Protein AF-0000000074541801 (afdb_homodimer)

Structure (mmCIF, N/CA/C/O backbone):
data_AF-0000000074541801-model_v1
#
loop_
_entity.id
_entity.type
_entity.pdbx_description
1 polymer 'ApeA N-terminal domain-containing protein'
#
loop_
_atom_site.group_PDB
_atom_site.id
_atom_site.type_symbol
_atom_site.label_atom_id
_atom_site.label_alt_id
_atom_site.label_comp_id
_atom_site.label_asym_id
_atom_site.label_entity_id
_atom_site.label_seq_id
_atom_site.pdbx_PDB_ins_code
_atom_site.Cartn_x
_atom_site.Cartn_y
_atom_site.Cartn_z
_atom_site.occupancy
_atom_site.B_iso_or_equiv
_atom_site.auth_seq_id
_atom_site.auth_comp_id
_atom_site.auth_asym_id
_atom_site.auth_atom_id
_atom_site.pdbx_PDB_model_num
ATOM 1 N N . MET A 1 1 ? 6.035 -36.344 -31.547 1 40.97 1 MET A N 1
ATOM 2 C CA . MET A 1 1 ? 5.605 -35.656 -30.328 1 40.97 1 MET A CA 1
ATOM 3 C C . MET A 1 1 ? 4.285 -34.938 -30.547 1 40.97 1 MET A C 1
ATOM 5 O O . MET A 1 1 ? 4.109 -34.25 -31.547 1 40.97 1 MET A O 1
ATOM 9 N N . SER A 1 2 ? 3.258 -35.469 -29.984 1 53.5 2 SER A N 1
ATOM 10 C CA . SER A 1 2 ? 1.912 -35.031 -30.344 1 53.5 2 SER A CA 1
ATOM 11 C C . SER A 1 2 ? 1.792 -33.5 -30.297 1 53.5 2 SER A C 1
ATOM 13 O O . SER A 1 2 ? 2.162 -32.875 -29.297 1 53.5 2 SER A O 1
ATOM 15 N N . LYS A 1 3 ? 1.628 -32.875 -31.391 1 69.62 3 LYS A N 1
ATOM 16 C CA . LYS A 1 3 ? 1.54 -31.438 -31.641 1 69.62 3 LYS A CA 1
ATOM 17 C C . LYS A 1 3 ? 0.315 -30.828 -30.969 1 69.62 3 LYS A C 1
ATOM 19 O O . LYS A 1 3 ? -0.794 -31.344 -31.094 1 69.62 3 LYS A O 1
ATOM 24 N N . THR A 1 4 ? 0.497 -30.031 -29.891 1 90 4 THR A N 1
ATOM 25 C CA . THR A 1 4 ? -0.621 -29.344 -29.266 1 90 4 THR A CA 1
ATOM 26 C C . THR A 1 4 ? -1.099 -28.172 -30.125 1 90 4 THR A C 1
ATOM 28 O O . THR A 1 4 ? -0.318 -27.281 -30.469 1 90 4 THR A O 1
ATOM 31 N N . ASP A 1 5 ? -2.334 -28.281 -30.578 1 93.31 5 ASP A N 1
ATOM 32 C CA . ASP A 1 5 ? -2.932 -27.25 -31.422 1 93.31 5 ASP A CA 1
ATOM 33 C C . ASP A 1 5 ? -3.867 -26.359 -30.609 1 93.31 5 ASP A C 1
ATOM 35 O O . ASP A 1 5 ? -4.699 -26.844 -29.844 1 93.31 5 ASP A O 1
ATOM 39 N N . LYS A 1 6 ? -3.639 -25.109 -30.797 1 95.94 6 LYS A N 1
ATOM 40 C CA . LYS A 1 6 ? -4.52 -24.125 -30.188 1 95.94 6 LYS A CA 1
ATOM 41 C C . LYS A 1 6 ? -5.328 -23.375 -31.234 1 95.94 6 LYS A C 1
ATOM 43 O O . LYS A 1 6 ? -4.836 -23.109 -32.344 1 95.94 6 LYS A O 1
ATOM 48 N N . TYR A 1 7 ? -6.543 -23.125 -30.922 1 96.69 7 TYR A N 1
ATOM 49 C CA . TYR A 1 7 ? -7.441 -22.375 -31.812 1 96.69 7 TYR A CA 1
ATOM 50 C C . TYR A 1 7 ? -7.906 -21.094 -31.156 1 96.69 7 TYR A C 1
ATOM 52 O O . TYR A 1 7 ? -8.555 -21.109 -30.109 1 96.69 7 TYR A O 1
ATOM 60 N N . LEU A 1 8 ? -7.645 -19.875 -31.812 1 96.75 8 LEU A N 1
ATOM 61 C CA . LEU A 1 8 ? -7.934 -18.594 -31.172 1 96.75 8 LEU A CA 1
ATOM 62 C C . LEU A 1 8 ? -8.828 -17.719 -32.062 1 96.75 8 LEU A C 1
ATOM 64 O O . LEU A 1 8 ? -9.406 -16.75 -31.578 1 96.75 8 LEU A O 1
ATOM 68 N N . SER A 1 9 ? -8.977 -18.016 -33.281 1 95.12 9 SER A N 1
ATOM 69 C CA . SER A 1 9 ? -9.672 -17.156 -34.25 1 95.12 9 SER A CA 1
ATOM 70 C C . SER A 1 9 ? -11.109 -16.891 -33.812 1 95.12 9 SER A C 1
ATOM 72 O O . SER A 1 9 ? -11.531 -15.734 -33.719 1 95.12 9 SER A O 1
ATOM 74 N N . ASP A 1 10 ? -11.883 -17.984 -33.562 1 95.94 10 ASP A N 1
ATOM 75 C CA . ASP A 1 10 ? -13.281 -17.844 -33.156 1 95.94 10 ASP A CA 1
ATOM 76 C C . ASP A 1 10 ? -13.391 -17.125 -31.828 1 95.94 10 ASP A C 1
ATOM 78 O O . ASP A 1 10 ? -14.336 -16.375 -31.594 1 95.94 10 ASP A O 1
ATOM 82 N N . THR A 1 11 ? -12.453 -17.438 -30.984 1 96.31 11 THR A N 1
ATOM 83 C CA . THR A 1 11 ? -12.414 -16.812 -29.672 1 96.31 11 THR A CA 1
ATOM 84 C C . THR A 1 11 ? -12.258 -15.297 -29.812 1 96.31 11 THR A C 1
ATOM 86 O O . THR A 1 11 ? -13.008 -14.531 -29.203 1 96.31 11 THR A O 1
ATOM 89 N N . LEU A 1 12 ? -11.289 -14.828 -30.562 1 96.06 12 LEU A N 1
ATOM 90 C CA . LEU A 1 12 ? -11 -13.406 -30.734 1 96.06 12 LEU A CA 1
ATOM 91 C C . LEU A 1 12 ? -12.141 -12.703 -31.453 1 96.06 12 LEU A C 1
ATOM 93 O O . LEU A 1 12 ? -12.453 -11.547 -31.156 1 96.06 12 LEU A O 1
ATOM 97 N N . LYS A 1 13 ? -12.734 -13.391 -32.312 1 95.38 13 LYS A N 1
ATOM 98 C CA . LYS A 1 13 ? -13.898 -12.836 -33 1 95.38 13 LYS A CA 1
ATOM 99 C C . LYS A 1 13 ? -15.047 -12.586 -32.031 1 95.38 13 LYS A C 1
ATOM 101 O O . LYS A 1 13 ? -15.719 -11.555 -32.125 1 95.38 13 LYS A O 1
ATOM 106 N N . LEU A 1 14 ? -15.281 -13.531 -31.234 1 95.44 14 LEU A N 1
ATOM 107 C CA . LEU A 1 14 ? -16.344 -13.383 -30.25 1 95.44 14 LEU A CA 1
ATOM 108 C C . LEU A 1 14 ? -16.078 -12.203 -29.328 1 95.44 14 LEU A C 1
ATOM 110 O O . LEU A 1 14 ? -16.984 -11.461 -28.969 1 95.44 14 LEU A O 1
ATOM 114 N N . ILE A 1 15 ? -14.859 -12.039 -28.906 1 94.06 15 ILE A N 1
ATOM 115 C CA . ILE A 1 15 ? -14.469 -10.938 -28.031 1 94.06 15 ILE A CA 1
ATOM 116 C C . ILE A 1 15 ? -14.711 -9.609 -28.75 1 94.06 15 ILE A C 1
ATOM 118 O O . ILE A 1 15 ? -15.242 -8.664 -28.156 1 94.06 15 ILE A O 1
ATOM 122 N N . GLU A 1 16 ? -14.375 -9.523 -29.969 1 91.75 16 GLU A N 1
ATOM 123 C CA . GLU A 1 16 ? -14.594 -8.312 -30.75 1 91.75 16 GLU A CA 1
ATOM 124 C C . GLU A 1 16 ? -16.078 -8.031 -30.922 1 91.75 16 GLU A C 1
ATOM 126 O O . GLU A 1 16 ? -16.516 -6.875 -30.859 1 91.75 16 GLU A O 1
ATOM 131 N N . ASP A 1 17 ? -16.797 -9.023 -31.125 1 92.12 17 ASP A N 1
ATOM 132 C CA . ASP A 1 17 ? -18.234 -8.898 -31.375 1 92.12 17 ASP A CA 1
ATOM 133 C C . ASP A 1 17 ? -18.953 -8.32 -30.156 1 92.12 17 ASP A C 1
ATOM 135 O O . ASP A 1 17 ? -19.875 -7.523 -30.312 1 92.12 17 ASP A O 1
ATOM 139 N N . ILE A 1 18 ? -18.594 -8.719 -29.031 1 90.75 18 ILE A N 1
ATOM 140 C CA . ILE A 1 18 ? -19.266 -8.281 -27.828 1 90.75 18 ILE A CA 1
ATOM 141 C C . ILE A 1 18 ? -18.953 -6.812 -27.562 1 90.75 18 ILE A C 1
ATOM 143 O O . ILE A 1 18 ? -19.719 -6.113 -26.906 1 90.75 18 ILE A O 1
ATOM 147 N N . GLY A 1 19 ? -17.844 -6.336 -28.047 1 88.19 19 GLY A N 1
ATOM 148 C CA . GLY A 1 19 ? -17.422 -4.965 -27.797 1 88.19 19 GLY A CA 1
ATOM 149 C C . GLY A 1 19 ? -17.984 -3.979 -28.797 1 88.19 19 GLY A C 1
ATOM 150 O O . GLY A 1 19 ? -17.828 -2.766 -28.656 1 88.19 19 GLY A O 1
ATOM 151 N N . LYS A 1 20 ? -18.656 -4.438 -29.719 1 90.12 20 LYS A N 1
ATOM 152 C CA . LYS A 1 20 ? -19.219 -3.566 -30.75 1 90.12 20 LYS A CA 1
ATOM 153 C C . LYS A 1 20 ? -20.359 -2.723 -30.203 1 90.12 20 LYS A C 1
ATOM 155 O O . LYS A 1 20 ? -21.016 -3.115 -29.234 1 90.12 20 LYS A O 1
ATOM 160 N N . GLU A 1 21 ? -20.5 -1.628 -30.875 1 93 21 GLU A N 1
ATOM 161 C CA . GLU A 1 21 ? -21.609 -0.762 -30.516 1 93 21 GLU A CA 1
ATOM 162 C C . GLU A 1 21 ? -22.953 -1.411 -30.844 1 93 21 GLU A C 1
ATOM 164 O O . GLU A 1 21 ? -23.156 -1.897 -31.969 1 93 21 GLU A O 1
ATOM 169 N N . GLN A 1 22 ? -23.766 -1.482 -29.891 1 93.94 22 GLN A N 1
ATOM 170 C CA . GLN A 1 22 ? -25.078 -2.117 -30.062 1 93.94 22 GLN A CA 1
ATOM 171 C C . GLN A 1 22 ? -26.109 -1.491 -29.125 1 93.94 22 GLN A C 1
ATOM 173 O O . GLN A 1 22 ? -25.75 -0.834 -28.141 1 93.94 22 GLN A O 1
ATOM 178 N N . LYS A 1 23 ? -27.328 -1.722 -29.562 1 95.56 23 LYS A N 1
ATOM 179 C CA . LYS A 1 23 ? -28.453 -1.268 -28.734 1 95.56 23 LYS A CA 1
ATOM 180 C C . LYS A 1 23 ? -29.188 -2.449 -28.109 1 95.56 23 LYS A C 1
ATOM 182 O O . LYS A 1 23 ? -29.484 -3.432 -28.797 1 95.56 23 LYS A O 1
ATOM 187 N N . PHE A 1 24 ? -29.422 -2.332 -26.859 1 96.06 24 PHE A N 1
ATOM 188 C CA . PHE A 1 24 ? -30.109 -3.41 -26.156 1 96.06 24 PHE A CA 1
ATOM 189 C C . PHE A 1 24 ? -31.328 -2.881 -25.406 1 96.06 24 PHE A C 1
ATOM 191 O O . PHE A 1 24 ? -31.312 -1.769 -24.875 1 96.06 24 PHE A O 1
ATOM 198 N N . LYS A 1 25 ? -32.344 -3.688 -25.359 1 96.06 25 LYS A N 1
ATOM 199 C CA . LYS A 1 25 ? -33.406 -3.469 -24.406 1 96.06 25 LYS A CA 1
ATOM 200 C C . LYS A 1 25 ? -33.125 -4.129 -23.078 1 96.06 25 LYS A C 1
ATOM 202 O O . LYS A 1 25 ? -32.625 -5.25 -23.031 1 96.06 25 LYS A O 1
ATOM 207 N N . VAL A 1 26 ? -33.5 -3.418 -22 1 95.81 26 VAL A N 1
ATOM 208 C CA . VAL A 1 26 ? -33.062 -3.861 -20.688 1 95.81 26 VAL A CA 1
ATOM 209 C C . VAL A 1 26 ? -34.25 -4.469 -19.922 1 95.81 26 VAL A C 1
ATOM 211 O O . VAL A 1 26 ? -35.375 -3.982 -20.031 1 95.81 26 VAL A O 1
ATOM 214 N N . LYS A 1 27 ? -34 -5.551 -19.188 1 94.94 27 LYS A N 1
ATOM 215 C CA . LYS A 1 27 ? -34.906 -6.164 -18.219 1 94.94 27 LYS A CA 1
ATOM 216 C C . LYS A 1 27 ? -34.219 -6.375 -16.875 1 94.94 27 LYS A C 1
ATOM 218 O O . LYS A 1 27 ? -33.219 -7.109 -16.781 1 94.94 27 LYS A O 1
ATOM 223 N N . VAL A 1 28 ? -34.781 -5.785 -15.852 1 93.94 28 VAL A N 1
ATOM 224 C CA . VAL A 1 28 ? -34.156 -5.836 -14.539 1 93.94 28 VAL A CA 1
ATOM 225 C C . VAL A 1 28 ? -34.844 -6.906 -13.68 1 93.94 28 VAL A C 1
ATOM 227 O O . VAL A 1 28 ? -35.875 -6.645 -13.055 1 93.94 28 VAL A O 1
ATOM 230 N N . GLY A 1 29 ? -34.156 -8.062 -13.641 1 90.31 29 GLY A N 1
ATOM 231 C CA . GLY A 1 29 ? -34.625 -9.133 -12.789 1 90.31 29 GLY A CA 1
ATOM 232 C C . GLY A 1 29 ? -36.125 -9.367 -12.914 1 90.31 29 GLY A C 1
ATOM 233 O O . GLY A 1 29 ? -36.656 -9.5 -14.023 1 90.31 29 GLY A O 1
ATOM 234 N N . LYS A 1 30 ? -36.688 -9.406 -11.656 1 84.62 30 LYS A N 1
ATOM 235 C CA . LYS A 1 30 ? -38.125 -9.664 -11.602 1 84.62 30 LYS A CA 1
ATOM 236 C C . LYS A 1 30 ? -38.906 -8.398 -11.273 1 84.62 30 LYS A C 1
ATOM 238 O O . LYS A 1 30 ? -40.156 -8.422 -11.164 1 84.62 30 LYS A O 1
ATOM 243 N N . THR A 1 31 ? -38.156 -7.34 -11.156 1 81.94 31 THR A N 1
ATOM 244 C CA . THR A 1 31 ? -38.812 -6.082 -10.805 1 81.94 31 THR A CA 1
ATOM 245 C C . THR A 1 31 ? -39.562 -5.508 -12.008 1 81.94 31 THR A C 1
ATOM 247 O O . THR A 1 31 ? -38.938 -5.031 -12.961 1 81.94 31 THR A O 1
ATOM 250 N N . LYS A 1 32 ? -40.844 -5.445 -12.008 1 80.88 32 LYS A N 1
ATOM 251 C CA . LYS A 1 32 ? -41.656 -5.055 -13.164 1 80.88 32 LYS A CA 1
ATOM 252 C C . LYS A 1 32 ? -41.594 -3.545 -13.391 1 80.88 32 LYS A C 1
ATOM 254 O O . LYS A 1 32 ? -41.594 -3.088 -14.539 1 80.88 32 LYS A O 1
ATOM 259 N N . ASN A 1 33 ? -41.406 -2.758 -12.281 1 81.56 33 ASN A N 1
ATOM 260 C CA . ASN A 1 33 ? -41.531 -1.313 -12.438 1 81.56 33 ASN A CA 1
ATOM 261 C C . ASN A 1 33 ? -40.188 -0.613 -12.289 1 81.56 33 ASN A C 1
ATOM 263 O O . ASN A 1 33 ? -40.125 0.578 -11.977 1 81.56 33 ASN A O 1
ATOM 267 N N . HIS A 1 34 ? -39.188 -1.34 -12.664 1 88.62 34 HIS A N 1
ATOM 268 C CA . HIS A 1 34 ? -37.906 -0.666 -12.562 1 88.62 34 HIS A CA 1
ATOM 269 C C . HIS A 1 34 ? -37.719 0.345 -13.688 1 88.62 34 HIS A C 1
ATOM 271 O O . HIS A 1 34 ? -38.125 0.101 -14.82 1 88.62 34 HIS A O 1
ATOM 277 N N . ALA A 1 35 ? -37.031 1.404 -13.461 1 86.62 35 ALA A N 1
ATOM 278 C CA . ALA A 1 35 ? -36.875 2.525 -14.391 1 86.62 35 ALA A CA 1
ATOM 279 C C . ALA A 1 35 ? -36.156 2.1 -15.664 1 86.62 35 ALA A C 1
ATOM 281 O O . ALA A 1 35 ? -36.375 2.678 -16.734 1 86.62 35 ALA A O 1
ATOM 282 N N . PHE A 1 36 ? -35.375 1.077 -15.602 1 91.19 36 PHE A N 1
ATOM 283 C CA . PHE A 1 36 ? -34.562 0.661 -16.75 1 91.19 36 PHE A CA 1
ATOM 284 C C . PHE A 1 36 ? -35.344 -0.314 -17.625 1 91.19 36 PHE A C 1
ATOM 286 O O . PHE A 1 36 ? -34.938 -0.591 -18.75 1 91.19 36 PHE A O 1
ATOM 293 N N . ASN A 1 37 ? -36.406 -0.823 -17.109 1 92.12 37 ASN A N 1
ATOM 294 C CA . ASN A 1 37 ? -37.125 -1.853 -17.859 1 92.12 37 ASN A CA 1
ATOM 295 C C . ASN A 1 37 ? -37.625 -1.326 -19.203 1 92.12 37 ASN A C 1
ATOM 297 O O . ASN A 1 37 ? -38.25 -0.278 -19.266 1 92.12 37 ASN A O 1
ATOM 301 N N . ASN A 1 38 ? -37.25 -2.037 -20.234 1 90.69 38 ASN A N 1
ATOM 302 C CA . ASN A 1 38 ? -37.688 -1.801 -21.625 1 90.69 38 ASN A CA 1
ATOM 303 C C . ASN A 1 38 ? -37.031 -0.546 -22.203 1 90.69 38 ASN A C 1
ATOM 305 O O . ASN A 1 38 ? -37.438 -0.05 -23.25 1 90.69 38 ASN A O 1
ATOM 309 N N . ARG A 1 39 ? -36.062 -0.083 -21.469 1 92.75 39 ARG A N 1
ATOM 310 C CA . ARG A 1 39 ? -35.312 1.039 -22.016 1 92.75 39 ARG A CA 1
ATOM 311 C C . ARG A 1 39 ? -34.156 0.55 -22.906 1 92.75 39 ARG A C 1
ATOM 313 O O . ARG A 1 39 ? -33.688 -0.581 -22.75 1 92.75 39 ARG A O 1
ATOM 320 N N . GLU A 1 40 ? -33.812 1.451 -23.75 1 94.12 40 GLU A N 1
ATOM 321 C CA . GLU A 1 40 ? -32.75 1.113 -24.672 1 94.12 40 GLU A CA 1
ATOM 322 C C . GLU A 1 40 ? -31.391 1.578 -24.125 1 94.12 40 GLU A C 1
ATOM 324 O O . GLU A 1 40 ? -31.219 2.754 -23.781 1 94.12 40 GLU A O 1
ATOM 329 N N . PHE A 1 41 ? -30.469 0.692 -23.953 1 94.69 41 PHE A N 1
ATOM 330 C CA . PHE A 1 41 ? -29.078 0.984 -23.625 1 94.69 41 PHE A CA 1
ATOM 331 C C . PHE A 1 41 ? -28.234 1.039 -24.891 1 94.69 41 PHE A C 1
ATOM 333 O O . PHE A 1 41 ? -28.125 0.05 -25.625 1 94.69 41 PHE A O 1
ATOM 340 N N . ASN A 1 42 ? -27.734 2.139 -25.188 1 94.75 42 ASN A N 1
ATOM 341 C CA . ASN A 1 42 ? -26.656 2.201 -26.172 1 94.75 42 ASN A CA 1
ATOM 342 C C . ASN A 1 42 ? -25.328 1.731 -25.578 1 94.75 42 ASN A C 1
ATOM 344 O O . ASN A 1 42 ? -24.766 2.385 -24.688 1 94.75 42 ASN A O 1
ATOM 348 N N . PHE A 1 43 ? -24.953 0.635 -26.141 1 92.5 43 PHE A N 1
ATOM 349 C CA . PHE A 1 43 ? -23.828 -0.094 -25.547 1 92.5 43 PHE A CA 1
ATOM 350 C C . PHE A 1 43 ? -22.594 -0.021 -26.438 1 92.5 43 PHE A C 1
ATOM 352 O O . PHE A 1 43 ? -22.703 -0.146 -27.656 1 92.5 43 PHE A O 1
ATOM 359 N N . SER A 1 44 ? -21.484 0.358 -25.797 1 90.38 44 SER A N 1
ATOM 360 C CA . SER A 1 44 ? -20.234 0.352 -26.531 1 90.38 44 SER A CA 1
ATOM 361 C C . SER A 1 44 ? -19.062 0.026 -25.609 1 90.38 44 SER A C 1
ATOM 363 O O . SER A 1 44 ? -19.172 0.105 -24.391 1 90.38 44 SER A O 1
ATOM 365 N N . LYS A 1 45 ? -17.969 -0.406 -26.234 1 89.56 45 LYS A N 1
ATOM 366 C CA . LYS A 1 45 ? -16.734 -0.646 -25.484 1 89.56 45 LYS A CA 1
ATOM 367 C C . LYS A 1 45 ? -15.656 0.361 -25.859 1 89.56 45 LYS A C 1
ATOM 369 O O . LYS A 1 45 ? -15.453 0.641 -27.047 1 89.56 45 LYS A O 1
ATOM 374 N N . ALA A 1 46 ? -15.211 1.077 -24.828 1 75.88 46 ALA A N 1
ATOM 375 C CA . ALA A 1 46 ? -14.047 1.939 -25.031 1 75.88 46 ALA A CA 1
ATOM 376 C C . ALA A 1 46 ? -12.914 1.546 -24.094 1 75.88 46 ALA A C 1
ATOM 378 O O . ALA A 1 46 ? -13.094 1.482 -22.875 1 75.88 46 ALA A O 1
ATOM 379 N N . LYS A 1 47 ? -11.68 1.362 -24.578 1 69.25 47 LYS A N 1
ATOM 380 C CA . LYS A 1 47 ? -10.406 1.056 -23.938 1 69.25 47 LYS A CA 1
ATOM 381 C C . LYS A 1 47 ? -10.594 0.095 -22.766 1 69.25 47 LYS A C 1
ATOM 383 O O . LYS A 1 47 ? -10.445 -1.119 -22.922 1 69.25 47 LYS A O 1
ATOM 388 N N . ASP A 1 48 ? -11.07 0.664 -21.578 1 70.12 48 ASP A N 1
ATOM 389 C CA . ASP A 1 48 ? -10.961 -0.192 -20.391 1 70.12 48 ASP A CA 1
ATOM 390 C C . ASP A 1 48 ? -12.328 -0.412 -19.75 1 70.12 48 ASP A C 1
ATOM 392 O O . ASP A 1 48 ? -12.414 -0.818 -18.594 1 70.12 48 ASP A O 1
ATOM 396 N N . SER A 1 49 ? -13.453 -0.16 -20.531 1 80.44 49 SER A N 1
ATOM 397 C CA . SER A 1 49 ? -14.758 -0.338 -19.891 1 80.44 49 SER A CA 1
ATOM 398 C C . SER A 1 49 ? -15.875 -0.446 -20.922 1 80.44 49 SER A C 1
ATOM 400 O O . SER A 1 49 ? -15.711 -0.01 -22.062 1 80.44 49 SER A O 1
ATOM 402 N N . TYR A 1 50 ? -16.922 -1.104 -20.484 1 90.19 50 TYR A N 1
ATOM 403 C CA . TYR A 1 50 ? -18.172 -1.049 -21.25 1 90.19 50 TYR A CA 1
ATOM 404 C C . TYR A 1 50 ? -19 0.159 -20.828 1 90.19 50 TYR A C 1
ATOM 406 O O . TYR A 1 50 ? -19.172 0.419 -19.641 1 90.19 50 TYR A O 1
ATOM 414 N N . PHE A 1 51 ? -19.422 0.845 -21.844 1 92.12 51 PHE A N 1
ATOM 415 C CA . PHE A 1 51 ? -20.188 2.055 -21.578 1 92.12 51 PHE A CA 1
ATOM 416 C C . PHE A 1 51 ? -21.641 1.889 -22.031 1 92.12 51 PHE A C 1
ATOM 418 O O . PHE A 1 51 ? -21.906 1.183 -23.016 1 92.12 51 PHE A O 1
ATOM 425 N N . PHE A 1 52 ? -22.469 2.518 -21.281 1 92.25 52 PHE A N 1
ATOM 426 C CA . PHE A 1 52 ? -23.875 2.566 -21.719 1 92.25 52 PHE A CA 1
ATOM 427 C C . PHE A 1 52 ? -24.422 3.977 -21.578 1 92.25 52 PHE A C 1
ATOM 429 O O . PHE A 1 52 ? -23.922 4.777 -20.797 1 92.25 52 PHE A O 1
ATOM 436 N N . ASN A 1 53 ? -25.266 4.277 -22.375 1 93.5 53 ASN A N 1
ATOM 437 C CA . ASN A 1 53 ? -26.094 5.484 -22.312 1 93.5 53 ASN A CA 1
ATOM 438 C C . ASN A 1 53 ? -27.562 5.16 -22.484 1 93.5 53 ASN A C 1
ATOM 440 O O . ASN A 1 53 ? -27.938 4.305 -23.297 1 93.5 53 ASN A O 1
ATOM 444 N N . THR A 1 54 ? -28.344 5.773 -21.641 1 92.56 54 THR A N 1
ATOM 445 C CA . THR A 1 54 ? -29.781 5.52 -21.719 1 92.56 54 THR A CA 1
ATOM 446 C C . THR A 1 54 ? -30.578 6.73 -21.219 1 92.56 54 THR A C 1
ATOM 448 O O . THR A 1 54 ? -29.984 7.719 -20.766 1 92.56 54 THR A O 1
ATOM 451 N N . THR A 1 55 ? -31.812 6.676 -21.5 1 87.88 55 THR A N 1
ATOM 452 C CA . THR A 1 55 ? -32.75 7.688 -21 1 87.88 55 THR A CA 1
ATOM 453 C C . THR A 1 55 ? -33.875 7.039 -20.203 1 87.88 55 THR A C 1
ATOM 455 O O . THR A 1 55 ? -34.312 5.93 -20.531 1 87.88 55 THR A O 1
ATOM 458 N N . THR A 1 56 ? -34.188 7.66 -19.125 1 83.94 56 THR A N 1
ATOM 459 C CA . THR A 1 56 ? -35.344 7.199 -18.344 1 83.94 56 THR A CA 1
ATOM 460 C C . THR A 1 56 ? -36.312 8.352 -18.062 1 83.94 56 THR A C 1
ATOM 462 O O . THR A 1 56 ? -35.938 9.523 -18.25 1 83.94 56 THR A O 1
ATOM 465 N N . LEU A 1 57 ? -37.562 7.969 -17.656 1 74.56 57 LEU A N 1
ATOM 466 C CA . LEU A 1 57 ? -38.594 8.953 -17.297 1 74.56 57 LEU A CA 1
ATOM 467 C C . LEU A 1 57 ? -38.656 9.156 -15.797 1 74.56 57 LEU A C 1
ATOM 469 O O . LEU A 1 57 ? -38.5 8.203 -15.031 1 74.56 57 LEU A O 1
ATOM 473 N N . ILE A 1 58 ? -38.531 10.398 -15.375 1 64.38 58 ILE A N 1
ATOM 474 C CA . ILE A 1 58 ? -38.688 10.711 -13.961 1 64.38 58 ILE A CA 1
ATOM 475 C C . ILE A 1 58 ? -40.156 10.742 -13.586 1 64.38 58 ILE A C 1
ATOM 477 O O . ILE A 1 58 ? -40.938 11.555 -14.125 1 64.38 58 ILE A O 1
ATOM 481 N N . ARG A 1 59 ? -40.531 9.68 -12.797 1 60.69 59 ARG A N 1
ATOM 482 C CA . ARG A 1 59 ? -41.938 9.703 -12.352 1 60.69 59 ARG A CA 1
ATOM 483 C C . ARG A 1 59 ? -42.156 10.766 -11.281 1 60.69 59 ARG A C 1
ATOM 485 O O . ARG A 1 59 ? -41.25 11.039 -10.484 1 60.69 59 ARG A O 1
ATOM 492 N N . LYS A 1 60 ? -43.281 11.359 -11.297 1 55.88 60 LYS A N 1
ATOM 493 C CA . LYS A 1 60 ? -43.656 12.352 -10.297 1 55.88 60 LYS A CA 1
ATOM 494 C C . LYS A 1 60 ? -43.594 11.766 -8.891 1 55.88 60 LYS A C 1
ATOM 496 O O . LYS A 1 60 ? -44.062 10.648 -8.648 1 55.88 60 LYS A O 1
ATOM 501 N N . GLY A 1 61 ? -42.875 12.336 -7.855 1 53.84 61 GLY A N 1
ATOM 502 C CA . GLY A 1 61 ? -42.812 11.961 -6.449 1 53.84 61 GLY A CA 1
ATOM 503 C C . GLY A 1 61 ? -41.656 11.062 -6.113 1 53.84 61 GLY A C 1
ATOM 504 O O . GLY A 1 61 ? -41.438 10.703 -4.949 1 53.84 61 GLY A O 1
ATOM 505 N N . VAL A 1 62 ? -41.25 10.289 -7.059 1 53.56 62 VAL A N 1
ATOM 506 C CA . VAL A 1 62 ? -40.188 9.344 -6.734 1 53.56 62 VAL A CA 1
ATOM 507 C C . VAL A 1 62 ? -38.844 10.086 -6.633 1 53.56 62 VAL A C 1
ATOM 509 O O . VAL A 1 62 ? -38.594 11.016 -7.398 1 53.56 62 VAL A O 1
ATOM 512 N N . GLN A 1 63 ? -38.312 10.164 -5.41 1 52.66 63 GLN A N 1
ATOM 513 C CA . GLN A 1 63 ? -37.031 10.75 -5.086 1 52.66 63 GLN A CA 1
ATOM 514 C C . GLN A 1 63 ? -36 10.43 -6.164 1 52.66 63 GLN A C 1
ATOM 516 O O . GLN A 1 63 ? -36.062 9.375 -6.801 1 52.66 63 GLN A O 1
ATOM 521 N N . THR A 1 64 ? -35.062 11.336 -6.457 1 55.88 64 THR A N 1
ATOM 522 C CA . THR A 1 64 ? -34.094 11.57 -7.535 1 55.88 64 THR A CA 1
ATOM 523 C C . THR A 1 64 ? -32.938 10.578 -7.457 1 55.88 64 THR A C 1
ATOM 525 O O . THR A 1 64 ? -32.312 10.438 -6.41 1 55.88 64 THR A O 1
ATOM 528 N N . ASP A 1 65 ? -32.812 9.492 -8.188 1 63.41 65 ASP A N 1
ATOM 529 C CA . ASP A 1 65 ? -31.781 8.57 -8.641 1 63.41 65 ASP A CA 1
ATOM 530 C C . ASP A 1 65 ? -31.953 7.191 -8.008 1 63.41 65 ASP A C 1
ATOM 532 O O . ASP A 1 65 ? -31.297 6.23 -8.398 1 63.41 65 ASP A O 1
ATOM 536 N N . LYS A 1 66 ? -32.906 7.02 -7.023 1 68.19 66 LYS A N 1
ATOM 537 C CA . LYS A 1 66 ? -33.125 5.699 -6.434 1 68.19 66 LYS A CA 1
ATOM 538 C C . LYS A 1 66 ? -33.812 4.766 -7.414 1 68.19 66 LYS A C 1
ATOM 540 O O . LYS A 1 66 ? -33.688 3.543 -7.328 1 68.19 66 LYS A O 1
ATOM 545 N N . GLU A 1 67 ? -34.594 5.348 -8.211 1 76.06 67 GLU A N 1
ATOM 546 C CA . GLU A 1 67 ? -35.375 4.547 -9.172 1 76.06 67 GLU A CA 1
ATOM 547 C C . GLU A 1 67 ? -34.438 3.83 -10.148 1 76.06 67 GLU A C 1
ATOM 549 O O . GLU A 1 67 ? -34.844 2.871 -10.805 1 76.06 67 GLU A O 1
ATOM 554 N N . ILE A 1 68 ? -33.281 4.324 -10.242 1 80.31 68 ILE A N 1
ATOM 555 C CA . ILE A 1 68 ? -32.344 3.717 -11.211 1 80.31 68 ILE A CA 1
ATOM 556 C C . ILE A 1 68 ? -31.422 2.746 -10.492 1 80.31 68 ILE A C 1
ATOM 558 O O . ILE A 1 68 ? -30.594 2.088 -11.125 1 80.31 68 ILE A O 1
ATOM 562 N N . GLU A 1 69 ? -31.578 2.654 -9.273 1 79.75 69 GLU A N 1
ATOM 563 C CA . GLU A 1 69 ? -30.719 1.751 -8.508 1 79.75 69 GLU A CA 1
ATOM 564 C C . GLU A 1 69 ? -31.141 0.297 -8.703 1 79.75 69 GLU A C 1
ATOM 566 O O . GLU A 1 69 ? -32.312 -0.035 -8.586 1 79.75 69 GLU A O 1
ATOM 571 N N . VAL A 1 70 ? -30.25 -0.472 -9.133 1 84.25 70 VAL A N 1
ATOM 572 C CA . VAL A 1 70 ? -30.484 -1.906 -9.266 1 84.25 70 VAL A CA 1
ATOM 573 C C . VAL A 1 70 ? -29.859 -2.646 -8.094 1 84.25 70 VAL A C 1
ATOM 575 O O . VAL A 1 70 ? -28.688 -2.406 -7.754 1 84.25 70 VAL A O 1
ATOM 578 N N . LYS A 1 71 ? -30.656 -3.559 -7.551 1 81.56 71 LYS A N 1
ATOM 579 C CA . LYS A 1 71 ? -30.078 -4.363 -6.48 1 81.56 71 LYS A CA 1
ATOM 580 C C . LYS A 1 71 ? -28.859 -5.133 -6.969 1 81.56 71 LYS A C 1
ATOM 582 O O . LYS A 1 71 ? -28.844 -5.648 -8.086 1 81.56 71 LYS A O 1
ATOM 587 N N . ARG A 1 72 ? -27.969 -5.312 -6.273 1 79.75 72 ARG A N 1
ATOM 588 C CA . ARG A 1 72 ? -26.641 -5.789 -6.617 1 79.75 72 ARG A CA 1
ATOM 589 C C . ARG A 1 72 ? -26.703 -7.176 -7.25 1 79.75 72 ARG A C 1
ATOM 591 O O . ARG A 1 72 ? -26.078 -7.418 -8.289 1 79.75 72 ARG A O 1
ATOM 598 N N . GLU A 1 73 ? -27.422 -8.078 -6.617 1 82.88 73 GLU A N 1
ATOM 599 C CA . GLU A 1 73 ? -27.406 -9.469 -7.062 1 82.88 73 GLU A CA 1
ATOM 600 C C . GLU A 1 73 ? -28.484 -9.734 -8.102 1 82.88 73 GLU A C 1
ATOM 602 O O . GLU A 1 73 ? -28.594 -10.844 -8.625 1 82.88 73 GLU A O 1
ATOM 607 N N . THR A 1 74 ? -29.141 -8.633 -8.422 1 88.88 74 THR A N 1
ATOM 608 C CA . THR A 1 74 ? -30.188 -8.789 -9.422 1 88.88 74 THR A CA 1
ATOM 609 C C . THR A 1 74 ? -29.594 -8.984 -10.812 1 88.88 74 THR A C 1
ATOM 611 O O . THR A 1 74 ? -28.719 -8.219 -11.227 1 88.88 74 THR A O 1
ATOM 614 N N . GLU A 1 75 ? -30.031 -10 -11.438 1 93.75 75 GLU A N 1
ATOM 615 C CA . GLU A 1 75 ? -29.609 -10.227 -12.812 1 93.75 75 GLU A CA 1
ATOM 616 C C . GLU A 1 75 ? -30.312 -9.281 -13.773 1 93.75 75 GLU A C 1
ATOM 618 O O . GLU A 1 75 ? -31.516 -9.078 -13.68 1 93.75 75 GLU A O 1
ATOM 623 N N . VAL A 1 76 ? -29.562 -8.68 -14.539 1 95.06 76 VAL A N 1
ATOM 624 C CA . VAL A 1 76 ? -30.078 -7.773 -15.562 1 95.06 76 VAL A CA 1
ATOM 625 C C . VAL A 1 76 ? -29.844 -8.375 -16.953 1 95.06 76 VAL A C 1
ATOM 627 O O . VAL A 1 76 ? -28.719 -8.781 -17.266 1 95.06 76 VAL A O 1
ATOM 630 N N . LYS A 1 77 ? -30.922 -8.359 -17.703 1 96 77 LYS A N 1
ATOM 631 C CA . LYS A 1 77 ? -30.844 -8.914 -19.047 1 96 77 LYS A CA 1
ATOM 632 C C . LYS A 1 77 ? -30.875 -7.805 -20.094 1 96 77 LYS A C 1
ATOM 634 O O . LYS A 1 77 ? -31.672 -6.875 -20 1 96 77 LYS A O 1
ATOM 639 N N . LEU A 1 78 ? -29.922 -7.879 -20.984 1 95.62 78 LEU A N 1
ATOM 640 C CA . LEU A 1 78 ? -29.875 -7.008 -22.156 1 95.62 78 LEU A CA 1
ATOM 641 C C . LEU A 1 78 ? -30.172 -7.793 -23.438 1 95.62 78 LEU A C 1
ATOM 643 O O . LEU A 1 78 ? -29.422 -8.703 -23.797 1 95.62 78 LEU A O 1
ATOM 647 N N . VAL A 1 79 ? -31.219 -7.34 -24.094 1 95.44 79 VAL A N 1
ATOM 648 C CA . VAL A 1 79 ? -31.688 -8.18 -25.203 1 95.44 79 VAL A CA 1
ATOM 649 C C . VAL A 1 79 ? -31.797 -7.348 -26.469 1 95.44 79 VAL A C 1
ATOM 651 O O . VAL A 1 79 ? -32.281 -6.215 -26.453 1 95.44 79 VAL A O 1
ATOM 654 N N . ASN A 1 80 ? -31.266 -7.883 -27.5 1 94 80 ASN A N 1
ATOM 655 C CA . ASN A 1 80 ? -31.562 -7.383 -28.828 1 94 80 ASN A CA 1
ATOM 656 C C . ASN A 1 80 ? -31.844 -8.523 -29.812 1 94 80 ASN A C 1
ATOM 658 O O . ASN A 1 80 ? -32 -9.672 -29.406 1 94 80 ASN A O 1
ATOM 662 N N . ASP A 1 81 ? -32 -8.211 -31.109 1 91.31 81 ASP A N 1
ATOM 663 C CA . ASP A 1 81 ? -32.406 -9.195 -32.094 1 91.31 81 ASP A CA 1
ATOM 664 C C . ASP A 1 81 ? -31.312 -10.227 -32.344 1 91.31 81 ASP A C 1
ATOM 666 O O . ASP A 1 81 ? -31.578 -11.367 -32.719 1 91.31 81 ASP A O 1
ATOM 670 N N . GLU A 1 82 ? -30.125 -9.891 -31.984 1 89.56 82 GLU A N 1
ATOM 671 C CA . GLU A 1 82 ? -28.969 -10.727 -32.312 1 89.56 82 GLU A CA 1
ATOM 672 C C . GLU A 1 82 ? -28.547 -11.578 -31.125 1 89.56 82 GLU A C 1
ATOM 674 O O . GLU A 1 82 ? -28.078 -12.703 -31.297 1 89.56 82 GLU A O 1
ATOM 679 N N . ARG A 1 83 ? -28.672 -10.977 -29.984 1 91.81 83 ARG A N 1
ATOM 680 C CA . ARG A 1 83 ? -28.156 -11.734 -28.859 1 91.81 83 ARG A CA 1
ATOM 681 C C . ARG A 1 83 ? -28.75 -11.234 -27.547 1 91.81 83 ARG A C 1
ATOM 683 O O . ARG A 1 83 ? -29.469 -10.234 -27.531 1 91.81 83 ARG A O 1
ATOM 690 N N . GLN A 1 84 ? -28.422 -12.047 -26.562 1 94.88 84 GLN A N 1
ATOM 691 C CA . GLN A 1 84 ? -28.766 -11.727 -25.188 1 94.88 84 GLN A CA 1
ATOM 692 C C . GLN A 1 84 ? -27.516 -11.648 -24.312 1 94.88 84 GLN A C 1
ATOM 694 O O . GLN A 1 84 ? -26.609 -12.469 -24.453 1 94.88 84 GLN A O 1
ATOM 699 N N . LEU A 1 85 ? -27.469 -10.57 -23.562 1 96 85 LEU A N 1
ATOM 700 C CA . LEU A 1 85 ? -26.391 -10.43 -22.578 1 96 85 LEU A CA 1
ATOM 701 C C . LEU A 1 85 ? -26.953 -10.391 -21.156 1 96 85 LEU A C 1
ATOM 703 O O . LEU A 1 85 ? -28.109 -10.047 -20.953 1 96 85 LEU A O 1
ATOM 707 N N . PHE A 1 86 ? -26.125 -10.773 -20.297 1 96.5 86 PHE A N 1
ATOM 708 C CA . PHE A 1 86 ? -26.484 -10.789 -18.891 1 96.5 86 PHE A CA 1
ATOM 709 C C . PHE A 1 86 ? -25.453 -10.031 -18.047 1 96.5 86 PHE A C 1
ATOM 711 O O . PHE A 1 86 ? -24.266 -10.047 -18.359 1 96.5 86 PHE A O 1
ATOM 718 N N . THR A 1 87 ? -25.875 -9.367 -17.016 1 94.12 87 THR A N 1
ATOM 719 C CA . THR A 1 87 ? -25.031 -8.719 -16.016 1 94.12 87 THR A CA 1
ATOM 720 C C . THR A 1 87 ? -25.734 -8.68 -14.664 1 94.12 87 THR A C 1
ATOM 722 O O . THR A 1 87 ? -26.812 -9.258 -14.5 1 94.12 87 THR A O 1
ATOM 725 N N . LYS A 1 88 ? -25.094 -8.18 -13.719 1 90.62 88 LYS A N 1
ATOM 726 C CA . LYS A 1 88 ? -25.672 -7.984 -12.398 1 90.62 88 LYS A CA 1
ATOM 727 C C . LYS A 1 88 ? -25.75 -6.504 -12.031 1 90.62 88 LYS A C 1
ATOM 729 O O . LYS A 1 88 ? -24.984 -5.695 -12.562 1 90.62 88 LYS A O 1
ATOM 734 N N . GLY A 1 89 ? -26.641 -6.238 -11.141 1 87 89 GLY A N 1
ATOM 735 C CA . GLY A 1 89 ? -26.828 -4.863 -10.711 1 87 89 GLY A CA 1
ATOM 736 C C . GLY A 1 89 ? -25.562 -4.211 -10.203 1 87 89 GLY A C 1
ATOM 737 O O . GLY A 1 89 ? -25.312 -3.033 -10.469 1 87 89 GLY A O 1
ATOM 738 N N . LYS A 1 90 ? -24.703 -4.996 -9.633 1 79.56 90 LYS A N 1
ATOM 739 C CA . LYS A 1 90 ? -23.484 -4.438 -9.031 1 79.56 90 LYS A CA 1
ATOM 740 C C . LYS A 1 90 ? -22.516 -3.953 -10.102 1 79.56 90 LYS A C 1
ATOM 742 O O . LYS A 1 90 ? -21.641 -3.143 -9.82 1 79.56 90 LYS A O 1
ATOM 747 N N . TYR A 1 91 ? -22.672 -4.406 -11.25 1 87.06 91 TYR A N 1
ATOM 748 C CA . TYR A 1 91 ? -21.703 -4.078 -12.289 1 87.06 91 TYR A CA 1
ATOM 749 C C . TYR A 1 91 ? -22.172 -2.879 -13.109 1 87.06 91 TYR A C 1
ATOM 751 O O . TYR A 1 91 ? -21.438 -2.361 -13.945 1 87.06 91 TYR A O 1
ATOM 759 N N . ILE A 1 92 ? -23.359 -2.443 -12.805 1 88.31 92 ILE A N 1
ATOM 760 C CA . ILE A 1 92 ? -23.891 -1.268 -13.492 1 88.31 92 ILE A CA 1
ATOM 761 C C . ILE A 1 92 ? -23.594 -0.015 -12.672 1 88.31 92 ILE A C 1
ATOM 763 O O . ILE A 1 92 ? -24.172 0.191 -11.602 1 88.31 92 ILE A O 1
ATOM 767 N N . ILE A 1 93 ? -22.797 0.854 -13.258 1 83.12 93 ILE A N 1
ATOM 768 C CA . ILE A 1 93 ? -22.344 2.021 -12.508 1 83.12 93 ILE A CA 1
ATOM 769 C C . ILE A 1 93 ? -22.703 3.295 -13.266 1 83.12 93 ILE A C 1
ATOM 771 O O . ILE A 1 93 ? -21.969 3.725 -14.156 1 83.12 93 ILE A O 1
ATOM 775 N N . PRO A 1 94 ? -23.719 3.973 -12.852 1 82.69 94 PRO A N 1
ATOM 776 C CA . PRO A 1 94 ? -24 5.277 -13.461 1 82.69 94 PRO A CA 1
ATOM 777 C C . PRO A 1 94 ? -22.953 6.336 -13.086 1 82.69 94 PRO A C 1
ATOM 779 O O . PRO A 1 94 ? -22.578 6.449 -11.914 1 82.69 94 PRO A O 1
ATOM 782 N N . SER A 1 95 ? -22.453 7.039 -14.031 1 76.12 95 SER A N 1
ATOM 783 C CA . SER A 1 95 ? -21.406 8.039 -13.773 1 76.12 95 SER A CA 1
ATOM 784 C C . SER A 1 95 ? -21.938 9.453 -14.016 1 76.12 95 SER A C 1
ATOM 786 O O . SER A 1 95 ? -21.469 10.406 -13.398 1 76.12 95 SER A O 1
ATOM 788 N N . LYS A 1 96 ? -22.797 9.656 -14.961 1 76.88 96 LYS A N 1
ATOM 789 C CA . LYS A 1 96 ? -23.359 10.961 -15.297 1 76.88 96 LYS A CA 1
ATOM 790 C C . LYS A 1 96 ? -24.875 10.875 -15.438 1 76.88 96 LYS A C 1
ATOM 792 O O . LYS A 1 96 ? -25.391 9.992 -16.125 1 76.88 96 LYS A O 1
ATOM 797 N N . ILE A 1 97 ? -25.5 11.695 -14.68 1 78.94 97 ILE A N 1
ATOM 798 C CA . ILE A 1 97 ? -26.953 11.836 -14.773 1 78.94 97 ILE A CA 1
ATOM 799 C C . ILE A 1 97 ? -27.312 13.273 -15.117 1 78.94 97 ILE A C 1
ATOM 801 O O . ILE A 1 97 ? -26.875 14.211 -14.438 1 78.94 97 ILE A O 1
ATOM 805 N N . SER A 1 98 ? -27.766 13.438 -16.25 1 76.94 98 SER A N 1
ATOM 806 C CA . SER A 1 98 ? -28.188 14.766 -16.672 1 76.94 98 SER A CA 1
ATOM 807 C C . SER A 1 98 ? -29.688 14.812 -16.938 1 76.94 98 SER A C 1
ATOM 809 O O . SER A 1 98 ? -30.297 13.789 -17.234 1 76.94 98 SER A O 1
ATOM 811 N N . TYR A 1 99 ? -30.266 15.953 -16.641 1 73.38 99 TYR A N 1
ATOM 812 C CA . TYR A 1 99 ? -31.703 16.141 -16.828 1 73.38 99 TYR A CA 1
ATOM 813 C C . TYR A 1 99 ? -31.984 17.031 -18.031 1 73.38 99 TYR A C 1
ATOM 815 O O . TYR A 1 99 ? -31.297 18.047 -18.234 1 73.38 99 TYR A O 1
ATOM 823 N N . LEU A 1 100 ? -32.625 16.297 -19 1 59.22 100 LEU A N 1
ATOM 824 C CA . LEU A 1 100 ? -33.031 17.047 -20.188 1 59.22 100 LEU A CA 1
ATOM 825 C C . LEU A 1 100 ? -34.5 17.516 -20.047 1 59.22 100 LEU A C 1
ATOM 827 O O . LEU A 1 100 ? -35.344 16.797 -19.5 1 59.22 100 LEU A O 1
ATOM 831 N N . ASP A 1 101 ? -34.812 18.938 -20.453 1 58.5 101 ASP A N 1
ATOM 832 C CA . ASP A 1 101 ? -36.094 19.594 -20.734 1 58.5 101 ASP A CA 1
ATOM 833 C C . ASP A 1 101 ? -36.812 19.969 -19.438 1 58.5 101 ASP A C 1
ATOM 835 O O . ASP A 1 101 ? -37.812 19.359 -19.078 1 58.5 101 ASP A O 1
ATOM 839 N N . PHE A 1 102 ? -36.125 20.672 -18.656 1 54.38 102 PHE A N 1
ATOM 840 C CA . PHE A 1 102 ? -36.844 21.203 -17.484 1 54.38 102 PHE A CA 1
ATOM 841 C C . PHE A 1 102 ? -38.031 22.016 -17.906 1 54.38 102 PHE A C 1
ATOM 843 O O . PHE A 1 102 ? -38.906 22.312 -17.094 1 54.38 102 PHE A O 1
ATOM 850 N N . ASP A 1 103 ? -37.969 22.438 -19.125 1 49.78 103 ASP A N 1
ATOM 851 C CA . ASP A 1 103 ? -38.938 23.453 -19.516 1 49.78 103 ASP A CA 1
ATOM 852 C C . ASP A 1 103 ? -40.281 22.828 -19.891 1 49.78 103 ASP A C 1
ATOM 854 O O . ASP A 1 103 ? -41.219 23.547 -20.219 1 49.78 103 ASP A O 1
ATOM 858 N N . ASP A 1 104 ? -40.312 21.5 -20.125 1 50.25 104 ASP A N 1
ATOM 859 C CA . ASP A 1 104 ? -41.688 21.078 -20.469 1 50.25 104 ASP A CA 1
ATOM 860 C C . ASP A 1 104 ? -42.531 20.969 -19.219 1 50.25 104 ASP A C 1
ATOM 862 O O . ASP A 1 104 ? -42.281 20.141 -18.359 1 50.25 104 ASP A O 1
ATOM 866 N N . PRO A 1 105 ? -43.344 22.016 -18.844 1 52.31 105 PRO A N 1
ATOM 867 C CA . PRO A 1 105 ? -44.25 22.078 -17.688 1 52.31 105 PRO A CA 1
ATOM 868 C C . PRO A 1 105 ? -45 20.781 -17.438 1 52.31 105 PRO A C 1
ATOM 870 O O . PRO A 1 105 ? -45.281 20.422 -16.281 1 52.31 105 PRO A O 1
ATOM 873 N N . ASP A 1 106 ? -45.531 20.141 -18.422 1 52.91 106 ASP A N 1
ATOM 874 C CA . ASP A 1 106 ? -46.438 19 -18.344 1 52.91 106 ASP A CA 1
ATOM 875 C C . ASP A 1 106 ? -45.719 17.672 -18.516 1 52.91 106 ASP A C 1
ATOM 877 O O . ASP A 1 106 ? -46.312 16.609 -18.344 1 52.91 106 ASP A O 1
ATOM 881 N N . GLY A 1 107 ? -44.406 17.672 -18.906 1 55.56 107 GLY A N 1
ATOM 882 C CA . GLY A 1 107 ? -43.75 16.422 -19.25 1 55.56 107 GLY A CA 1
ATOM 883 C C . GLY A 1 107 ? -42.812 15.93 -18.188 1 55.56 107 GLY A C 1
ATOM 884 O O . GLY A 1 107 ? -42.375 16.688 -17.312 1 55.56 107 GLY A O 1
ATOM 885 N N . LEU A 1 108 ? -42.75 14.664 -17.875 1 60.88 108 LEU A N 1
ATOM 886 C CA . LEU A 1 108 ? -41.812 14.07 -16.938 1 60.88 108 LEU A CA 1
ATOM 887 C C . LEU A 1 108 ? -40.344 14.305 -17.375 1 60.88 108 LEU A C 1
ATOM 889 O O . LEU A 1 108 ? -40.031 14.062 -18.547 1 60.88 108 LEU A O 1
ATOM 893 N N . PRO A 1 109 ? -39.594 15.055 -16.656 1 68.75 109 PRO A N 1
ATOM 894 C CA . PRO A 1 109 ? -38.188 15.258 -17.047 1 68.75 109 PRO A CA 1
ATOM 895 C C . PRO A 1 109 ? -37.5 13.953 -17.406 1 68.75 109 PRO A C 1
ATOM 897 O O . PRO A 1 109 ? -37.75 12.906 -16.797 1 68.75 109 PRO A O 1
ATOM 900 N N . ILE A 1 110 ? -36.969 14.016 -18.672 1 77.19 110 ILE A N 1
ATOM 901 C CA . ILE A 1 110 ? -36.188 12.891 -19.156 1 77.19 110 ILE A CA 1
ATOM 902 C C . ILE A 1 110 ? -34.781 12.93 -18.5 1 77.19 110 ILE A C 1
ATOM 904 O O . ILE A 1 110 ? -34.156 13.977 -18.484 1 77.19 110 ILE A O 1
ATOM 908 N N . LYS A 1 111 ? -34.469 11.797 -17.906 1 83.25 111 LYS A N 1
ATOM 909 C CA . LYS A 1 111 ? -33.156 11.625 -17.328 1 83.25 111 LYS A CA 1
ATOM 910 C C . LYS A 1 111 ? -32.219 10.922 -18.312 1 83.25 111 LYS A C 1
ATOM 912 O O . LYS A 1 111 ? -32.562 9.883 -18.875 1 83.25 111 LYS A O 1
ATOM 917 N N . HIS A 1 112 ? -31.219 11.594 -18.656 1 87.44 112 HIS A N 1
ATOM 918 C CA . HIS A 1 112 ? -30.141 10.969 -19.422 1 87.44 112 HIS A CA 1
ATOM 919 C C . HIS A 1 112 ? -29.078 10.383 -18.5 1 87.44 112 HIS A C 1
ATOM 921 O O . HIS A 1 112 ? -28.547 11.086 -17.641 1 87.44 112 HIS A O 1
ATOM 927 N N . ILE A 1 113 ? -28.859 9.07 -18.656 1 88.12 113 ILE A N 1
ATOM 928 C CA . ILE A 1 113 ? -27.906 8.375 -17.781 1 88.12 113 ILE A CA 1
ATOM 929 C C . ILE A 1 113 ? -26.781 7.785 -18.625 1 88.12 113 ILE A C 1
ATOM 931 O O . ILE A 1 113 ? -27.016 7.105 -19.625 1 88.12 113 ILE A O 1
ATOM 935 N N . GLU A 1 114 ? -25.609 8.133 -18.234 1 90.25 114 GLU A N 1
ATOM 936 C CA . GLU A 1 114 ? -24.406 7.508 -18.766 1 90.25 114 GLU A CA 1
ATOM 937 C C . GLU A 1 114 ? -23.656 6.75 -17.672 1 90.25 114 GLU A C 1
ATOM 939 O O . GLU A 1 114 ? -23.641 7.172 -16.516 1 90.25 114 GLU A O 1
ATOM 944 N N . GLY A 1 115 ? -23.156 5.57 -18.094 1 89.88 115 GLY A N 1
ATOM 945 C CA . GLY A 1 115 ? -22.406 4.801 -17.109 1 89.88 115 GLY A CA 1
ATOM 946 C C . GLY A 1 115 ? -21.578 3.695 -17.734 1 89.88 115 GLY A C 1
ATOM 947 O O . GLY A 1 115 ? -21.375 3.676 -18.953 1 89.88 115 GLY A O 1
ATOM 948 N N . SER A 1 116 ? -21.031 2.914 -16.828 1 89.75 116 SER A N 1
ATOM 949 C CA . SER A 1 116 ? -20.219 1.789 -17.25 1 89.75 116 SER A CA 1
ATOM 950 C C . SER A 1 116 ? -20.75 0.47 -16.719 1 89.75 116 SER A C 1
ATOM 952 O O . SER A 1 116 ? -21.5 0.455 -15.727 1 89.75 116 SER A O 1
ATOM 954 N N . ILE A 1 117 ? -20.516 -0.572 -17.422 1 90.44 117 ILE A N 1
ATOM 955 C CA . ILE A 1 117 ? -20.781 -1.938 -16.984 1 90.44 117 ILE A CA 1
ATOM 956 C C . ILE A 1 117 ? -19.484 -2.729 -16.906 1 90.44 117 ILE A C 1
ATOM 958 O O . ILE A 1 117 ? -18.781 -2.879 -17.906 1 90.44 117 ILE A O 1
ATOM 962 N N . ASN A 1 118 ? -19.219 -3.334 -15.812 1 88.75 118 ASN A N 1
ATOM 963 C CA . ASN A 1 118 ? -17.906 -3.9 -15.578 1 88.75 118 ASN A CA 1
ATOM 964 C C . ASN A 1 118 ? -17.875 -5.402 -15.852 1 88.75 118 ASN A C 1
ATOM 966 O O . ASN A 1 118 ? -16.812 -6.023 -15.828 1 88.75 118 ASN A O 1
ATOM 970 N N . SER A 1 119 ? -19 -5.973 -16.047 1 92.25 119 SER A N 1
ATOM 971 C CA . SER A 1 119 ? -19.031 -7.395 -16.359 1 92.25 119 SER A CA 1
ATOM 972 C C . SER A 1 119 ? -20.25 -7.738 -17.219 1 92.25 119 SER A C 1
ATOM 974 O O . SER A 1 119 ? -21.375 -7.301 -16.922 1 92.25 119 SER A O 1
ATOM 976 N N . ILE A 1 120 ? -20.047 -8.508 -18.25 1 93.88 120 ILE A N 1
ATOM 977 C CA . ILE A 1 120 ? -21.125 -8.953 -19.125 1 93.88 120 ILE A CA 1
ATOM 978 C C . ILE A 1 120 ? -20.906 -10.406 -19.516 1 93.88 120 ILE A C 1
ATOM 980 O O . ILE A 1 120 ? -19.766 -10.867 -19.609 1 93.88 120 ILE A O 1
ATOM 984 N N . SER A 1 121 ? -22.016 -11.086 -19.703 1 96.25 121 SER A N 1
ATOM 985 C CA . SER A 1 121 ? -21.953 -12.492 -20.094 1 96.25 121 SER A CA 1
ATOM 986 C C . SER A 1 121 ? -23.016 -12.82 -21.141 1 96.25 121 SER A C 1
ATOM 988 O O . SER A 1 121 ? -24.078 -12.211 -21.156 1 96.25 121 SER A O 1
ATOM 990 N N . THR A 1 122 ? -22.719 -13.766 -21.938 1 96.62 122 THR A N 1
ATOM 991 C CA . THR A 1 122 ? -23.703 -14.227 -22.922 1 96.62 122 THR A CA 1
ATOM 992 C C . THR A 1 122 ? -24.609 -15.297 -22.328 1 96.62 122 THR A C 1
ATOM 994 O O . THR A 1 122 ? -25.594 -15.695 -22.953 1 96.62 122 THR A O 1
ATOM 997 N N . LYS A 1 123 ? -24.266 -15.773 -21.203 1 96.44 123 LYS A N 1
ATOM 998 C CA . LYS A 1 123 ? -25.078 -16.766 -20.516 1 96.44 123 LYS A CA 1
ATOM 999 C C . LYS A 1 123 ? -25.422 -16.297 -19.094 1 96.44 123 LYS A C 1
ATOM 1001 O O . LYS A 1 123 ? -24.766 -15.406 -18.562 1 96.44 123 LYS A O 1
ATOM 1006 N N . ASN A 1 124 ? -26.453 -16.891 -18.578 1 93.62 124 ASN A N 1
ATOM 1007 C CA . ASN A 1 124 ? -26.859 -16.531 -17.234 1 93.62 124 ASN A CA 1
ATOM 1008 C C . ASN A 1 124 ? -26 -17.203 -16.172 1 93.62 124 ASN A C 1
ATOM 1010 O O . ASN A 1 124 ? -25.156 -18.047 -16.516 1 93.62 124 ASN A O 1
ATOM 1014 N N . LYS A 1 125 ? -26.281 -16.953 -14.961 1 88.31 125 LYS A N 1
ATOM 1015 C CA . LYS A 1 125 ? -25.453 -17.406 -13.852 1 88.31 125 LYS A CA 1
ATOM 1016 C C . LYS A 1 125 ? -25.5 -18.922 -13.695 1 88.31 125 LYS A C 1
ATOM 1018 O O . LYS A 1 125 ? -24.516 -19.547 -13.32 1 88.31 125 LYS A O 1
ATOM 1023 N N . SER A 1 126 ? -26.594 -19.516 -13.898 1 91.31 126 SER A N 1
ATOM 1024 C CA . SER A 1 126 ? -26.781 -20.938 -13.703 1 91.31 126 SER A CA 1
ATOM 1025 C C . SER A 1 126 ? -25.938 -21.75 -14.68 1 91.31 126 SER A C 1
ATOM 1027 O O . SER A 1 126 ? -25.531 -22.875 -14.383 1 91.31 126 SER A O 1
ATOM 1029 N N . TYR A 1 127 ? -25.672 -21.172 -15.773 1 93.88 127 TYR A N 1
ATOM 1030 C CA . TYR A 1 127 ? -24.859 -21.812 -16.812 1 93.88 127 TYR A CA 1
ATOM 1031 C C . TYR A 1 127 ? -23.469 -22.141 -16.281 1 93.88 127 TYR A C 1
ATOM 1033 O O . TYR A 1 127 ? -22.922 -23.188 -16.609 1 93.88 127 TYR A O 1
ATOM 1041 N N . TYR A 1 128 ? -22.969 -21.406 -15.453 1 91.94 128 TYR A N 1
ATOM 1042 C CA . TYR A 1 128 ? -21.578 -21.484 -15.016 1 91.94 128 TYR A CA 1
ATOM 1043 C C . TYR A 1 128 ? -21.438 -22.391 -13.797 1 91.94 128 TYR A C 1
ATOM 1045 O O . TYR A 1 128 ? -20.328 -22.578 -13.281 1 91.94 128 TYR A O 1
ATOM 1053 N N . LYS A 1 129 ? -22.469 -22.969 -13.336 1 91.44 129 LYS A N 1
ATOM 1054 C CA . LYS A 1 129 ? -22.453 -23.906 -12.211 1 91.44 129 LYS A CA 1
ATOM 1055 C C . LYS A 1 129 ? -22.125 -25.328 -12.672 1 91.44 129 LYS A C 1
ATOM 1057 O O . LYS A 1 129 ? -21.844 -26.188 -11.852 1 91.44 129 LYS A O 1
ATOM 1062 N N . LYS A 1 130 ? -22.078 -25.516 -13.922 1 93.31 130 LYS A N 1
ATOM 1063 C CA . LYS A 1 130 ? -21.734 -26.812 -14.484 1 93.31 130 LYS A CA 1
ATOM 1064 C C . LYS A 1 130 ? -20.266 -26.859 -14.883 1 93.31 130 LYS A C 1
ATOM 1066 O O . LYS A 1 130 ? -19.656 -25.828 -15.195 1 93.31 130 LYS A O 1
ATOM 1071 N N . GLN A 1 131 ? -19.781 -28.078 -14.898 1 95.31 131 GLN A N 1
ATOM 1072 C CA . GLN A 1 131 ? -18.375 -28.266 -15.281 1 95.31 131 GLN A CA 1
ATOM 1073 C C . GLN A 1 131 ? -18.188 -28.094 -16.781 1 95.31 131 GLN A C 1
ATOM 1075 O O . GLN A 1 131 ? -18.953 -28.625 -17.578 1 95.31 131 GLN A O 1
ATOM 1080 N N . ARG A 1 132 ? -17.219 -27.312 -17.109 1 95.81 132 ARG A N 1
ATOM 1081 C CA . ARG A 1 132 ? -16.875 -27.031 -18.5 1 95.81 132 ARG A CA 1
ATOM 1082 C C . ARG A 1 132 ? -15.383 -26.781 -18.656 1 95.81 132 ARG A C 1
ATOM 1084 O O . ARG A 1 132 ? -14.648 -26.703 -17.656 1 95.81 132 ARG A O 1
ATOM 1091 N N . CYS A 1 133 ? -14.977 -26.797 -19.938 1 97.38 133 CYS A N 1
ATOM 1092 C CA . CYS A 1 133 ? -13.641 -26.297 -20.219 1 97.38 133 CYS A CA 1
ATOM 1093 C C . CYS A 1 133 ? -13.633 -24.781 -20.359 1 97.38 133 CYS A C 1
ATOM 1095 O O . CYS A 1 133 ? -14.547 -24.203 -20.938 1 97.38 133 CYS A O 1
ATOM 1097 N N . TYR A 1 134 ? -12.688 -24.203 -19.75 1 98.12 134 TYR A N 1
ATOM 1098 C CA . TYR A 1 134 ? -12.641 -22.75 -19.734 1 98.12 134 TYR A CA 1
ATOM 1099 C C . TYR A 1 134 ? -11.344 -22.234 -20.344 1 98.12 134 TYR A C 1
ATOM 1101 O O . TYR A 1 134 ? -10.297 -22.875 -20.234 1 98.12 134 TYR A O 1
ATOM 1109 N N . ARG A 1 135 ? -11.406 -21.094 -21 1 98.19 135 ARG A N 1
ATOM 1110 C CA . ARG A 1 135 ? -10.281 -20.281 -21.453 1 98.19 135 ARG A CA 1
ATOM 1111 C C . ARG A 1 135 ? -10.391 -18.859 -20.922 1 98.19 135 ARG A C 1
ATOM 1113 O O . ARG A 1 135 ? -11.445 -18.219 -21.016 1 98.19 135 ARG A O 1
ATOM 1120 N N . ILE A 1 136 ? -9.336 -18.391 -20.297 1 98.06 136 ILE A N 1
ATOM 1121 C CA . ILE A 1 136 ? -9.281 -16.969 -19.953 1 98.06 136 ILE A CA 1
ATOM 1122 C C . ILE A 1 136 ? -8.258 -16.266 -20.859 1 98.06 136 ILE A C 1
ATOM 1124 O O . ILE A 1 136 ? -7.188 -16.812 -21.141 1 98.06 136 ILE A O 1
ATOM 1128 N N . ILE A 1 137 ? -8.648 -15.172 -21.422 1 97.31 137 ILE A N 1
ATOM 1129 C CA . ILE A 1 137 ? -7.789 -14.375 -22.281 1 97.31 137 ILE A CA 1
ATOM 1130 C C . ILE A 1 137 ? -7.695 -12.945 -21.75 1 97.31 137 ILE A C 1
ATOM 1132 O O . ILE A 1 137 ? -8.719 -12.297 -21.516 1 97.31 137 ILE A O 1
ATOM 1136 N N . LEU A 1 138 ? -6.496 -12.492 -21.531 1 95.62 138 LEU A N 1
ATOM 1137 C CA . LEU A 1 138 ? -6.238 -11.141 -21.031 1 95.62 138 LEU A CA 1
ATOM 1138 C C . LEU A 1 138 ? -5.457 -10.328 -22.062 1 95.62 138 LEU A C 1
ATOM 1140 O O . LEU A 1 138 ? -4.359 -10.727 -22.469 1 95.62 138 LEU A O 1
ATOM 1144 N N . PRO A 1 139 ? -5.996 -9.242 -22.484 1 93.19 139 PRO A N 1
ATOM 1145 C CA . PRO A 1 139 ? -5.176 -8.344 -23.297 1 93.19 139 PRO A CA 1
ATOM 1146 C C . PRO A 1 139 ? -4.043 -7.695 -22.516 1 93.19 139 PRO A C 1
ATOM 1148 O O . PRO A 1 139 ? -4.23 -7.316 -21.359 1 93.19 139 PRO A O 1
ATOM 1151 N N . VAL A 1 140 ? -2.891 -7.641 -23.109 1 92.44 140 VAL A N 1
ATOM 1152 C CA . VAL A 1 140 ? -1.741 -7.008 -22.484 1 92.44 140 VAL A CA 1
ATOM 1153 C C . VAL A 1 140 ? -1.16 -5.941 -23.406 1 92.44 140 VAL A C 1
ATOM 1155 O O . VAL A 1 140 ? -1.48 -5.902 -24.594 1 92.44 140 VAL A O 1
ATOM 1158 N N . ASN A 1 141 ? -0.312 -5.094 -22.922 1 87.69 141 ASN A N 1
ATOM 1159 C CA . ASN A 1 141 ? 0.103 -3.904 -23.656 1 87.69 141 ASN A CA 1
ATOM 1160 C C . ASN A 1 141 ? 1.421 -4.133 -24.391 1 87.69 141 ASN A C 1
ATOM 1162 O O . ASN A 1 141 ? 1.862 -3.275 -25.156 1 87.69 141 ASN A O 1
ATOM 1166 N N . HIS A 1 142 ? 2.025 -5.215 -24.156 1 88.81 142 HIS A N 1
ATOM 1167 C CA . HIS A 1 142 ? 3.271 -5.52 -24.844 1 88.81 142 HIS A CA 1
ATOM 1168 C C . HIS A 1 142 ? 3.439 -7.023 -25.047 1 88.81 142 HIS A C 1
ATOM 1170 O O . HIS A 1 142 ? 2.662 -7.816 -24.5 1 88.81 142 HIS A O 1
ATOM 1176 N N . GLU A 1 143 ? 4.383 -7.273 -25.797 1 90.62 143 GLU A N 1
ATOM 1177 C CA . GLU A 1 143 ? 4.641 -8.68 -26.094 1 90.62 143 GLU A CA 1
ATOM 1178 C C . GLU A 1 143 ? 5.211 -9.406 -24.875 1 90.62 143 GLU A C 1
ATOM 1180 O O . GLU A 1 143 ? 6.129 -8.906 -24.219 1 90.62 143 GLU A O 1
ATOM 1185 N N . ILE A 1 144 ? 4.605 -10.5 -24.594 1 90.31 144 ILE A N 1
ATOM 1186 C CA . ILE A 1 144 ? 5.074 -11.359 -23.516 1 90.31 144 ILE A CA 1
ATOM 1187 C C . ILE A 1 144 ? 5.793 -12.57 -24.094 1 90.31 144 ILE A C 1
ATOM 1189 O O . ILE A 1 144 ? 5.223 -13.312 -24.906 1 90.31 144 ILE A O 1
ATOM 1193 N N . ASN A 1 145 ? 7 -12.664 -23.75 1 86.44 145 ASN A N 1
ATOM 1194 C CA . ASN A 1 145 ? 7.777 -13.812 -24.203 1 86.44 145 ASN A CA 1
ATOM 1195 C C . ASN A 1 145 ? 8.047 -14.797 -23.078 1 86.44 145 ASN A C 1
ATOM 1197 O O . ASN A 1 145 ? 8.844 -14.516 -22.188 1 86.44 145 ASN A O 1
ATOM 1201 N N . LEU A 1 146 ? 7.461 -15.984 -23.234 1 93.62 146 LEU A N 1
ATOM 1202 C CA . LEU A 1 146 ? 7.641 -17.031 -22.234 1 93.62 146 LEU A CA 1
ATOM 1203 C C . LEU A 1 146 ? 8.812 -17.938 -22.594 1 93.62 146 LEU A C 1
ATOM 1205 O O . LEU A 1 146 ? 9.344 -18.641 -21.734 1 93.62 146 LEU A O 1
ATOM 1209 N N . ARG A 1 147 ? 9.125 -17.828 -23.875 1 90.62 147 ARG A N 1
ATOM 1210 C CA . ARG A 1 147 ? 10.211 -18.672 -24.359 1 90.62 147 ARG A CA 1
ATOM 1211 C C . ARG A 1 147 ? 11.547 -18.266 -23.75 1 90.62 147 ARG A C 1
ATOM 1213 O O . ARG A 1 147 ? 11.867 -17.078 -23.688 1 90.62 147 ARG A O 1
ATOM 1220 N N . GLY A 1 148 ? 12.188 -19.266 -23.312 1 89.69 148 GLY A N 1
ATOM 1221 C CA . GLY A 1 148 ? 13.477 -18.984 -22.703 1 89.69 148 GLY A CA 1
ATOM 1222 C C . GLY A 1 148 ? 13.391 -18.688 -21.219 1 89.69 148 GLY A C 1
ATOM 1223 O O . GLY A 1 148 ? 14.383 -18.797 -20.5 1 89.69 148 GLY A O 1
ATOM 1224 N N . ASP A 1 149 ? 12.266 -18.328 -20.781 1 93 149 ASP A N 1
ATOM 1225 C CA . ASP A 1 149 ? 12.078 -18.031 -19.359 1 93 149 ASP A CA 1
ATOM 1226 C C . ASP A 1 149 ? 11.555 -19.234 -18.594 1 93 149 ASP A C 1
ATOM 1228 O O . ASP A 1 149 ? 11.875 -19.422 -17.422 1 93 149 ASP A O 1
ATOM 1232 N N . PHE A 1 150 ? 10.75 -20 -19.328 1 96.06 150 PHE A N 1
ATOM 1233 C CA . PHE A 1 150 ? 10.117 -21.172 -18.734 1 96.06 150 PHE A CA 1
ATOM 1234 C C . PHE A 1 150 ? 10.328 -22.406 -19.594 1 96.06 150 PHE A C 1
ATOM 1236 O O . PHE A 1 150 ? 10.398 -22.312 -20.828 1 96.06 150 PHE A O 1
ATOM 1243 N N . THR A 1 151 ? 10.336 -23.578 -18.906 1 94.44 151 THR A N 1
ATOM 1244 C CA . THR A 1 151 ? 10.297 -24.812 -19.656 1 94.44 151 THR A CA 1
ATOM 1245 C C . THR A 1 151 ? 8.914 -25.031 -20.266 1 94.44 151 THR A C 1
ATOM 1247 O O . THR A 1 151 ? 7.895 -24.875 -19.594 1 94.44 151 THR A O 1
ATOM 1250 N N . GLY A 1 152 ? 8.984 -25.266 -21.594 1 93.69 152 GLY A N 1
ATOM 1251 C CA . GLY A 1 152 ? 7.691 -25.438 -22.234 1 93.69 152 GLY A CA 1
ATOM 1252 C C . GLY A 1 152 ? 7.77 -26.25 -23.516 1 93.69 152 GLY A C 1
ATOM 1253 O O . GLY A 1 152 ? 8.758 -26.938 -23.766 1 93.69 152 GLY A O 1
ATOM 1254 N N . TRP A 1 153 ? 6.664 -26.234 -24.281 1 94.75 153 TRP A N 1
ATOM 1255 C CA . TRP A 1 153 ? 6.496 -27.078 -25.469 1 94.75 153 TRP A CA 1
ATOM 1256 C C . TRP A 1 153 ? 6.105 -26.234 -26.688 1 94.75 153 TRP A C 1
ATOM 1258 O O . TRP A 1 153 ? 5.527 -25.156 -26.531 1 94.75 153 TRP A O 1
ATOM 1268 N N . HIS A 1 154 ? 6.383 -26.828 -27.781 1 94.06 154 HIS A N 1
ATOM 1269 C CA . HIS A 1 154 ? 5.941 -26.203 -29.031 1 94.06 154 HIS A CA 1
ATOM 1270 C C . HIS A 1 154 ? 4.449 -26.422 -29.25 1 94.06 154 HIS A C 1
ATOM 1272 O O . HIS A 1 154 ? 3.898 -27.453 -28.844 1 94.06 154 HIS A O 1
ATOM 1278 N N . TYR A 1 155 ? 3.883 -25.469 -29.906 1 94.31 155 TYR A N 1
ATOM 1279 C CA . TYR A 1 155 ? 2.465 -25.562 -30.219 1 94.31 155 TYR A CA 1
ATOM 1280 C C . TYR A 1 155 ? 2.127 -24.75 -31.453 1 94.31 155 TYR A C 1
ATOM 1282 O O . TYR A 1 155 ? 2.965 -23.984 -31.953 1 94.31 155 TYR A O 1
ATOM 1290 N N . THR A 1 156 ? 0.999 -25 -32 1 94.94 156 THR A N 1
ATOM 1291 C CA . THR A 1 156 ? 0.513 -24.234 -33.156 1 94.94 156 THR A CA 1
ATOM 1292 C C . THR A 1 156 ? -0.75 -23.469 -32.812 1 94.94 156 THR A C 1
ATOM 1294 O O . THR A 1 156 ? -1.459 -23.812 -31.859 1 94.94 156 THR A O 1
ATOM 1297 N N . VAL A 1 157 ? -0.934 -22.391 -33.5 1 95.25 157 VAL A N 1
ATOM 1298 C CA . VAL A 1 157 ? -2.154 -21.609 -33.375 1 95.25 157 VAL A CA 1
ATOM 1299 C C . VAL A 1 157 ? -2.861 -21.516 -34.719 1 95.25 157 VAL A C 1
ATOM 1301 O O . VAL A 1 157 ? -2.303 -20.984 -35.688 1 95.25 157 VAL A O 1
ATOM 1304 N N . ASP A 1 158 ? -4.027 -22.062 -34.75 1 94.38 158 ASP A N 1
ATOM 1305 C CA . ASP A 1 158 ? -4.84 -22.047 -35.938 1 94.38 158 ASP A CA 1
ATOM 1306 C C . ASP A 1 158 ? -4.062 -22.609 -37.125 1 94.38 158 ASP A C 1
ATOM 1308 O O . ASP A 1 158 ? -4.027 -22 -38.219 1 94.38 158 ASP A O 1
ATOM 1312 N N . GLY A 1 159 ? -3.328 -23.594 -36.844 1 89.94 159 GLY A N 1
ATOM 1313 C CA . GLY A 1 159 ? -2.635 -24.344 -37.875 1 89.94 159 GLY A CA 1
ATOM 1314 C C . GLY A 1 159 ? -1.264 -23.781 -38.219 1 89.94 159 GLY A C 1
ATOM 1315 O O . GLY A 1 159 ? -0.542 -24.344 -39.031 1 89.94 159 GLY A O 1
ATOM 1316 N N . LYS A 1 160 ? -0.927 -22.781 -37.594 1 91.19 160 LYS A N 1
ATOM 1317 C CA . LYS A 1 160 ? 0.361 -22.156 -37.906 1 91.19 160 LYS A CA 1
ATOM 1318 C C . LYS A 1 160 ? 1.332 -22.297 -36.75 1 91.19 160 LYS A C 1
ATOM 1320 O O . LYS A 1 160 ? 0.94 -22.156 -35.594 1 91.19 160 LYS A O 1
ATOM 1325 N N . GLY A 1 161 ? 2.492 -22.484 -37.094 1 88 161 GLY A N 1
ATOM 1326 C CA . GLY A 1 161 ? 3.521 -22.594 -36.062 1 88 161 GLY A CA 1
ATOM 1327 C C . GLY A 1 161 ? 3.824 -21.281 -35.375 1 88 161 GLY A C 1
ATOM 1328 O O . GLY A 1 161 ? 3.75 -20.219 -36 1 88 161 GLY A O 1
ATOM 1329 N N . THR A 1 162 ? 4.055 -21.406 -34.062 1 86.81 162 THR A N 1
ATOM 1330 C CA . THR A 1 162 ? 4.398 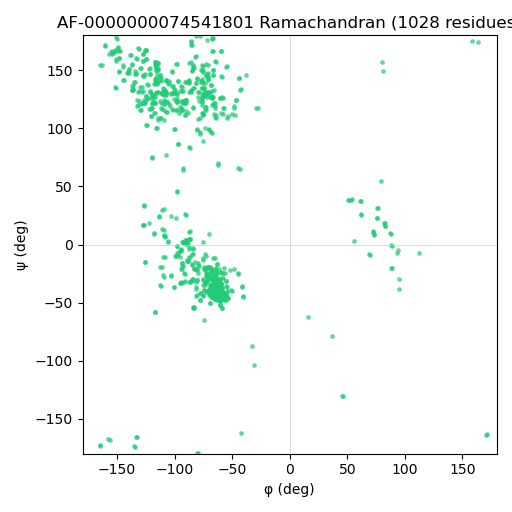-20.203 -33.312 1 86.81 162 THR A CA 1
ATOM 1331 C C . THR A 1 162 ? 5.82 -20.297 -32.75 1 86.81 162 THR A C 1
ATOM 1333 O O . THR A 1 162 ? 6.363 -21.406 -32.625 1 86.81 162 THR A O 1
ATOM 1336 N N . PHE A 1 163 ? 6.41 -19.141 -32.531 1 84.75 163 PHE A N 1
ATOM 1337 C CA . PHE A 1 163 ? 7.723 -19.094 -31.891 1 84.75 163 PHE A CA 1
ATOM 1338 C C . PHE A 1 163 ? 7.594 -19.047 -30.375 1 84.75 163 PHE A C 1
ATOM 1340 O O . PHE A 1 163 ? 8.594 -19.156 -29.656 1 84.75 163 PHE A O 1
ATOM 1347 N N . GLY A 1 164 ? 6.449 -19.078 -29.938 1 90.19 164 GLY A N 1
ATOM 1348 C CA . GLY A 1 164 ? 6.238 -19.016 -28.5 1 90.19 164 GLY A CA 1
ATOM 1349 C C . GLY A 1 164 ? 6.309 -20.375 -27.828 1 90.19 164 GLY A C 1
ATOM 1350 O O . GLY A 1 164 ? 6.605 -21.391 -28.484 1 90.19 164 GLY A O 1
ATOM 1351 N N . THR A 1 165 ? 6.227 -20.359 -26.469 1 94 165 THR A N 1
ATOM 1352 C CA . THR A 1 165 ? 6.273 -21.594 -25.688 1 94 165 THR A CA 1
ATOM 1353 C C . THR A 1 165 ? 4.961 -21.797 -24.922 1 94 165 THR A C 1
ATOM 1355 O O . THR A 1 165 ? 4.367 -20.844 -24.422 1 94 165 THR A O 1
ATOM 1358 N N . LEU A 1 166 ? 4.559 -23.078 -24.953 1 96.81 166 LEU A N 1
ATOM 1359 C CA . LEU A 1 166 ? 3.377 -23.5 -24.203 1 96.81 166 LEU A CA 1
ATOM 1360 C C . LEU A 1 166 ? 3.77 -24.109 -22.875 1 96.81 166 LEU A C 1
ATOM 1362 O O . LEU A 1 166 ? 4.566 -25.062 -22.828 1 96.81 166 LEU A O 1
ATOM 1366 N N . LEU A 1 167 ? 3.236 -23.547 -21.812 1 97.69 167 LEU A N 1
ATOM 1367 C CA . LEU A 1 167 ? 3.461 -24.125 -20.5 1 97.69 167 LEU A CA 1
ATOM 1368 C C . LEU A 1 167 ? 2.336 -25.094 -20.125 1 97.69 167 LEU A C 1
ATOM 1370 O O . LEU A 1 167 ? 1.159 -24.734 -20.188 1 97.69 167 LEU A O 1
ATOM 1374 N N . LYS A 1 168 ? 2.689 -26.328 -19.828 1 97.62 168 LYS A N 1
ATOM 1375 C CA . LYS A 1 168 ? 1.75 -27.312 -19.312 1 97.62 168 LYS A CA 1
ATOM 1376 C C . LYS A 1 168 ? 1.858 -27.422 -17.797 1 97.62 168 LYS A C 1
ATOM 1378 O O . LYS A 1 168 ? 2.885 -27.859 -17.266 1 97.62 168 LYS A O 1
ATOM 1383 N N . LEU A 1 169 ? 0.798 -27.062 -17.156 1 98.25 169 LEU A N 1
ATOM 1384 C CA . LEU A 1 169 ? 0.793 -27.016 -15.695 1 98.25 169 LEU A CA 1
ATOM 1385 C C . LEU A 1 169 ? -0.202 -28.016 -15.117 1 98.25 169 LEU A C 1
ATOM 1387 O O . LEU A 1 169 ? -1.241 -28.281 -15.727 1 98.25 169 LEU A O 1
ATOM 1391 N N . THR A 1 170 ? 0.172 -28.594 -14.047 1 98.19 170 THR A N 1
ATOM 1392 C CA . THR A 1 170 ? -0.724 -29.453 -13.273 1 98.19 170 THR A CA 1
ATOM 1393 C C . THR A 1 170 ? -0.96 -28.859 -11.883 1 98.19 170 THR A C 1
ATOM 1395 O O . THR A 1 170 ? -0.034 -28.781 -11.078 1 98.19 170 THR A O 1
ATOM 1398 N N . ILE A 1 171 ? -2.176 -28.453 -11.641 1 97.88 171 ILE A N 1
ATOM 1399 C CA . ILE A 1 171 ? -2.564 -27.812 -10.383 1 97.88 171 ILE A CA 1
ATOM 1400 C C . ILE A 1 171 ? -3.77 -28.547 -9.789 1 97.88 171 ILE A C 1
ATOM 1402 O O . ILE A 1 171 ? -4.828 -28.625 -10.414 1 97.88 171 ILE A O 1
ATOM 1406 N N . ASN A 1 172 ? -3.646 -29.062 -8.578 1 96.25 172 ASN A N 1
ATOM 1407 C CA . ASN A 1 172 ? -4.691 -29.844 -7.926 1 96.25 172 ASN A CA 1
ATOM 1408 C C . ASN A 1 172 ? -5.184 -30.969 -8.82 1 96.25 172 ASN A C 1
ATOM 1410 O O . ASN A 1 172 ? -6.387 -31.156 -9.008 1 96.25 172 ASN A O 1
ATOM 1414 N N . ASN A 1 173 ? -4.324 -31.562 -9.523 1 95.5 173 ASN A N 1
ATOM 1415 C CA . ASN A 1 173 ? -4.551 -32.719 -10.383 1 95.5 173 ASN A CA 1
ATOM 1416 C C . ASN A 1 173 ? -5.309 -32.344 -11.648 1 95.5 173 ASN A C 1
ATOM 1418 O O . ASN A 1 173 ? -5.816 -33.219 -12.359 1 95.5 173 ASN A O 1
ATOM 1422 N N . ASN A 1 174 ? -5.492 -31.094 -11.867 1 97.56 174 ASN A N 1
ATOM 1423 C CA . ASN A 1 174 ? -6.07 -30.625 -13.117 1 97.56 174 ASN A CA 1
ATOM 1424 C C . ASN A 1 174 ? -5.004 -30.062 -14.055 1 97.56 174 ASN A C 1
ATOM 1426 O O . ASN A 1 174 ? -4.008 -29.5 -13.602 1 97.56 174 ASN A O 1
ATOM 1430 N N . LYS A 1 175 ? -5.246 -30.188 -15.297 1 97.81 175 LYS A N 1
ATOM 1431 C CA . LYS A 1 175 ? -4.258 -29.781 -16.297 1 97.81 175 LYS A CA 1
ATOM 1432 C C . LYS A 1 175 ? -4.621 -28.438 -16.906 1 97.81 175 LYS A C 1
ATOM 1434 O O . LYS A 1 175 ? -5.785 -28.203 -17.234 1 97.81 175 LYS A O 1
ATOM 1439 N N . PHE A 1 176 ? -3.598 -27.594 -17.047 1 98.25 176 PHE A N 1
ATOM 1440 C CA . PHE A 1 176 ? -3.771 -26.266 -17.609 1 98.25 176 PHE A CA 1
ATOM 1441 C C . PHE A 1 176 ? -2.682 -25.969 -18.625 1 98.25 176 PHE A C 1
ATOM 1443 O O . PHE A 1 176 ? -1.562 -26.469 -18.516 1 98.25 176 PHE A O 1
ATOM 1450 N N . HIS A 1 177 ? -3.047 -25.203 -19.641 1 98.25 177 HIS A N 1
ATOM 1451 C CA . HIS A 1 177 ? -2.084 -24.625 -20.562 1 98.25 177 HIS A CA 1
ATOM 1452 C C . HIS A 1 177 ? -1.978 -23.109 -20.375 1 98.25 177 HIS A C 1
ATOM 1454 O O . HIS A 1 177 ? -2.992 -22.422 -20.219 1 98.25 177 HIS A O 1
ATOM 1460 N N . PHE A 1 178 ? -0.803 -22.609 -20.234 1 98.25 178 PHE A N 1
ATOM 1461 C CA . PHE A 1 178 ? -0.517 -21.188 -20.125 1 98.25 178 PHE A CA 1
ATOM 1462 C C . PHE A 1 178 ? 0.402 -20.734 -21.25 1 98.25 178 PHE A C 1
ATOM 1464 O O . PHE A 1 178 ? 1.499 -21.266 -21.422 1 98.25 178 PHE A O 1
ATOM 1471 N N . PHE A 1 179 ? -0.081 -19.734 -22.094 1 97.38 179 PHE A N 1
ATOM 1472 C CA . PHE A 1 179 ? 0.713 -19.281 -23.219 1 97.38 179 PHE A CA 1
ATOM 1473 C C . PHE A 1 179 ? 0.345 -17.844 -23.609 1 97.38 179 PHE A C 1
ATOM 1475 O O . PHE A 1 179 ? -0.586 -17.266 -23.047 1 97.38 179 PHE A O 1
ATOM 1482 N N . ALA A 1 180 ? 1.192 -17.266 -24.422 1 96.38 180 ALA A N 1
ATOM 1483 C CA . ALA A 1 180 ? 0.981 -15.906 -24.922 1 96.38 180 ALA A CA 1
ATOM 1484 C C . ALA A 1 180 ? 0.762 -15.906 -26.422 1 96.38 180 ALA A C 1
ATOM 1486 O O . ALA A 1 180 ? 1.11 -16.875 -27.109 1 96.38 180 ALA A O 1
ATOM 1487 N N . HIS A 1 181 ? 0.102 -14.867 -26.859 1 95.75 181 HIS A N 1
ATOM 1488 C CA . HIS A 1 181 ? -0.191 -14.789 -28.281 1 95.75 181 HIS A CA 1
ATOM 1489 C C . HIS A 1 181 ? -0.132 -13.344 -28.781 1 95.75 181 HIS A C 1
ATOM 1491 O O . HIS A 1 181 ? -0.558 -12.43 -28.078 1 95.75 181 HIS A O 1
ATOM 1497 N N . LYS A 1 182 ? 0.396 -13.211 -29.969 1 94.25 182 LYS A N 1
ATOM 1498 C CA . LYS A 1 182 ? 0.442 -11.938 -30.688 1 94.25 182 LYS A CA 1
ATOM 1499 C C . LYS A 1 182 ? -0.309 -12.031 -32 1 94.25 182 LYS A C 1
ATOM 1501 O O . LYS A 1 182 ? -0.038 -12.914 -32.812 1 94.25 182 LYS A O 1
ATOM 1506 N N . THR A 1 183 ? -1.181 -11.086 -32.156 1 93.12 183 THR A N 1
ATOM 1507 C CA . THR A 1 183 ? -1.92 -11.07 -33.406 1 93.12 183 THR A CA 1
ATOM 1508 C C . THR A 1 183 ? -1.134 -10.336 -34.5 1 93.12 183 THR A C 1
ATOM 1510 O O . THR A 1 183 ? -0.117 -9.703 -34.219 1 93.12 183 THR A O 1
ATOM 1513 N N . LYS A 1 184 ? -1.623 -10.414 -35.688 1 87.44 184 LYS A N 1
ATOM 1514 C CA . LYS A 1 184 ? -1.006 -9.727 -36.812 1 87.44 184 LYS A CA 1
ATOM 1515 C C . LYS A 1 184 ? -1.065 -8.211 -36.625 1 87.44 184 LYS A C 1
ATOM 1517 O O . LYS A 1 184 ? -0.163 -7.492 -37.062 1 87.44 184 LYS A O 1
ATOM 1522 N N . ASP A 1 185 ? -2.07 -7.777 -35.969 1 89.44 185 ASP A N 1
ATOM 1523 C CA . ASP A 1 185 ? -2.273 -6.348 -35.75 1 89.44 185 ASP A CA 1
ATOM 1524 C C . ASP A 1 185 ? -1.52 -5.867 -34.5 1 89.44 185 ASP A C 1
ATOM 1526 O O . ASP A 1 185 ? -1.783 -4.777 -34 1 89.44 185 ASP A O 1
ATOM 1530 N N . LYS A 1 186 ? -0.756 -6.719 -33.875 1 90.38 186 LYS A N 1
ATOM 1531 C CA . LYS A 1 186 ? 0.123 -6.402 -32.781 1 90.38 186 LYS A CA 1
ATOM 1532 C C . LYS A 1 186 ? -0.674 -6.223 -31.484 1 90.38 186 LYS A C 1
ATOM 1534 O O . LYS A 1 186 ? -0.4 -5.312 -30.688 1 90.38 186 LYS A O 1
ATOM 1539 N N . GLU A 1 187 ? -1.7 -6.949 -31.469 1 93.06 187 GLU A N 1
ATOM 1540 C CA . GLU A 1 187 ? -2.359 -7.113 -30.172 1 93.06 187 GLU A CA 1
ATOM 1541 C C . GLU A 1 187 ? -1.771 -8.289 -29.406 1 93.06 187 GLU A C 1
ATOM 1543 O O . GLU A 1 187 ? -1.435 -9.32 -29.984 1 93.06 187 GLU A O 1
ATOM 1548 N N . TYR A 1 188 ? -1.636 -8.055 -28.125 1 94.94 188 TYR A N 1
ATOM 1549 C CA . TYR A 1 188 ? -0.969 -9.055 -27.297 1 94.94 188 TYR A CA 1
ATOM 1550 C C . TYR A 1 188 ? -1.917 -9.617 -26.25 1 94.94 188 TYR A C 1
ATOM 1552 O O . TYR A 1 188 ? -2.725 -8.875 -25.672 1 94.94 188 TYR A O 1
ATOM 1560 N N . TYR A 1 189 ? -1.771 -10.977 -26.031 1 96.31 189 TYR A N 1
ATOM 1561 C CA . TYR A 1 189 ? -2.652 -11.633 -25.078 1 96.31 189 TYR A CA 1
ATOM 1562 C C . TYR A 1 189 ? -1.885 -12.648 -24.234 1 96.31 189 TYR A C 1
ATOM 1564 O O . TYR A 1 189 ? -0.909 -13.242 -24.703 1 96.31 189 TYR A O 1
ATOM 1572 N N . ILE A 1 190 ? -2.322 -12.805 -23 1 96.69 190 ILE A N 1
ATOM 1573 C CA . ILE A 1 190 ? -1.992 -13.992 -22.219 1 96.69 190 ILE A CA 1
ATOM 1574 C C . ILE A 1 190 ? -3.223 -14.883 -22.094 1 96.69 190 ILE A C 1
ATOM 1576 O O . ILE A 1 190 ? -4.344 -14.391 -21.938 1 96.69 190 ILE A O 1
ATOM 1580 N N . ILE A 1 191 ? -2.934 -16.172 -22.172 1 98.12 191 ILE A N 1
ATOM 1581 C CA . ILE A 1 191 ? -4.059 -17.094 -22.266 1 98.12 191 ILE A CA 1
ATOM 1582 C C . ILE A 1 191 ? -3.822 -18.281 -21.344 1 98.12 191 ILE A C 1
ATOM 1584 O O . ILE A 1 191 ? -2.709 -18.812 -21.266 1 98.12 191 ILE A O 1
ATOM 1588 N N . ILE A 1 192 ? -4.863 -18.703 -20.625 1 98.44 192 ILE A N 1
ATOM 1589 C CA . ILE A 1 192 ? -4.855 -19.906 -19.797 1 98.44 192 ILE A CA 1
ATOM 1590 C C . ILE A 1 192 ? -6.027 -20.797 -20.188 1 98.44 192 ILE A C 1
ATOM 1592 O O . ILE A 1 192 ? -7.18 -20.359 -20.188 1 98.44 192 ILE A O 1
ATOM 1596 N N . ASP A 1 193 ? -5.73 -22.047 -20.547 1 98.31 193 ASP A N 1
ATOM 1597 C CA . ASP A 1 193 ? -6.734 -23.062 -20.859 1 98.31 193 ASP A CA 1
ATOM 1598 C C . ASP A 1 193 ? -6.824 -24.109 -19.75 1 98.31 193 ASP A C 1
ATOM 1600 O O . ASP A 1 193 ? -5.801 -24.609 -19.297 1 98.31 193 ASP A O 1
ATOM 1604 N N . SER A 1 194 ? -8.031 -24.344 -19.359 1 98.06 194 SER A N 1
ATOM 1605 C CA . SER A 1 194 ? -8.234 -25.516 -18.516 1 98.06 194 SER A CA 1
ATOM 1606 C C . SER A 1 194 ? -8.555 -26.75 -19.359 1 98.06 194 SER A C 1
ATOM 1608 O O . SER A 1 194 ? -9.656 -26.859 -19.906 1 98.06 194 SER A O 1
ATOM 1610 N N . ILE A 1 195 ? -7.652 -27.625 -19.359 1 96.94 195 ILE A N 1
ATOM 1611 C CA . ILE A 1 195 ? -7.852 -28.844 -20.141 1 96.94 195 ILE A CA 1
ATOM 1612 C C . ILE A 1 195 ? -8.875 -29.734 -19.453 1 96.94 195 ILE A C 1
ATOM 1614 O O . ILE A 1 195 ? -9.656 -30.422 -20.109 1 96.94 195 ILE A O 1
ATOM 1618 N N . SER A 1 196 ? -8.875 -29.672 -18.188 1 95.5 196 SER A N 1
ATOM 1619 C CA . SER A 1 196 ? -9.867 -30.375 -17.375 1 95.5 196 SER A CA 1
ATOM 1620 C C . SER A 1 196 ? -11.156 -29.562 -17.25 1 95.5 196 SER A C 1
ATOM 1622 O O . SER A 1 196 ? -11.141 -28.344 -17.328 1 95.5 196 SER A O 1
ATOM 1624 N N . LYS A 1 197 ? -12.242 -30.312 -17.078 1 96.5 197 LYS A N 1
ATOM 1625 C CA . LYS A 1 197 ? -13.523 -29.641 -16.812 1 96.5 197 LYS A CA 1
ATOM 1626 C C . LYS A 1 197 ? -13.633 -29.203 -15.359 1 96.5 197 LYS A C 1
ATOM 1628 O O . LYS A 1 197 ? -13.32 -29.984 -14.453 1 96.5 197 LYS A O 1
ATOM 1633 N N . LEU A 1 198 ? -14.023 -27.922 -15.258 1 95.94 198 LEU A N 1
ATOM 1634 C CA . LEU A 1 198 ? -14.156 -27.312 -13.938 1 95.94 198 LEU A CA 1
ATOM 1635 C C . LEU A 1 198 ? -15.414 -26.453 -13.867 1 95.94 198 LEU A C 1
ATOM 1637 O O . LEU A 1 198 ? -16.031 -26.156 -14.891 1 95.94 198 LEU A O 1
ATOM 1641 N N . ILE A 1 199 ? -15.789 -26.156 -12.672 1 94.06 199 ILE A N 1
ATOM 1642 C CA . ILE A 1 199 ? -16.781 -25.094 -12.508 1 94.06 199 ILE A CA 1
ATOM 1643 C C . ILE A 1 199 ? -16.078 -23.734 -12.562 1 94.06 199 ILE A C 1
ATOM 1645 O O . ILE A 1 199 ? -14.883 -23.625 -12.312 1 94.06 199 ILE A O 1
ATOM 1649 N N . LEU A 1 200 ? -16.781 -22.734 -12.797 1 93.81 200 LEU A N 1
ATOM 1650 C CA . LEU A 1 200 ? -16.219 -21.406 -13.062 1 93.81 200 LEU A CA 1
ATOM 1651 C C . LEU A 1 200 ? -15.406 -20.906 -11.875 1 93.81 200 LEU A C 1
ATOM 1653 O O . LEU A 1 200 ? -14.289 -20.422 -12.047 1 93.81 200 LEU A O 1
ATOM 1657 N N . ASP A 1 201 ? -15.914 -21.031 -10.703 1 89.62 201 ASP A N 1
ATOM 1658 C CA . ASP A 1 201 ? -15.25 -20.516 -9.508 1 89.62 201 ASP A CA 1
ATOM 1659 C C . ASP A 1 201 ? -13.875 -21.172 -9.32 1 89.62 201 ASP A C 1
ATOM 1661 O O . ASP A 1 201 ? -12.906 -20.484 -8.984 1 89.62 201 ASP A O 1
ATOM 1665 N N . GLU A 1 202 ? -13.836 -22.375 -9.555 1 92.31 202 GLU A N 1
ATOM 1666 C CA . GLU A 1 202 ? -12.578 -23.109 -9.43 1 92.31 202 GLU A CA 1
ATOM 1667 C C . GLU A 1 202 ? -11.586 -22.688 -10.508 1 92.31 202 GLU A C 1
ATOM 1669 O O . GLU A 1 202 ? -10.391 -22.531 -10.234 1 92.31 202 GLU A O 1
ATOM 1674 N N . PHE A 1 203 ? -12.125 -22.562 -11.688 1 95.56 203 PHE A N 1
ATOM 1675 C CA . PHE A 1 203 ? -11.266 -22.125 -12.781 1 95.56 203 PHE A CA 1
ATOM 1676 C C . PHE A 1 203 ? -10.688 -20.75 -12.516 1 95.56 203 PHE A C 1
ATOM 1678 O O . PHE A 1 203 ? -9.492 -20.516 -12.695 1 95.56 203 PHE A O 1
ATOM 1685 N N . GLN A 1 204 ? -11.5 -19.828 -12.117 1 93.06 204 GLN A N 1
ATOM 1686 C CA . GLN A 1 204 ? -11.07 -18.453 -11.859 1 93.06 204 GLN A CA 1
ATOM 1687 C C . GLN A 1 204 ? -10.008 -18.422 -10.758 1 93.06 204 GLN A C 1
ATOM 1689 O O . GLN A 1 204 ? -9.016 -17.688 -10.875 1 93.06 204 GLN A O 1
ATOM 1694 N N . LYS A 1 205 ? -10.211 -19.188 -9.758 1 91.62 205 LYS A N 1
ATOM 1695 C CA . LYS A 1 205 ? -9.25 -19.266 -8.664 1 91.62 205 LYS A CA 1
ATOM 1696 C C . LYS A 1 205 ? -7.895 -19.766 -9.156 1 91.62 205 LYS A C 1
ATOM 1698 O O . LYS A 1 205 ? -6.855 -19.188 -8.82 1 91.62 205 LYS A O 1
ATOM 1703 N N . THR A 1 206 ? -7.941 -20.766 -9.906 1 95.94 206 THR A N 1
ATOM 1704 C CA . THR A 1 206 ? -6.707 -21.375 -10.398 1 95.94 206 THR A CA 1
ATOM 1705 C C . THR A 1 206 ? -6.02 -20.453 -11.406 1 95.94 206 THR A C 1
ATOM 1707 O O . THR A 1 206 ? -4.801 -20.281 -11.367 1 95.94 206 THR A O 1
ATOM 1710 N N . ALA A 1 207 ? -6.805 -19.906 -12.266 1 96.38 207 ALA A N 1
ATOM 1711 C CA . ALA A 1 207 ? -6.25 -18.984 -13.25 1 96.38 207 ALA A CA 1
ATOM 1712 C C . ALA A 1 207 ? -5.586 -17.797 -12.562 1 96.38 207 ALA A C 1
ATOM 1714 O O . ALA A 1 207 ? -4.516 -17.344 -12.977 1 96.38 207 ALA A O 1
ATOM 1715 N N . ASN A 1 208 ? -6.191 -17.328 -11.578 1 93.25 208 ASN A N 1
ATOM 1716 C CA . ASN A 1 208 ? -5.613 -16.234 -10.812 1 93.25 208 ASN A CA 1
ATOM 1717 C C . ASN A 1 208 ? -4.285 -16.625 -10.172 1 93.25 208 ASN A C 1
ATOM 1719 O O . ASN A 1 208 ? -3.352 -15.828 -10.117 1 93.25 208 ASN A O 1
ATOM 1723 N N . SER A 1 209 ? -4.25 -17.812 -9.648 1 96.12 209 SER A N 1
ATOM 1724 C CA . SER A 1 209 ? -3.01 -18.297 -9.055 1 96.12 209 SER A CA 1
ATOM 1725 C C . SER A 1 209 ? -1.886 -18.344 -10.086 1 96.12 209 SER A C 1
ATOM 1727 O O . SER A 1 209 ? -0.733 -18.047 -9.773 1 96.12 209 SER A O 1
ATOM 1729 N N . ILE A 1 210 ? -2.229 -18.719 -11.289 1 97.88 210 ILE A N 1
ATOM 1730 C CA . ILE A 1 210 ? -1.242 -18.766 -12.359 1 97.88 210 ILE A CA 1
ATOM 1731 C C . ILE A 1 210 ? -0.757 -17.359 -12.688 1 97.88 210 ILE A C 1
ATOM 1733 O O . ILE A 1 210 ? 0.448 -17.125 -12.805 1 97.88 210 ILE A O 1
ATOM 1737 N N . LEU A 1 211 ? -1.665 -16.5 -12.781 1 96.25 211 LEU A N 1
ATOM 1738 C CA . LEU A 1 211 ? -1.325 -15.109 -13.094 1 96.25 211 LEU A CA 1
ATOM 1739 C C . LEU A 1 211 ? -0.491 -14.484 -11.984 1 96.25 211 LEU A C 1
ATOM 1741 O O . LEU A 1 211 ? 0.458 -13.75 -12.25 1 96.25 211 LEU A O 1
ATOM 1745 N N . LEU A 1 212 ? -0.829 -14.766 -10.805 1 95.69 212 LEU A N 1
ATOM 1746 C CA . LEU A 1 212 ? -0.086 -14.25 -9.656 1 95.69 212 LEU A CA 1
ATOM 1747 C C . LEU A 1 212 ? 1.319 -14.844 -9.609 1 95.69 212 LEU A C 1
ATOM 1749 O O . LEU A 1 212 ? 2.283 -14.141 -9.305 1 95.69 212 LEU A O 1
ATOM 1753 N N . ALA A 1 213 ? 1.392 -16.109 -9.859 1 98 213 ALA A N 1
ATOM 1754 C CA . ALA A 1 213 ? 2.705 -16.75 -9.898 1 98 213 ALA A CA 1
ATOM 1755 C C . ALA A 1 213 ? 3.588 -16.109 -10.969 1 98 213 ALA A C 1
ATOM 1757 O O . ALA A 1 213 ? 4.766 -15.828 -10.727 1 98 213 ALA A O 1
ATOM 1758 N N . TYR A 1 214 ? 2.988 -15.891 -12.078 1 96.88 214 TYR A N 1
ATOM 1759 C CA . TYR A 1 214 ? 3.715 -15.234 -13.156 1 96.88 214 TYR A CA 1
ATOM 1760 C C . TYR A 1 214 ? 4.16 -13.836 -12.734 1 96.88 214 TYR A C 1
ATOM 1762 O O . TYR A 1 214 ? 5.312 -13.453 -12.945 1 96.88 214 TYR A O 1
ATOM 1770 N N . ALA A 1 215 ? 3.268 -13.102 -12.188 1 95.75 215 ALA A N 1
ATOM 1771 C CA . ALA A 1 215 ? 3.572 -11.742 -11.734 1 95.75 215 ALA A CA 1
ATOM 1772 C C . ALA A 1 215 ? 4.672 -11.758 -10.68 1 95.75 215 ALA A C 1
ATOM 1774 O O . ALA A 1 215 ? 5.547 -10.891 -10.672 1 95.75 215 ALA A O 1
ATOM 1775 N N . PHE A 1 216 ? 4.594 -12.688 -9.797 1 96.56 216 PHE A N 1
ATOM 1776 C CA . PHE A 1 216 ? 5.59 -12.867 -8.742 1 96.56 216 PHE A CA 1
ATOM 1777 C C . PHE A 1 216 ? 6.969 -13.109 -9.344 1 96.56 216 PHE A C 1
ATOM 1779 O O . PHE A 1 216 ? 7.949 -12.484 -8.93 1 96.56 216 PHE A O 1
ATOM 1786 N N . LEU A 1 217 ? 7.027 -13.898 -10.336 1 97.12 217 LEU A N 1
ATOM 1787 C CA . LEU A 1 217 ? 8.305 -14.312 -10.906 1 97.12 217 LEU A CA 1
ATOM 1788 C C . LEU A 1 217 ? 8.844 -13.25 -11.852 1 97.12 217 LEU A C 1
ATOM 1790 O O . LEU A 1 217 ? 10.055 -12.992 -11.883 1 97.12 217 LEU A O 1
ATOM 1794 N N . LYS A 1 218 ? 7.91 -12.602 -12.578 1 94.38 218 LYS A N 1
ATOM 1795 C CA . LYS A 1 218 ? 8.375 -11.773 -13.688 1 94.38 218 LYS A CA 1
ATOM 1796 C C . LYS A 1 218 ? 8.164 -10.289 -13.383 1 94.38 218 LYS A C 1
ATOM 1798 O O . LYS A 1 218 ? 8.672 -9.43 -14.102 1 94.38 218 LYS A O 1
ATOM 1803 N N . GLY A 1 219 ? 7.43 -10.031 -12.336 1 92 219 GLY A N 1
ATOM 1804 C CA . GLY A 1 219 ? 7.293 -8.648 -11.891 1 92 219 GLY A CA 1
ATOM 1805 C C . GLY A 1 219 ? 6.238 -7.879 -12.656 1 92 219 GLY A C 1
ATOM 1806 O O . GLY A 1 219 ? 6.227 -6.645 -12.633 1 92 219 GLY A O 1
ATOM 1807 N N . GLU A 1 220 ? 5.383 -8.602 -13.367 1 89.62 220 GLU A N 1
ATOM 1808 C CA . GLU A 1 220 ? 4.355 -7.922 -14.156 1 89.62 220 GLU A CA 1
ATOM 1809 C C . GLU A 1 220 ? 2.982 -8.547 -13.93 1 89.62 220 GLU A C 1
ATOM 1811 O O . GLU A 1 220 ? 2.773 -9.727 -14.234 1 89.62 220 GLU A O 1
ATOM 1816 N N . TYR A 1 221 ? 2.139 -7.688 -13.43 1 89.94 221 TYR A N 1
ATOM 1817 C CA . TYR A 1 221 ? 0.766 -8.141 -13.234 1 89.94 221 TYR A CA 1
ATOM 1818 C C . TYR A 1 221 ? -0.176 -7.465 -14.227 1 89.94 221 TYR A C 1
ATOM 1820 O O . TYR A 1 221 ? -0.104 -6.254 -14.438 1 89.94 221 TYR A O 1
ATOM 1828 N N . HIS A 1 222 ? -1 -8.242 -14.82 1 88.56 222 HIS A N 1
ATOM 1829 C CA . HIS A 1 222 ? -1.968 -7.746 -15.789 1 88.56 222 HIS A CA 1
ATOM 1830 C C . HIS A 1 222 ? -3.396 -7.934 -15.289 1 88.56 222 HIS A C 1
ATOM 1832 O O . HIS A 1 222 ? -3.979 -9.008 -15.453 1 88.56 222 HIS A O 1
ATOM 1838 N N . GLY A 1 223 ? -3.961 -6.883 -14.781 1 83.69 223 GLY A N 1
ATOM 1839 C CA . GLY A 1 223 ? -5.266 -7.012 -14.148 1 83.69 223 GLY A CA 1
ATOM 1840 C C . GLY A 1 223 ? -6.293 -6.043 -14.703 1 83.69 223 GLY A C 1
ATOM 1841 O O . GLY A 1 223 ? -7.207 -5.625 -13.992 1 83.69 223 GLY A O 1
ATOM 1842 N N . LYS A 1 224 ? -6.223 -5.73 -15.969 1 84.75 224 LYS A N 1
ATOM 1843 C CA . LYS A 1 224 ? -7.145 -4.734 -16.516 1 84.75 224 LYS A CA 1
ATOM 1844 C C . LYS A 1 224 ? -8.484 -5.367 -16.875 1 84.75 224 LYS A C 1
ATOM 1846 O O . LYS A 1 224 ? -9.539 -4.871 -16.484 1 84.75 224 LYS A O 1
ATOM 1851 N N . GLU A 1 225 ? -8.383 -6.398 -17.688 1 90.56 225 GLU A N 1
ATOM 1852 C CA . GLU A 1 225 ? -9.586 -7.051 -18.188 1 90.56 225 GLU A CA 1
ATOM 1853 C C . GLU A 1 225 ? -9.359 -8.547 -18.406 1 90.56 225 GLU A C 1
ATOM 1855 O O . GLU A 1 225 ? -8.234 -8.977 -18.656 1 90.56 225 GLU A O 1
ATOM 1860 N N . ALA A 1 226 ? -10.414 -9.242 -18.219 1 93.5 226 ALA A N 1
ATOM 1861 C CA . ALA A 1 226 ? -10.375 -10.688 -18.469 1 93.5 226 ALA A CA 1
ATOM 1862 C C . ALA A 1 226 ? -11.609 -11.148 -19.234 1 93.5 226 ALA A C 1
ATOM 1864 O O . ALA A 1 226 ? -12.727 -10.711 -18.953 1 93.5 226 ALA A O 1
ATOM 1865 N N . ASN A 1 227 ? -11.383 -11.938 -20.234 1 96.06 227 ASN A N 1
ATOM 1866 C CA . ASN A 1 227 ? -12.438 -12.617 -20.969 1 96.06 227 ASN A CA 1
ATOM 1867 C C . ASN A 1 227 ? -12.406 -14.125 -20.734 1 96.06 227 ASN A C 1
ATOM 1869 O O . ASN A 1 227 ? -11.43 -14.789 -21.094 1 96.06 227 ASN A O 1
ATOM 1873 N N . ILE A 1 228 ? -13.438 -14.57 -20.172 1 97.62 228 ILE A N 1
ATOM 1874 C CA . ILE A 1 228 ? -13.531 -15.992 -19.859 1 97.62 228 ILE A CA 1
ATOM 1875 C C . ILE A 1 228 ? -14.508 -16.672 -20.812 1 97.62 228 ILE A C 1
ATOM 1877 O O . ILE A 1 228 ? -15.688 -16.297 -20.875 1 97.62 228 ILE A O 1
ATOM 1881 N N . LEU A 1 229 ? -14.062 -17.656 -21.5 1 98.12 229 LEU A N 1
ATOM 1882 C CA . LEU A 1 229 ? -14.875 -18.375 -22.469 1 98.12 229 LEU A CA 1
ATOM 1883 C C . LEU A 1 229 ? -15.094 -19.828 -22.031 1 98.12 229 LEU A C 1
ATOM 1885 O O . LEU A 1 229 ? -14.266 -20.391 -21.312 1 98.12 229 LEU A O 1
ATOM 1889 N N . THR A 1 230 ? -16.203 -20.359 -22.469 1 97.62 230 THR A N 1
ATOM 1890 C CA . THR A 1 230 ? -16.5 -21.75 -22.141 1 97.62 230 THR A CA 1
ATOM 1891 C C . THR A 1 230 ? -16.516 -22.594 -23.406 1 97.62 230 THR A C 1
ATOM 1893 O O . THR A 1 230 ? -16.859 -22.109 -24.484 1 97.62 230 THR A O 1
ATOM 1896 N N . TYR A 1 231 ? -16.141 -23.859 -23.172 1 96.69 231 TYR A N 1
ATOM 1897 C CA . TYR A 1 231 ? -16.125 -24.844 -24.266 1 96.69 231 TYR A CA 1
ATOM 1898 C C . TYR A 1 231 ? -16.703 -26.172 -23.797 1 96.69 231 TYR A C 1
ATOM 1900 O O . TYR A 1 231 ? -16.594 -26.531 -22.625 1 96.69 231 TYR A O 1
ATOM 1908 N N . THR A 1 232 ? -17.188 -26.891 -24.766 1 91 232 THR A N 1
ATOM 1909 C CA . THR A 1 232 ? -17.75 -28.203 -24.469 1 91 232 THR A CA 1
ATOM 1910 C C . THR A 1 232 ? -16.656 -29.266 -24.438 1 91 232 THR A C 1
ATOM 1912 O O . THR A 1 232 ? -16.797 -30.297 -23.781 1 91 232 THR A O 1
ATOM 1915 N N . SER A 1 233 ? -15.648 -29 -25.219 1 91.19 233 SER A N 1
ATOM 1916 C CA . SER A 1 233 ? -14.547 -29.953 -25.281 1 91.19 233 SER A CA 1
ATOM 1917 C C . SER A 1 233 ? -13.203 -29.266 -25.109 1 91.19 233 SER A C 1
ATOM 1919 O O . SER A 1 233 ? -13.102 -28.047 -25.25 1 91.19 233 SER A O 1
ATOM 1921 N N . ASN A 1 234 ? -12.188 -30.062 -24.906 1 92.19 234 ASN A N 1
ATOM 1922 C CA . ASN A 1 234 ? -10.867 -29.516 -24.609 1 92.19 234 ASN A CA 1
ATOM 1923 C C . ASN A 1 234 ? -10.094 -29.203 -25.891 1 92.19 234 ASN A C 1
ATOM 1925 O O . ASN A 1 234 ? -8.906 -28.875 -25.828 1 92.19 234 ASN A O 1
ATOM 1929 N N . ASN A 1 235 ? -10.781 -29.234 -27 1 91.44 235 ASN A N 1
ATOM 1930 C CA . ASN A 1 235 ? -10.125 -28.812 -28.234 1 91.44 235 ASN A CA 1
ATOM 1931 C C . ASN A 1 235 ? -10.156 -27.297 -28.406 1 91.44 235 ASN A C 1
ATOM 1933 O O . ASN A 1 235 ? -9.406 -26.75 -29.219 1 91.44 235 ASN A O 1
ATOM 1937 N N . PHE A 1 236 ? -11.031 -26.578 -27.766 1 96 236 PHE A N 1
ATOM 1938 C CA . PHE A 1 236 ? -11.117 -25.125 -27.656 1 96 236 PHE A CA 1
ATOM 1939 C C . PHE A 1 236 ? -11.305 -24.5 -29.031 1 96 236 PHE A C 1
ATOM 1941 O O . PHE A 1 236 ? -10.766 -23.422 -29.312 1 96 236 PHE A O 1
ATOM 1948 N N . LYS A 1 237 ? -12.023 -25.078 -29.859 1 93.62 237 LYS A N 1
ATOM 1949 C CA . LYS A 1 237 ? -12.203 -24.578 -31.219 1 93.62 237 LYS A CA 1
ATOM 1950 C C . LYS A 1 237 ? -13.289 -23.516 -31.281 1 93.62 237 LYS A C 1
ATOM 1952 O O . LYS A 1 237 ? -13.047 -22.391 -31.734 1 93.62 237 LYS A O 1
ATOM 1957 N N . THR A 1 238 ? -14.484 -23.875 -30.781 1 94.75 238 THR A N 1
ATOM 1958 C CA . THR A 1 238 ? -15.602 -22.938 -30.844 1 94.75 238 THR A CA 1
ATOM 1959 C C . THR A 1 238 ? -16.125 -22.625 -29.453 1 94.75 238 THR A C 1
ATOM 1961 O O . THR A 1 238 ? -16.656 -23.5 -28.766 1 94.75 238 THR A O 1
ATOM 1964 N N . PRO A 1 239 ? -16.016 -21.359 -29.109 1 97.25 239 PRO A N 1
ATOM 1965 C CA . PRO A 1 239 ? -16.5 -21 -27.781 1 97.25 239 PRO A CA 1
ATOM 1966 C C . PRO A 1 239 ? -18.031 -21.016 -27.703 1 97.25 239 PRO A C 1
ATOM 1968 O O . PRO A 1 239 ? -18.703 -20.641 -28.656 1 97.25 239 PRO A O 1
ATOM 1971 N N . GLU A 1 240 ? -18.562 -21.391 -26.547 1 95.88 240 GLU A N 1
ATOM 1972 C CA . GLU A 1 240 ? -20 -21.438 -26.297 1 95.88 240 GLU A CA 1
ATOM 1973 C C . GLU A 1 240 ? -20.5 -20.141 -25.641 1 95.88 240 GLU A C 1
ATOM 1975 O O . GLU A 1 240 ? -21.656 -19.766 -25.797 1 95.88 240 GLU A O 1
ATOM 1980 N N . SER A 1 241 ? -19.672 -19.625 -24.906 1 96.5 241 SER A N 1
ATOM 1981 C CA . SER A 1 241 ? -20.078 -18.422 -24.172 1 96.5 241 SER A CA 1
ATOM 1982 C C . SER A 1 241 ? -18.859 -17.547 -23.844 1 96.5 241 SER A C 1
ATOM 1984 O O . SER A 1 241 ? -17.719 -18 -23.969 1 96.5 241 SER A O 1
ATOM 1986 N N . ILE A 1 242 ? -19.156 -16.312 -23.469 1 97 242 ILE A N 1
ATOM 1987 C CA . ILE A 1 242 ? -18.125 -15.391 -23.016 1 97 242 ILE A CA 1
ATOM 1988 C C . ILE A 1 242 ? -18.609 -14.633 -21.781 1 97 242 ILE A C 1
ATOM 1990 O O . ILE A 1 242 ? -19.766 -14.25 -21.703 1 97 242 ILE A O 1
ATOM 1994 N N . LEU A 1 243 ? -17.797 -14.57 -20.812 1 96.5 243 LEU A N 1
ATOM 1995 C CA . LEU A 1 243 ? -17.906 -13.703 -19.656 1 96.5 243 LEU A CA 1
ATOM 1996 C C . LEU A 1 243 ? -16.781 -12.68 -19.625 1 96.5 243 LEU A C 1
ATOM 1998 O O . LEU A 1 243 ? -15.617 -13.031 -19.406 1 96.5 243 LEU A O 1
ATOM 2002 N N . SER A 1 244 ? -17.109 -11.461 -19.875 1 93.81 244 SER A N 1
ATOM 2003 C CA . SER A 1 244 ? -16.125 -10.383 -19.859 1 93.81 244 SER A CA 1
ATOM 2004 C C . SER A 1 244 ? -16.172 -9.602 -18.547 1 93.81 244 SER A C 1
ATOM 2006 O O . SER A 1 244 ? -17.25 -9.18 -18.109 1 93.81 244 SER A O 1
ATOM 2008 N N . VAL A 1 245 ? -15.016 -9.438 -18 1 91.06 245 VAL A N 1
ATOM 2009 C CA . VAL A 1 245 ? -14.945 -8.758 -16.719 1 91.06 245 VAL A CA 1
ATOM 2010 C C . VAL A 1 245 ? -13.867 -7.672 -16.766 1 91.06 245 VAL A C 1
ATOM 2012 O O . VAL A 1 245 ? -12.742 -7.926 -17.188 1 91.06 245 VAL A O 1
ATOM 2015 N N . ILE A 1 246 ? -14.25 -6.543 -16.328 1 86.19 246 ILE A N 1
ATOM 2016 C CA . ILE A 1 246 ? -13.281 -5.477 -16.094 1 86.19 246 ILE A CA 1
ATOM 2017 C C . ILE A 1 246 ? -12.727 -5.566 -14.68 1 86.19 246 ILE A C 1
ATOM 2019 O O . ILE A 1 246 ? -13.469 -5.391 -13.711 1 86.19 246 ILE A O 1
ATOM 2023 N N . LEU A 1 247 ? -11.508 -5.859 -14.57 1 77 247 LEU A N 1
ATOM 2024 C CA . LEU A 1 247 ? -10.898 -6.148 -13.273 1 77 247 LEU A CA 1
ATOM 2025 C C . LEU A 1 247 ? -10.469 -4.863 -12.578 1 77 247 LEU A C 1
ATOM 2027 O O . LEU A 1 247 ? -10.352 -4.832 -11.352 1 77 247 LEU A O 1
ATOM 2031 N N . GLY A 1 248 ? -10.367 -3.768 -13.305 1 66.75 248 GLY A N 1
ATOM 2032 C CA . GLY A 1 248 ? -10.039 -2.475 -12.727 1 66.75 248 GLY A CA 1
ATOM 2033 C C . GLY A 1 248 ? -8.609 -2.393 -12.219 1 66.75 248 GLY A C 1
ATOM 2034 O O . GLY A 1 248 ? -8.188 -1.35 -11.711 1 66.75 248 GLY A O 1
ATOM 2035 N N . GLY A 1 249 ? -8.047 -3.615 -12.281 1 65 249 GLY A N 1
ATOM 2036 C CA . GLY A 1 249 ? -6.641 -3.551 -11.906 1 65 249 GLY A CA 1
ATOM 2037 C C . GLY A 1 249 ? -5.758 -2.971 -12.992 1 65 249 GLY A C 1
ATOM 2038 O O . GLY A 1 249 ? -6.199 -2.799 -14.133 1 65 249 GLY A O 1
ATOM 2039 N N . GLY A 1 250 ? -4.816 -2.248 -12.734 1 67.12 250 GLY A N 1
ATOM 2040 C CA . GLY A 1 250 ? -3.795 -1.727 -13.625 1 67.12 250 GLY A CA 1
ATOM 2041 C C . GLY A 1 250 ? -2.684 -2.721 -13.906 1 67.12 250 GLY A C 1
ATOM 2042 O O . GLY A 1 250 ? -2.893 -3.934 -13.82 1 67.12 250 GLY A O 1
ATOM 2043 N N . ILE A 1 251 ? -1.871 -2.25 -14.648 1 70.38 251 ILE A N 1
ATOM 2044 C CA . ILE A 1 251 ? -0.615 -2.969 -14.828 1 70.38 251 ILE A CA 1
ATOM 2045 C C . ILE A 1 251 ? 0.352 -2.607 -13.703 1 70.38 251 ILE A C 1
ATOM 2047 O O . ILE A 1 251 ? 0.574 -1.428 -13.422 1 70.38 251 ILE A O 1
ATOM 2051 N N . LEU A 1 252 ? 0.685 -3.627 -12.945 1 73.75 252 LEU A N 1
ATOM 2052 C CA . LEU A 1 252 ? 1.679 -3.414 -11.898 1 73.75 252 LEU A CA 1
ATOM 2053 C C . LEU A 1 252 ? 3.055 -3.889 -12.352 1 73.75 252 LEU A C 1
ATOM 2055 O O . LEU A 1 252 ? 3.203 -5.02 -12.828 1 73.75 252 LEU A O 1
ATOM 2059 N N . ASP A 1 253 ? 3.951 -2.98 -12.289 1 75.88 253 ASP A N 1
ATOM 2060 C CA . ASP A 1 253 ? 5.332 -3.314 -12.633 1 75.88 253 ASP A CA 1
ATOM 2061 C C . ASP A 1 253 ? 6.215 -3.355 -11.391 1 75.88 253 ASP A C 1
ATOM 2063 O O . ASP A 1 253 ? 6.188 -2.434 -10.57 1 75.88 253 ASP A O 1
ATOM 2067 N N . GLY A 1 254 ? 6.832 -4.477 -11.211 1 85.12 254 GLY A N 1
ATOM 2068 C CA . GLY A 1 254 ? 7.73 -4.648 -10.078 1 85.12 254 GLY A CA 1
ATOM 2069 C C . GLY A 1 254 ? 9.062 -5.273 -10.461 1 85.12 254 GLY A C 1
ATOM 2070 O O . GLY A 1 254 ? 9.453 -5.234 -11.633 1 85.12 254 GLY A O 1
ATOM 2071 N N . PHE A 1 255 ? 9.758 -5.703 -9.477 1 88.38 255 PHE A N 1
ATOM 2072 C CA . PHE A 1 255 ? 11.07 -6.301 -9.672 1 88.38 255 PHE A CA 1
ATOM 2073 C C . PHE A 1 255 ? 10.961 -7.805 -9.875 1 88.38 255 PHE A C 1
ATOM 2075 O O . PHE A 1 255 ? 10.383 -8.508 -9.039 1 88.38 255 PHE A O 1
ATOM 2082 N N . PRO A 1 256 ? 11.492 -8.281 -10.945 1 92.69 256 PRO A N 1
ATOM 2083 C CA . PRO A 1 256 ? 11.422 -9.727 -11.164 1 92.69 256 PRO A CA 1
ATOM 2084 C C . PRO A 1 256 ? 12.234 -10.516 -10.141 1 92.69 256 PRO A C 1
ATOM 2086 O O . PRO A 1 256 ? 13.266 -10.031 -9.664 1 92.69 256 PRO A O 1
ATOM 2089 N N . VAL A 1 257 ? 11.797 -11.688 -9.867 1 95.94 257 VAL A N 1
ATOM 2090 C CA . VAL A 1 257 ? 12.492 -12.602 -8.961 1 95.94 257 VAL A CA 1
ATOM 2091 C C . VAL A 1 257 ? 13.445 -13.492 -9.758 1 95.94 257 VAL A C 1
ATOM 2093 O O . VAL A 1 257 ? 14.492 -13.906 -9.25 1 95.94 257 VAL A O 1
ATOM 2096 N N . HIS A 1 258 ? 13.07 -13.797 -10.992 1 95.38 258 HIS A N 1
ATOM 2097 C CA . HIS A 1 258 ? 13.812 -14.727 -11.836 1 95.38 258 HIS A CA 1
ATOM 2098 C C . HIS A 1 258 ? 13.977 -14.18 -13.25 1 95.38 258 HIS A C 1
ATOM 2100 O O . HIS A 1 258 ? 13.07 -13.531 -13.781 1 95.38 258 HIS A O 1
ATOM 2106 N N . THR A 1 259 ? 15.172 -14.406 -13.781 1 91.38 259 THR A N 1
ATOM 2107 C CA . THR A 1 259 ? 15.43 -14.062 -15.18 1 91.38 259 THR A CA 1
ATOM 2108 C C . THR A 1 259 ? 16.375 -15.078 -15.812 1 91.38 259 THR A C 1
ATOM 2110 O O . THR A 1 259 ? 17.062 -15.82 -15.117 1 91.38 259 THR A O 1
ATOM 2113 N N . THR A 1 260 ? 16.281 -15.195 -17.062 1 90.44 260 THR A N 1
ATOM 2114 C CA . THR A 1 260 ? 17.219 -16.016 -17.812 1 90.44 260 THR A CA 1
ATOM 2115 C C . THR A 1 260 ? 18.125 -15.148 -18.688 1 90.44 260 THR A C 1
ATOM 2117 O O . THR A 1 260 ? 18.828 -15.656 -19.562 1 90.44 260 THR A O 1
ATOM 2120 N N . LYS A 1 261 ? 18.109 -13.852 -18.438 1 85.38 261 LYS A N 1
ATOM 2121 C CA . LYS A 1 261 ? 18.875 -12.898 -19.25 1 85.38 261 LYS A CA 1
ATOM 2122 C C . LYS A 1 261 ? 19.891 -12.156 -18.391 1 85.38 261 LYS A C 1
ATOM 2124 O O . LYS A 1 261 ? 19.781 -10.938 -18.203 1 85.38 261 LYS A O 1
ATOM 2129 N N . PRO A 1 262 ? 20.906 -12.805 -18.062 1 83.38 262 PRO A N 1
ATOM 2130 C CA . PRO A 1 262 ? 21.906 -12.188 -17.188 1 83.38 262 PRO A CA 1
ATOM 2131 C C . PRO A 1 262 ? 22.656 -11.047 -17.859 1 83.38 262 PRO A C 1
ATOM 2133 O O . PRO A 1 262 ? 23.172 -10.156 -17.188 1 83.38 262 PRO A O 1
ATOM 2136 N N . HIS A 1 263 ? 22.656 -11.031 -19.172 1 74.94 263 HIS A N 1
ATOM 2137 C CA . HIS A 1 263 ? 23.469 -10.062 -19.891 1 74.94 263 HIS A CA 1
ATOM 2138 C C . HIS A 1 263 ? 22.953 -8.641 -19.672 1 74.94 263 HIS A C 1
ATOM 2140 O O . HIS A 1 263 ? 23.719 -7.684 -19.734 1 74.94 263 HIS A O 1
ATOM 2146 N N . SER A 1 264 ? 21.734 -8.586 -19.453 1 68.38 264 SER A N 1
ATOM 2147 C CA . SER A 1 264 ? 21.156 -7.262 -19.25 1 68.38 264 SER A CA 1
ATOM 2148 C C . SER A 1 264 ? 21.484 -6.711 -17.875 1 68.38 264 SER A C 1
ATOM 2150 O O . SER A 1 264 ? 21.359 -5.508 -17.625 1 68.38 264 SER A O 1
ATOM 2152 N N . LEU A 1 265 ? 22 -7.535 -17 1 73.06 265 LEU A N 1
ATOM 2153 C CA . LEU A 1 265 ? 22.172 -7.148 -15.602 1 73.06 265 LEU A CA 1
ATOM 2154 C C . LEU A 1 265 ? 23.641 -6.984 -15.258 1 73.06 265 LEU A C 1
ATOM 2156 O O . LEU A 1 265 ? 23.984 -6.375 -14.242 1 73.06 265 LEU A O 1
ATOM 2160 N N . VAL A 1 266 ? 24.453 -7.68 -15.977 1 59.62 266 VAL A N 1
ATOM 2161 C CA . VAL A 1 266 ? 25.875 -7.68 -15.648 1 59.62 266 VAL A CA 1
ATOM 2162 C C . VAL A 1 266 ? 26.594 -6.574 -16.422 1 59.62 266 VAL A C 1
ATOM 2164 O O . VAL A 1 266 ? 26.141 -6.18 -17.5 1 59.62 266 VAL A O 1
ATOM 2167 N N . SER A 1 267 ? 27.453 -6.039 -15.609 1 53.19 267 SER A N 1
ATOM 2168 C CA . SER A 1 267 ? 28.281 -5.012 -16.234 1 53.19 267 SER A CA 1
ATOM 2169 C C . SER A 1 267 ? 29 -5.547 -17.469 1 53.19 267 SER A C 1
ATOM 2171 O O . SER A 1 267 ? 29.141 -6.762 -17.641 1 53.19 267 SER A O 1
ATOM 2173 N N . ILE A 1 268 ? 29.25 -4.648 -18.312 1 44.31 268 ILE A N 1
ATOM 2174 C CA . ILE A 1 268 ? 29.969 -4.984 -19.531 1 44.31 268 ILE A CA 1
ATOM 2175 C C . ILE A 1 268 ? 31.234 -5.781 -19.188 1 44.31 268 ILE A C 1
ATOM 2177 O O . ILE A 1 268 ? 31.578 -6.73 -19.891 1 44.31 268 ILE A O 1
ATOM 2181 N N . LYS A 1 269 ? 31.906 -5.426 -18.172 1 42.53 269 LYS A N 1
ATOM 2182 C CA . LYS A 1 269 ? 33.125 -6.109 -17.766 1 42.53 269 LYS A CA 1
ATOM 2183 C C . LYS A 1 269 ? 32.875 -7.574 -17.438 1 42.53 269 LYS A C 1
ATOM 2185 O O . LYS A 1 269 ? 33.656 -8.453 -17.781 1 42.53 269 LYS A O 1
ATOM 2190 N N . GLN A 1 270 ? 31.75 -7.723 -16.734 1 49.81 270 GLN A N 1
ATOM 2191 C CA . GLN A 1 270 ? 31.422 -9.094 -16.375 1 49.81 270 GLN A CA 1
ATOM 2192 C C . GLN A 1 270 ? 30.938 -9.883 -17.578 1 49.81 270 GLN A C 1
ATOM 2194 O O . GLN A 1 270 ? 31.094 -11.109 -17.641 1 49.81 270 GLN A O 1
ATOM 2199 N N . LYS A 1 271 ? 30.375 -9.102 -18.516 1 50.38 271 LYS A N 1
ATOM 2200 C CA . LYS A 1 271 ? 29.938 -9.727 -19.766 1 50.38 271 LYS A CA 1
ATOM 2201 C C . LYS A 1 271 ? 31.125 -10.297 -20.531 1 50.38 271 LYS A C 1
ATOM 2203 O O . LYS A 1 271 ? 30.984 -11.297 -21.25 1 50.38 271 LYS A O 1
ATOM 2208 N N . THR A 1 272 ? 32.219 -9.547 -20.359 1 48.41 272 THR A 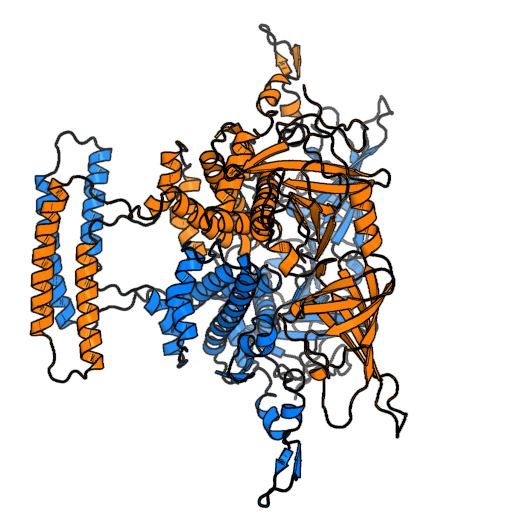N 1
ATOM 2209 C CA . THR A 1 272 ? 33.375 -9.875 -21.172 1 48.41 272 THR A CA 1
ATOM 2210 C C . THR A 1 272 ? 34.406 -10.625 -20.344 1 48.41 272 THR A C 1
ATOM 2212 O O . THR A 1 272 ? 35.625 -10.453 -20.547 1 48.41 272 THR A O 1
ATOM 2215 N N . LYS A 1 273 ? 34 -11.234 -19.359 1 51.09 273 LYS A N 1
ATOM 2216 C CA . LYS A 1 273 ? 35.062 -12 -18.75 1 51.09 273 LYS A CA 1
ATOM 2217 C C . LYS A 1 273 ? 35.719 -12.93 -19.75 1 51.09 273 LYS A C 1
ATOM 2219 O O . LYS A 1 273 ? 35.031 -13.672 -20.469 1 51.09 273 LYS A O 1
ATOM 2224 N N . TYR A 1 274 ? 36.875 -12.508 -20.016 1 50.62 274 TYR A N 1
ATOM 2225 C CA . TYR A 1 274 ? 37.719 -13.211 -20.984 1 50.62 274 TYR A CA 1
ATOM 2226 C C . TYR A 1 274 ? 38.312 -14.477 -20.375 1 50.62 274 TYR A C 1
ATOM 2228 O O . TYR A 1 274 ? 38.656 -14.492 -19.188 1 50.62 274 TYR A O 1
ATOM 2236 N N . LYS A 1 275 ? 38 -15.539 -20.953 1 52.62 275 LYS A N 1
ATOM 2237 C CA . LYS A 1 275 ? 38.719 -16.781 -20.625 1 52.62 275 LYS A CA 1
ATOM 2238 C C . LYS A 1 275 ? 40.188 -16.688 -21.031 1 52.62 275 LYS A C 1
ATOM 2240 O O . LYS A 1 275 ? 40.5 -16.156 -22.078 1 52.62 275 LYS A O 1
ATOM 2245 N N . LYS A 1 276 ? 41.062 -16.875 -20 1 54.62 276 LYS A N 1
ATOM 2246 C CA . LYS A 1 276 ? 42.5 -16.984 -20.312 1 54.62 276 LYS A CA 1
ATOM 2247 C C . LYS A 1 276 ? 42.906 -18.438 -20.438 1 54.62 276 LYS A C 1
ATOM 2249 O O . LYS A 1 276 ? 42.344 -19.312 -19.766 1 54.62 276 LYS A O 1
ATOM 2254 N N . ASP A 1 277 ? 43.562 -18.781 -21.375 1 54.12 277 ASP A N 1
ATOM 2255 C CA . ASP A 1 277 ? 44.125 -20.109 -21.5 1 54.12 277 ASP A CA 1
ATOM 2256 C C . ASP A 1 277 ? 45.219 -20.359 -20.438 1 54.12 277 ASP A C 1
ATOM 2258 O O . ASP A 1 277 ? 45.5 -19.484 -19.625 1 54.12 277 ASP A O 1
ATOM 2262 N N . LYS A 1 278 ? 45.844 -21.609 -20.359 1 60.25 278 LYS A N 1
ATOM 2263 C CA . LYS A 1 278 ? 46.844 -22.078 -19.406 1 60.25 278 LYS A CA 1
ATOM 2264 C C . LYS A 1 278 ? 48 -21.109 -19.328 1 60.25 278 LYS A C 1
ATOM 2266 O O . LYS A 1 278 ? 48.688 -21.016 -18.297 1 60.25 278 LYS A O 1
ATOM 2271 N N . ASN A 1 279 ? 48.156 -20.344 -20.328 1 67 279 ASN A N 1
ATOM 2272 C CA . ASN A 1 279 ? 49.344 -19.484 -20.406 1 67 279 ASN A CA 1
ATOM 2273 C C . ASN A 1 279 ? 48.969 -18.031 -20.172 1 67 279 ASN A C 1
ATOM 2275 O O . ASN A 1 279 ? 49.812 -17.141 -20.359 1 67 279 ASN A O 1
ATOM 2279 N N . GLY A 1 280 ? 47.719 -17.703 -19.797 1 59.12 280 GLY A N 1
ATOM 2280 C CA . GLY A 1 280 ? 47.281 -16.391 -19.391 1 59.12 280 GLY A CA 1
ATOM 2281 C C . GLY A 1 280 ? 46.688 -15.578 -20.531 1 59.12 280 GLY A C 1
ATOM 2282 O O . GLY A 1 280 ? 46.406 -14.391 -20.391 1 59.12 280 GLY A O 1
ATOM 2283 N N . LYS A 1 281 ? 46.781 -16.188 -21.672 1 55.22 281 LYS A N 1
ATOM 2284 C CA . LYS A 1 281 ? 46.312 -15.445 -22.844 1 55.22 281 LYS A CA 1
ATOM 2285 C C . LYS A 1 281 ? 44.781 -15.422 -22.906 1 55.22 281 LYS A C 1
ATOM 2287 O O . LYS A 1 281 ? 44.125 -16.422 -22.641 1 55.22 281 LYS A O 1
ATOM 2292 N N . LEU A 1 282 ? 44.281 -14.328 -23.281 1 53.12 282 LEU A N 1
ATOM 2293 C CA . LEU A 1 282 ? 42.844 -14.078 -23.344 1 53.12 282 LEU A CA 1
ATOM 2294 C C . LEU A 1 282 ? 42.188 -14.906 -24.438 1 53.12 282 LEU A C 1
ATOM 2296 O O . LEU A 1 282 ? 42.562 -14.828 -25.594 1 53.12 282 LEU A O 1
ATOM 2300 N N . ILE A 1 283 ? 41.562 -16.094 -24.281 1 53.09 283 ILE A N 1
ATOM 2301 C CA . ILE A 1 283 ? 41.062 -16.969 -25.312 1 53.09 283 ILE A CA 1
ATOM 2302 C C . ILE A 1 283 ? 39.688 -16.484 -25.766 1 53.09 283 ILE A C 1
ATOM 2304 O O . ILE A 1 283 ? 39.188 -16.859 -26.844 1 53.09 283 ILE A O 1
ATOM 2308 N N . GLY A 1 284 ? 38.906 -15.656 -24.969 1 52.56 284 GLY A N 1
ATOM 2309 C CA . GLY A 1 284 ? 37.594 -15.133 -25.375 1 52.56 284 GLY A CA 1
ATOM 2310 C C . GLY A 1 284 ? 36.75 -14.727 -24.188 1 52.56 284 GLY A C 1
ATOM 2311 O O . GLY A 1 284 ? 37.219 -14.711 -23.047 1 52.56 284 GLY A O 1
ATOM 2312 N N . VAL A 1 285 ? 35.594 -14.148 -24.531 1 52.31 285 VAL A N 1
ATOM 2313 C CA . VAL A 1 285 ? 34.656 -13.766 -23.5 1 52.31 285 VAL A CA 1
ATOM 2314 C C . VAL A 1 285 ? 34.125 -15.016 -22.797 1 52.31 285 VAL A C 1
ATOM 2316 O O . VAL A 1 285 ? 33.781 -16.016 -23.453 1 52.31 285 VAL A O 1
ATOM 2319 N N . ASP A 1 286 ? 34.406 -15.281 -21.578 1 55.38 286 ASP A N 1
ATOM 2320 C CA . ASP A 1 286 ? 33.906 -16.438 -20.844 1 55.38 286 ASP A CA 1
ATOM 2321 C C . ASP A 1 286 ? 32.375 -16.391 -20.719 1 55.38 286 ASP A C 1
ATOM 2323 O O . ASP A 1 286 ? 31.844 -15.914 -19.719 1 55.38 286 ASP A O 1
ATOM 2327 N N . GLU A 1 287 ? 31.781 -16.562 -21.844 1 56.34 287 GLU A N 1
ATOM 2328 C CA . GLU A 1 287 ? 30.328 -16.656 -21.922 1 56.34 287 GLU A CA 1
ATOM 2329 C C . GLU A 1 287 ? 29.797 -17.766 -21.031 1 56.34 287 GLU A C 1
ATOM 2331 O O . GLU A 1 287 ? 28.641 -17.734 -20.594 1 56.34 287 GLU A O 1
ATOM 2336 N N . ALA A 1 288 ? 30.688 -18.719 -20.781 1 62.62 288 ALA A N 1
ATOM 2337 C CA . ALA A 1 288 ? 30.266 -19.906 -20.047 1 62.62 288 ALA A CA 1
ATOM 2338 C C . ALA A 1 288 ? 29.844 -19.547 -18.625 1 62.62 288 ALA A C 1
ATOM 2340 O O . ALA A 1 288 ? 28.984 -20.203 -18.031 1 62.62 288 ALA A O 1
ATOM 2341 N N . HIS A 1 289 ? 30.422 -18.422 -18.25 1 72.62 289 HIS A N 1
ATOM 2342 C CA . HIS A 1 289 ? 30.156 -18.094 -16.859 1 72.62 289 HIS A CA 1
ATOM 2343 C C . HIS A 1 289 ? 28.719 -17.594 -16.672 1 72.62 289 HIS A C 1
ATOM 2345 O O . HIS A 1 289 ? 28.109 -17.812 -15.625 1 72.62 289 HIS A O 1
ATOM 2351 N N . LEU A 1 290 ? 28.109 -17.125 -17.719 1 79.94 290 LEU A N 1
ATOM 2352 C CA . LEU A 1 290 ? 26.766 -16.609 -17.625 1 79.94 290 LEU A CA 1
ATOM 2353 C C . LEU A 1 290 ? 25.734 -17.688 -17.953 1 79.94 290 LEU A C 1
ATOM 2355 O O . LEU A 1 290 ? 24.562 -17.562 -17.578 1 79.94 290 LEU A O 1
ATOM 2359 N N . LYS A 1 291 ? 26.172 -18.781 -18.578 1 81.75 291 LYS A N 1
ATOM 2360 C CA . LYS A 1 291 ? 25.25 -19.828 -19.016 1 81.75 291 LYS A CA 1
ATOM 2361 C C . LYS A 1 291 ? 24.562 -20.5 -17.828 1 81.75 291 LYS A C 1
ATOM 2363 O O . LYS A 1 291 ? 23.422 -20.938 -17.938 1 81.75 291 LYS A O 1
ATOM 2368 N N . LYS A 1 292 ? 25.219 -20.562 -16.75 1 84.69 292 LYS A N 1
ATOM 2369 C CA . LYS A 1 292 ? 24.656 -21.219 -15.562 1 84.69 292 LYS A CA 1
ATOM 2370 C C . LYS A 1 292 ? 23.422 -20.469 -15.055 1 84.69 292 LYS A C 1
ATOM 2372 O O . LYS A 1 292 ? 22.578 -21.031 -14.359 1 84.69 292 LYS A O 1
ATOM 2377 N N . TYR A 1 293 ? 23.359 -19.203 -15.453 1 86.88 293 TYR A N 1
ATOM 2378 C CA . TYR A 1 293 ? 22.234 -18.391 -15.008 1 86.88 293 TYR A CA 1
ATOM 2379 C C . TYR A 1 293 ? 21.109 -18.391 -16.031 1 86.88 293 TYR A C 1
ATOM 2381 O O . TYR A 1 293 ? 20.031 -17.875 -15.781 1 86.88 293 TYR A O 1
ATOM 2389 N N . MET A 1 294 ? 21.328 -19.016 -17.141 1 88.62 294 MET A N 1
ATOM 2390 C CA . MET A 1 294 ? 20.359 -19.016 -18.234 1 88.62 294 MET A CA 1
ATOM 2391 C C . MET A 1 294 ? 19.516 -20.281 -18.234 1 88.62 294 MET A C 1
ATOM 2393 O O . MET A 1 294 ? 19.359 -20.938 -19.266 1 88.62 294 MET A O 1
ATOM 2397 N N . VAL A 1 295 ? 19.078 -20.609 -17.078 1 91.88 295 VAL A N 1
ATOM 2398 C CA . VAL A 1 295 ? 18.266 -21.812 -16.938 1 91.88 295 VAL A CA 1
ATOM 2399 C C . VAL A 1 295 ? 16.797 -21.438 -16.797 1 91.88 295 VAL A C 1
ATOM 2401 O O . VAL A 1 295 ? 16.438 -20.609 -15.961 1 91.88 295 VAL A O 1
ATOM 2404 N N . GLU A 1 296 ? 16.016 -22.094 -17.594 1 95.44 296 GLU A N 1
ATOM 2405 C CA . GLU A 1 296 ? 14.586 -21.844 -17.609 1 95.44 296 GLU A CA 1
ATOM 2406 C C . GLU A 1 296 ? 13.938 -22.281 -16.297 1 95.44 296 GLU A C 1
ATOM 2408 O O . GLU A 1 296 ? 14.391 -23.234 -15.664 1 95.44 296 GLU A O 1
ATOM 2413 N N . PHE A 1 297 ? 12.898 -21.547 -15.859 1 97.12 297 PHE A N 1
ATOM 2414 C CA . PHE A 1 297 ? 12.133 -21.938 -14.68 1 97.12 297 PHE A CA 1
ATOM 2415 C C . PHE A 1 297 ? 11.336 -23.203 -14.93 1 97.12 297 PHE A C 1
ATOM 2417 O O . PHE A 1 297 ? 10.562 -23.281 -15.891 1 97.12 297 PHE A O 1
ATOM 2424 N N . PRO A 1 298 ? 11.445 -24.188 -14.125 1 97 298 PRO A N 1
ATOM 2425 C CA . PRO A 1 298 ? 10.828 -25.484 -14.406 1 97 298 PRO A CA 1
ATOM 2426 C C . PRO A 1 298 ? 9.305 -25.453 -14.281 1 97 298 PRO A C 1
ATOM 2428 O O . PRO A 1 298 ? 8.766 -24.844 -13.352 1 97 298 PRO A O 1
ATOM 2431 N N . HIS A 1 299 ? 8.641 -26.234 -15.164 1 96.12 299 HIS A N 1
ATOM 2432 C CA . HIS A 1 299 ? 7.18 -26.281 -15.148 1 96.12 299 HIS A CA 1
ATOM 2433 C C . HIS A 1 299 ? 6.664 -26.953 -13.891 1 96.12 299 HIS A C 1
ATOM 2435 O O . HIS A 1 299 ? 5.602 -26.609 -13.375 1 96.12 299 HIS A O 1
ATOM 2441 N N . GLU A 1 300 ? 7.434 -27.859 -13.336 1 96.94 300 GLU A N 1
ATOM 2442 C CA . GLU A 1 300 ? 7.027 -28.562 -12.117 1 96.94 300 GLU A CA 1
ATOM 2443 C C . GLU A 1 300 ? 6.984 -27.609 -10.93 1 96.94 300 GLU A C 1
ATOM 2445 O O . GLU A 1 300 ? 6.023 -27.609 -10.156 1 96.94 300 GLU A O 1
ATOM 2450 N N . SER A 1 301 ? 8.023 -26.812 -10.828 1 97.75 301 SER A N 1
ATOM 2451 C CA . SER A 1 301 ? 8.086 -25.844 -9.742 1 97.75 301 SER A CA 1
ATOM 2452 C C . SER A 1 301 ? 7 -24.781 -9.883 1 97.75 301 SER A C 1
ATOM 2454 O O . SER A 1 301 ? 6.43 -24.328 -8.883 1 97.75 301 SER A O 1
ATOM 2456 N N . LEU A 1 302 ? 6.754 -24.391 -11.133 1 98.38 302 LEU A N 1
ATOM 2457 C CA . LEU A 1 302 ? 5.691 -23.422 -11.367 1 98.38 302 LEU A CA 1
ATOM 2458 C C . LEU A 1 302 ? 4.332 -24 -10.977 1 98.38 302 LEU A C 1
ATOM 2460 O O . LEU A 1 302 ? 3.516 -23.312 -10.359 1 98.38 302 LEU A O 1
ATOM 2464 N N . SER A 1 303 ? 4.117 -25.266 -11.32 1 98.44 303 SER A N 1
ATOM 2465 C CA . SER A 1 303 ? 2.875 -25.938 -10.961 1 98.44 303 SER A CA 1
ATOM 2466 C C . SER A 1 303 ? 2.691 -25.984 -9.445 1 98.44 303 SER A C 1
ATOM 2468 O O . SER A 1 303 ? 1.612 -25.672 -8.938 1 98.44 303 SER A O 1
ATOM 2470 N N . LYS A 1 304 ? 3.734 -26.266 -8.789 1 98.25 304 LYS A N 1
ATOM 2471 C CA . LYS A 1 304 ? 3.676 -26.359 -7.332 1 98.25 304 LYS A CA 1
ATOM 2472 C C . LYS A 1 304 ? 3.461 -25 -6.691 1 98.25 304 LYS A C 1
ATOM 2474 O O . LYS A 1 304 ? 2.744 -24.875 -5.699 1 98.25 304 LYS A O 1
ATOM 2479 N N . LEU A 1 305 ? 4.145 -24.016 -7.207 1 98.44 305 LEU A N 1
ATOM 2480 C CA . LEU A 1 305 ? 3.947 -22.656 -6.719 1 98.44 305 LEU A CA 1
ATOM 2481 C C . LEU A 1 305 ? 2.488 -22.234 -6.867 1 98.44 305 LEU A C 1
ATOM 2483 O O . LEU A 1 305 ? 1.903 -21.672 -5.941 1 98.44 305 LEU A O 1
ATOM 2487 N N . CYS A 1 306 ? 1.922 -22.516 -8.023 1 98.38 306 CYS A N 1
ATOM 2488 C CA . CYS A 1 306 ? 0.519 -22.188 -8.266 1 98.38 306 CYS A CA 1
ATOM 2489 C C . CYS A 1 306 ? -0.384 -22.938 -7.285 1 98.38 306 CYS A C 1
ATOM 2491 O O . CYS A 1 306 ? -1.369 -22.375 -6.797 1 98.38 306 CYS A O 1
ATOM 2493 N N . GLU A 1 307 ? -0.037 -24.141 -7.023 1 97.62 307 GLU A N 1
ATOM 2494 C CA . GLU A 1 307 ? -0.813 -24.953 -6.078 1 97.62 307 GLU A CA 1
ATOM 2495 C C . GLU A 1 307 ? -0.77 -24.344 -4.676 1 97.62 307 GLU A C 1
ATOM 2497 O O . GLU A 1 307 ? -1.787 -24.312 -3.982 1 97.62 307 GLU A O 1
ATOM 2502 N N . LEU A 1 308 ? 0.384 -23.938 -4.266 1 96.19 308 LEU A N 1
ATOM 2503 C CA . LEU A 1 308 ? 0.53 -23.281 -2.965 1 96.19 308 LEU A CA 1
ATOM 2504 C C . LEU A 1 308 ? -0.321 -22.031 -2.885 1 96.19 308 LEU A C 1
ATOM 2506 O O . LEU A 1 308 ? -1.027 -21.812 -1.898 1 96.19 308 LEU A O 1
ATOM 2510 N N . ILE A 1 309 ? -0.297 -21.234 -3.914 1 95.69 309 ILE A N 1
ATOM 2511 C CA . ILE A 1 309 ? -1.052 -19.984 -3.959 1 95.69 309 ILE A CA 1
ATOM 2512 C C . ILE A 1 309 ? -2.549 -20.281 -3.943 1 95.69 309 ILE A C 1
ATOM 2514 O O . ILE A 1 309 ? -3.318 -19.609 -3.26 1 95.69 309 ILE A O 1
ATOM 2518 N N . CYS A 1 310 ? -2.893 -21.312 -4.605 1 93.69 310 CYS A N 1
ATOM 2519 C CA . CYS A 1 310 ? -4.297 -21.672 -4.777 1 93.69 310 CYS A CA 1
ATOM 2520 C C . CYS A 1 310 ? -4.875 -22.234 -3.484 1 93.69 310 CYS A C 1
ATOM 2522 O O . CYS A 1 310 ? -6.051 -22.016 -3.178 1 93.69 310 CYS A O 1
ATOM 2524 N N . ASN A 1 311 ? -4.09 -22.922 -2.703 1 92.12 311 ASN A N 1
ATOM 2525 C CA . ASN A 1 311 ? -4.645 -23.75 -1.646 1 92.12 311 ASN A CA 1
ATOM 2526 C C . ASN A 1 311 ? -4.328 -23.203 -0.261 1 92.12 311 ASN A C 1
ATOM 2528 O O . ASN A 1 311 ? -4.973 -23.562 0.724 1 92.12 311 ASN A O 1
ATOM 2532 N N . LYS A 1 312 ? -3.355 -22.391 -0.182 1 90.88 312 LYS A N 1
ATOM 2533 C CA . LYS A 1 312 ? -2.959 -21.844 1.115 1 90.88 312 LYS A CA 1
ATOM 2534 C C . LYS A 1 312 ? -3.26 -20.359 1.203 1 90.88 312 LYS A C 1
ATOM 2536 O O . LYS A 1 312 ? -2.525 -19.531 0.649 1 90.88 312 LYS A O 1
ATOM 2541 N N . GLY A 1 313 ? -4.219 -20.062 1.979 1 86.69 313 GLY A N 1
ATOM 2542 C CA . GLY A 1 313 ? -4.672 -18.688 2.098 1 86.69 313 GLY A CA 1
ATOM 2543 C C . GLY A 1 313 ? -3.566 -17.734 2.48 1 86.69 313 GLY A C 1
ATOM 2544 O O . GLY A 1 313 ? -3.461 -16.641 1.917 1 86.69 313 GLY A O 1
ATO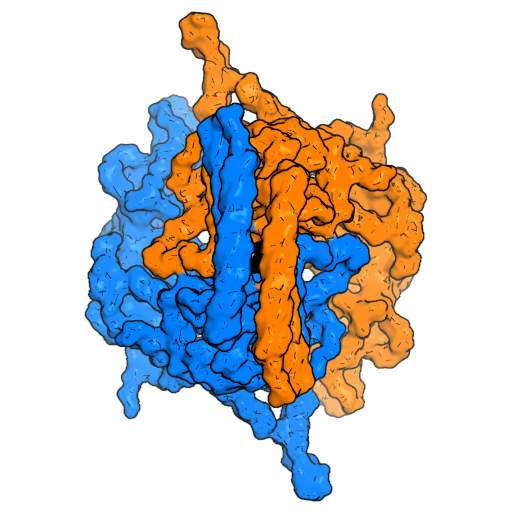M 2545 N N . GLY A 1 314 ? -2.74 -18.141 3.436 1 88 314 GLY A N 1
ATOM 2546 C CA . GLY A 1 314 ? -1.632 -17.297 3.859 1 88 314 GLY A CA 1
ATOM 2547 C C . GLY A 1 314 ? -0.632 -17.016 2.752 1 88 314 GLY A C 1
ATOM 2548 O O . GLY A 1 314 ? -0.087 -15.914 2.658 1 88 314 GLY A O 1
ATOM 2549 N N . ILE A 1 315 ? -0.435 -17.969 1.903 1 93.38 315 ILE A N 1
ATOM 2550 C CA . ILE A 1 315 ? 0.484 -17.797 0.783 1 93.38 315 ILE A CA 1
ATOM 2551 C C . ILE A 1 315 ? -0.159 -16.922 -0.285 1 93.38 315 ILE A C 1
ATOM 2553 O O . ILE A 1 315 ? 0.49 -16.031 -0.835 1 93.38 315 ILE A O 1
ATOM 2557 N N . LEU A 1 316 ? -1.424 -17.203 -0.55 1 92.44 316 LEU A N 1
ATOM 2558 C CA . LEU A 1 316 ? -2.145 -16.344 -1.488 1 92.44 316 LEU A CA 1
ATOM 2559 C C . LEU A 1 316 ? -2.055 -14.883 -1.071 1 92.44 316 LEU A C 1
ATOM 2561 O O . LEU A 1 316 ? -1.709 -14.023 -1.884 1 92.44 316 LEU A O 1
ATOM 2565 N N . ARG A 1 317 ? -2.26 -14.625 0.096 1 89.06 317 ARG A N 1
ATOM 2566 C CA . ARG A 1 317 ? -2.211 -13.266 0.616 1 89.06 317 ARG A CA 1
ATOM 2567 C C . ARG A 1 317 ? -0.811 -12.672 0.484 1 89.06 317 ARG A C 1
ATOM 2569 O O . ARG A 1 317 ? -0.651 -11.516 0.097 1 89.06 317 ARG A O 1
ATOM 2576 N N . ALA A 1 318 ? 0.103 -13.438 0.877 1 93.06 318 ALA A N 1
ATOM 2577 C CA . ALA A 1 318 ? 1.486 -12.969 0.804 1 93.06 318 ALA A CA 1
ATOM 2578 C C . ALA A 1 318 ? 1.862 -12.586 -0.625 1 93.06 318 ALA A C 1
ATOM 2580 O O . ALA A 1 318 ? 2.492 -11.555 -0.851 1 93.06 318 ALA A O 1
ATOM 2581 N N . VAL A 1 319 ? 1.436 -13.406 -1.554 1 94.81 319 VAL A N 1
ATOM 2582 C CA . VAL A 1 319 ? 1.778 -13.148 -2.949 1 94.81 319 VAL A CA 1
ATOM 2583 C C . VAL A 1 319 ? 1.03 -11.914 -3.447 1 94.81 319 VAL A C 1
ATOM 2585 O O . VAL A 1 319 ? 1.585 -11.102 -4.191 1 94.81 319 VAL A O 1
ATOM 2588 N N . ILE A 1 320 ? -0.157 -11.766 -3.041 1 91 320 ILE A N 1
ATOM 2589 C CA . ILE A 1 320 ? -0.925 -10.586 -3.408 1 91 320 ILE A CA 1
ATOM 2590 C C . ILE A 1 320 ? -0.236 -9.336 -2.863 1 91 320 ILE A C 1
ATOM 2592 O O . ILE A 1 320 ? -0.066 -8.344 -3.586 1 91 320 ILE A O 1
ATOM 2596 N N . LEU A 1 321 ? 0.135 -9.391 -1.637 1 91.75 321 LEU A N 1
ATOM 2597 C CA . LEU A 1 321 ? 0.839 -8.266 -1.037 1 91.75 321 LEU A CA 1
ATOM 2598 C C . LEU A 1 321 ? 2.154 -7.996 -1.762 1 91.75 321 LEU A C 1
ATOM 2600 O O . LEU A 1 321 ? 2.512 -6.844 -2.004 1 91.75 321 LEU A O 1
ATOM 2604 N N . PHE A 1 322 ? 2.797 -9.039 -2.08 1 94.44 322 PHE A N 1
ATOM 2605 C CA . PHE A 1 322 ? 4.07 -8.945 -2.789 1 94.44 322 PHE A CA 1
ATOM 2606 C C . PHE A 1 322 ? 3.885 -8.273 -4.145 1 94.44 322 PHE A C 1
ATOM 2608 O O . PHE A 1 322 ? 4.602 -7.328 -4.477 1 94.44 322 PHE A O 1
ATOM 2615 N N . VAL A 1 323 ? 2.928 -8.688 -4.879 1 92.19 323 VAL A N 1
ATOM 2616 C CA . VAL A 1 323 ? 2.689 -8.219 -6.242 1 92.19 323 VAL A CA 1
ATOM 2617 C C . VAL A 1 323 ? 2.088 -6.816 -6.215 1 92.19 323 VAL A C 1
ATOM 2619 O O . VAL A 1 323 ? 2.459 -5.961 -7.016 1 92.19 323 VAL A O 1
ATOM 2622 N N . SER A 1 324 ? 1.222 -6.566 -5.305 1 86.12 324 SER A N 1
ATOM 2623 C CA . SER A 1 324 ? 0.566 -5.266 -5.203 1 86.12 324 SER A CA 1
ATOM 2624 C C . SER A 1 324 ? 1.549 -4.184 -4.773 1 86.12 324 SER A C 1
ATOM 2626 O O . SER A 1 324 ? 1.301 -2.994 -4.984 1 86.12 324 SER A O 1
ATOM 2628 N N . ASN A 1 325 ? 2.564 -4.574 -4.191 1 85.88 325 ASN A N 1
ATOM 2629 C CA . ASN A 1 325 ? 3.574 -3.65 -3.686 1 85.88 325 ASN A CA 1
ATOM 2630 C C . ASN A 1 325 ? 4.41 -3.059 -4.816 1 85.88 325 ASN A C 1
ATOM 2632 O O . ASN A 1 325 ? 5.172 -2.113 -4.605 1 85.88 325 ASN A O 1
ATOM 2636 N N . HIS A 1 326 ? 4.254 -3.531 -5.977 1 78.12 326 HIS A N 1
ATOM 2637 C CA . HIS A 1 326 ? 5.047 -3.072 -7.113 1 78.12 326 HIS A CA 1
ATOM 2638 C C . HIS A 1 326 ? 4.879 -1.573 -7.336 1 78.12 326 HIS A C 1
ATOM 2640 O O . HIS A 1 326 ? 5.824 -0.888 -7.723 1 78.12 326 HIS A O 1
ATOM 2646 N N . SER A 1 327 ? 3.77 -1.042 -6.977 1 73.44 327 SER A N 1
ATOM 2647 C CA . SER A 1 327 ? 3.496 0.369 -7.23 1 73.44 327 SER A CA 1
ATOM 2648 C C . SER A 1 327 ? 3.291 1.136 -5.93 1 73.44 327 SER A C 1
ATOM 2650 O O . SER A 1 327 ? 2.928 2.314 -5.949 1 73.44 327 SER A O 1
ATOM 2652 N N . ALA A 1 328 ? 3.578 0.489 -4.891 1 78.44 328 ALA A N 1
ATOM 2653 C CA . ALA A 1 328 ? 3.326 1.13 -3.604 1 78.44 328 ALA A CA 1
ATOM 2654 C C . ALA A 1 328 ? 4.496 2.021 -3.195 1 78.44 328 ALA A C 1
ATOM 2656 O O . ALA A 1 328 ? 5.637 1.787 -3.605 1 78.44 328 ALA A O 1
ATOM 2657 N N . THR A 1 329 ? 4.164 3.055 -2.467 1 78.44 329 THR A N 1
ATOM 2658 C CA . THR A 1 329 ? 5.223 3.854 -1.861 1 78.44 329 THR A CA 1
ATOM 2659 C C . THR A 1 329 ? 6.004 3.031 -0.839 1 78.44 329 THR A C 1
ATOM 2661 O O . THR A 1 329 ? 5.48 2.059 -0.289 1 78.44 329 THR A O 1
ATOM 2664 N N . LEU A 1 330 ? 7.223 3.445 -0.573 1 80.94 330 LEU A N 1
ATOM 2665 C CA . LEU A 1 330 ? 8.094 2.674 0.308 1 80.94 330 LEU A CA 1
ATOM 2666 C C . LEU A 1 330 ? 7.516 2.607 1.719 1 80.94 330 LEU A C 1
ATOM 2668 O O . LEU A 1 330 ? 7.684 1.604 2.416 1 80.94 330 LEU A O 1
ATOM 2672 N N . GLU A 1 331 ? 6.828 3.602 2.082 1 78.62 331 GLU A N 1
ATOM 2673 C CA . GLU A 1 331 ? 6.215 3.658 3.406 1 78.62 331 GLU A CA 1
ATOM 2674 C C . GLU A 1 331 ? 5.164 2.562 3.574 1 78.62 331 GLU A C 1
ATOM 2676 O O . GLU A 1 331 ? 5 2.014 4.664 1 78.62 331 GLU A O 1
ATOM 2681 N N . LEU A 1 332 ? 4.523 2.293 2.49 1 85.38 332 LEU A N 1
ATOM 2682 C CA . LEU A 1 332 ? 3.52 1.234 2.498 1 85.38 332 LEU A CA 1
ATOM 2683 C C . LEU A 1 332 ? 4.16 -0.122 2.223 1 85.38 332 LEU A C 1
ATOM 2685 O O . LEU A 1 332 ? 3.715 -1.143 2.756 1 85.38 332 LEU A O 1
ATOM 2689 N N . LYS A 1 333 ? 5.137 -0.115 1.468 1 90.06 333 LYS A N 1
ATOM 2690 C CA . LYS A 1 333 ? 5.746 -1.334 0.946 1 90.06 333 LYS A CA 1
ATOM 2691 C C . LYS A 1 333 ? 6.367 -2.162 2.068 1 90.06 333 LYS A C 1
ATOM 2693 O O . LYS A 1 333 ? 6.137 -3.369 2.156 1 90.06 333 LYS A O 1
ATOM 2698 N N . VAL A 1 334 ? 7.102 -1.523 2.936 1 91.19 334 VAL A N 1
ATOM 2699 C CA . VAL A 1 334 ? 7.926 -2.242 3.9 1 91.19 334 VAL A CA 1
ATOM 2700 C C . VAL A 1 334 ? 7.035 -2.936 4.926 1 91.19 334 VAL A C 1
ATOM 2702 O O . VAL A 1 334 ? 7.145 -4.145 5.137 1 91.19 334 VAL A O 1
ATOM 2705 N N . PRO A 1 335 ? 6.105 -2.215 5.52 1 89.75 335 PRO A N 1
ATOM 2706 C CA . PRO A 1 335 ? 5.242 -2.936 6.461 1 89.75 335 PRO A CA 1
ATOM 2707 C C . PRO A 1 335 ? 4.457 -4.066 5.793 1 89.75 335 PRO A C 1
ATOM 2709 O O . PRO A 1 335 ? 4.277 -5.133 6.387 1 89.75 335 PRO A O 1
ATOM 2712 N N . THR A 1 336 ? 4.043 -3.883 4.633 1 92.06 336 THR A N 1
ATOM 2713 C CA . THR A 1 336 ? 3.252 -4.895 3.939 1 92.06 336 THR A CA 1
ATOM 2714 C C . THR A 1 336 ? 4.109 -6.109 3.602 1 92.06 336 THR A C 1
ATOM 2716 O O . THR A 1 336 ? 3.621 -7.242 3.619 1 92.06 336 THR A O 1
ATOM 2719 N N . LEU A 1 337 ? 5.309 -5.875 3.285 1 94.88 337 LEU A N 1
ATOM 2720 C CA . LEU A 1 337 ? 6.203 -6.992 3.002 1 94.88 337 LEU A CA 1
ATOM 2721 C C . LEU A 1 337 ? 6.5 -7.785 4.27 1 94.88 337 LEU A C 1
ATOM 2723 O O . LEU A 1 337 ? 6.66 -9.008 4.223 1 94.88 337 LEU A O 1
ATOM 2727 N N . PHE A 1 338 ? 6.586 -7.098 5.391 1 93.44 338 PHE A N 1
ATOM 2728 C CA . PHE A 1 338 ? 6.746 -7.812 6.652 1 93.44 338 PHE A CA 1
ATOM 2729 C C . PHE A 1 338 ? 5.531 -8.688 6.938 1 93.44 338 PHE A C 1
ATOM 2731 O O . PHE A 1 338 ? 5.672 -9.812 7.418 1 93.44 338 PHE A O 1
ATOM 2738 N N . VAL A 1 339 ? 4.395 -8.148 6.66 1 91.56 339 VAL A N 1
ATOM 2739 C CA . VAL A 1 339 ? 3.172 -8.93 6.82 1 91.56 339 VAL A CA 1
ATOM 2740 C C . VAL A 1 339 ? 3.199 -10.133 5.891 1 91.56 339 VAL A C 1
ATOM 2742 O O . VAL A 1 339 ? 2.84 -11.242 6.289 1 91.56 339 VAL A O 1
ATOM 2745 N N . ALA A 1 340 ? 3.564 -9.938 4.66 1 93.94 340 ALA A N 1
ATOM 2746 C CA . ALA A 1 340 ? 3.676 -11.031 3.699 1 93.94 340 ALA A CA 1
ATOM 2747 C C . ALA A 1 340 ? 4.633 -12.109 4.203 1 93.94 340 ALA A C 1
ATOM 2749 O O . ALA A 1 340 ? 4.34 -13.297 4.117 1 93.94 340 ALA A O 1
ATOM 2750 N N . LEU A 1 341 ? 5.773 -11.641 4.734 1 94.94 341 LEU A N 1
ATOM 2751 C CA . LEU A 1 341 ? 6.762 -12.57 5.266 1 94.94 341 LEU A CA 1
ATOM 2752 C C . LEU A 1 341 ? 6.176 -13.391 6.41 1 94.94 341 LEU A C 1
ATOM 2754 O O . LEU A 1 341 ? 6.375 -14.609 6.473 1 94.94 341 LEU A O 1
ATOM 2758 N N . GLU A 1 342 ? 5.473 -12.766 7.258 1 90.94 342 GLU A N 1
ATOM 2759 C CA . GLU A 1 342 ? 4.852 -13.461 8.383 1 90.94 342 GLU A CA 1
ATOM 2760 C C . GLU A 1 342 ? 3.828 -14.484 7.906 1 90.94 342 GLU A C 1
ATOM 2762 O O . GLU A 1 342 ? 3.746 -15.586 8.453 1 90.94 342 GLU A O 1
ATOM 2767 N N . ASN A 1 343 ? 3.074 -14.117 6.898 1 89.94 343 ASN A N 1
ATOM 2768 C CA . ASN A 1 343 ? 2.08 -15.031 6.348 1 89.94 343 ASN A CA 1
ATOM 2769 C C . ASN A 1 343 ? 2.73 -16.281 5.754 1 89.94 343 ASN A C 1
ATOM 2771 O O . ASN A 1 343 ? 2.273 -17.391 5.992 1 89.94 343 ASN A O 1
ATOM 2775 N N . VAL A 1 344 ? 3.754 -16.078 5.02 1 94 344 VAL A N 1
ATOM 2776 C CA . VAL A 1 344 ? 4.434 -17.203 4.371 1 94 344 VAL A CA 1
ATOM 2777 C C . VAL A 1 344 ? 5.043 -18.109 5.43 1 94 344 VAL A C 1
ATOM 2779 O O . VAL A 1 344 ? 4.898 -19.344 5.359 1 94 344 VAL A O 1
ATOM 2782 N N . THR A 1 345 ? 5.723 -17.531 6.398 1 92.31 345 THR A N 1
ATOM 2783 C CA . THR A 1 345 ? 6.398 -18.312 7.418 1 92.31 345 THR A CA 1
ATOM 2784 C C . THR A 1 345 ? 5.387 -19.109 8.25 1 92.31 345 THR A C 1
ATOM 2786 O O . THR A 1 345 ? 5.621 -20.266 8.586 1 92.31 345 THR A O 1
ATOM 2789 N N . LYS A 1 346 ? 4.332 -18.5 8.531 1 87.81 346 LYS A N 1
ATOM 2790 C CA . LYS A 1 346 ? 3.295 -19.172 9.32 1 87.81 346 LYS A CA 1
ATOM 2791 C C . LYS A 1 346 ? 2.76 -20.391 8.586 1 87.81 346 LYS A C 1
ATOM 2793 O O . LYS A 1 346 ? 2.57 -21.453 9.195 1 87.81 346 LYS A O 1
ATOM 2798 N N . VAL A 1 347 ? 2.465 -20.266 7.328 1 88.69 347 VAL A N 1
ATOM 2799 C CA . VAL A 1 347 ? 1.913 -21.344 6.531 1 88.69 347 VAL A CA 1
ATOM 2800 C C . VAL A 1 347 ? 2.938 -22.484 6.418 1 88.69 347 VAL A C 1
ATOM 2802 O O . VAL A 1 347 ? 2.584 -23.656 6.492 1 88.69 347 VAL A O 1
ATOM 2805 N N . LEU A 1 348 ? 4.141 -22.141 6.188 1 91.44 348 LEU A N 1
ATOM 2806 C CA . LEU A 1 348 ? 5.176 -23.125 5.914 1 91.44 348 LEU A CA 1
ATOM 2807 C C . LEU A 1 348 ? 5.574 -23.859 7.191 1 91.44 348 LEU A C 1
ATOM 2809 O O . LEU A 1 348 ? 6.105 -24.969 7.133 1 91.44 348 LEU A O 1
ATOM 2813 N N . ILE A 1 349 ? 5.574 -23.219 8.266 1 81.62 349 ILE A N 1
ATOM 2814 C CA . ILE A 1 349 ? 5.836 -23.891 9.531 1 81.62 349 ILE A CA 1
ATOM 2815 C C . ILE A 1 349 ? 4.711 -24.891 9.828 1 81.62 349 ILE A C 1
ATOM 2817 O O . ILE A 1 349 ? 4.938 -25.922 10.461 1 81.62 349 ILE A O 1
ATOM 2821 N N . GLY A 1 350 ? 3.611 -24.781 9.039 1 66.94 350 GLY A N 1
ATOM 2822 C CA . GLY A 1 350 ? 2.482 -25.672 9.258 1 66.94 350 GLY A CA 1
ATOM 2823 C C . GLY A 1 350 ? 1.591 -25.234 10.406 1 66.94 350 GLY A C 1
ATOM 2824 O O . GLY A 1 350 ? 1.904 -24.281 11.109 1 66.94 350 GLY A O 1
ATOM 2825 N N . GLY A 1 351 ? 0.315 -25.656 10.414 1 53.22 351 GLY A N 1
ATOM 2826 C CA . GLY A 1 351 ? -0.751 -25.359 11.352 1 53.22 351 GLY A CA 1
ATOM 2827 C C . GLY A 1 351 ? -0.254 -25.125 12.766 1 53.22 351 GLY A C 1
ATOM 2828 O O . GLY A 1 351 ? 0.481 -24.172 13.023 1 53.22 351 GLY A O 1
ATOM 2829 N N . ASP A 1 352 ? -0.474 -26.156 13.578 1 45.84 352 ASP A N 1
ATOM 2830 C CA . ASP A 1 352 ? -0.403 -26.125 15.039 1 45.84 352 ASP A CA 1
ATOM 2831 C C . ASP A 1 352 ? 1.039 -25.969 15.516 1 45.84 352 ASP A C 1
ATOM 2833 O O . ASP A 1 352 ? 1.404 -26.469 16.578 1 45.84 352 ASP A O 1
ATOM 2837 N N . VAL A 1 353 ? 1.863 -25.719 14.625 1 48.12 353 VAL A N 1
ATOM 2838 C CA . VAL A 1 353 ? 3.188 -25.859 15.227 1 48.12 353 VAL A CA 1
ATOM 2839 C C . VAL A 1 353 ? 3.428 -24.719 16.203 1 48.12 353 VAL A C 1
ATOM 2841 O O . VAL A 1 353 ? 3.289 -23.547 15.852 1 48.12 353 VAL A O 1
ATOM 2844 N N . SER A 1 354 ? 3.244 -24.969 17.391 1 53.28 354 SER A N 1
ATOM 2845 C CA . SER A 1 354 ? 3.459 -24.203 18.609 1 53.28 354 SER A CA 1
ATOM 2846 C C . SER A 1 354 ? 4.797 -23.469 18.578 1 53.28 354 SER A C 1
ATOM 2848 O O . SER A 1 354 ? 5.703 -23.859 17.844 1 53.28 354 SER A O 1
ATOM 2850 N N . VAL A 1 355 ? 4.809 -22.344 18.891 1 60.38 355 VAL A N 1
ATOM 2851 C CA . VAL A 1 355 ? 6.027 -21.625 19.234 1 60.38 355 VAL A CA 1
ATOM 2852 C C . VAL A 1 355 ? 7.07 -22.594 19.781 1 60.38 355 VAL A C 1
ATOM 2854 O O . VAL A 1 355 ? 6.754 -23.453 20.609 1 60.38 355 VAL A O 1
ATOM 2857 N N . PRO A 1 356 ? 8.203 -22.656 18.984 1 66.88 356 PRO A N 1
ATOM 2858 C CA . PRO A 1 356 ? 9.211 -23.578 19.531 1 66.88 356 PRO A CA 1
ATOM 2859 C C . PRO A 1 356 ? 9.406 -23.422 21.031 1 66.88 356 PRO A C 1
ATOM 2861 O O . PRO A 1 356 ? 9.297 -22.312 21.562 1 66.88 356 PRO A O 1
ATOM 2864 N N . ARG A 1 357 ? 9.625 -24.562 21.594 1 78.88 357 ARG A N 1
ATOM 2865 C CA . ARG A 1 357 ? 9.812 -24.562 23.047 1 78.88 357 ARG A CA 1
ATOM 2866 C C . ARG A 1 357 ? 11.203 -24.078 23.406 1 78.88 357 ARG A C 1
ATOM 2868 O O . ARG A 1 357 ? 12.156 -24.25 22.656 1 78.88 357 ARG A O 1
ATOM 2875 N N . LEU A 1 358 ? 11.266 -23.328 24.438 1 86.81 358 LEU A N 1
ATOM 2876 C CA . LEU A 1 358 ? 12.555 -22.906 24.969 1 86.81 358 LEU A CA 1
ATOM 2877 C C . LEU A 1 358 ? 13.398 -24.109 25.391 1 86.81 358 LEU A C 1
ATOM 2879 O O . LEU A 1 358 ? 14.594 -24.156 25.125 1 86.81 358 LEU A O 1
ATOM 2883 N N . ILE A 1 359 ? 12.719 -25 26.094 1 89.56 359 ILE A N 1
ATOM 2884 C CA . ILE A 1 359 ? 13.328 -26.25 26.547 1 89.56 359 ILE A 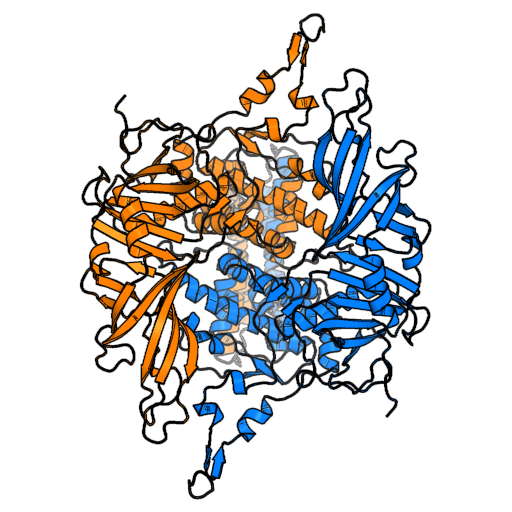CA 1
ATOM 2885 C C . ILE A 1 359 ? 12.656 -27.438 25.875 1 89.56 359 ILE A C 1
ATOM 2887 O O . ILE A 1 359 ? 11.422 -27.516 25.812 1 89.56 359 ILE A O 1
ATOM 2891 N N . GLU A 1 360 ? 13.469 -28.359 25.312 1 87.56 360 GLU A N 1
ATOM 2892 C CA . GLU A 1 360 ? 12.922 -29.5 24.594 1 87.56 360 GLU A CA 1
ATOM 2893 C C . GLU A 1 360 ? 12.992 -30.766 25.438 1 87.56 360 GLU A C 1
ATOM 2895 O O . GLU A 1 360 ? 12.219 -31.719 25.219 1 87.56 360 GLU A O 1
ATOM 2900 N N . ASP A 1 361 ? 13.938 -30.844 26.359 1 90.31 361 ASP A N 1
ATOM 2901 C CA . ASP A 1 361 ? 14.133 -32.031 27.203 1 90.31 361 ASP A CA 1
ATOM 2902 C C . ASP A 1 361 ? 12.922 -32.25 28.109 1 90.31 361 ASP A C 1
ATOM 2904 O O . ASP A 1 361 ? 12.656 -31.469 29.016 1 90.31 361 ASP A O 1
ATOM 2908 N N . ASP A 1 362 ? 12.273 -33.344 27.984 1 92.25 362 ASP A N 1
ATOM 2909 C CA . ASP A 1 362 ? 11.008 -33.656 28.656 1 92.25 362 ASP A CA 1
ATOM 2910 C C . ASP A 1 362 ? 11.211 -33.75 30.172 1 92.25 362 ASP A C 1
ATOM 2912 O O . ASP A 1 362 ? 10.312 -33.375 30.938 1 92.25 362 ASP A O 1
ATOM 2916 N N . LYS A 1 363 ? 12.289 -34.344 30.531 1 93.38 363 LYS A N 1
ATOM 2917 C CA . LYS A 1 363 ? 12.562 -34.438 31.969 1 93.38 363 LYS A CA 1
ATOM 2918 C C . LYS A 1 363 ? 12.648 -33.062 32.625 1 93.38 363 LYS A C 1
ATOM 2920 O O . LYS A 1 363 ? 12.055 -32.812 33.656 1 93.38 363 LYS A O 1
ATOM 2925 N N . ILE A 1 364 ? 13.359 -32.188 32 1 95.56 364 ILE A N 1
ATOM 2926 C CA . ILE A 1 364 ? 13.516 -30.828 32.5 1 95.56 364 ILE A CA 1
ATOM 2927 C C . ILE A 1 364 ? 12.164 -30.125 32.531 1 95.56 364 ILE A C 1
ATOM 2929 O O . ILE A 1 364 ? 11.82 -29.422 33.469 1 95.56 364 ILE A O 1
ATOM 2933 N N . ILE A 1 365 ? 11.398 -30.328 31.484 1 95.56 365 ILE A N 1
ATOM 2934 C CA . ILE A 1 365 ? 10.086 -29.703 31.359 1 95.56 365 ILE A CA 1
ATOM 2935 C C . ILE A 1 365 ? 9.195 -30.141 32.531 1 95.56 365 ILE A C 1
ATOM 2937 O O . ILE A 1 365 ? 8.492 -29.328 33.125 1 95.56 365 ILE A O 1
ATOM 2941 N N . LYS A 1 366 ? 9.234 -31.391 32.812 1 95.75 366 LYS A N 1
ATOM 2942 C CA . LYS A 1 366 ? 8.422 -31.922 33.906 1 95.75 366 LYS A CA 1
ATOM 2943 C C . LYS A 1 366 ? 8.812 -31.297 35.25 1 95.75 366 LYS A C 1
ATOM 2945 O O . LYS A 1 366 ? 7.949 -31 36.062 1 95.75 366 LYS A O 1
ATOM 2950 N N . GLU A 1 367 ? 10.055 -31.188 35.438 1 96.69 367 GLU A N 1
ATOM 2951 C CA . GLU A 1 367 ? 10.539 -30.578 36.656 1 96.69 367 GLU A CA 1
ATOM 2952 C C . GLU A 1 367 ? 10.094 -29.125 36.781 1 96.69 367 GLU A C 1
ATOM 2954 O O . GLU A 1 367 ? 9.664 -28.688 37.875 1 96.69 367 GLU A O 1
ATOM 2959 N N . ILE A 1 368 ? 10.195 -28.438 35.719 1 97.06 368 ILE A N 1
ATOM 2960 C CA . ILE A 1 368 ? 9.781 -27.047 35.75 1 97.06 368 ILE A CA 1
ATOM 2961 C C . ILE A 1 368 ? 8.273 -26.953 35.938 1 97.06 368 ILE A C 1
ATOM 2963 O O . ILE A 1 368 ? 7.785 -26.078 36.656 1 97.06 368 ILE A O 1
ATOM 2967 N N . LYS A 1 369 ? 7.562 -27.812 35.25 1 96.62 369 LYS A N 1
ATOM 2968 C CA . LYS A 1 369 ? 6.109 -27.844 35.406 1 96.62 369 LYS A CA 1
ATOM 2969 C C . LYS A 1 369 ? 5.691 -28.016 36.844 1 96.62 369 LYS A C 1
ATOM 2971 O O . LYS A 1 369 ? 4.703 -27.438 37.312 1 96.62 369 LYS A O 1
ATOM 2976 N N . ALA A 1 370 ? 6.41 -28.844 37.531 1 96.81 370 ALA A N 1
ATOM 2977 C CA . ALA A 1 370 ? 6.117 -29.047 38.938 1 96.81 370 ALA A CA 1
ATOM 2978 C C . ALA A 1 370 ? 6.289 -27.75 39.719 1 96.81 370 ALA A C 1
ATOM 2980 O O . ALA A 1 370 ? 5.48 -27.438 40.594 1 96.81 370 ALA A O 1
ATOM 2981 N N . VAL A 1 371 ? 7.363 -27.062 39.438 1 97.38 371 VAL A N 1
ATOM 2982 C CA . VAL A 1 371 ? 7.613 -25.781 40.094 1 97.38 371 VAL A CA 1
ATOM 2983 C C . VAL A 1 371 ? 6.48 -24.812 39.75 1 97.38 371 VAL A C 1
ATOM 2985 O O . VAL A 1 371 ? 5.977 -24.109 40.625 1 97.38 371 VAL A O 1
ATOM 2988 N N . ILE A 1 372 ? 6.043 -24.781 38.5 1 97.75 372 ILE A N 1
ATOM 2989 C CA . ILE A 1 372 ? 5.004 -23.875 38 1 97.75 372 ILE A CA 1
ATOM 2990 C C . ILE A 1 372 ? 3.672 -24.219 38.656 1 97.75 372 ILE A C 1
ATOM 2992 O O . ILE A 1 372 ? 2.932 -23.328 39.062 1 97.75 372 ILE A O 1
ATOM 2996 N N . ASN A 1 373 ? 3.432 -25.484 38.75 1 97.06 373 ASN A N 1
ATOM 2997 C CA . ASN A 1 373 ? 2.188 -25.906 39.375 1 97.06 373 ASN A CA 1
ATOM 2998 C C . ASN A 1 373 ? 2.115 -25.453 40.844 1 97.06 373 ASN A C 1
ATOM 3000 O O . ASN A 1 373 ? 1.055 -25.047 41.312 1 97.06 373 ASN A O 1
ATOM 3004 N N . THR A 1 374 ? 3.178 -25.578 41.5 1 97.12 374 THR A N 1
ATOM 3005 C CA . THR A 1 374 ? 3.238 -25.109 42.875 1 97.12 374 THR A CA 1
ATOM 3006 C C . THR A 1 374 ? 3.01 -23.594 42.938 1 97.12 374 THR A C 1
ATOM 3008 O O . THR A 1 374 ? 2.309 -23.109 43.844 1 97.12 374 THR A O 1
ATOM 3011 N N . ALA A 1 375 ? 3.639 -22.906 42.062 1 97.5 375 ALA A N 1
ATOM 3012 C CA . ALA A 1 375 ? 3.465 -21.453 42 1 97.5 375 ALA A CA 1
ATOM 3013 C C . ALA A 1 375 ? 2.012 -21.078 41.75 1 97.5 375 ALA A C 1
ATOM 3015 O O . ALA A 1 375 ? 1.473 -20.156 42.344 1 97.5 375 ALA A O 1
ATOM 3016 N N . VAL A 1 376 ? 1.371 -21.766 40.781 1 97.62 376 VAL A N 1
ATOM 3017 C CA . VAL A 1 376 ? -0.016 -21.5 40.438 1 97.62 376 VAL A CA 1
ATOM 3018 C C . VAL A 1 376 ? -0.922 -21.734 41.625 1 97.62 376 VAL A C 1
ATOM 3020 O O . VAL A 1 376 ? -1.863 -20.969 41.875 1 97.62 376 VAL A O 1
ATOM 3023 N N . LYS A 1 377 ? -0.637 -22.75 42.406 1 97.06 377 LYS A N 1
ATOM 3024 C CA . LYS A 1 377 ? -1.382 -22.984 43.656 1 97.06 377 LYS A CA 1
ATOM 3025 C C . LYS A 1 377 ? -1.211 -21.828 44.625 1 97.06 377 LYS A C 1
ATOM 3027 O O . LYS A 1 377 ? -2.162 -21.438 45.281 1 97.06 377 LYS A O 1
ATOM 3032 N N . GLY A 1 378 ? 0.02 -21.391 44.688 1 96.88 378 GLY A N 1
ATOM 3033 C CA . GLY A 1 378 ? 0.267 -20.203 45.531 1 96.88 378 GLY A CA 1
ATOM 3034 C C . GLY A 1 378 ? -0.515 -18.984 45.062 1 96.88 378 GLY A C 1
ATOM 3035 O O . GLY A 1 378 ? -1.019 -18.219 45.875 1 96.88 378 GLY A O 1
ATOM 3036 N N . ILE A 1 379 ? -0.605 -18.797 43.781 1 97.06 379 ILE A N 1
ATOM 3037 C CA . ILE A 1 379 ? -1.333 -17.672 43.219 1 97.06 379 ILE A CA 1
ATOM 3038 C C . ILE A 1 379 ? -2.826 -17.828 43.5 1 97.06 379 ILE A C 1
ATOM 3040 O O . ILE A 1 379 ? -3.514 -16.844 43.781 1 97.06 379 ILE A O 1
ATOM 3044 N N . ASP A 1 380 ? -3.297 -19.047 43.406 1 96 380 ASP A N 1
ATOM 3045 C CA . ASP A 1 380 ? -4.695 -19.328 43.719 1 96 380 ASP A CA 1
ATOM 3046 C C . ASP A 1 380 ? -5.023 -18.922 45.156 1 96 380 ASP A C 1
ATOM 3048 O O . ASP A 1 380 ? -6.109 -18.406 45.438 1 96 380 ASP A O 1
ATOM 3052 N N . ILE A 1 381 ? -4.156 -19.188 46.031 1 96.94 381 ILE A N 1
ATOM 3053 C CA . ILE A 1 381 ? -4.328 -18.828 47.438 1 96.94 381 ILE A CA 1
ATOM 3054 C C . ILE A 1 381 ? -4.398 -17.312 47.594 1 96.94 381 ILE A C 1
ATOM 3056 O O . ILE A 1 381 ? -5.254 -16.781 48.312 1 96.94 381 ILE A O 1
ATOM 3060 N N . VAL A 1 382 ? -3.494 -16.672 46.875 1 96.88 382 VAL A N 1
ATOM 3061 C CA . VAL A 1 382 ? -3.486 -15.211 46.906 1 96.88 382 VAL A CA 1
ATOM 3062 C C . VAL A 1 382 ? -4.82 -14.672 46.375 1 96.88 382 VAL A C 1
ATOM 3064 O O . VAL A 1 382 ? -5.363 -13.711 46.938 1 96.88 382 VAL A O 1
ATOM 3067 N N . GLU A 1 383 ? -5.293 -15.242 45.281 1 96.81 383 GLU A N 1
ATOM 3068 C CA . GLU A 1 383 ? -6.57 -14.852 44.688 1 96.81 383 GLU A CA 1
ATOM 3069 C C . GLU A 1 383 ? -7.703 -14.969 45.719 1 96.81 383 GLU A C 1
ATOM 3071 O O . GLU A 1 383 ? -8.516 -14.055 45.844 1 96.81 383 GLU A O 1
ATOM 3076 N N . LYS A 1 384 ? -7.785 -16.016 46.469 1 95.5 384 LYS A N 1
ATOM 3077 C CA . LYS A 1 384 ? -8.844 -16.297 47.438 1 95.5 384 LYS A CA 1
ATOM 3078 C C . LYS A 1 384 ? -8.75 -15.359 48.625 1 95.5 384 LYS A C 1
ATOM 3080 O O . LYS A 1 384 ? -9.766 -14.875 49.125 1 95.5 384 LYS A O 1
ATOM 3085 N N . ASP A 1 385 ? -7.57 -15.109 49.062 1 95.19 385 ASP A N 1
ATOM 3086 C CA . ASP A 1 385 ? -7.336 -14.336 50.281 1 95.19 385 ASP A CA 1
ATOM 3087 C C . ASP A 1 385 ? -7.668 -12.859 50.062 1 95.19 385 ASP A C 1
ATOM 3089 O O . ASP A 1 385 ? -8.016 -12.148 51 1 95.19 385 ASP A O 1
ATOM 3093 N N . ASN A 1 386 ? -7.57 -12.461 48.844 1 93.94 386 ASN A N 1
ATOM 3094 C CA . ASN A 1 386 ? -7.727 -11.031 48.594 1 93.94 386 ASN A CA 1
ATOM 3095 C C . ASN A 1 386 ? -9.047 -10.727 47.875 1 93.94 386 ASN A C 1
ATOM 3097 O O . ASN A 1 386 ? -9.273 -9.602 47.438 1 93.94 386 ASN A O 1
ATOM 3101 N N . LYS A 1 387 ? -9.828 -11.742 47.781 1 93.19 387 LYS A N 1
ATOM 3102 C CA . LYS A 1 387 ? -11.148 -11.539 47.188 1 93.19 387 LYS A CA 1
ATOM 3103 C C . LYS A 1 387 ? -12.023 -10.656 48.062 1 93.19 387 LYS A C 1
ATOM 3105 O O . LYS A 1 387 ? -12.234 -10.969 49.25 1 93.19 387 LYS A O 1
ATOM 3110 N N . LYS A 1 388 ? -12.461 -9.562 47.531 1 89.06 388 LYS A N 1
ATOM 3111 C CA . LYS A 1 388 ? -13.281 -8.641 48.312 1 89.06 388 LYS A CA 1
ATOM 3112 C C . LYS A 1 388 ? -14.758 -9.016 48.219 1 89.06 388 LYS A C 1
ATOM 3114 O O . LYS A 1 388 ? -15.258 -9.375 47.156 1 89.06 388 LYS A O 1
ATOM 3119 N N . SER A 1 389 ? -15.422 -8.922 49.312 1 86.81 389 SER A N 1
ATOM 3120 C CA . SER A 1 389 ? -16.844 -9.234 49.375 1 86.81 389 SER A CA 1
ATOM 3121 C C . SER A 1 389 ? -17.688 -8.148 48.719 1 86.81 389 SER A C 1
ATOM 3123 O O . SER A 1 389 ? -18.812 -8.391 48.281 1 86.81 389 SER A O 1
ATOM 3125 N N . THR A 1 390 ? -17.141 -6.949 48.562 1 91.81 390 THR A N 1
ATOM 3126 C CA . THR A 1 390 ? -17.859 -5.789 48.062 1 91.81 390 THR A CA 1
ATOM 3127 C C . THR A 1 390 ? -17.797 -5.73 46.531 1 91.81 390 THR A C 1
ATOM 3129 O O . THR A 1 390 ? -18.297 -4.785 45.906 1 91.81 390 THR A O 1
ATOM 3132 N N . PHE A 1 391 ? -17.203 -6.758 45.844 1 89.38 391 PHE A N 1
ATOM 3133 C CA . PHE A 1 391 ? -17.094 -6.746 44.375 1 89.38 391 PHE A CA 1
ATOM 3134 C C . PHE A 1 391 ? -18.453 -6.871 43.719 1 89.38 391 PHE A C 1
ATOM 3136 O O . PHE A 1 391 ? -19.281 -7.684 44.156 1 89.38 391 PHE A O 1
ATOM 3143 N N . SER A 1 392 ? -18.719 -5.961 42.844 1 90.31 392 SER A N 1
ATOM 3144 C CA . SER A 1 392 ? -19.859 -6.195 41.969 1 90.31 392 SER A CA 1
ATOM 3145 C C . SER A 1 392 ? -19.672 -7.457 41.156 1 90.31 392 SER A C 1
ATOM 3147 O O . SER A 1 392 ? -18.578 -8.031 41.125 1 90.31 392 SER A O 1
ATOM 3149 N N . ILE A 1 393 ? -20.719 -7.926 40.531 1 89.81 393 ILE A N 1
ATOM 3150 C CA . ILE A 1 393 ? -20.672 -9.141 39.719 1 89.81 393 ILE A CA 1
ATOM 3151 C C . ILE A 1 393 ? -19.609 -8.977 38.625 1 89.81 393 ILE A C 1
ATOM 3153 O O . ILE A 1 393 ? -18.812 -9.883 38.375 1 89.81 393 ILE A O 1
ATOM 3157 N N . GLN A 1 394 ? -19.578 -7.805 38 1 87.12 394 GLN A N 1
ATOM 3158 C CA . GLN A 1 394 ? -18.625 -7.555 36.906 1 87.12 394 GLN A CA 1
ATOM 3159 C C . GLN A 1 394 ? -17.203 -7.461 37.469 1 87.12 394 GLN A C 1
ATOM 3161 O O . GLN A 1 394 ? -16.266 -7.996 36.875 1 87.12 394 GLN A O 1
ATOM 3166 N N . GLU A 1 395 ? -17.047 -6.848 38.531 1 87.31 395 GLU A N 1
ATOM 3167 C CA . GLU A 1 395 ? -15.734 -6.703 39.156 1 87.31 395 GLU A CA 1
ATOM 3168 C C . GLU A 1 395 ? -15.156 -8.062 39.531 1 87.31 395 GLU A C 1
ATOM 3170 O O . GLU A 1 395 ? -13.953 -8.297 39.406 1 87.31 395 GLU A O 1
ATOM 3175 N N . LEU A 1 396 ? -16.016 -8.859 40.031 1 92 396 LEU A N 1
ATOM 3176 C CA . LEU A 1 396 ? -15.586 -10.195 40.438 1 92 396 LEU A CA 1
ATOM 3177 C C . LEU A 1 396 ? -15.133 -11 39.219 1 92 396 LEU A C 1
ATOM 3179 O O . LEU A 1 396 ? -14.148 -11.734 39.281 1 92 396 LEU A O 1
ATOM 3183 N N . LYS A 1 397 ? -15.922 -10.898 38.188 1 91.38 397 LYS A N 1
ATOM 3184 C CA . LYS A 1 397 ? -15.562 -11.594 36.969 1 91.38 397 LYS A CA 1
ATOM 3185 C C . LYS A 1 397 ? -14.203 -11.125 36.438 1 91.38 397 LYS A C 1
ATOM 3187 O O . LYS A 1 397 ? -13.375 -11.945 36.031 1 91.38 397 LYS A O 1
ATOM 3192 N N . ASP A 1 398 ? -13.922 -9.891 36.438 1 88.06 398 ASP A N 1
ATOM 3193 C CA . ASP A 1 398 ? -12.648 -9.328 36 1 88.06 398 ASP A CA 1
ATOM 3194 C C . ASP A 1 398 ? -11.5 -9.766 36.906 1 88.06 398 ASP A C 1
ATOM 3196 O O . ASP A 1 398 ? -10.406 -10.07 36.438 1 88.06 398 ASP A O 1
ATOM 3200 N N . TYR A 1 399 ? -11.82 -9.719 38.156 1 91.44 399 TYR A N 1
ATOM 3201 C CA . TYR A 1 399 ? -10.844 -10.156 39.125 1 91.44 399 TYR A CA 1
ATOM 3202 C C . TYR A 1 399 ? -10.406 -11.594 38.875 1 91.44 399 TYR A C 1
ATOM 3204 O O . TYR A 1 399 ? -9.211 -11.875 38.781 1 91.44 399 TYR A O 1
ATOM 3212 N N . LYS A 1 400 ? -11.273 -12.43 38.625 1 93.06 400 LYS A N 1
ATOM 3213 C CA . LYS A 1 400 ? -10.992 -13.836 38.375 1 93.06 400 LYS A CA 1
ATOM 3214 C C . LYS A 1 400 ? -10.273 -14.023 37.031 1 93.06 400 LYS A C 1
ATOM 3216 O O . LYS A 1 400 ? -9.375 -14.859 36.938 1 93.06 400 LYS A O 1
ATOM 3221 N N . ALA A 1 401 ? -10.68 -13.281 36.094 1 91.69 401 ALA A N 1
ATOM 3222 C CA . ALA A 1 401 ? -10.07 -13.359 34.781 1 91.69 401 ALA A CA 1
ATOM 3223 C C . ALA A 1 401 ? -8.594 -12.961 34.812 1 91.69 401 ALA A C 1
ATOM 3225 O O . ALA A 1 401 ? -7.766 -13.555 34.125 1 91.69 401 ALA A O 1
ATOM 3226 N N . ASN A 1 402 ? -8.32 -11.992 35.562 1 91.19 402 ASN A N 1
ATOM 3227 C CA . ASN A 1 402 ? -6.938 -11.523 35.656 1 91.19 402 ASN A CA 1
ATOM 3228 C C . ASN A 1 402 ? -6.039 -12.586 36.281 1 91.19 402 ASN A C 1
ATOM 3230 O O . ASN A 1 402 ? -4.93 -12.828 35.812 1 91.19 402 ASN A O 1
ATOM 3234 N N . PHE A 1 403 ? -6.512 -13.172 37.281 1 94.19 403 PHE A N 1
ATOM 3235 C CA . PHE A 1 403 ? -5.727 -14.219 37.938 1 94.19 403 PHE A CA 1
ATOM 3236 C C . PHE A 1 403 ? -5.562 -15.422 37.031 1 94.19 403 PHE A C 1
ATOM 3238 O O . PHE A 1 403 ? -4.504 -16.047 37 1 94.19 403 PHE A O 1
ATOM 3245 N N . SER A 1 404 ? -6.637 -15.711 36.344 1 93.88 404 SER A N 1
ATOM 3246 C CA . SER A 1 404 ? -6.551 -16.797 35.375 1 93.88 404 SER A CA 1
ATOM 3247 C C . SER A 1 404 ? -5.5 -16.5 34.312 1 93.88 404 SER A C 1
ATOM 3249 O O . SER A 1 404 ? -4.789 -17.406 33.875 1 93.88 404 SER A O 1
ATOM 3251 N N . ARG A 1 405 ? -5.445 -15.328 33.875 1 91.19 405 ARG A N 1
ATOM 3252 C CA . ARG A 1 405 ? -4.457 -14.922 32.906 1 91.19 405 ARG A CA 1
ATOM 3253 C C . ARG A 1 405 ? -3.039 -15.07 33.438 1 91.19 405 ARG A C 1
ATOM 3255 O O . ARG A 1 405 ? -2.125 -15.469 32.719 1 91.19 405 ARG A O 1
ATOM 3262 N N . ILE A 1 406 ? -2.85 -14.695 34.656 1 94 406 ILE A N 1
ATOM 3263 C CA . ILE A 1 406 ? -1.541 -14.828 35.281 1 94 406 ILE A CA 1
ATOM 3264 C C . ILE A 1 406 ? -1.127 -16.297 35.312 1 94 406 ILE A C 1
ATOM 3266 O O . ILE A 1 406 ? -0.004 -16.641 34.938 1 94 406 ILE A O 1
ATOM 3270 N N . SER A 1 407 ? -2.062 -17.141 35.75 1 94.69 407 SER A N 1
ATOM 3271 C CA . SER A 1 407 ? -1.786 -18.578 35.812 1 94.69 407 SER A CA 1
ATOM 3272 C C . SER A 1 407 ? -1.448 -19.125 34.438 1 94.69 407 SER A C 1
ATOM 3274 O O . SER A 1 407 ? -0.52 -19.922 34.281 1 94.69 407 SER A O 1
ATOM 3276 N N . SER A 1 408 ? -2.203 -18.672 33.5 1 91.81 408 SER A N 1
ATOM 3277 C CA . SER A 1 408 ? -1.97 -19.125 32.125 1 91.81 408 SER A CA 1
ATOM 3278 C C . SER A 1 408 ? -0.583 -18.719 31.641 1 91.81 408 SER A C 1
ATOM 3280 O O . SER A 1 408 ? 0.083 -19.484 30.953 1 91.81 408 SER A O 1
ATOM 3282 N N . LYS A 1 409 ? -0.201 -17.562 31.969 1 90.44 409 LYS A N 1
ATOM 3283 C CA . LYS A 1 409 ? 1.129 -17.094 31.594 1 90.44 409 LYS A CA 1
ATOM 3284 C C . LYS A 1 409 ? 2.217 -17.984 32.188 1 90.44 409 LYS A C 1
ATOM 3286 O O . LYS A 1 409 ? 3.227 -18.25 31.547 1 90.44 409 LYS A O 1
ATOM 3291 N N . LEU A 1 410 ? 2.012 -18.344 33.406 1 94.56 410 LEU A N 1
ATOM 3292 C CA . LEU A 1 410 ? 2.984 -19.203 34.062 1 94.56 410 LEU A CA 1
ATOM 3293 C C . LEU A 1 410 ? 3.055 -20.562 33.375 1 94.56 410 LEU A C 1
ATOM 3295 O O . LEU A 1 410 ? 4.141 -21.109 33.188 1 94.56 410 LEU A O 1
ATOM 3299 N N . HIS A 1 411 ? 1.918 -21.016 32.938 1 93.38 411 HIS A N 1
ATOM 3300 C CA . HIS A 1 411 ? 1.879 -22.312 32.25 1 93.38 411 HIS A CA 1
ATOM 3301 C C . HIS A 1 411 ? 2.529 -22.234 30.875 1 93.38 411 HIS A C 1
ATOM 3303 O O . HIS A 1 411 ? 2.949 -23.25 30.328 1 93.38 411 HIS A O 1
ATOM 3309 N N . ASP A 1 412 ? 2.619 -21.031 30.375 1 89.44 412 ASP A N 1
ATOM 3310 C CA . ASP A 1 412 ? 3.221 -20.812 29.062 1 89.44 412 ASP A CA 1
ATOM 3311 C C . ASP A 1 412 ? 4.723 -20.562 29.172 1 89.44 412 ASP A C 1
ATOM 3313 O O . ASP A 1 412 ? 5.328 -19.969 28.281 1 89.44 412 ASP A O 1
ATOM 3317 N N . PHE A 1 413 ? 5.336 -21.047 30.188 1 91.94 413 PHE A N 1
ATOM 3318 C CA . PHE A 1 413 ? 6.727 -20.75 30.516 1 91.94 413 PHE A CA 1
ATOM 3319 C C . PHE A 1 413 ? 7.648 -21.188 29.375 1 91.94 413 PHE A C 1
ATOM 3321 O O . PHE A 1 413 ? 8.703 -20.594 29.172 1 91.94 413 PHE A O 1
ATOM 3328 N N . ASN A 1 414 ? 7.234 -22.281 28.734 1 90 414 ASN A N 1
ATOM 3329 C CA . ASN A 1 414 ? 8.141 -22.922 27.781 1 90 414 ASN A CA 1
ATOM 3330 C C . ASN A 1 414 ? 7.906 -22.422 26.359 1 90 414 ASN A C 1
ATOM 3332 O O . ASN A 1 414 ? 8.531 -22.891 25.422 1 90 414 ASN A O 1
ATOM 3336 N N . LYS A 1 415 ? 7.027 -21.531 26.219 1 81.88 415 LYS A N 1
ATOM 3337 C CA . LYS A 1 415 ? 6.727 -20.984 24.906 1 81.88 415 LYS A CA 1
ATOM 3338 C C . LYS A 1 415 ? 7.844 -20.062 24.422 1 81.88 415 LYS A C 1
ATOM 3340 O O . LYS A 1 415 ? 8.25 -19.141 25.125 1 81.88 415 LYS A O 1
ATOM 3345 N N . GLY A 1 416 ? 8.422 -20.422 23.359 1 75.19 416 GLY A N 1
ATOM 3346 C CA . GLY A 1 416 ? 9.469 -19.609 22.75 1 75.19 416 GLY A CA 1
ATOM 3347 C C . GLY A 1 416 ? 8.953 -18.297 22.203 1 75.19 416 GLY A C 1
ATOM 3348 O O . GLY A 1 416 ? 7.816 -17.906 22.484 1 75.19 416 GLY A O 1
ATOM 3349 N N . THR A 1 417 ? 9.945 -17.5 21.672 1 71.31 417 THR A N 1
ATOM 3350 C CA . THR A 1 417 ? 9.586 -16.188 21.125 1 71.31 417 THR A CA 1
ATOM 3351 C C . THR A 1 417 ? 9.109 -16.328 19.672 1 71.31 417 THR A C 1
ATOM 3353 O O . THR A 1 417 ? 9.453 -17.281 18.984 1 71.31 417 THR A O 1
ATOM 3356 N N . ASN A 1 418 ? 8.32 -15.422 19.25 1 70.5 418 ASN A N 1
ATOM 3357 C CA . ASN A 1 418 ? 7.801 -15.359 17.875 1 70.5 418 ASN A CA 1
ATOM 3358 C C . ASN A 1 418 ? 8.93 -15.242 16.859 1 70.5 418 ASN A C 1
ATOM 3360 O O . ASN A 1 418 ? 8.789 -15.695 15.719 1 70.5 418 ASN A O 1
ATOM 3364 N N . ASN A 1 419 ? 9.992 -14.766 17.266 1 76.25 419 ASN A N 1
ATOM 3365 C CA . ASN A 1 419 ? 11.102 -14.578 16.344 1 76.25 419 ASN A CA 1
ATOM 3366 C C . ASN A 1 419 ? 11.641 -15.914 15.836 1 76.25 419 ASN A C 1
ATOM 3368 O O . ASN A 1 419 ? 11.984 -16.047 14.656 1 76.25 419 ASN A O 1
ATOM 3372 N N . LYS A 1 420 ? 11.688 -16.797 16.672 1 75.44 420 LYS A N 1
ATOM 3373 C CA . LYS A 1 420 ? 12.195 -18.109 16.266 1 75.44 420 LYS A CA 1
ATOM 3374 C C . LYS A 1 420 ? 11.258 -18.781 15.258 1 75.44 420 LYS A C 1
ATOM 3376 O O . LYS A 1 420 ? 11.719 -19.469 14.352 1 75.44 420 LYS A O 1
ATOM 3381 N N . LYS A 1 421 ? 10.062 -18.469 15.414 1 80.69 421 LYS A N 1
ATOM 3382 C CA . LYS A 1 421 ? 9.078 -19.031 14.492 1 80.69 421 LYS A CA 1
ATOM 3383 C C . LYS A 1 421 ? 9.273 -18.5 13.078 1 80.69 421 LYS A C 1
ATOM 3385 O O . LYS A 1 421 ? 9.102 -19.219 12.102 1 80.69 421 LYS A O 1
ATOM 3390 N N . LEU A 1 422 ? 9.75 -17.344 13 1 87.94 422 LEU A N 1
ATOM 3391 C CA . LEU A 1 422 ? 9.875 -16.672 11.711 1 87.94 422 LEU A CA 1
ATOM 3392 C C . LEU A 1 422 ? 11.125 -17.156 10.977 1 87.94 422 LEU A C 1
ATOM 3394 O O . LEU A 1 422 ? 11.195 -17.078 9.75 1 87.94 422 LEU A O 1
ATOM 3398 N N . ILE A 1 423 ? 12.062 -17.688 11.711 1 90.38 423 ILE A N 1
ATOM 3399 C CA . ILE A 1 423 ? 13.328 -18.109 11.109 1 90.38 423 ILE A CA 1
ATOM 3400 C C . ILE A 1 423 ? 13.242 -19.594 10.742 1 90.38 423 ILE A C 1
ATOM 3402 O O . ILE A 1 423 ? 13.992 -20.062 9.883 1 90.38 423 ILE A O 1
ATOM 3406 N N . GLU A 1 424 ? 12.414 -20.312 11.289 1 89.31 424 GLU A N 1
ATOM 3407 C CA . GLU A 1 424 ? 12.352 -21.766 11.211 1 89.31 424 GLU A CA 1
ATOM 3408 C C . GLU A 1 424 ? 12.195 -22.234 9.766 1 89.31 424 GLU A C 1
ATOM 3410 O O . GLU A 1 424 ? 12.875 -23.172 9.344 1 89.31 424 GLU A O 1
ATOM 3415 N N . PRO A 1 425 ? 11.312 -21.625 9.016 1 93.31 425 PRO A N 1
ATOM 3416 C CA . PRO A 1 425 ? 11.18 -22.109 7.637 1 93.31 425 PRO A CA 1
ATOM 3417 C C . PRO A 1 425 ? 12.477 -21.984 6.84 1 93.31 425 PRO A C 1
ATOM 3419 O O . PRO A 1 425 ? 12.773 -22.844 6 1 93.31 425 PRO A O 1
ATOM 3422 N N . PHE A 1 426 ? 13.234 -20.969 7.105 1 94.75 426 PHE A N 1
ATOM 3423 C CA . PHE A 1 426 ? 14.508 -20.828 6.414 1 94.75 426 PHE A CA 1
ATOM 3424 C C . PHE A 1 426 ? 15.453 -21.969 6.773 1 94.75 426 PHE A C 1
ATOM 3426 O O . PHE A 1 426 ? 16.094 -22.547 5.895 1 94.75 426 PHE A O 1
ATOM 3433 N N . VAL A 1 427 ? 15.477 -22.281 7.988 1 90.62 427 VAL A N 1
ATOM 3434 C CA . VAL A 1 427 ? 16.312 -23.375 8.469 1 90.62 427 VAL A CA 1
ATOM 3435 C C . VAL A 1 427 ? 15.859 -24.688 7.859 1 90.62 427 VAL A C 1
ATOM 3437 O O . VAL A 1 427 ? 16.672 -25.484 7.379 1 90.62 427 VAL A O 1
ATOM 3440 N N . ASN A 1 428 ? 14.594 -24.906 7.859 1 91.31 428 ASN A N 1
ATOM 3441 C CA . ASN A 1 428 ? 14.023 -26.141 7.324 1 91.31 428 ASN A CA 1
ATOM 3442 C C . ASN A 1 428 ? 14.367 -26.312 5.848 1 91.31 428 ASN A C 1
ATOM 3444 O O . ASN A 1 428 ? 14.539 -27.453 5.383 1 91.31 428 ASN A O 1
ATOM 3448 N N . PHE A 1 429 ? 14.461 -25.25 5.18 1 94.31 429 PHE A N 1
ATOM 3449 C CA . PHE A 1 429 ? 14.742 -25.312 3.75 1 94.31 429 PHE A CA 1
ATOM 3450 C C . PHE A 1 429 ? 16.25 -25.234 3.488 1 94.31 429 PHE A C 1
ATOM 3452 O O . PHE A 1 429 ? 16.672 -25.203 2.334 1 94.31 429 PHE A O 1
ATOM 3459 N N . GLY A 1 430 ? 17.031 -25.156 4.547 1 92.25 430 GLY A N 1
ATOM 3460 C CA . GLY A 1 430 ? 18.469 -25.141 4.418 1 92.25 430 GLY A CA 1
ATOM 3461 C C . GLY A 1 430 ? 19.016 -23.797 3.947 1 92.25 430 GLY A C 1
ATOM 3462 O O . GLY A 1 430 ? 20.047 -23.75 3.268 1 92.25 430 GLY A O 1
ATOM 3463 N N . TYR A 1 431 ? 18.312 -22.75 4.137 1 94.19 431 TYR A N 1
ATOM 3464 C CA . TYR A 1 431 ? 18.75 -21.406 3.805 1 94.19 431 TYR A CA 1
ATOM 3465 C C . TYR A 1 431 ? 19.297 -20.688 5.035 1 94.19 431 TYR A C 1
ATOM 3467 O O . TYR A 1 431 ? 18.594 -20.516 6.027 1 94.19 431 TYR A O 1
ATOM 3475 N N . THR A 1 432 ? 20.516 -20.25 4.965 1 93.38 432 THR A N 1
ATOM 3476 C CA . THR A 1 432 ? 21.141 -19.531 6.082 1 93.38 432 THR A CA 1
ATOM 3477 C C . THR A 1 432 ? 20.922 -18.031 5.949 1 93.38 432 THR A C 1
ATOM 3479 O O . THR A 1 432 ? 21.391 -17.422 4.988 1 93.38 432 THR A O 1
ATOM 3482 N N . LEU A 1 433 ? 20.344 -17.5 6.891 1 94.56 433 LEU A N 1
ATOM 3483 C CA . LEU A 1 433 ? 20.094 -16.062 6.906 1 94.56 433 LEU A CA 1
ATOM 3484 C C . LEU A 1 433 ? 21.375 -15.297 7.238 1 94.56 433 LEU A C 1
ATOM 3486 O O . LEU A 1 433 ? 22.141 -15.711 8.109 1 94.56 433 LEU A O 1
ATOM 3490 N N . SER A 1 434 ? 21.625 -14.25 6.484 1 93.56 434 SER A N 1
ATOM 3491 C CA . SER A 1 434 ? 22.688 -13.32 6.848 1 93.56 434 SER A CA 1
ATOM 3492 C C . SER A 1 434 ? 22.359 -12.562 8.125 1 93.56 434 SER A C 1
ATOM 3494 O O . SER A 1 434 ? 21.219 -12.594 8.594 1 93.56 434 SER A O 1
ATOM 3496 N N . GLU A 1 435 ? 23.297 -11.914 8.703 1 92.69 435 GLU A N 1
ATOM 3497 C CA . GLU A 1 435 ? 23.078 -11.117 9.898 1 92.69 435 GLU A CA 1
ATOM 3498 C C . GLU A 1 435 ? 22.078 -9.984 9.625 1 92.69 435 GLU A C 1
ATOM 3500 O O . GLU A 1 435 ? 21.266 -9.656 10.484 1 92.69 435 GLU A O 1
ATOM 3505 N N . GLU A 1 436 ? 22.25 -9.453 8.469 1 94 436 GLU A N 1
ATOM 3506 C CA . GLU A 1 436 ? 21.328 -8.391 8.086 1 94 436 GLU A CA 1
ATOM 3507 C C . GLU A 1 436 ? 19.891 -8.906 8.039 1 94 436 GLU A C 1
ATOM 3509 O O . GLU A 1 436 ? 18.969 -8.242 8.523 1 94 436 GLU A O 1
ATOM 3514 N N . GLU A 1 437 ? 19.734 -10.023 7.426 1 95.12 437 GLU A N 1
ATOM 3515 C CA . GLU A 1 437 ? 18.406 -10.617 7.301 1 95.12 437 GLU A CA 1
ATOM 3516 C C . GLU A 1 437 ? 17.828 -10.977 8.672 1 95.12 437 GLU A C 1
ATOM 3518 O O . GLU A 1 437 ? 16.641 -10.797 8.914 1 95.12 437 GLU A O 1
ATOM 3523 N N . LYS A 1 438 ? 18.609 -11.453 9.578 1 94.12 438 LYS A N 1
ATOM 3524 C CA . LYS A 1 438 ? 18.172 -11.727 10.938 1 94.12 438 LYS A CA 1
ATOM 3525 C C . LYS A 1 438 ? 17.703 -10.445 11.633 1 94.12 438 LYS A C 1
ATOM 3527 O O . LYS A 1 438 ? 16.688 -10.445 12.328 1 94.12 438 LYS A O 1
ATOM 3532 N N . ASN A 1 439 ? 18.453 -9.43 11.391 1 93.12 439 ASN A N 1
ATOM 3533 C CA . ASN A 1 439 ? 18.094 -8.141 11.977 1 93.12 439 ASN A CA 1
ATOM 3534 C C . ASN A 1 439 ? 16.766 -7.633 11.438 1 93.12 439 ASN A C 1
ATOM 3536 O O . ASN A 1 439 ? 16.016 -6.977 12.164 1 93.12 439 ASN A O 1
ATOM 3540 N N . LEU A 1 440 ? 16.516 -7.879 10.18 1 94.38 440 LEU A N 1
ATOM 3541 C CA . LEU A 1 440 ? 15.242 -7.492 9.602 1 94.38 440 LEU A CA 1
ATOM 3542 C C . LEU A 1 440 ? 14.086 -8.156 10.344 1 94.38 440 LEU A C 1
ATOM 3544 O O . LEU A 1 440 ? 13.07 -7.508 10.625 1 94.38 440 LEU A O 1
ATOM 3548 N N . ILE A 1 441 ? 14.258 -9.391 10.68 1 93.06 441 ILE A N 1
ATOM 3549 C CA . ILE A 1 441 ? 13.195 -10.164 11.32 1 93.06 441 ILE A CA 1
ATOM 3550 C C . ILE A 1 441 ? 13.094 -9.773 12.789 1 93.06 441 ILE A C 1
ATOM 3552 O O . ILE A 1 441 ? 12 -9.547 13.305 1 93.06 441 ILE A O 1
ATOM 3556 N N . PHE A 1 442 ? 14.195 -9.602 13.469 1 88.06 442 PHE A N 1
ATOM 3557 C CA . PHE A 1 442 ? 14.211 -9.469 14.922 1 88.06 442 PHE A CA 1
ATOM 3558 C C . PHE A 1 442 ? 13.961 -8.023 15.336 1 88.06 442 PHE A C 1
ATOM 3560 O O . PHE A 1 442 ? 13.312 -7.77 16.359 1 88.06 442 PHE A O 1
ATOM 3567 N N . VAL A 1 443 ? 14.406 -7.129 14.484 1 88 443 VAL A N 1
ATOM 3568 C CA . VAL A 1 443 ? 14.391 -5.738 14.93 1 88 443 VAL A CA 1
ATOM 3569 C C . VAL A 1 443 ? 13.461 -4.918 14.047 1 88 443 VAL A C 1
ATOM 3571 O O . VAL A 1 443 ? 12.492 -4.328 14.531 1 88 443 VAL A O 1
ATOM 3574 N N . HIS A 1 444 ? 13.75 -4.91 12.773 1 89.25 444 HIS A N 1
ATOM 3575 C CA . HIS A 1 444 ? 13.047 -4.012 11.867 1 89.25 444 HIS A CA 1
ATOM 3576 C C . HIS A 1 444 ? 11.562 -4.367 11.781 1 89.25 444 HIS A C 1
ATOM 3578 O O . HIS A 1 444 ? 10.711 -3.48 11.703 1 89.25 444 HIS A O 1
ATOM 3584 N N . ARG A 1 445 ? 11.289 -5.656 11.766 1 89.25 445 ARG A N 1
ATOM 3585 C CA . ARG A 1 445 ? 9.898 -6.086 11.68 1 89.25 445 ARG A CA 1
ATOM 3586 C C . ARG A 1 445 ? 9.07 -5.488 12.82 1 89.25 445 ARG A C 1
ATOM 3588 O O . ARG A 1 445 ? 7.996 -4.93 12.586 1 89.25 445 ARG A O 1
ATOM 3595 N N . ASN A 1 446 ? 9.57 -5.578 14.008 1 83 446 ASN A N 1
ATOM 3596 C CA . ASN A 1 446 ? 8.867 -5.051 15.172 1 83 446 ASN A CA 1
ATOM 3597 C C . ASN A 1 446 ? 8.727 -3.533 15.102 1 83 446 ASN A C 1
ATOM 3599 O O . ASN A 1 446 ? 7.688 -2.988 15.477 1 83 446 ASN A O 1
ATOM 3603 N N . LYS A 1 447 ? 9.688 -2.969 14.617 1 83.56 447 LYS A N 1
ATOM 3604 C CA . LYS A 1 447 ? 9.664 -1.514 14.492 1 83.56 447 LYS A CA 1
ATOM 3605 C C . LYS A 1 447 ? 8.617 -1.062 13.484 1 83.56 447 LYS A C 1
ATOM 3607 O O . LYS A 1 447 ? 7.871 -0.112 13.742 1 83.56 447 LYS A O 1
ATOM 3612 N N . PHE A 1 448 ? 8.562 -1.743 12.398 1 86 448 PHE A N 1
ATOM 3613 C CA . PHE A 1 448 ? 7.699 -1.314 11.312 1 86 448 PHE A CA 1
ATOM 3614 C C . PHE A 1 448 ? 6.258 -1.74 11.562 1 86 448 PHE A C 1
ATOM 3616 O O . PHE A 1 448 ? 5.32 -1.069 11.125 1 86 448 PHE A O 1
ATOM 3623 N N . LEU A 1 449 ? 6.066 -2.832 12.242 1 83.75 449 LEU A N 1
ATOM 3624 C CA . LEU A 1 449 ? 4.715 -3.344 12.438 1 83.75 449 LEU A CA 1
ATOM 3625 C C . LEU A 1 449 ? 4.109 -2.801 13.734 1 83.75 449 LEU A C 1
ATOM 3627 O O . LEU A 1 449 ? 2.893 -2.637 13.828 1 83.75 449 LEU A O 1
ATOM 3631 N N . HIS A 1 450 ? 5.004 -2.438 14.664 1 76.38 450 HIS A N 1
ATOM 3632 C CA . HIS A 1 450 ? 4.465 -2.133 15.984 1 76.38 450 HIS A CA 1
ATOM 3633 C C . HIS A 1 450 ? 4.922 -0.757 16.469 1 76.38 450 HIS A C 1
ATOM 3635 O O . HIS A 1 450 ? 4.633 -0.359 17.594 1 76.38 450 HIS A O 1
ATOM 3641 N N . GLY A 1 451 ? 5.434 0.107 15.547 1 66.06 451 GLY A N 1
ATOM 3642 C CA . GLY A 1 451 ? 5.586 1.54 15.742 1 66.06 451 GLY A CA 1
ATOM 3643 C C . GLY A 1 451 ? 6.848 1.907 16.5 1 66.06 451 GLY A C 1
ATOM 3644 O O . GLY A 1 451 ? 6.922 2.977 17.109 1 66.06 451 GLY A O 1
ATOM 3645 N N . ASP A 1 452 ? 7.789 1.033 16.562 1 59.5 452 ASP A N 1
ATOM 3646 C CA . ASP A 1 452 ? 8.977 1.596 17.203 1 59.5 452 ASP A CA 1
ATOM 3647 C C . ASP A 1 452 ? 9.68 2.59 16.281 1 59.5 452 ASP A C 1
ATOM 3649 O O . ASP A 1 452 ? 9.57 2.494 15.062 1 59.5 452 ASP A O 1
ATOM 3653 N N . ASP A 1 453 ? 10.047 3.812 16.734 1 54 453 ASP A N 1
ATOM 3654 C CA . ASP A 1 453 ? 10.492 5.055 16.094 1 54 453 ASP A CA 1
ATOM 3655 C C . ASP A 1 453 ? 11.523 4.781 15.008 1 54 453 ASP A C 1
ATOM 3657 O O . ASP A 1 453 ? 12.695 4.539 15.297 1 54 453 ASP A O 1
ATOM 3661 N N . TYR A 1 454 ? 11.18 4.16 14.016 1 52.28 454 TYR A N 1
ATOM 3662 C CA . TYR A 1 454 ? 12.203 4.02 12.984 1 52.28 454 TYR A CA 1
ATOM 3663 C C . TYR A 1 454 ? 12.555 5.371 12.383 1 52.28 454 TYR A C 1
ATOM 3665 O O . TYR A 1 454 ? 13.719 5.633 12.07 1 52.28 454 TYR A O 1
ATOM 3673 N N . MET A 1 455 ? 11.523 6.207 12.125 1 54.38 455 MET A N 1
ATOM 3674 C CA . MET A 1 455 ? 11.836 7.434 11.391 1 54.38 455 MET A CA 1
ATOM 3675 C C . MET A 1 455 ? 12.258 8.539 12.344 1 54.38 455 MET A C 1
ATOM 3677 O O . MET A 1 455 ? 11.469 8.984 13.18 1 54.38 455 MET A O 1
ATOM 3681 N N . SER A 1 456 ? 13.586 8.383 12.617 1 52.47 456 SER A N 1
ATOM 3682 C CA . SER A 1 456 ? 14.062 9.531 13.383 1 52.47 456 SER A CA 1
ATOM 3683 C C . SER A 1 456 ? 13.625 10.844 12.742 1 52.47 456 SER A C 1
ATOM 3685 O O . SER A 1 456 ? 13.742 11.016 11.531 1 52.47 456 SER A O 1
ATOM 3687 N N . LEU A 1 457 ? 12.883 11.547 13.492 1 52.22 457 LEU A N 1
ATOM 3688 C CA . LEU A 1 457 ? 12.484 12.883 13.062 1 52.22 457 LEU A CA 1
ATOM 3689 C C . LEU A 1 457 ? 13.672 13.656 12.5 1 52.22 457 LEU A C 1
ATOM 3691 O O . LEU A 1 457 ? 13.492 14.602 11.734 1 52.22 457 LEU A O 1
ATOM 3695 N N . GLU A 1 458 ? 14.859 13.258 12.945 1 49.84 458 GLU A N 1
ATOM 3696 C CA . GLU A 1 458 ? 16.047 14.008 12.562 1 49.84 458 GLU A CA 1
ATOM 3697 C C . GLU A 1 458 ? 16.641 13.484 11.25 1 49.84 458 GLU A C 1
ATOM 3699 O O . GLU A 1 458 ? 17.5 14.133 10.648 1 49.84 458 GLU A O 1
ATOM 3704 N N . LYS A 1 459 ? 16.141 12.391 10.945 1 52 459 LYS A N 1
ATOM 3705 C CA . LYS A 1 459 ? 16.844 11.82 9.797 1 52 459 LYS A CA 1
ATOM 3706 C C . LYS A 1 459 ? 16.359 12.438 8.492 1 52 459 LYS A C 1
ATOM 3708 O O . LYS A 1 459 ? 15.195 12.812 8.367 1 52 459 LYS A O 1
ATOM 3713 N N . ASP A 1 460 ? 17.312 12.602 7.656 1 58.5 460 ASP A N 1
ATOM 3714 C CA . ASP A 1 460 ? 17.188 13.07 6.281 1 58.5 460 ASP A CA 1
ATOM 3715 C C . ASP A 1 460 ? 16.266 12.164 5.477 1 58.5 460 ASP A C 1
ATOM 3717 O O . ASP A 1 460 ? 16.375 10.945 5.527 1 58.5 460 ASP A O 1
ATOM 3721 N N . TYR A 1 461 ? 15.219 12.672 5.012 1 60.91 461 TYR A N 1
ATOM 3722 C CA . TYR A 1 461 ? 14.234 11.984 4.188 1 60.91 461 TYR A CA 1
ATOM 3723 C C . TYR A 1 461 ? 14.914 11.086 3.16 1 60.91 461 TYR A C 1
ATOM 3725 O O . TYR A 1 461 ? 14.445 9.977 2.887 1 60.91 461 TYR A O 1
ATOM 3733 N N . GLU A 1 462 ? 15.969 11.57 2.713 1 64.25 462 GLU A N 1
ATOM 3734 C CA . GLU A 1 462 ? 16.703 10.812 1.698 1 64.25 462 GLU A CA 1
ATOM 3735 C C . GLU A 1 462 ? 17.297 9.539 2.289 1 64.25 462 GLU A C 1
ATOM 3737 O O . GLU A 1 462 ? 17.25 8.477 1.672 1 64.25 462 GLU A O 1
ATOM 3742 N N . PHE A 1 463 ? 17.797 9.766 3.408 1 70.69 463 PHE A N 1
ATOM 3743 C CA . PHE A 1 463 ? 18.375 8.609 4.074 1 70.69 463 PHE A CA 1
ATOM 3744 C C . PHE A 1 463 ? 17.312 7.57 4.395 1 70.69 463 PHE A C 1
ATOM 3746 O O . PHE A 1 463 ? 17.516 6.371 4.191 1 70.69 463 PHE A O 1
ATOM 3753 N N . GLU A 1 464 ? 16.266 8.047 4.781 1 74.88 464 GLU A N 1
ATOM 3754 C CA . GLU A 1 464 ? 15.172 7.141 5.117 1 74.88 464 GLU A CA 1
ATOM 3755 C C . GLU A 1 464 ? 14.672 6.395 3.885 1 74.88 464 GLU A C 1
ATOM 3757 O O . GLU A 1 464 ? 14.406 5.191 3.945 1 74.88 464 GLU A O 1
ATOM 3762 N N . PHE A 1 465 ? 14.609 7.121 2.832 1 76.38 465 PHE A N 1
ATOM 3763 C CA . PHE A 1 465 ? 14.195 6.508 1.576 1 76.38 465 PHE A CA 1
ATOM 3764 C C . PHE A 1 465 ? 15.141 5.383 1.18 1 76.38 465 PHE A C 1
ATOM 3766 O O . PHE A 1 465 ? 14.703 4.281 0.837 1 76.38 465 PHE A O 1
ATOM 3773 N N . LYS A 1 466 ? 16.328 5.688 1.268 1 81.25 466 LYS A N 1
ATOM 3774 C CA . LYS A 1 466 ? 17.359 4.727 0.856 1 81.25 466 LYS A CA 1
ATOM 3775 C C . LYS A 1 466 ? 17.312 3.475 1.729 1 81.25 466 LYS A C 1
ATOM 3777 O O . LYS A 1 466 ? 17.406 2.355 1.222 1 81.25 466 LYS A O 1
ATOM 3782 N N . GLU A 1 467 ? 17.172 3.711 2.879 1 86.75 467 GLU A N 1
ATOM 3783 C CA . GLU A 1 467 ? 17.109 2.594 3.816 1 86.75 467 GLU A CA 1
ATOM 3784 C C . GLU A 1 467 ? 15.867 1.744 3.588 1 86.75 467 GLU A C 1
ATOM 3786 O O . GLU A 1 467 ? 15.938 0.514 3.574 1 86.75 467 GLU A O 1
ATOM 3791 N N . LEU A 1 468 ? 14.797 2.426 3.385 1 88.31 468 LEU A N 1
ATOM 3792 C CA . LEU A 1 468 ? 13.547 1.714 3.156 1 88.31 468 LEU A CA 1
ATOM 3793 C C . LEU A 1 468 ? 13.602 0.923 1.854 1 88.31 468 LEU A C 1
ATOM 3795 O O . LEU A 1 468 ? 13.094 -0.199 1.783 1 88.31 468 LEU A O 1
ATOM 3799 N N . PHE A 1 469 ? 14.195 1.503 0.937 1 88.56 469 PHE A N 1
ATOM 3800 C CA . PHE A 1 469 ? 14.336 0.829 -0.349 1 88.56 469 PHE A CA 1
ATOM 3801 C C . PHE A 1 469 ? 15.164 -0.445 -0.206 1 88.56 469 PHE A C 1
ATOM 3803 O O . PHE A 1 469 ? 14.758 -1.508 -0.686 1 88.56 469 PHE A O 1
ATOM 3810 N N . HIS A 1 470 ? 16.203 -0.267 0.45 1 92.38 470 HIS A N 1
ATOM 3811 C CA . HIS A 1 470 ? 17.078 -1.416 0.679 1 92.38 470 HIS A CA 1
ATOM 3812 C C . HIS A 1 470 ? 16.344 -2.516 1.445 1 92.38 470 HIS A C 1
ATOM 3814 O O . HIS A 1 470 ? 16.391 -3.684 1.055 1 92.38 470 HIS A O 1
ATOM 3820 N N . ILE A 1 471 ? 15.727 -2.15 2.436 1 93.94 471 ILE A N 1
ATOM 3821 C CA . ILE A 1 471 ? 14.992 -3.096 3.271 1 93.94 471 ILE A CA 1
ATOM 3822 C C . ILE A 1 471 ? 13.938 -3.809 2.434 1 93.94 471 ILE A C 1
ATOM 3824 O O . ILE A 1 471 ? 13.766 -5.027 2.539 1 93.94 471 ILE A O 1
ATOM 3828 N N . SER A 1 472 ? 13.273 -3.088 1.601 1 94.38 472 SER A N 1
ATOM 3829 C CA . SER A 1 472 ? 12.227 -3.672 0.772 1 94.38 472 SER A CA 1
ATOM 3830 C C . SER A 1 472 ? 12.789 -4.738 -0.162 1 94.38 472 SER A C 1
ATOM 3832 O O . SER A 1 472 ? 12.18 -5.793 -0.344 1 94.38 472 SER A O 1
ATOM 3834 N N . MET A 1 473 ? 13.938 -4.492 -0.703 1 94.81 473 MET A N 1
ATOM 3835 C CA . MET A 1 473 ? 14.555 -5.453 -1.617 1 94.81 473 MET A CA 1
ATOM 3836 C C . MET A 1 473 ? 14.969 -6.719 -0.877 1 94.81 473 MET A C 1
ATOM 3838 O O . MET A 1 473 ? 14.82 -7.824 -1.397 1 94.81 473 MET A O 1
ATOM 3842 N N . ARG A 1 474 ? 15.477 -6.5 0.268 1 96.56 474 ARG A N 1
ATOM 3843 C CA . ARG A 1 474 ? 15.898 -7.645 1.07 1 96.56 474 ARG A CA 1
ATOM 3844 C C . ARG A 1 474 ? 14.695 -8.5 1.469 1 96.56 474 ARG A C 1
ATOM 3846 O O . ARG A 1 474 ? 14.758 -9.727 1.404 1 96.56 474 ARG A O 1
ATOM 3853 N N . LEU A 1 475 ? 13.68 -7.863 1.86 1 97 475 LEU A N 1
ATOM 3854 C CA . LEU A 1 475 ? 12.469 -8.57 2.25 1 97 475 LEU A CA 1
ATOM 3855 C C . LEU A 1 475 ? 11.883 -9.336 1.07 1 97 475 LEU A C 1
ATOM 3857 O O . LEU A 1 475 ? 11.453 -10.484 1.22 1 97 475 LEU A O 1
ATOM 3861 N N . GLN A 1 476 ? 11.852 -8.719 -0.044 1 96.56 476 GLN A N 1
ATOM 3862 C CA . GLN A 1 476 ? 11.352 -9.383 -1.244 1 96.56 476 GLN A CA 1
ATOM 3863 C C . GLN A 1 476 ? 12.141 -10.656 -1.53 1 96.56 476 GLN A C 1
ATOM 3865 O O . GLN A 1 476 ? 11.562 -11.688 -1.888 1 96.56 476 GLN A O 1
ATOM 3870 N N . ARG A 1 477 ? 13.383 -10.562 -1.382 1 97.06 477 ARG A N 1
ATOM 3871 C CA . ARG A 1 477 ? 14.211 -11.742 -1.612 1 97.06 477 ARG A CA 1
ATOM 3872 C C . ARG A 1 477 ? 13.883 -12.836 -0.604 1 97.06 477 ARG A C 1
ATOM 3874 O O . ARG A 1 477 ? 13.781 -14.016 -0.968 1 97.06 477 ARG A O 1
ATOM 3881 N N . MET A 1 478 ? 13.758 -12.461 0.613 1 97.69 478 MET A N 1
ATOM 3882 C CA . MET A 1 478 ? 13.469 -13.438 1.656 1 97.69 478 MET A CA 1
ATOM 3883 C C . MET A 1 478 ? 12.148 -14.148 1.384 1 97.69 478 MET A C 1
ATOM 3885 O O . MET A 1 478 ? 12.055 -15.375 1.508 1 97.69 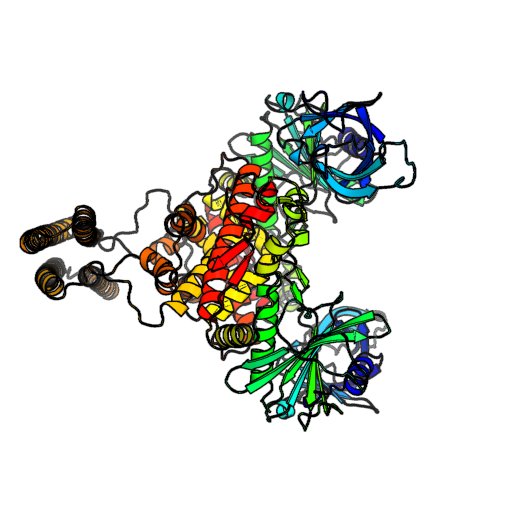478 MET A O 1
ATOM 3889 N N . ILE A 1 479 ? 11.148 -13.406 1 1 97.69 479 ILE A N 1
ATOM 3890 C CA . ILE A 1 479 ? 9.844 -13.977 0.665 1 97.69 479 ILE A CA 1
ATOM 3891 C C . ILE A 1 479 ? 9.977 -14.891 -0.547 1 97.69 479 ILE A C 1
ATOM 3893 O O . ILE A 1 479 ? 9.438 -16 -0.557 1 97.69 479 ILE A O 1
ATOM 3897 N N . ALA A 1 480 ? 10.727 -14.398 -1.497 1 97.94 480 ALA A N 1
ATOM 3898 C CA . ALA A 1 480 ? 10.938 -15.18 -2.717 1 97.94 480 ALA A CA 1
ATOM 3899 C C . ALA A 1 480 ? 11.633 -16.5 -2.41 1 97.94 480 ALA A C 1
ATOM 3901 O O . ALA A 1 480 ? 11.242 -17.547 -2.936 1 97.94 480 ALA A O 1
ATOM 3902 N N . VAL A 1 481 ? 12.625 -16.438 -1.565 1 97.94 481 VAL A N 1
ATOM 3903 C CA . VAL A 1 481 ? 13.367 -17.641 -1.195 1 97.94 481 VAL A CA 1
ATOM 3904 C C . VAL A 1 481 ? 12.422 -18.672 -0.587 1 97.94 481 VAL A C 1
ATOM 3906 O O . VAL A 1 481 ? 12.422 -19.844 -0.988 1 97.94 481 VAL A O 1
ATOM 3909 N N . LEU A 1 482 ? 11.602 -18.266 0.302 1 97.75 482 LEU A N 1
ATOM 3910 C CA . LEU A 1 482 ? 10.703 -19.188 0.992 1 97.75 482 LEU A CA 1
ATOM 3911 C C . LEU A 1 482 ? 9.688 -19.781 0.025 1 97.75 482 LEU A C 1
ATOM 3913 O O . LEU A 1 482 ? 9.461 -20.984 0.014 1 97.75 482 LEU A O 1
ATOM 3917 N N . LEU A 1 483 ? 9.094 -18.953 -0.798 1 98.19 483 LEU A N 1
ATOM 3918 C CA . LEU A 1 483 ? 8.062 -19.406 -1.723 1 98.19 483 LEU A CA 1
ATOM 3919 C C . LEU A 1 483 ? 8.641 -20.375 -2.756 1 98.19 483 LEU A C 1
ATOM 3921 O O . LEU A 1 483 ? 8.039 -21.406 -3.064 1 98.19 483 LEU A O 1
ATOM 3925 N N . LEU A 1 484 ? 9.789 -20.031 -3.256 1 98.38 484 LEU A N 1
ATOM 3926 C CA . LEU A 1 484 ? 10.398 -20.844 -4.301 1 98.38 484 LEU A CA 1
ATOM 3927 C C . LEU A 1 484 ? 10.914 -22.172 -3.729 1 98.38 484 LEU A C 1
ATOM 3929 O O . LEU A 1 484 ? 10.75 -23.219 -4.352 1 98.38 484 LEU A O 1
ATOM 3933 N N . LYS A 1 485 ? 11.5 -22.125 -2.553 1 97.38 485 LYS A N 1
ATOM 3934 C CA . LYS A 1 485 ? 11.906 -23.375 -1.91 1 97.38 485 LYS A CA 1
ATOM 3935 C C . LYS A 1 485 ? 10.703 -24.266 -1.62 1 97.38 485 LYS A C 1
ATOM 3937 O O . LYS A 1 485 ? 10.758 -25.469 -1.82 1 97.38 485 LYS A O 1
ATOM 3942 N N . ALA A 1 486 ? 9.68 -23.688 -1.166 1 96.69 486 ALA A N 1
ATOM 3943 C CA . ALA A 1 486 ? 8.453 -24.422 -0.879 1 96.69 486 ALA A CA 1
ATOM 3944 C C . ALA A 1 486 ? 7.883 -25.047 -2.146 1 96.69 486 ALA A C 1
ATOM 3946 O O . ALA A 1 486 ? 7.199 -26.078 -2.086 1 96.69 486 ALA A O 1
ATOM 3947 N N . SER A 1 487 ? 8.125 -24.453 -3.277 1 97.38 487 SER A N 1
ATOM 3948 C CA . SER A 1 487 ? 7.641 -24.953 -4.555 1 97.38 487 SER A CA 1
ATOM 3949 C C . SER A 1 487 ? 8.578 -26.016 -5.121 1 97.38 487 SER A C 1
ATOM 3951 O O . SER A 1 487 ? 8.352 -26.547 -6.211 1 97.38 487 SER A O 1
ATOM 3953 N N . GLY A 1 488 ? 9.688 -26.266 -4.441 1 96.19 488 GLY A N 1
ATOM 3954 C CA . GLY A 1 488 ? 10.641 -27.266 -4.875 1 96.19 488 GLY A CA 1
ATOM 3955 C C . GLY A 1 488 ? 11.672 -26.734 -5.855 1 96.19 488 GLY A C 1
ATOM 3956 O O . GLY A 1 488 ? 12.445 -27.5 -6.434 1 96.19 488 GLY A O 1
ATOM 3957 N N . TYR A 1 489 ? 11.703 -25.469 -6.027 1 97.12 489 TYR A N 1
ATOM 3958 C CA . TYR A 1 489 ? 12.633 -24.859 -6.973 1 97.12 489 TYR A CA 1
ATOM 3959 C C . TYR A 1 489 ? 14.055 -24.859 -6.418 1 97.12 489 TYR A C 1
ATOM 3961 O O . TYR A 1 489 ? 14.266 -24.609 -5.23 1 97.12 489 TYR A O 1
ATOM 3969 N N . SER A 1 490 ? 14.977 -25.219 -7.18 1 95.69 490 SER A N 1
ATOM 3970 C CA . SER A 1 490 ? 16.406 -25.078 -6.934 1 95.69 490 SER A CA 1
ATOM 3971 C C . SER A 1 490 ? 17.109 -24.422 -8.117 1 95.69 490 SER A C 1
ATOM 3973 O O . SER A 1 490 ? 17.062 -24.938 -9.242 1 95.69 490 SER A O 1
ATOM 3975 N N . GLY A 1 491 ? 17.656 -23.297 -7.953 1 95.25 491 GLY A N 1
ATOM 3976 C CA . GLY A 1 491 ? 18.297 -22.516 -9 1 95.25 491 GLY A CA 1
ATOM 3977 C C . GLY A 1 491 ? 18.672 -21.109 -8.562 1 95.25 491 GLY A C 1
ATOM 3978 O O . GLY A 1 491 ? 18.844 -20.859 -7.371 1 95.25 491 GLY A O 1
ATOM 3979 N N . TYR A 1 492 ? 18.922 -20.328 -9.547 1 95 492 TYR A N 1
ATOM 3980 C CA . TYR A 1 492 ? 19.375 -18.969 -9.25 1 95 492 TYR A CA 1
ATOM 3981 C C . TYR A 1 492 ? 18.219 -17.984 -9.297 1 95 492 TYR A C 1
ATOM 3983 O O . TYR A 1 492 ? 17.328 -18.094 -10.141 1 95 492 TYR A O 1
ATOM 3991 N N . ILE A 1 493 ? 18.25 -17.031 -8.336 1 96.06 493 ILE A N 1
ATOM 3992 C CA . ILE A 1 493 ? 17.297 -15.922 -8.352 1 96.06 493 ILE A CA 1
ATOM 3993 C C . ILE A 1 493 ? 18.047 -14.594 -8.336 1 96.06 493 ILE A C 1
ATOM 3995 O O . ILE A 1 493 ? 19.25 -14.562 -8.07 1 96.06 493 ILE A O 1
ATOM 3999 N N . LEU A 1 494 ? 17.344 -13.594 -8.594 1 94.38 494 LEU A N 1
ATOM 4000 C CA . LEU A 1 494 ? 17.938 -12.266 -8.664 1 94.38 494 LEU A CA 1
ATOM 4001 C C . LEU A 1 494 ? 18.094 -11.68 -7.266 1 94.38 494 LEU A C 1
ATOM 4003 O O . LEU A 1 494 ? 17.219 -11.836 -6.414 1 94.38 494 LEU A O 1
ATOM 4007 N N . ASN A 1 495 ? 19.234 -11.039 -7.062 1 94.19 495 ASN A N 1
ATOM 4008 C CA . ASN A 1 495 ? 19.5 -10.211 -5.891 1 94.19 495 ASN A CA 1
ATOM 4009 C C . ASN A 1 495 ? 19.25 -8.727 -6.184 1 94.19 495 ASN A C 1
ATOM 4011 O O . ASN A 1 495 ? 20.188 -7.969 -6.391 1 94.19 495 ASN A O 1
ATOM 4015 N N . ASN A 1 496 ? 18.047 -8.375 -6.016 1 91.75 496 ASN A N 1
ATOM 4016 C CA . ASN A 1 496 ? 17.641 -7.027 -6.402 1 91.75 496 ASN A CA 1
ATOM 4017 C C . ASN A 1 496 ? 18.281 -5.969 -5.512 1 91.75 496 ASN A C 1
ATOM 4019 O O . ASN A 1 496 ? 18.531 -4.848 -5.953 1 91.75 496 ASN A O 1
ATOM 4023 N N . ALA A 1 497 ? 18.547 -6.324 -4.258 1 92.69 497 ALA A N 1
ATOM 4024 C CA . ALA A 1 497 ? 19.25 -5.383 -3.398 1 92.69 497 ALA A CA 1
ATOM 4025 C C . ALA A 1 497 ? 20.609 -5.012 -3.996 1 92.69 497 ALA A C 1
ATOM 4027 O O . ALA A 1 497 ? 21.031 -3.855 -3.92 1 92.69 497 ALA A O 1
ATOM 4028 N N . ARG A 1 498 ? 21.203 -5.977 -4.582 1 89.38 498 ARG A N 1
ATOM 4029 C CA . ARG A 1 498 ? 22.516 -5.746 -5.211 1 89.38 498 ARG A CA 1
ATOM 4030 C C . ARG A 1 498 ? 22.344 -5.035 -6.551 1 89.38 498 ARG A C 1
ATOM 4032 O O . ARG A 1 498 ? 23.125 -4.133 -6.875 1 89.38 498 ARG A O 1
ATOM 4039 N N . ILE A 1 499 ? 21.469 -5.523 -7.332 1 84.19 499 ILE A N 1
ATOM 4040 C CA . ILE A 1 499 ? 21.234 -4.973 -8.664 1 84.19 499 ILE A CA 1
ATOM 4041 C C . ILE A 1 499 ? 20.938 -3.477 -8.555 1 84.19 499 ILE A C 1
ATOM 4043 O O . ILE A 1 499 ? 21.422 -2.684 -9.367 1 84.19 499 ILE A O 1
ATOM 4047 N N . TYR A 1 500 ? 20.266 -3.121 -7.539 1 81.25 500 TYR A N 1
ATOM 4048 C CA . TYR A 1 500 ? 19.828 -1.733 -7.426 1 81.25 500 TYR A CA 1
ATOM 4049 C C . TYR A 1 500 ? 20.516 -1.04 -6.258 1 81.25 500 TYR A C 1
ATOM 4051 O O . TYR A 1 500 ? 19.953 -0.126 -5.648 1 81.25 500 TYR A O 1
ATOM 4059 N N . ASP A 1 501 ? 21.625 -1.507 -5.871 1 83.62 501 ASP A N 1
ATOM 4060 C CA . ASP A 1 501 ? 22.328 -0.928 -4.734 1 83.62 501 ASP A CA 1
ATOM 4061 C C . ASP A 1 501 ? 22.734 0.519 -5.012 1 83.62 501 ASP A C 1
ATOM 4063 O O . ASP A 1 501 ? 22.984 1.288 -4.082 1 83.62 501 ASP A O 1
ATOM 4067 N N . TYR A 1 502 ? 22.688 0.843 -6.312 1 70.94 502 TYR A N 1
ATOM 4068 C CA . TYR A 1 502 ? 22.969 2.232 -6.66 1 70.94 502 TYR A CA 1
ATOM 4069 C C . TYR A 1 502 ? 21.859 3.154 -6.16 1 70.94 502 TYR A C 1
ATOM 4071 O O . TYR A 1 502 ? 22.094 4.34 -5.914 1 70.94 502 TYR A O 1
ATOM 4079 N N . ILE A 1 503 ? 20.719 2.693 -5.969 1 72.88 503 ILE A N 1
ATOM 4080 C CA . ILE A 1 503 ? 19.609 3.482 -5.465 1 72.88 503 ILE A CA 1
ATOM 4081 C C . ILE A 1 503 ? 19.703 3.602 -3.945 1 72.88 503 ILE A C 1
ATOM 4083 O O . ILE A 1 503 ? 19.531 4.691 -3.389 1 72.88 503 ILE A O 1
ATOM 4087 N N . SER A 1 504 ? 20 2.529 -3.227 1 81.12 504 SER A N 1
ATOM 4088 C CA . SER A 1 504 ? 20.125 2.533 -1.772 1 81.12 504 SER A CA 1
ATOM 4089 C C . SER A 1 504 ? 21.469 3.09 -1.334 1 81.12 504 SER A C 1
ATOM 4091 O O . SER A 1 504 ? 21.672 3.41 -0.159 1 81.12 504 SER A O 1
ATOM 4093 N N . GLU A 1 505 ? 22.391 3.127 -2.203 1 73.19 505 GLU A N 1
ATOM 4094 C CA . GLU A 1 505 ? 23.75 3.596 -1.965 1 73.19 505 GLU A CA 1
ATOM 4095 C C . GLU A 1 505 ? 24.453 2.736 -0.918 1 73.19 505 GLU A C 1
ATOM 4097 O O . GLU A 1 505 ? 25.234 3.246 -0.118 1 73.19 505 GLU A O 1
ATOM 4102 N N . LYS A 1 506 ? 24 1.617 -0.856 1 82.25 506 LYS A N 1
ATOM 4103 C CA . LYS A 1 506 ? 24.688 0.651 -0.002 1 82.25 506 LYS A CA 1
ATOM 4104 C C . LYS A 1 506 ? 25.719 -0.154 -0.795 1 82.25 506 LYS A C 1
ATOM 4106 O O . LYS A 1 506 ? 25.484 -0.499 -1.955 1 82.25 506 LYS A O 1
ATOM 4111 N N . SER A 1 507 ? 26.812 -0.227 -0.27 1 80.94 507 SER A N 1
ATOM 4112 C CA . SER A 1 507 ? 27.828 -1.083 -0.896 1 80.94 507 SER A CA 1
ATOM 4113 C C . SER A 1 507 ? 27.609 -2.547 -0.528 1 80.94 507 SER A C 1
ATOM 4115 O O . SER A 1 507 ? 28.047 -2.998 0.533 1 80.94 507 SER A O 1
ATOM 4117 N N . ILE A 1 508 ? 26.984 -3.215 -1.452 1 86.31 508 ILE A N 1
ATOM 4118 C CA . ILE A 1 508 ? 26.656 -4.613 -1.198 1 86.31 508 ILE A CA 1
ATOM 4119 C C . ILE A 1 508 ? 27.656 -5.52 -1.915 1 86.31 508 ILE A C 1
ATOM 4121 O O . ILE A 1 508 ? 27.766 -5.48 -3.143 1 86.31 508 ILE A O 1
ATOM 4125 N N . ASN A 1 509 ? 28.375 -6.238 -1.108 1 87.81 509 ASN A N 1
ATOM 4126 C CA . ASN A 1 509 ? 29.328 -7.191 -1.659 1 87.81 509 ASN A CA 1
ATOM 4127 C C . ASN A 1 509 ? 28.719 -8.578 -1.813 1 87.81 509 ASN A C 1
ATOM 4129 O O . ASN A 1 509 ? 29.125 -9.523 -1.135 1 87.81 509 ASN A O 1
ATOM 4133 N N . GLU A 1 510 ? 27.734 -8.711 -2.656 1 90.5 510 GLU A N 1
ATOM 4134 C CA . GLU A 1 510 ? 27.016 -9.938 -2.986 1 90.5 510 GLU A CA 1
ATOM 4135 C C . GLU A 1 510 ? 26.875 -10.109 -4.496 1 90.5 510 GLU A C 1
ATOM 4137 O O . GLU A 1 510 ? 27.078 -9.156 -5.254 1 90.5 510 GLU A O 1
ATOM 4142 N N . ASP A 1 511 ? 26.641 -11.344 -4.883 1 88.44 511 ASP A N 1
ATOM 4143 C CA . ASP A 1 511 ? 26.406 -11.625 -6.297 1 88.44 511 ASP A CA 1
ATOM 4144 C C . ASP A 1 511 ? 25 -11.172 -6.723 1 88.44 511 ASP A C 1
ATOM 4146 O O . ASP A 1 511 ? 24.078 -11.156 -5.91 1 88.44 511 ASP A O 1
ATOM 4150 N N . ILE A 1 512 ? 24.906 -10.883 -8 1 89.81 512 ILE A N 1
ATOM 4151 C CA . ILE A 1 512 ? 23.625 -10.469 -8.578 1 89.81 512 ILE A CA 1
ATOM 4152 C C . ILE A 1 512 ? 22.672 -11.664 -8.617 1 89.81 512 ILE A C 1
ATOM 4154 O O . ILE A 1 512 ? 21.453 -11.5 -8.484 1 89.81 512 ILE A O 1
ATOM 4158 N N . PHE A 1 513 ? 23.328 -12.836 -8.734 1 92.12 513 PHE A N 1
ATOM 4159 C CA . PHE A 1 513 ? 22.562 -14.078 -8.734 1 92.12 513 PHE A CA 1
ATOM 4160 C C . PHE A 1 513 ? 22.828 -14.883 -7.473 1 92.12 513 PHE A C 1
ATOM 4162 O O . PHE A 1 513 ? 23.984 -15.07 -7.094 1 92.12 513 PHE A O 1
ATOM 4169 N N . VAL A 1 514 ? 21.75 -15.273 -6.871 1 93.44 514 VAL A N 1
ATOM 4170 C CA . VAL A 1 514 ? 21.859 -16.062 -5.648 1 93.44 514 VAL A CA 1
ATOM 4171 C C . VAL A 1 514 ? 21.266 -17.453 -5.875 1 93.44 514 VAL A C 1
ATOM 4173 O O . VAL A 1 514 ? 20.156 -17.578 -6.391 1 93.44 514 VAL A O 1
ATOM 4176 N N . LYS A 1 515 ? 22.016 -18.406 -5.5 1 94.31 515 LYS A N 1
ATOM 4177 C CA . LYS A 1 515 ? 21.531 -19.781 -5.609 1 94.31 515 LYS A CA 1
ATOM 4178 C C . LYS A 1 515 ? 20.719 -20.172 -4.379 1 94.31 515 LYS A C 1
ATOM 4180 O O . LYS A 1 515 ? 21.141 -19.938 -3.246 1 94.31 515 LYS A O 1
ATOM 4185 N N . ILE A 1 516 ? 19.609 -20.75 -4.617 1 95.19 516 ILE A N 1
ATOM 4186 C CA . ILE A 1 516 ? 18.781 -21.203 -3.5 1 95.19 516 ILE A CA 1
ATOM 4187 C C . ILE A 1 516 ? 18.375 -22.656 -3.703 1 95.19 516 ILE A C 1
ATOM 4189 O O . ILE A 1 516 ? 18.281 -23.125 -4.836 1 95.19 516 ILE A O 1
ATOM 4193 N N . MET B 1 1 ? -8.406 46.188 11.641 1 40.91 1 MET B N 1
ATOM 4194 C CA . MET B 1 1 ? -7.766 44.875 11.727 1 40.91 1 MET B CA 1
ATOM 4195 C C . MET B 1 1 ? -6.621 44.75 10.727 1 40.91 1 MET B C 1
ATOM 4197 O O . MET B 1 1 ? -6.77 45.125 9.562 1 40.91 1 MET B O 1
ATOM 4201 N N . SER B 1 2 ? -5.457 44.781 11.219 1 53.16 2 SER B N 1
ATOM 4202 C CA . SER B 1 2 ? -4.289 44.938 10.367 1 53.16 2 SER B CA 1
ATOM 4203 C C . SER B 1 2 ? -4.328 44 9.18 1 53.16 2 SER B C 1
ATOM 4205 O O . SER B 1 2 ? -4.52 42.781 9.344 1 53.16 2 SER B O 1
ATOM 4207 N N . LYS B 1 3 ? -4.484 44.469 8 1 69.19 3 LYS B N 1
ATOM 4208 C CA . LYS B 1 3 ? -4.617 43.781 6.715 1 69.19 3 LYS B CA 1
ATOM 4209 C C . LYS B 1 3 ? -3.342 43.031 6.359 1 69.19 3 LYS B C 1
ATOM 4211 O O . LYS B 1 3 ? -2.24 43.562 6.445 1 69.19 3 LYS B O 1
ATOM 4216 N N . THR B 1 4 ? -3.359 41.688 6.402 1 89.88 4 THR B N 1
ATOM 4217 C CA . THR B 1 4 ? -2.209 40.875 5.973 1 89.88 4 THR B CA 1
ATOM 4218 C C . THR B 1 4 ? -2.07 40.906 4.453 1 89.88 4 THR B C 1
ATOM 4220 O O . THR B 1 4 ? -2.996 40.531 3.732 1 89.88 4 THR B O 1
ATOM 4223 N N . ASP B 1 5 ? -0.96 41.469 4.008 1 93.25 5 ASP B N 1
ATOM 4224 C CA . ASP B 1 5 ? -0.687 41.594 2.576 1 93.25 5 ASP B CA 1
ATOM 4225 C C . ASP B 1 5 ? 0.304 40.5 2.131 1 93.25 5 ASP B C 1
ATOM 4227 O O . ASP B 1 5 ? 1.337 40.312 2.773 1 93.25 5 ASP B O 1
ATOM 4231 N N . LYS B 1 6 ? -0.093 39.875 1.092 1 95.94 6 LYS B N 1
ATOM 4232 C CA . LYS B 1 6 ? 0.788 38.875 0.473 1 95.94 6 LYS B CA 1
ATOM 4233 C C . LYS B 1 6 ? 1.255 39.344 -0.903 1 95.94 6 LYS B C 1
ATOM 4235 O O . LYS B 1 6 ? 0.499 39.969 -1.636 1 95.94 6 LYS B O 1
ATOM 4240 N N . TYR B 1 7 ? 2.477 39.062 -1.197 1 96.75 7 TYR B N 1
ATOM 4241 C CA . TYR B 1 7 ? 3.068 39.406 -2.486 1 96.75 7 TYR B CA 1
ATOM 4242 C C . TYR B 1 7 ? 3.52 38.156 -3.23 1 96.75 7 TYR B C 1
ATOM 4244 O O . TYR B 1 7 ? 4.383 37.438 -2.752 1 96.75 7 TYR B O 1
ATOM 4252 N N . LEU B 1 8 ? 2.977 37.938 -4.504 1 96.75 8 LEU B N 1
ATOM 4253 C CA . LEU B 1 8 ? 3.26 36.688 -5.203 1 96.75 8 LEU B CA 1
ATOM 4254 C C . LEU B 1 8 ? 3.832 36.938 -6.59 1 96.75 8 LEU B C 1
ATOM 4256 O O . LEU B 1 8 ? 4.395 36.062 -7.219 1 96.75 8 LEU B O 1
ATOM 4260 N N . SER B 1 9 ? 3.742 38.125 -7.125 1 95.12 9 SER B N 1
ATOM 4261 C CA . SER B 1 9 ? 4.105 38.438 -8.508 1 95.12 9 SER B CA 1
ATOM 4262 C C . SER B 1 9 ? 5.566 38.094 -8.781 1 95.12 9 SER B C 1
ATOM 4264 O O . SER B 1 9 ? 5.871 37.375 -9.727 1 95.12 9 SER B O 1
ATOM 4266 N N . ASP B 1 10 ? 6.484 38.656 -7.949 1 96 10 ASP B N 1
ATOM 4267 C CA . ASP B 1 10 ? 7.91 38.406 -8.141 1 96 10 ASP B CA 1
ATOM 4268 C C . ASP B 1 10 ? 8.242 36.938 -7.957 1 96 10 ASP B C 1
ATOM 4270 O O . ASP B 1 10 ? 9.133 36.406 -8.633 1 96 10 ASP B O 1
ATOM 4274 N N . THR B 1 11 ? 7.551 36.344 -7.02 1 96.31 11 THR B N 1
ATOM 4275 C CA . THR B 1 11 ? 7.734 34.938 -6.758 1 96.31 11 THR B CA 1
ATOM 4276 C C . THR B 1 11 ? 7.387 34.094 -7.992 1 96.31 11 THR B C 1
ATOM 4278 O O . THR B 1 11 ? 8.164 33.25 -8.414 1 96.31 11 THR B O 1
ATOM 4281 N N . LEU B 1 12 ? 6.234 34.281 -8.562 1 96.06 12 LEU B N 1
ATOM 4282 C CA . LEU B 1 12 ? 5.762 33.531 -9.711 1 96.06 12 LEU B CA 1
ATOM 4283 C C . LEU B 1 12 ? 6.629 33.781 -10.938 1 96.06 12 LEU B C 1
ATOM 4285 O O . LEU B 1 12 ? 6.875 32.875 -11.742 1 96.06 12 LEU B O 1
ATOM 4289 N N . LYS B 1 13 ? 7.074 34.969 -11.047 1 95.38 13 LYS B N 1
ATOM 4290 C CA . LYS B 1 13 ? 7.984 35.312 -12.133 1 95.38 13 LYS B CA 1
ATOM 4291 C C . LYS B 1 13 ? 9.289 34.531 -12.031 1 95.38 13 LYS B C 1
ATOM 4293 O O . LYS B 1 13 ? 9.812 34.031 -13.039 1 95.38 13 LYS B O 1
ATOM 4298 N N . LEU B 1 14 ? 9.805 34.5 -10.867 1 95.5 14 LEU B N 1
ATOM 4299 C CA . LEU B 1 14 ? 11.039 33.75 -10.656 1 95.5 14 LEU B CA 1
ATOM 4300 C C . LEU B 1 14 ? 10.852 32.281 -10.984 1 95.5 14 LEU B C 1
ATOM 4302 O O . LEU B 1 14 ? 11.742 31.641 -11.562 1 95.5 14 LEU B O 1
ATOM 4306 N N . ILE B 1 15 ? 9.75 31.703 -10.609 1 94.31 15 ILE B N 1
ATOM 4307 C CA . ILE B 1 15 ? 9.445 30.297 -10.883 1 94.31 15 ILE B CA 1
ATOM 4308 C C . ILE B 1 15 ? 9.375 30.078 -12.391 1 94.31 15 ILE B C 1
ATOM 4310 O O . ILE B 1 15 ? 9.914 29.094 -12.906 1 94.31 15 ILE B O 1
ATOM 4314 N N . GLU B 1 16 ? 8.766 30.938 -13.086 1 92 16 GLU B N 1
ATOM 4315 C CA . GLU B 1 16 ? 8.672 30.859 -14.539 1 92 16 GLU B CA 1
ATOM 4316 C C . GLU B 1 16 ? 10.047 30.984 -15.188 1 92 16 GLU B C 1
ATOM 4318 O O . GLU B 1 16 ? 10.352 30.266 -16.156 1 92 16 GLU B O 1
ATOM 4323 N N . ASP B 1 17 ? 10.797 31.844 -14.688 1 92.25 17 ASP B N 1
ATOM 4324 C CA . ASP B 1 17 ? 12.117 32.125 -15.25 1 92.25 17 ASP B CA 1
ATOM 4325 C C . ASP B 1 17 ? 13.023 30.906 -15.164 1 92.25 17 ASP B C 1
ATOM 4327 O O . ASP B 1 17 ? 13.805 30.641 -16.078 1 92.25 17 ASP B O 1
ATOM 4331 N N . ILE B 1 18 ? 12.969 30.219 -14.109 1 90.88 18 ILE B N 1
ATOM 4332 C CA . ILE B 1 18 ? 13.852 29.078 -13.898 1 90.88 18 ILE B CA 1
ATOM 4333 C C . ILE B 1 18 ? 13.445 27.938 -14.828 1 90.88 18 ILE B C 1
ATOM 4335 O O . ILE B 1 18 ? 14.266 27.094 -15.18 1 90.88 18 ILE B O 1
ATOM 4339 N N . GLY B 1 19 ? 12.211 27.891 -15.242 1 88.44 19 GLY B N 1
ATOM 4340 C CA . GLY B 1 19 ? 11.719 26.812 -16.078 1 88.44 19 GLY B CA 1
ATOM 4341 C C . GLY B 1 19 ? 11.922 27.062 -17.562 1 88.44 19 GLY B C 1
ATOM 4342 O O . GLY B 1 19 ? 11.664 26.188 -18.391 1 88.44 19 GLY B O 1
ATOM 4343 N N . LYS B 1 20 ? 12.422 28.141 -17.891 1 90.31 20 LYS B N 1
ATOM 4344 C CA . LYS B 1 20 ? 12.625 28.484 -19.297 1 90.31 20 LYS B CA 1
ATOM 4345 C C . LYS B 1 20 ? 13.766 27.672 -19.891 1 90.31 20 LYS B C 1
ATOM 4347 O O . LYS B 1 20 ? 14.656 27.219 -19.172 1 90.31 20 LYS B O 1
ATOM 4352 N N . GLU B 1 21 ? 13.641 27.562 -21.172 1 93.12 21 GLU B N 1
ATOM 4353 C CA . GLU B 1 21 ? 14.711 26.875 -21.891 1 93.12 21 GLU B CA 1
ATOM 4354 C C . GLU B 1 21 ? 16 27.688 -21.859 1 93.12 21 GLU B C 1
ATOM 4356 O O . GLU B 1 21 ? 15.992 28.891 -22.172 1 93.12 21 GLU B O 1
ATOM 4361 N N . GLN B 1 22 ? 17.016 27.078 -21.438 1 93.94 22 GLN B N 1
ATOM 4362 C CA . GLN B 1 22 ? 18.312 27.75 -21.312 1 93.94 22 GLN B CA 1
ATOM 4363 C C . GLN B 1 22 ? 19.453 26.75 -21.5 1 93.94 22 GLN B C 1
ATOM 4365 O O . GLN B 1 22 ? 19.266 25.547 -21.375 1 93.94 22 GLN B O 1
ATOM 4370 N N . LYS B 1 23 ? 20.578 27.359 -21.859 1 95.56 23 LYS B N 1
ATOM 4371 C CA . LYS B 1 23 ? 21.797 26.562 -21.984 1 95.56 23 LYS B CA 1
ATOM 4372 C C . LYS B 1 23 ? 22.781 26.875 -20.875 1 95.56 23 LYS B C 1
ATOM 4374 O O . LYS B 1 23 ? 23.016 28.047 -20.547 1 95.56 23 LYS B O 1
ATOM 4379 N N . PHE B 1 24 ? 23.266 25.844 -20.281 1 96.06 24 PHE B N 1
ATOM 4380 C CA . PHE B 1 24 ? 24.203 26.031 -19.188 1 96.06 24 PHE B CA 1
ATOM 4381 C C . PHE B 1 24 ? 25.5 25.25 -19.438 1 96.06 24 PHE B C 1
ATOM 4383 O O . PHE B 1 24 ? 25.469 24.156 -20 1 96.06 24 PHE B O 1
ATOM 4390 N N . LYS B 1 25 ? 26.578 25.812 -18.984 1 96.06 25 LYS B N 1
ATOM 4391 C CA . LYS B 1 25 ? 27.812 25.062 -18.859 1 96.06 25 LYS B CA 1
ATOM 4392 C C . LYS B 1 25 ? 27.906 24.375 -17.5 1 96.06 25 LYS B C 1
ATOM 4394 O O . LYS B 1 25 ? 27.547 24.953 -16.484 1 96.06 25 LYS B O 1
ATOM 4399 N N . VAL B 1 26 ? 28.422 23.141 -17.547 1 95.75 26 VAL B N 1
ATOM 4400 C CA . VAL B 1 26 ? 28.344 22.312 -16.344 1 95.75 26 VAL B CA 1
ATOM 4401 C C . VAL B 1 26 ? 29.719 22.234 -15.68 1 95.75 26 VAL B C 1
ATOM 4403 O O . VAL B 1 26 ? 30.734 22.141 -16.375 1 95.75 26 VAL B O 1
ATOM 4406 N N . LYS B 1 27 ? 29.766 22.281 -14.359 1 95 27 LYS B N 1
ATOM 4407 C CA . LYS B 1 27 ? 30.938 22.016 -13.523 1 95 27 LYS B CA 1
ATOM 4408 C C . LYS B 1 27 ? 30.594 21 -12.43 1 95 27 LYS B C 1
ATOM 4410 O O . LYS B 1 27 ? 29.75 21.266 -11.57 1 95 27 LYS B O 1
ATOM 4415 N N . VAL B 1 28 ? 31.297 19.891 -12.43 1 94 28 VAL B N 1
ATOM 4416 C CA . VAL B 1 28 ? 31 18.812 -11.492 1 94 28 VAL B CA 1
ATOM 4417 C C . VAL B 1 28 ? 31.969 18.875 -10.32 1 94 28 VAL B C 1
ATOM 4419 O O . VAL B 1 28 ? 33.062 18.312 -10.383 1 94 28 VAL B O 1
ATOM 4422 N N . GLY B 1 29 ? 31.438 19.469 -9.227 1 90.62 29 GLY B N 1
ATOM 4423 C CA . GLY B 1 29 ? 32.219 19.5 -8 1 90.62 29 GLY B CA 1
ATOM 4424 C C . GLY B 1 29 ? 33.656 19.906 -8.227 1 90.62 29 GLY B C 1
ATOM 4425 O O . GLY B 1 29 ? 33.938 20.922 -8.875 1 90.62 29 GLY B O 1
ATOM 4426 N N . LYS B 1 30 ? 34.5 19 -7.605 1 84.69 30 LYS B N 1
ATOM 4427 C CA . LYS B 1 30 ? 35.938 19.281 -7.699 1 84.69 30 LYS B CA 1
ATOM 4428 C C . LYS B 1 30 ? 36.625 18.328 -8.68 1 84.69 30 LYS B C 1
ATOM 4430 O O . LYS B 1 30 ? 37.844 18.391 -8.867 1 84.69 30 LYS B O 1
ATOM 4435 N N . THR B 1 31 ? 35.781 17.516 -9.273 1 82 31 THR B N 1
ATOM 4436 C CA . THR B 1 31 ? 36.344 16.547 -10.203 1 82 31 THR B CA 1
ATOM 4437 C C . THR B 1 31 ? 36.75 17.219 -11.516 1 82 31 THR B C 1
ATOM 4439 O O . THR B 1 31 ? 35.875 17.594 -12.297 1 82 31 THR B O 1
ATOM 4442 N N . LYS B 1 32 ? 38 17.328 -11.859 1 80.62 32 LYS B N 1
ATOM 4443 C CA . LYS B 1 32 ? 38.469 18.078 -13.008 1 80.62 32 LYS B CA 1
ATOM 4444 C C . LYS B 1 32 ? 38.188 17.328 -14.312 1 80.62 32 LYS B C 1
ATOM 4446 O O . LYS B 1 32 ? 37.875 17.953 -15.328 1 80.62 32 LYS B O 1
ATOM 4451 N N . ASN B 1 33 ? 38.188 15.977 -14.25 1 81.75 33 ASN B N 1
ATOM 4452 C CA . ASN B 1 33 ? 38.094 15.234 -15.508 1 81.75 33 ASN B CA 1
ATOM 4453 C C . ASN B 1 33 ? 36.75 14.539 -15.664 1 81.75 33 ASN B C 1
ATOM 4455 O O . ASN B 1 33 ? 36.625 13.562 -16.406 1 81.75 33 ASN B O 1
ATOM 4459 N N . HIS B 1 34 ? 35.781 15.156 -15.086 1 88.44 34 HIS B N 1
ATOM 4460 C CA . HIS B 1 34 ? 34.469 14.523 -15.273 1 88.44 34 HIS B CA 1
ATOM 4461 C C . HIS B 1 34 ? 33.938 14.781 -16.672 1 88.44 34 HIS B C 1
ATOM 4463 O O . HIS B 1 34 ? 34.094 15.875 -17.219 1 88.44 34 HIS B O 1
ATOM 4469 N N . ALA B 1 35 ? 33.188 13.898 -17.219 1 86.31 35 ALA B N 1
ATOM 4470 C CA . ALA B 1 35 ? 32.719 13.93 -18.609 1 86.31 35 ALA B CA 1
ATOM 4471 C C . ALA B 1 35 ? 31.797 15.117 -18.844 1 86.31 35 ALA B C 1
ATOM 4473 O O . ALA B 1 35 ? 31.703 15.633 -19.953 1 86.31 35 ALA B O 1
ATOM 4474 N N . PHE B 1 36 ? 31.156 15.586 -17.828 1 91.12 36 PHE B N 1
ATOM 4475 C CA . PHE B 1 36 ? 30.172 16.641 -17.969 1 91.12 36 PHE B CA 1
ATOM 4476 C C . PHE B 1 36 ? 30.828 18.016 -17.875 1 91.12 36 PHE B C 1
ATOM 4478 O O . PHE B 1 36 ? 30.203 19.031 -18.219 1 91.12 36 PHE B O 1
ATOM 4485 N N . ASN B 1 37 ? 32.031 18.047 -17.422 1 92.12 37 ASN B N 1
ATOM 4486 C CA . ASN B 1 37 ? 32.688 19.344 -17.188 1 92.12 37 ASN B CA 1
ATOM 4487 C C . ASN B 1 37 ? 32.781 20.141 -18.5 1 92.12 37 ASN B C 1
ATOM 4489 O O . ASN B 1 37 ? 33.281 19.625 -19.5 1 92.12 37 ASN B O 1
ATOM 4493 N N . ASN B 1 38 ? 32.281 21.344 -18.453 1 90.62 38 ASN B N 1
ATOM 4494 C CA . ASN B 1 38 ? 32.375 22.328 -19.516 1 90.62 38 ASN B CA 1
ATOM 4495 C C . ASN B 1 38 ? 31.469 21.953 -20.688 1 90.62 38 ASN B C 1
ATOM 4497 O O . ASN B 1 38 ? 31.578 22.531 -21.781 1 90.62 38 ASN B O 1
ATOM 4501 N N . ARG B 1 39 ? 30.656 20.984 -20.422 1 92.56 39 ARG B N 1
ATOM 4502 C CA . ARG B 1 39 ? 29.672 20.656 -21.453 1 92.56 39 ARG B CA 1
ATOM 4503 C C . ARG B 1 39 ? 28.422 21.531 -21.328 1 92.56 39 ARG B C 1
ATOM 4505 O O . ARG B 1 39 ? 28.141 22.047 -20.25 1 92.56 39 ARG B O 1
ATOM 4512 N N . GLU B 1 40 ? 27.797 21.609 -22.438 1 94.06 40 GLU B N 1
ATOM 4513 C CA . GLU B 1 40 ? 26.578 22.406 -22.453 1 94.06 40 GLU B CA 1
ATOM 4514 C C . GLU B 1 40 ? 25.344 21.547 -22.203 1 94.06 40 GLU B C 1
ATOM 4516 O O . GLU B 1 40 ? 25.141 20.547 -22.906 1 94.06 40 GLU B O 1
ATOM 4521 N N . PHE B 1 41 ? 24.578 21.859 -21.219 1 94.62 41 PHE B N 1
ATOM 4522 C CA . PHE B 1 41 ? 23.281 21.266 -20.953 1 94.62 41 PHE B CA 1
ATOM 4523 C C . PHE B 1 41 ? 22.156 22.125 -21.531 1 94.62 41 PHE B C 1
ATOM 4525 O O . PHE B 1 41 ? 21.984 23.281 -21.125 1 94.62 41 PHE B O 1
ATOM 4532 N N . ASN B 1 42 ? 21.5 21.641 -22.469 1 94.69 42 ASN B N 1
ATOM 4533 C CA . ASN B 1 42 ? 20.234 22.25 -22.844 1 94.69 42 ASN B CA 1
ATOM 4534 C C . ASN B 1 42 ? 19.125 21.906 -21.828 1 94.69 42 ASN B C 1
ATOM 4536 O O . ASN B 1 42 ? 18.703 20.75 -21.734 1 94.69 42 ASN B O 1
ATOM 4540 N N . PHE B 1 43 ? 18.766 22.969 -21.203 1 92.31 43 PHE B N 1
ATOM 4541 C CA . PHE B 1 43 ? 17.891 22.812 -20.047 1 92.31 43 PHE B CA 1
ATOM 4542 C C . PHE B 1 43 ? 16.5 23.328 -20.344 1 92.31 43 PHE B C 1
ATOM 4544 O O . PHE B 1 43 ? 16.328 24.375 -20.969 1 92.31 43 PHE B O 1
ATOM 4551 N N . SER B 1 44 ? 15.523 22.469 -20.016 1 90.38 44 SER B N 1
ATOM 4552 C CA . SER B 1 44 ? 14.141 22.906 -20.156 1 90.38 44 SER B CA 1
ATOM 4553 C C . SER B 1 44 ? 13.242 22.25 -19.109 1 90.38 44 SER B C 1
ATOM 4555 O O . SER B 1 44 ? 13.633 21.25 -18.5 1 90.38 44 SER B O 1
ATOM 4557 N N . LYS B 1 45 ? 12.086 22.859 -18.891 1 89.56 45 LYS B N 1
ATOM 4558 C CA . LYS B 1 45 ? 11.102 22.266 -18 1 89.56 45 LYS B CA 1
ATOM 4559 C C . LYS B 1 45 ? 9.859 21.828 -18.766 1 89.56 45 LYS B C 1
ATOM 4561 O O . LYS B 1 45 ? 9.352 22.562 -19.609 1 89.56 45 LYS B O 1
ATOM 4566 N N . ALA B 1 46 ? 9.586 20.531 -18.594 1 76.12 46 ALA B N 1
ATOM 4567 C CA . ALA B 1 46 ? 8.312 20.016 -19.094 1 76.12 46 ALA B CA 1
ATOM 4568 C C . ALA B 1 46 ? 7.457 19.469 -17.969 1 76.12 46 ALA B C 1
ATOM 4570 O O . ALA B 1 46 ? 7.969 18.812 -17.062 1 76.12 46 ALA B O 1
ATOM 4571 N N . LYS B 1 47 ? 6.156 19.719 -17.938 1 68.06 47 LYS B N 1
ATOM 4572 C CA . LYS B 1 47 ? 5.066 19.406 -17.016 1 68.06 47 LYS B CA 1
ATOM 4573 C C . LYS B 1 47 ? 5.602 18.969 -15.656 1 68.06 47 LYS B C 1
ATOM 4575 O O . LYS B 1 47 ? 5.391 19.641 -14.648 1 68.06 47 LYS B O 1
ATOM 4580 N N . ASP B 1 48 ? 6.391 17.812 -15.578 1 70.5 48 ASP B N 1
ATOM 4581 C CA . ASP B 1 48 ? 6.625 17.297 -14.227 1 70.5 48 ASP B CA 1
ATOM 4582 C C . ASP B 1 48 ? 8.117 17.094 -13.969 1 70.5 48 ASP B C 1
ATOM 4584 O O . ASP B 1 48 ? 8.5 16.406 -13.016 1 70.5 48 ASP B O 1
ATOM 4588 N N . SER B 1 49 ? 9 17.703 -14.805 1 80.56 49 SER B N 1
ATOM 4589 C CA . SER B 1 49 ? 10.422 17.469 -14.57 1 80.56 49 SER B CA 1
ATOM 4590 C C . SER B 1 49 ? 11.281 18.484 -15.328 1 80.56 49 SER B C 1
ATOM 4592 O O . SER B 1 49 ? 10.82 19.078 -16.297 1 80.56 49 SER B O 1
ATOM 4594 N N . TYR B 1 50 ? 12.445 18.672 -14.789 1 90.25 50 TYR B N 1
ATOM 4595 C CA . TYR B 1 50 ? 13.484 19.375 -15.547 1 90.25 50 TYR B CA 1
ATOM 4596 C C . TYR B 1 50 ? 14.25 18.406 -16.438 1 90.25 50 TYR B C 1
ATOM 4598 O O . TYR B 1 50 ? 14.648 17.328 -16 1 90.25 50 TYR B O 1
ATOM 4606 N N . PHE B 1 51 ? 14.367 18.828 -17.656 1 92.19 51 PHE B N 1
ATOM 4607 C CA . PHE B 1 51 ? 15.039 17.984 -18.625 1 92.19 51 PHE B CA 1
ATOM 4608 C C . PHE B 1 51 ? 16.344 18.609 -19.078 1 92.19 51 PHE B C 1
ATOM 4610 O O . PHE B 1 51 ? 16.469 19.828 -19.141 1 92.19 51 PHE B O 1
ATOM 4617 N N . PHE B 1 52 ? 17.266 17.734 -19.328 1 92.25 52 PHE B N 1
ATOM 4618 C CA . PHE B 1 52 ? 18.516 18.203 -19.938 1 92.25 52 PHE B CA 1
ATOM 4619 C C . PHE B 1 52 ? 18.938 17.312 -21.094 1 92.25 52 PHE B C 1
ATOM 4621 O O . PHE B 1 52 ? 18.531 16.141 -21.156 1 92.25 52 PHE B O 1
ATOM 4628 N N . ASN B 1 53 ? 19.516 17.828 -22 1 93.56 53 ASN B N 1
ATOM 4629 C CA . ASN B 1 53 ? 20.188 17.141 -23.094 1 93.56 53 ASN B CA 1
ATOM 4630 C C . ASN B 1 53 ? 21.625 17.641 -23.266 1 93.56 53 ASN B C 1
ATOM 4632 O O . ASN B 1 53 ? 21.891 18.844 -23.125 1 93.56 53 ASN B O 1
ATOM 4636 N N . THR B 1 54 ? 22.5 16.703 -23.438 1 92.31 54 THR B N 1
ATOM 4637 C CA . THR B 1 54 ? 23.906 17.078 -23.609 1 92.31 54 THR B CA 1
ATOM 4638 C C . THR B 1 54 ? 24.641 16.047 -24.469 1 92.31 54 THR B C 1
ATOM 4640 O O . THR B 1 54 ? 24.062 15.031 -24.859 1 92.31 54 THR B O 1
ATOM 4643 N N . THR B 1 55 ? 25.781 16.438 -24.875 1 87.56 55 THR B N 1
ATOM 4644 C CA . THR B 1 55 ? 26.672 15.539 -25.594 1 87.56 55 THR B CA 1
ATOM 4645 C C . THR B 1 55 ? 28.031 15.438 -24.891 1 87.56 55 THR B C 1
ATOM 4647 O O . THR B 1 55 ? 28.5 16.406 -24.297 1 87.56 55 THR B O 1
ATOM 4650 N N . THR B 1 56 ? 28.516 14.258 -24.828 1 83.12 56 THR B N 1
ATOM 4651 C CA . THR B 1 56 ? 29.844 14.055 -24.281 1 83.12 56 THR B CA 1
ATOM 4652 C C . THR B 1 56 ? 30.703 13.242 -25.25 1 83.12 56 THR B C 1
ATOM 4654 O O . THR B 1 56 ? 30.203 12.648 -26.188 1 83.12 56 THR B O 1
ATOM 4657 N N . LEU B 1 57 ? 32.094 13.281 -25 1 74.19 57 LEU B N 1
ATOM 4658 C CA . LEU B 1 57 ? 33.031 12.531 -25.812 1 74.19 57 LEU B CA 1
ATOM 4659 C C . LEU B 1 57 ? 33.406 11.219 -25.141 1 74.19 57 LEU B C 1
ATOM 4661 O O . LEU B 1 57 ? 33.562 11.164 -23.906 1 74.19 57 LEU B O 1
ATOM 4665 N N . ILE B 1 58 ? 33.281 10.133 -25.875 1 63.22 58 ILE B N 1
ATOM 4666 C CA . ILE B 1 58 ? 33.719 8.836 -25.359 1 63.22 58 ILE B CA 1
ATOM 4667 C C . ILE B 1 58 ? 35.219 8.711 -25.5 1 63.22 58 ILE B C 1
ATOM 4669 O O . ILE B 1 58 ? 35.75 8.758 -26.609 1 63.22 58 ILE B O 1
ATOM 4673 N N . ARG B 1 59 ? 35.938 8.789 -24.297 1 59 59 ARG B N 1
ATOM 4674 C CA . ARG B 1 59 ? 37.375 8.609 -24.375 1 59 59 ARG B CA 1
ATOM 4675 C C . ARG B 1 59 ? 37.719 7.156 -24.688 1 59 59 ARG B C 1
ATOM 4677 O O . ARG B 1 59 ? 37 6.238 -24.281 1 59 59 ARG B O 1
ATOM 4684 N N . LYS B 1 60 ? 38.844 6.996 -25.438 1 53.91 60 LYS B N 1
ATOM 4685 C CA . LYS B 1 60 ? 39.344 5.668 -25.766 1 53.91 60 LYS B CA 1
ATOM 4686 C C . LYS B 1 60 ? 39.656 4.863 -24.516 1 53.91 60 LYS B C 1
ATOM 4688 O O . LYS B 1 60 ? 40.25 5.379 -23.578 1 53.91 60 LYS B O 1
ATOM 4693 N N . GLY B 1 61 ? 39.156 3.629 -24.297 1 52.19 61 GLY B N 1
ATOM 4694 C CA . GLY B 1 61 ? 39.469 2.709 -23.219 1 52.19 61 GLY B CA 1
ATOM 4695 C C . GLY B 1 61 ? 38.5 2.807 -22.062 1 52.19 61 GLY B C 1
ATOM 4696 O O . GLY B 1 61 ? 38.594 2.031 -21.094 1 52.19 61 GLY B O 1
ATOM 4697 N N . VAL B 1 62 ? 38.094 3.967 -21.766 1 50.72 62 VAL B N 1
ATOM 4698 C CA . VAL B 1 62 ? 37.188 4.09 -20.641 1 50.72 62 VAL B CA 1
ATOM 4699 C C . VAL B 1 62 ? 35.781 3.6 -21.047 1 50.72 62 VAL B C 1
ATOM 4701 O O . VAL B 1 62 ? 35.219 4.055 -22.047 1 50.72 62 VAL B O 1
ATOM 4704 N N . GLN B 1 63 ? 35.75 2.408 -20.812 1 47.91 63 GLN B N 1
ATOM 4705 C CA . GLN B 1 63 ? 34.469 1.794 -21.125 1 47.91 63 GLN B CA 1
ATOM 4706 C C . GLN B 1 63 ? 33.312 2.68 -20.672 1 47.91 63 GLN B C 1
ATOM 4708 O O . GLN B 1 63 ? 33.5 3.611 -19.875 1 47.91 63 GLN B O 1
ATOM 4713 N N . THR B 1 64 ? 31.812 2.059 -20.5 1 52.31 64 THR B N 1
ATOM 4714 C CA . THR B 1 64 ? 30.375 2.236 -20.594 1 52.31 64 THR B CA 1
ATOM 4715 C C . THR B 1 64 ? 29.828 2.982 -19.391 1 52.31 64 THR B C 1
ATOM 4717 O O . THR B 1 64 ? 30.172 2.662 -18.25 1 52.31 64 THR B O 1
ATOM 4720 N N . ASP B 1 65 ? 29.094 4.035 -19.312 1 61.91 65 ASP B N 1
ATOM 4721 C CA . ASP B 1 65 ? 28.141 4.926 -18.656 1 61.91 65 ASP B CA 1
ATOM 4722 C C . ASP B 1 65 ? 28.641 5.348 -17.281 1 61.91 65 ASP B C 1
ATOM 4724 O O . ASP B 1 65 ? 28.031 6.188 -16.625 1 61.91 65 ASP B O 1
ATOM 4728 N N . LYS B 1 66 ? 29.922 4.91 -16.875 1 67.06 66 LYS B N 1
ATOM 4729 C CA . LYS B 1 66 ? 30.406 5.305 -15.555 1 67.06 66 LYS B CA 1
ATOM 4730 C C . LYS B 1 66 ? 30.984 6.719 -15.578 1 67.06 66 LYS B C 1
ATOM 4732 O O . LYS B 1 66 ? 31 7.406 -14.555 1 67.06 66 LYS B O 1
ATOM 4737 N N . GLU B 1 67 ? 31.562 7.086 -16.688 1 74.81 67 GLU B N 1
ATOM 4738 C CA . GLU B 1 67 ? 32.188 8.406 -16.797 1 74.81 67 GLU B CA 1
ATOM 4739 C C . GLU B 1 67 ? 31.141 9.516 -16.594 1 74.81 67 GLU B C 1
ATOM 4741 O O . GLU B 1 67 ? 31.5 10.664 -16.328 1 74.81 67 GLU B O 1
ATOM 4746 N N . ILE B 1 68 ? 29.938 9.148 -16.797 1 79.75 68 ILE B N 1
ATOM 4747 C CA . ILE B 1 68 ? 28.906 10.172 -16.672 1 79.75 68 ILE B CA 1
ATOM 4748 C C . ILE B 1 68 ? 28.266 10.094 -15.289 1 79.75 68 ILE B C 1
ATOM 4750 O O . ILE B 1 68 ? 27.406 10.906 -14.953 1 79.75 68 ILE B O 1
ATOM 4754 N N . GLU B 1 69 ? 28.688 9.211 -14.562 1 79.69 69 GLU B N 1
ATOM 4755 C CA . GLU B 1 69 ? 28.125 9.062 -13.219 1 79.69 69 GLU B CA 1
ATOM 4756 C C . GLU B 1 69 ? 28.672 10.133 -12.281 1 79.69 69 GLU B C 1
ATOM 4758 O O . GLU B 1 69 ? 29.875 10.367 -12.219 1 79.69 69 GLU B O 1
ATOM 4763 N N . VAL B 1 70 ? 27.828 10.867 -11.719 1 84.12 70 VAL B N 1
ATOM 4764 C CA . VAL B 1 70 ? 28.188 11.867 -10.719 1 84.12 70 VAL B CA 1
ATOM 4765 C C . VAL B 1 70 ? 27.922 11.312 -9.312 1 84.12 70 VAL B C 1
ATOM 4767 O O . VAL B 1 70 ? 26.844 10.773 -9.047 1 84.12 70 VAL B O 1
ATOM 4770 N N . LYS B 1 71 ? 28.938 11.523 -8.484 1 81.56 71 LYS B N 1
ATOM 4771 C CA . LYS B 1 71 ? 28.703 11.109 -7.102 1 81.56 71 LYS B CA 1
ATOM 4772 C C . LYS B 1 71 ? 27.5 11.82 -6.508 1 81.56 71 LYS B C 1
ATOM 4774 O O . LYS B 1 71 ? 27.297 13.016 -6.746 1 81.56 71 LYS B O 1
ATOM 4779 N N . ARG B 1 72 ? 26.797 11.305 -5.777 1 80.06 72 ARG B N 1
ATOM 4780 C CA . ARG B 1 72 ? 25.484 11.719 -5.312 1 80.06 72 ARG B CA 1
ATOM 4781 C C . ARG B 1 72 ? 25.547 13.062 -4.594 1 80.06 72 ARG B C 1
ATOM 4783 O O . ARG B 1 72 ? 24.734 13.953 -4.859 1 80.06 72 ARG B O 1
ATOM 4790 N N . GLU B 1 73 ? 26.5 13.195 -3.666 1 83 73 GLU B N 1
ATOM 4791 C CA . GLU B 1 73 ? 26.516 14.391 -2.824 1 83 73 GLU B CA 1
ATOM 4792 C C . GLU B 1 73 ? 27.375 15.492 -3.453 1 83 73 GLU B C 1
ATOM 4794 O O . GLU B 1 73 ? 27.469 16.594 -2.908 1 83 73 GLU B O 1
ATOM 4799 N N . THR B 1 74 ? 27.828 15.141 -4.652 1 89.25 74 THR B N 1
ATOM 4800 C CA . THR B 1 74 ? 28.641 16.141 -5.34 1 89.25 74 THR B CA 1
ATOM 4801 C C . THR B 1 74 ? 27.766 17.281 -5.859 1 89.25 74 THR B C 1
ATOM 4803 O O . THR B 1 74 ? 26.75 17.047 -6.5 1 89.25 74 THR B O 1
ATOM 4806 N N . GLU B 1 75 ? 28.172 18.438 -5.516 1 93.81 75 GLU B N 1
ATOM 4807 C CA . GLU B 1 75 ? 27.469 19.609 -6.027 1 93.81 75 GLU B CA 1
ATOM 4808 C C . GLU B 1 75 ? 27.828 19.875 -7.488 1 93.81 75 GLU B C 1
ATOM 4810 O O . GLU B 1 75 ? 29 19.797 -7.863 1 93.81 75 GLU B O 1
ATOM 4815 N N . VAL B 1 76 ? 26.875 20.016 -8.227 1 95.06 76 VAL B N 1
ATOM 4816 C CA . VAL B 1 76 ? 27.047 20.328 -9.641 1 95.06 76 VAL B CA 1
ATOM 4817 C C . VAL B 1 76 ? 26.562 21.75 -9.914 1 95.06 76 VAL B C 1
ATOM 4819 O O . VAL B 1 76 ? 25.453 22.125 -9.523 1 95.06 76 VAL B O 1
ATOM 4822 N N . LYS B 1 77 ? 27.422 22.469 -10.594 1 96 77 LYS B N 1
ATOM 4823 C CA . LYS B 1 77 ? 27.109 23.859 -10.922 1 96 77 LYS B CA 1
ATOM 4824 C C . LYS B 1 77 ? 26.781 24.016 -12.406 1 96 77 LYS B C 1
ATOM 4826 O O . LYS B 1 77 ? 27.484 23.469 -13.258 1 96 77 LYS B O 1
ATOM 4831 N N . LEU B 1 78 ? 25.672 24.641 -12.641 1 95.62 78 LEU B N 1
ATOM 4832 C CA . LEU B 1 78 ? 25.266 25.031 -13.984 1 95.62 78 LEU B CA 1
ATOM 4833 C C . LEU B 1 78 ? 25.359 26.547 -14.172 1 95.62 78 LEU B C 1
ATOM 4835 O O . LEU B 1 78 ? 24.656 27.297 -13.492 1 95.62 78 LEU B O 1
ATOM 4839 N N . VAL B 1 79 ? 26.172 26.922 -15.148 1 95.44 79 VAL B N 1
ATOM 4840 C CA . VAL B 1 79 ? 26.469 28.359 -15.227 1 95.44 79 VAL B CA 1
ATOM 4841 C C . VAL B 1 79 ? 26.203 28.859 -16.641 1 95.44 79 VAL B C 1
ATOM 4843 O O . VAL B 1 79 ? 26.547 28.219 -17.625 1 95.44 79 VAL B O 1
ATOM 4846 N N . ASN B 1 80 ? 25.516 29.906 -16.688 1 93.88 80 ASN B N 1
ATOM 4847 C CA . ASN B 1 80 ? 25.453 30.688 -17.906 1 93.88 80 ASN B CA 1
ATOM 4848 C C . ASN B 1 80 ? 25.625 32.188 -17.641 1 93.88 80 ASN B C 1
ATOM 4850 O O . ASN B 1 80 ? 26 32.562 -16.531 1 93.88 80 ASN B O 1
ATOM 4854 N N . ASP B 1 81 ? 25.469 33.031 -18.656 1 91.19 81 ASP B N 1
ATOM 4855 C CA . ASP B 1 81 ? 25.75 34.469 -18.547 1 91.19 81 ASP B CA 1
ATOM 4856 C C . ASP B 1 81 ? 24.734 35.156 -17.625 1 91.19 81 ASP B C 1
ATOM 4858 O O . ASP B 1 81 ? 25.047 36.188 -17.016 1 91.19 81 ASP B O 1
ATOM 4862 N N . GLU B 1 82 ? 23.641 34.531 -17.438 1 89.5 82 GLU B N 1
ATOM 4863 C CA . GLU B 1 82 ? 22.547 35.188 -16.719 1 89.5 82 GLU B CA 1
ATOM 4864 C C . GLU B 1 82 ? 22.5 34.719 -15.266 1 89.5 82 GLU B C 1
ATOM 4866 O O . GLU B 1 82 ? 22.125 35.5 -14.367 1 89.5 82 GLU B O 1
ATOM 4871 N N . ARG B 1 83 ? 22.797 33.469 -15.102 1 91.88 83 ARG B N 1
ATOM 4872 C CA . ARG B 1 83 ? 22.641 33 -13.742 1 91.88 83 ARG B CA 1
ATOM 4873 C C . ARG B 1 83 ? 23.438 31.719 -13.516 1 91.88 83 ARG B C 1
ATOM 4875 O O . ARG B 1 83 ? 24.016 31.172 -14.461 1 91.88 83 ARG B O 1
ATOM 4882 N N . GLN B 1 84 ? 23.438 31.391 -12.242 1 94.94 84 GLN B N 1
ATOM 4883 C CA . GLN B 1 84 ? 24.047 30.156 -11.789 1 94.94 84 GLN B CA 1
ATOM 4884 C C . GLN B 1 84 ? 23.016 29.281 -11.07 1 94.94 84 GLN B C 1
ATOM 4886 O O . GLN B 1 84 ? 22.188 29.781 -10.305 1 94.94 84 GLN B O 1
ATOM 4891 N N . LEU B 1 85 ? 23.016 28.016 -11.469 1 96.06 85 LEU B N 1
ATOM 4892 C CA . LEU B 1 85 ? 22.172 27.047 -10.781 1 96.06 85 LEU B CA 1
ATOM 4893 C C . LEU B 1 85 ? 23.016 25.969 -10.117 1 96.06 85 LEU B C 1
ATOM 4895 O O . LEU B 1 85 ? 24.156 25.734 -10.531 1 96.06 85 LEU B O 1
ATOM 4899 N N . PHE B 1 86 ? 22.453 25.438 -9.133 1 96.56 86 PHE B N 1
ATOM 4900 C CA . PHE B 1 86 ? 23.141 24.375 -8.391 1 96.56 86 PHE B CA 1
ATOM 4901 C C . PHE B 1 86 ? 22.234 23.141 -8.273 1 96.56 86 PHE B C 1
ATOM 4903 O O . PHE B 1 86 ? 21.016 23.266 -8.18 1 96.56 86 PHE B O 1
ATOM 4910 N N . THR B 1 87 ? 22.812 21.969 -8.297 1 94.31 87 THR B N 1
ATOM 4911 C CA . THR B 1 87 ? 22.156 20.688 -8.055 1 94.31 87 THR B CA 1
ATOM 4912 C C . THR B 1 87 ? 23.141 19.688 -7.453 1 94.31 87 THR B C 1
ATOM 4914 O O . THR B 1 87 ? 24.281 20.031 -7.156 1 94.31 87 THR B O 1
ATOM 4917 N N . LYS B 1 88 ? 22.656 18.562 -7.156 1 90.81 88 LYS B N 1
ATOM 4918 C CA . LYS B 1 88 ? 23.5 17.484 -6.676 1 90.81 88 LYS B CA 1
ATOM 4919 C C . LYS B 1 88 ? 23.484 16.297 -7.648 1 90.81 88 LYS B C 1
ATOM 4921 O O . LYS B 1 88 ? 22.547 16.141 -8.414 1 90.81 88 LYS B O 1
ATOM 4926 N N . GLY B 1 89 ? 24.531 15.539 -7.543 1 87.19 89 GLY B N 1
ATOM 4927 C CA . GLY B 1 89 ? 24.656 14.391 -8.43 1 87.19 89 GLY B CA 1
ATOM 4928 C C . GLY B 1 89 ? 23.469 13.453 -8.367 1 87.19 89 GLY B C 1
ATOM 4929 O O . GLY B 1 89 ? 23.047 12.922 -9.398 1 87.19 89 GLY B O 1
ATOM 4930 N N . LYS B 1 90 ? 22.859 13.375 -7.23 1 80.06 90 LYS B N 1
ATOM 4931 C CA . LYS B 1 90 ? 21.766 12.422 -7.062 1 80.06 90 LYS B CA 1
ATOM 4932 C C . LYS B 1 90 ? 20.531 12.859 -7.844 1 80.06 90 LYS B C 1
ATOM 4934 O O . LYS B 1 90 ? 19.641 12.047 -8.125 1 80.06 90 LYS B O 1
ATOM 4939 N N . TYR B 1 91 ? 20.453 14.047 -8.18 1 87.25 91 TYR B N 1
ATOM 4940 C CA . TYR B 1 91 ? 19.25 14.562 -8.82 1 87.25 91 TYR B CA 1
ATOM 4941 C C . TYR B 1 91 ? 19.391 14.531 -10.344 1 87.25 91 TYR B C 1
ATOM 4943 O O . TYR B 1 91 ? 18.438 14.797 -11.062 1 87.25 91 TYR B O 1
ATOM 4951 N N . ILE B 1 92 ? 20.562 14.172 -10.766 1 88.38 92 ILE B N 1
ATOM 4952 C CA . ILE B 1 92 ? 20.797 14.062 -12.203 1 88.38 92 ILE B CA 1
ATOM 4953 C C . ILE B 1 92 ? 20.562 12.625 -12.656 1 88.38 92 ILE B C 1
ATOM 4955 O O . ILE B 1 92 ? 21.359 11.727 -12.344 1 88.38 92 ILE B O 1
ATOM 4959 N N . ILE B 1 93 ? 19.562 12.461 -13.5 1 83.12 93 ILE B N 1
ATOM 4960 C CA . ILE B 1 93 ? 19.172 11.109 -13.891 1 83.12 93 ILE B CA 1
ATOM 4961 C C . ILE B 1 93 ? 19.219 10.984 -15.414 1 83.12 93 ILE B C 1
ATOM 4963 O O . ILE B 1 93 ? 18.25 11.336 -16.094 1 83.12 93 ILE B O 1
ATOM 4967 N N . PRO B 1 94 ? 20.219 10.367 -15.938 1 82.44 94 PRO B N 1
ATOM 4968 C CA . PRO B 1 94 ? 20.203 10.086 -17.375 1 82.44 94 PRO B CA 1
ATOM 4969 C C . PRO B 1 94 ? 19.172 9.023 -17.766 1 82.44 94 PRO B C 1
ATOM 4971 O O . PRO B 1 94 ? 19.078 7.984 -17.109 1 82.44 94 PRO B O 1
ATOM 4974 N N . SER B 1 95 ? 18.375 9.258 -18.734 1 76.25 95 SER B N 1
ATOM 4975 C CA . SER B 1 95 ? 17.328 8.328 -19.141 1 76.25 95 SER B CA 1
ATOM 4976 C C . SER B 1 95 ? 17.625 7.73 -20.516 1 76.25 95 SER B C 1
ATOM 4978 O O . SER B 1 95 ? 17.219 6.602 -20.797 1 76.25 95 SER B O 1
ATOM 4980 N N . LYS B 1 96 ? 18.188 8.453 -21.406 1 76.5 96 LYS B N 1
ATOM 4981 C CA . LYS B 1 96 ? 18.516 8 -22.766 1 76.5 96 LYS B CA 1
ATOM 4982 C C . LYS B 1 96 ? 19.969 8.336 -23.125 1 76.5 96 LYS B C 1
ATOM 4984 O O . LYS B 1 96 ? 20.406 9.469 -22.938 1 76.5 96 LYS B O 1
ATOM 4989 N N . ILE B 1 97 ? 20.656 7.316 -23.469 1 78.56 97 ILE B N 1
ATOM 4990 C CA . ILE B 1 97 ? 22.016 7.477 -23.969 1 78.56 97 ILE B CA 1
ATOM 4991 C C . ILE B 1 97 ? 22.125 6.914 -25.375 1 78.56 97 ILE B C 1
ATOM 4993 O O . ILE B 1 97 ? 21.781 5.758 -25.625 1 78.56 97 ILE B O 1
ATOM 4997 N N . SER B 1 98 ? 22.281 7.742 -26.281 1 76.75 98 SER B N 1
ATOM 4998 C CA . SER B 1 98 ? 22.422 7.312 -27.672 1 76.75 98 SER B CA 1
ATOM 4999 C C . SER B 1 98 ? 23.812 7.672 -28.219 1 76.75 98 SER B C 1
ATOM 5001 O O . SER B 1 98 ? 24.438 8.609 -27.734 1 76.75 98 SER B O 1
ATOM 5003 N N . TYR B 1 99 ? 24.234 6.773 -29.172 1 73.06 99 TYR B N 1
ATOM 5004 C CA . TYR B 1 99 ? 25.547 6.973 -29.797 1 73.06 99 TYR B CA 1
ATOM 5005 C C . TYR B 1 99 ? 25.391 7.402 -31.25 1 73.06 99 TYR B C 1
ATOM 5007 O O . TYR B 1 99 ? 24.578 6.852 -31.984 1 73.06 99 TYR B O 1
ATOM 5015 N N . LEU B 1 100 ? 25.609 8.586 -31.688 1 61.62 100 LEU B N 1
ATOM 5016 C CA . LEU B 1 100 ? 25.422 9.086 -33.031 1 61.62 100 LEU B CA 1
ATOM 5017 C C . LEU B 1 100 ? 26.516 8.586 -33.969 1 61.62 100 LEU B C 1
ATOM 5019 O O . LEU B 1 100 ? 26.25 8.266 -35.125 1 61.62 100 LEU B O 1
ATOM 5023 N N . ASP B 1 101 ? 27.812 8.82 -33.969 1 57.81 101 ASP B N 1
ATOM 5024 C CA . ASP B 1 101 ? 28.781 8.656 -35.062 1 57.81 101 ASP B CA 1
ATOM 5025 C C . ASP B 1 101 ? 29.688 7.449 -34.812 1 57.81 101 ASP B C 1
ATOM 5027 O O . ASP B 1 101 ? 30.734 7.582 -34.188 1 57.81 101 ASP B O 1
ATOM 5031 N N . PHE B 1 102 ? 29.031 6.301 -35.094 1 54.41 102 PHE B N 1
ATOM 5032 C CA . PHE B 1 102 ? 29.938 5.164 -35.031 1 54.41 102 PHE B CA 1
ATOM 5033 C C . PHE B 1 102 ? 30.891 5.156 -36.219 1 54.41 102 PHE B C 1
ATOM 5035 O O . PHE B 1 102 ? 31.891 4.438 -36.219 1 54.41 102 PHE B O 1
ATOM 5042 N N . ASP B 1 103 ? 30.469 5.816 -37.25 1 49.88 103 ASP B N 1
ATOM 5043 C CA . ASP B 1 103 ? 31.172 5.637 -38.5 1 49.88 103 ASP B CA 1
ATOM 5044 C C . ASP B 1 103 ? 32.438 6.461 -38.531 1 49.88 103 ASP B C 1
ATOM 5046 O O . ASP B 1 103 ? 33.188 6.43 -39.531 1 49.88 103 ASP B O 1
ATOM 5050 N N . ASP B 1 104 ? 32.625 7.457 -37.656 1 50.16 104 ASP B N 1
ATOM 5051 C CA . ASP B 1 104 ? 33.906 8.141 -37.844 1 50.16 104 ASP B CA 1
ATOM 5052 C C . ASP B 1 104 ? 35.062 7.336 -37.25 1 50.16 104 ASP B C 1
ATOM 5054 O O . ASP B 1 104 ? 35.125 7.137 -36.062 1 50.16 104 ASP B O 1
ATOM 5058 N N . PRO B 1 105 ? 35.781 6.504 -38.094 1 51.94 105 PRO B N 1
ATOM 5059 C CA . PRO B 1 105 ? 36.906 5.66 -37.688 1 51.94 105 PRO B CA 1
ATOM 5060 C C . PRO B 1 105 ? 37.844 6.359 -36.688 1 51.94 105 PRO B C 1
ATOM 5062 O O . PRO B 1 105 ? 38.438 5.711 -35.844 1 51.94 105 PRO B O 1
ATOM 5065 N N . ASP B 1 106 ? 38.219 7.613 -36.906 1 52.88 106 ASP B N 1
ATOM 5066 C CA . ASP B 1 106 ? 39.25 8.352 -36.188 1 52.88 106 ASP B CA 1
ATOM 5067 C C . ASP B 1 106 ? 38.688 9.188 -35.062 1 52.88 106 ASP B C 1
ATOM 5069 O O . ASP B 1 106 ? 39.438 9.781 -34.281 1 52.88 106 ASP B O 1
ATOM 5073 N N . GLY B 1 107 ? 37.312 9.344 -34.969 1 55.44 107 GLY B N 1
ATOM 5074 C CA . GLY B 1 107 ? 36.75 10.297 -34 1 55.44 107 GLY B CA 1
ATOM 5075 C C . GLY B 1 107 ? 36.125 9.633 -32.781 1 55.44 107 GLY B C 1
ATOM 5076 O O . GLY B 1 107 ? 35.844 8.438 -32.812 1 55.44 107 GLY B O 1
ATOM 5077 N N . LEU B 1 108 ? 36.312 10.125 -31.609 1 60.97 108 LEU B N 1
ATOM 5078 C CA . LEU B 1 108 ? 35.688 9.633 -30.375 1 60.97 108 LEU B CA 1
ATOM 5079 C C . LEU B 1 108 ? 34.156 9.672 -30.484 1 60.97 108 LEU B C 1
ATOM 5081 O O . LEU B 1 108 ? 33.594 10.695 -30.859 1 60.97 108 LEU B O 1
ATOM 5085 N N . PRO B 1 109 ? 33.5 8.539 -30.516 1 68.81 109 PRO B N 1
ATOM 5086 C CA . PRO B 1 109 ? 32.031 8.547 -30.594 1 68.81 109 PRO B CA 1
ATOM 5087 C C . PRO B 1 109 ? 31.406 9.523 -29.594 1 68.81 109 PRO B C 1
ATOM 5089 O O . PRO B 1 109 ? 31.922 9.688 -28.484 1 68.81 109 PRO B O 1
ATOM 5092 N N . ILE B 1 110 ? 30.594 10.414 -30.234 1 77.06 110 ILE B N 1
ATOM 5093 C CA . ILE B 1 110 ? 29.844 11.367 -29.422 1 77.06 110 ILE B CA 1
ATOM 5094 C C . ILE B 1 110 ? 28.656 10.672 -28.766 1 77.06 110 ILE B C 1
ATOM 5096 O O . ILE B 1 110 ? 27.906 9.945 -29.438 1 77.06 110 ILE B O 1
ATOM 5100 N N . LYS B 1 111 ? 28.609 10.828 -27.469 1 83.12 111 LYS B N 1
ATOM 5101 C CA . LYS B 1 111 ? 27.484 10.32 -26.688 1 83.12 111 LYS B CA 1
ATOM 5102 C C . LYS B 1 111 ? 26.422 11.406 -26.469 1 83.12 111 LYS B C 1
ATOM 5104 O O . LYS B 1 111 ? 26.75 12.523 -26.047 1 83.12 111 LYS B O 1
ATOM 5109 N N . HIS B 1 112 ? 25.312 11.156 -26.969 1 87.25 112 HIS B N 1
ATOM 5110 C CA . HIS B 1 112 ? 24.172 12.016 -26.656 1 87.25 112 HIS B CA 1
ATOM 5111 C C . HIS B 1 112 ? 23.422 11.523 -25.438 1 87.25 112 HIS B C 1
ATOM 5113 O O . HIS B 1 112 ? 23.016 10.359 -25.375 1 87.25 112 HIS B O 1
ATOM 5119 N N . ILE B 1 113 ? 23.281 12.43 -24.438 1 88 113 ILE B N 1
ATOM 5120 C CA . ILE B 1 113 ? 22.641 12.055 -23.188 1 88 113 ILE B CA 1
ATOM 5121 C C . ILE B 1 113 ? 21.422 12.938 -22.938 1 88 113 ILE B C 1
ATOM 5123 O O . ILE B 1 113 ? 21.5 14.164 -23.031 1 88 113 ILE B O 1
ATOM 5127 N N . GLU B 1 114 ? 20.359 12.297 -22.734 1 90.19 114 GLU B N 1
ATOM 5128 C CA . GLU B 1 114 ? 19.141 12.945 -22.266 1 90.19 114 GLU B CA 1
ATOM 5129 C C . GLU B 1 114 ? 18.75 12.461 -20.875 1 90.19 114 GLU B C 1
ATOM 5131 O O . GLU B 1 114 ? 18.938 11.289 -20.547 1 90.19 114 GLU B O 1
ATOM 5136 N N . GLY B 1 115 ? 18.312 13.445 -20.078 1 89.62 115 GLY B N 1
ATOM 5137 C CA . GLY B 1 115 ? 17.891 13.055 -18.734 1 89.62 115 GLY B CA 1
ATOM 5138 C C . GLY B 1 115 ? 17.078 14.117 -18.031 1 89.62 115 GLY B C 1
ATOM 5139 O O . GLY B 1 115 ? 16.594 15.062 -18.672 1 89.62 115 GLY B O 1
ATOM 5140 N N . SER B 1 116 ? 16.828 13.812 -16.781 1 89.88 116 SER B N 1
ATOM 5141 C CA . SER B 1 116 ? 16.047 14.742 -15.953 1 89.88 116 SER B CA 1
ATOM 5142 C C . SER B 1 116 ? 16.844 15.18 -14.727 1 89.88 116 SER B C 1
ATOM 5144 O O . SER B 1 116 ? 17.781 14.5 -14.312 1 89.88 116 SER B O 1
ATOM 5146 N N . ILE B 1 117 ? 16.562 16.344 -14.25 1 90.69 117 ILE B N 1
ATOM 5147 C CA . ILE B 1 117 ? 17.078 16.859 -12.992 1 90.69 117 ILE B CA 1
ATOM 5148 C C . ILE B 1 117 ? 15.922 17.125 -12.031 1 90.69 117 ILE B C 1
ATOM 5150 O O . ILE B 1 117 ? 15.031 17.922 -12.328 1 90.69 117 ILE B O 1
ATOM 5154 N N . ASN B 1 118 ? 15.984 16.609 -10.867 1 88.88 118 ASN B N 1
ATOM 5155 C CA . ASN B 1 118 ? 14.82 16.609 -9.984 1 88.88 118 ASN B CA 1
ATOM 5156 C C . ASN B 1 118 ? 14.898 17.734 -8.953 1 88.88 118 ASN B C 1
ATOM 5158 O O . ASN B 1 118 ? 13.938 17.969 -8.219 1 88.88 118 ASN B O 1
ATOM 5162 N N . SER B 1 119 ? 16.016 18.375 -8.875 1 92.31 119 SER B N 1
ATOM 5163 C CA . SER B 1 119 ? 16.125 19.5 -7.949 1 92.31 119 SER B CA 1
ATOM 5164 C C . SER B 1 119 ? 17.156 20.516 -8.445 1 92.31 119 SER B C 1
ATOM 5166 O O . SER B 1 119 ? 18.25 20.141 -8.867 1 92.31 119 SER B O 1
ATOM 5168 N N . ILE B 1 120 ? 16.797 21.766 -8.375 1 94 120 ILE B N 1
ATOM 5169 C CA . ILE B 1 120 ? 17.703 22.844 -8.773 1 94 120 ILE B CA 1
ATOM 5170 C C . ILE B 1 120 ? 17.547 24.016 -7.809 1 94 120 ILE B C 1
ATOM 5172 O O . ILE B 1 120 ? 16.484 24.234 -7.246 1 94 120 ILE B O 1
ATOM 5176 N N . SER B 1 121 ? 18.656 24.688 -7.629 1 96.31 121 SER B N 1
ATOM 5177 C CA . SER B 1 121 ? 18.656 25.844 -6.738 1 96.31 121 SER B CA 1
ATOM 5178 C C . SER B 1 121 ? 19.484 26.984 -7.312 1 96.31 121 SER B C 1
ATOM 5180 O O . SER B 1 121 ? 20.453 26.75 -8.031 1 96.31 121 SER B O 1
ATOM 5182 N N . THR B 1 122 ? 19.125 28.172 -6.977 1 96.75 122 THR B N 1
ATOM 5183 C CA . THR B 1 122 ? 19.906 29.344 -7.398 1 96.75 122 THR B CA 1
ATOM 5184 C C . THR B 1 122 ? 21.031 29.625 -6.414 1 96.75 122 THR B C 1
ATOM 5186 O O . THR B 1 122 ? 21.891 30.453 -6.676 1 96.75 122 THR B O 1
ATOM 5189 N N . LYS B 1 123 ? 21.016 29 -5.316 1 96.44 123 LYS B N 1
ATOM 5190 C CA . LYS B 1 123 ? 22.062 29.141 -4.32 1 96.44 123 LYS B CA 1
ATOM 5191 C C . LYS B 1 123 ? 22.656 27.781 -3.949 1 96.44 123 LYS B C 1
ATOM 5193 O O . LYS B 1 123 ? 22.047 26.734 -4.188 1 96.44 123 LYS B O 1
ATOM 5198 N N . ASN B 1 124 ? 23.828 27.859 -3.412 1 93.75 124 ASN B N 1
ATOM 5199 C CA . ASN B 1 124 ? 24.484 26.609 -3.021 1 93.75 124 ASN B CA 1
ATOM 5200 C C . ASN B 1 124 ? 23.969 26.109 -1.681 1 93.75 124 ASN B C 1
ATOM 5202 O O . ASN B 1 124 ? 23.156 26.766 -1.029 1 93.75 124 ASN B O 1
ATOM 5206 N N . LYS B 1 125 ? 24.5 25.016 -1.256 1 88.38 125 LYS B N 1
ATOM 5207 C CA . LYS B 1 125 ? 23.984 24.312 -0.077 1 88.38 125 LYS B CA 1
ATOM 5208 C C . LYS B 1 125 ? 24.25 25.125 1.192 1 88.38 125 LYS B C 1
ATOM 5210 O O . LYS B 1 125 ? 23.438 25.094 2.125 1 88.38 125 LYS B O 1
ATOM 5215 N N . SER B 1 126 ? 25.328 25.766 1.293 1 91.31 126 SER B N 1
ATOM 5216 C CA . SER B 1 126 ? 25.703 26.5 2.49 1 91.31 126 SER B CA 1
ATOM 5217 C C . SER B 1 126 ? 24.766 27.672 2.748 1 91.31 126 SER B C 1
ATOM 5219 O O . SER B 1 126 ? 24.578 28.078 3.895 1 91.31 126 SER B O 1
ATOM 5221 N N . TYR B 1 127 ? 24.203 28.141 1.723 1 93.94 127 TYR B N 1
ATOM 5222 C CA . TYR B 1 127 ? 23.266 29.25 1.807 1 93.94 127 TYR B CA 1
ATOM 5223 C C . TYR B 1 127 ? 22.078 28.891 2.691 1 93.94 127 TYR B C 1
ATOM 5225 O O . TYR B 1 127 ? 21.578 29.734 3.445 1 93.94 127 TYR B O 1
ATOM 5233 N N . TYR B 1 128 ? 21.672 27.734 2.703 1 92.06 128 TYR B N 1
ATOM 5234 C CA . TYR B 1 128 ? 20.438 27.281 3.332 1 92.06 128 TYR B CA 1
ATOM 5235 C C . TYR B 1 128 ? 20.672 26.875 4.777 1 92.06 128 TYR B C 1
ATOM 5237 O O . TYR B 1 128 ? 19.75 26.469 5.477 1 92.06 128 TYR B O 1
ATOM 5245 N N . LYS B 1 129 ? 21.844 26.969 5.27 1 91.44 129 LYS B N 1
ATOM 5246 C CA . LYS B 1 129 ? 22.188 26.656 6.648 1 91.44 129 LYS B CA 1
ATOM 5247 C C . LYS B 1 129 ? 21.922 27.844 7.574 1 91.44 129 LYS B C 1
ATOM 5249 O O . LYS B 1 129 ? 21.922 27.688 8.797 1 91.44 129 LYS B O 1
ATOM 5254 N N . LYS B 1 130 ? 21.609 28.938 7.016 1 93.38 130 LYS B N 1
ATOM 5255 C CA . LYS B 1 130 ? 21.297 30.141 7.797 1 93.38 130 LYS B CA 1
ATOM 5256 C C . LYS B 1 130 ? 19.781 30.312 7.926 1 93.38 130 LYS B C 1
ATOM 5258 O O . LYS B 1 130 ? 19.016 29.859 7.07 1 93.38 130 LYS B O 1
ATOM 5263 N N . GLN B 1 131 ? 19.438 31.016 8.992 1 95.38 131 GLN B N 1
ATOM 5264 C CA . GLN B 1 131 ? 18.016 31.266 9.227 1 95.38 131 GLN B CA 1
ATOM 5265 C C . GLN B 1 131 ? 17.469 32.312 8.258 1 95.38 131 GLN B C 1
ATOM 5267 O O . GLN B 1 131 ? 18.109 33.344 8.047 1 95.38 131 GLN B O 1
ATOM 5272 N N . ARG B 1 132 ? 16.391 31.969 7.672 1 95.88 132 ARG B N 1
ATOM 5273 C CA . ARG B 1 132 ? 15.711 32.844 6.723 1 95.88 132 ARG B CA 1
ATOM 5274 C C . ARG B 1 132 ? 14.195 32.656 6.77 1 95.88 132 ARG B C 1
ATOM 5276 O O . ARG B 1 132 ? 13.703 31.75 7.445 1 95.88 132 ARG B O 1
ATOM 5283 N N . CYS B 1 133 ? 13.523 33.625 6.141 1 97.38 133 CYS B N 1
ATOM 5284 C CA . CYS B 1 133 ? 12.102 33.406 5.883 1 97.38 133 CYS B CA 1
ATOM 5285 C C . CYS B 1 133 ? 11.906 32.594 4.617 1 97.38 133 CYS B C 1
ATOM 5287 O O . CYS B 1 133 ? 12.586 32.812 3.613 1 97.38 133 CYS B O 1
ATOM 5289 N N . TYR B 1 134 ? 11.062 31.656 4.715 1 98.12 134 TYR B N 1
ATOM 5290 C CA . TYR B 1 134 ? 10.859 30.75 3.594 1 98.12 134 TYR B CA 1
ATOM 5291 C C . TYR B 1 134 ? 9.406 30.766 3.129 1 98.12 134 TYR B C 1
ATOM 5293 O O . TYR B 1 134 ? 8.492 30.953 3.934 1 98.12 134 TYR B O 1
ATOM 5301 N N . ARG B 1 135 ? 9.195 30.594 1.849 1 98.25 135 ARG B N 1
ATOM 5302 C CA . ARG B 1 135 ? 7.918 30.328 1.202 1 98.25 135 ARG B CA 1
ATOM 5303 C C . ARG B 1 135 ? 7.98 29.047 0.362 1 98.25 135 ARG B C 1
ATOM 5305 O O . ARG B 1 135 ? 8.906 28.875 -0.425 1 98.25 135 ARG B O 1
ATOM 5312 N N . ILE B 1 136 ? 7.055 28.156 0.58 1 98.12 136 ILE B N 1
ATOM 5313 C CA . ILE B 1 136 ? 6.914 27.031 -0.333 1 98.12 136 ILE B CA 1
ATOM 5314 C C . ILE B 1 136 ? 5.645 27.188 -1.167 1 98.12 136 ILE B C 1
ATOM 5316 O O . ILE B 1 136 ? 4.609 27.625 -0.654 1 98.12 136 ILE B O 1
ATOM 5320 N N . ILE B 1 137 ? 5.773 27.016 -2.434 1 97.38 137 ILE B N 1
ATOM 5321 C CA . ILE B 1 137 ? 4.656 27.109 -3.367 1 97.38 137 ILE B CA 1
ATOM 5322 C C . ILE B 1 137 ? 4.531 25.812 -4.16 1 97.38 137 ILE B C 1
ATOM 5324 O O . ILE B 1 137 ? 5.504 25.359 -4.77 1 97.38 137 ILE B O 1
ATOM 5328 N N . LEU B 1 138 ? 3.373 25.234 -4.133 1 95.69 138 LEU B N 1
ATOM 5329 C CA . LEU B 1 138 ? 3.082 24 -4.859 1 95.69 138 LEU B CA 1
ATOM 5330 C C . LEU B 1 138 ? 2.004 24.219 -5.914 1 95.69 138 LEU B C 1
ATOM 5332 O O . LEU B 1 138 ? 0.896 24.656 -5.59 1 95.69 138 LEU B O 1
ATOM 5336 N N . PRO B 1 139 ? 2.312 23.953 -7.129 1 93.25 139 PRO B N 1
ATOM 5337 C CA . PRO B 1 139 ? 1.236 23.953 -8.117 1 93.25 139 PRO B CA 1
ATOM 5338 C C . PRO B 1 139 ? 0.245 22.812 -7.922 1 93.25 139 PRO B C 1
ATOM 5340 O O . PRO B 1 139 ? 0.647 21.688 -7.594 1 93.25 139 PRO B O 1
ATOM 5343 N N . VAL B 1 140 ? -0.999 23.125 -8.055 1 92.56 140 VAL B N 1
ATOM 5344 C CA . VAL B 1 140 ? -2.039 22.109 -7.93 1 92.56 140 VAL B CA 1
ATOM 5345 C C . VAL B 1 140 ? -2.928 22.125 -9.172 1 92.56 140 VAL B C 1
ATOM 5347 O O . VAL B 1 140 ? -2.889 23.062 -9.961 1 92.56 140 VAL B O 1
ATOM 5350 N N . ASN B 1 141 ? -3.746 21.125 -9.352 1 87.81 141 ASN B N 1
ATOM 5351 C CA . ASN B 1 141 ? -4.441 20.938 -10.617 1 87.81 141 ASN B CA 1
ATOM 5352 C C . ASN B 1 141 ? -5.859 21.5 -10.57 1 87.81 141 ASN B C 1
ATOM 5354 O O . ASN B 1 141 ? -6.559 21.531 -11.586 1 87.81 141 ASN B O 1
ATOM 5358 N N . HIS B 1 142 ? -6.266 21.906 -9.445 1 89 142 HIS B N 1
ATOM 5359 C CA . HIS B 1 142 ? -7.594 22.484 -9.328 1 89 142 HIS B CA 1
ATOM 5360 C C . HIS B 1 142 ? -7.633 23.531 -8.227 1 89 142 HIS B C 1
ATOM 5362 O O . HIS B 1 142 ? -6.676 23.672 -7.461 1 89 142 HIS B O 1
ATOM 5368 N N . GLU B 1 143 ? -8.688 24.172 -8.258 1 90.69 143 GLU B N 1
ATOM 5369 C CA . GLU B 1 143 ? -8.836 25.234 -7.266 1 90.69 143 GLU B CA 1
ATOM 5370 C C . GLU B 1 143 ? -9.047 24.656 -5.867 1 90.69 143 GLU B C 1
ATOM 5372 O O . GLU B 1 143 ? -9.859 23.75 -5.68 1 90.69 143 GLU B O 1
ATOM 5377 N N . ILE B 1 144 ? -8.289 25.156 -4.988 1 90.56 144 ILE B N 1
ATOM 5378 C CA . ILE B 1 144 ? -8.406 24.766 -3.586 1 90.56 144 ILE B CA 1
ATOM 5379 C C . ILE B 1 144 ? -9.094 25.891 -2.807 1 90.56 144 ILE B C 1
ATOM 5381 O O . ILE B 1 144 ? -8.633 27.031 -2.82 1 90.56 144 ILE B O 1
ATOM 5385 N N . ASN B 1 145 ? -10.164 25.547 -2.24 1 86.62 145 ASN B N 1
ATOM 5386 C CA . ASN B 1 145 ? -10.883 26.531 -1.432 1 86.62 145 ASN B CA 1
ATOM 5387 C C . ASN B 1 145 ? -10.781 26.203 0.057 1 86.62 145 ASN B C 1
ATOM 5389 O O . ASN B 1 145 ? -11.375 25.234 0.528 1 86.62 145 ASN B O 1
ATOM 5393 N N . LEU B 1 146 ? -10.141 27.109 0.76 1 93.81 146 LEU B N 1
ATOM 5394 C CA . LEU B 1 146 ? -9.969 26.922 2.197 1 93.81 146 LEU B CA 1
ATOM 5395 C C . LEU B 1 146 ? -11.086 27.625 2.965 1 93.81 146 LEU B C 1
ATOM 5397 O O . LEU B 1 146 ? -11.328 27.312 4.133 1 93.81 146 LEU B O 1
ATOM 5401 N N . ARG B 1 147 ? -11.695 28.547 2.219 1 90.88 147 ARG B N 1
ATOM 5402 C CA . ARG B 1 147 ? -12.766 29.312 2.842 1 90.88 147 ARG B CA 1
ATOM 5403 C C . ARG B 1 147 ? -13.953 28.422 3.18 1 90.88 147 ARG B C 1
ATOM 5405 O O . ARG B 1 147 ? -14.391 27.625 2.357 1 90.88 147 ARG B O 1
ATOM 5412 N N . GLY B 1 148 ? -14.383 28.609 4.371 1 89.88 148 GLY B N 1
ATOM 5413 C CA . GLY B 1 148 ? -15.523 27.828 4.793 1 89.88 148 GLY B CA 1
ATOM 5414 C C . GLY B 1 148 ? -15.133 26.484 5.387 1 89.88 148 GLY B C 1
ATOM 5415 O O . GLY B 1 148 ? -15.922 25.859 6.109 1 89.88 148 GLY B O 1
ATOM 5416 N N . ASP B 1 149 ? -13.984 26.047 5.098 1 93.06 149 ASP B N 1
ATOM 5417 C CA . ASP B 1 149 ? -13.516 24.766 5.633 1 93.06 149 ASP B CA 1
ATOM 5418 C C . ASP B 1 149 ? -12.703 24.969 6.906 1 93.06 149 ASP B C 1
ATOM 5420 O O . ASP B 1 149 ? -12.727 24.141 7.809 1 93.06 149 ASP B O 1
ATOM 5424 N N . PHE B 1 150 ? -12 26.094 6.918 1 96.06 150 PHE B N 1
ATOM 5425 C CA . PHE B 1 150 ? -11.125 26.406 8.039 1 96.06 150 PHE B CA 1
ATOM 5426 C C . PHE B 1 150 ? -11.391 27.812 8.547 1 96.06 150 PHE B C 1
ATOM 5428 O O . PHE B 1 150 ? -11.742 28.703 7.773 1 96.06 150 PHE B O 1
ATOM 5435 N N . THR B 1 151 ? -11.109 27.984 9.859 1 94.5 151 THR B N 1
ATOM 5436 C CA . THR B 1 151 ? -11.102 29.344 10.391 1 94.5 151 THR B CA 1
ATOM 5437 C C . THR B 1 151 ? -9.875 30.109 9.898 1 94.5 151 THR B C 1
ATOM 5439 O O . THR B 1 151 ? -8.758 29.594 9.938 1 94.5 151 THR B O 1
ATOM 5442 N N . GLY B 1 152 ? -10.219 31.281 9.367 1 93.62 152 GLY B N 1
ATOM 5443 C CA . GLY B 1 152 ? -9.086 32.031 8.852 1 93.62 152 GLY B CA 1
ATOM 5444 C C . GLY B 1 152 ? -9.367 33.531 8.75 1 93.62 152 GLY B C 1
ATOM 5445 O O . GLY B 1 152 ? -10.297 34.031 9.375 1 93.62 152 GLY B O 1
ATOM 5446 N N . TRP B 1 153 ? -8.469 34.25 8.047 1 94.75 153 TRP B N 1
ATOM 5447 C CA . TRP B 1 153 ? -8.477 35.719 7.984 1 94.75 153 TRP B CA 1
ATOM 5448 C C . TRP B 1 153 ? -8.469 36.188 6.539 1 94.75 153 TRP B C 1
ATOM 5450 O O . TRP B 1 153 ? -8.008 35.469 5.645 1 94.75 153 TRP B O 1
ATOM 5460 N N . HIS B 1 154 ? -8.914 37.375 6.434 1 94.06 154 HIS B N 1
ATOM 5461 C CA . HIS B 1 154 ? -8.836 38.031 5.133 1 94.06 154 HIS B CA 1
ATOM 5462 C C . HIS B 1 154 ? -7.422 38.5 4.836 1 94.06 154 HIS B C 1
ATOM 5464 O O . HIS B 1 154 ? -6.68 38.875 5.75 1 94.06 154 HIS B O 1
ATOM 5470 N N . TYR B 1 155 ? -7.133 38.531 3.576 1 94.38 155 TYR B N 1
ATOM 5471 C CA . TYR B 1 155 ? -5.82 39 3.15 1 94.38 155 TYR B CA 1
ATOM 5472 C C . TYR B 1 155 ? -5.859 39.5 1.715 1 94.38 155 TYR B C 1
ATOM 5474 O O . TYR B 1 155 ? -6.867 39.344 1.021 1 94.38 155 TYR B O 1
ATOM 5482 N N . THR B 1 156 ? -4.855 40.219 1.342 1 94.88 156 THR B N 1
ATOM 5483 C CA . THR B 1 156 ? -4.727 40.719 -0.021 1 94.88 156 THR B CA 1
ATOM 5484 C C . THR B 1 156 ? -3.512 40.125 -0.712 1 94.88 156 THR B C 1
ATOM 5486 O O . THR B 1 156 ? -2.574 39.656 -0.05 1 94.88 156 THR B O 1
ATOM 5489 N N . VAL B 1 157 ? -3.623 40.031 -2.002 1 95.25 157 VAL B N 1
ATOM 5490 C CA . VAL B 1 157 ? -2.5 39.594 -2.82 1 95.25 157 VAL B CA 1
ATOM 5491 C C . VAL B 1 157 ? -2.129 40.688 -3.824 1 95.25 157 VAL B C 1
ATOM 5493 O O . VAL B 1 157 ? -2.943 41.062 -4.672 1 95.25 157 VAL B O 1
ATOM 5496 N N . ASP B 1 158 ? -0.933 41.156 -3.666 1 94.38 158 ASP B N 1
ATOM 5497 C CA . ASP B 1 158 ? -0.422 42.188 -4.559 1 94.38 158 ASP B CA 1
ATOM 5498 C C . ASP B 1 158 ? -1.376 43.375 -4.621 1 94.38 158 ASP B C 1
ATOM 5500 O O . ASP B 1 158 ? -1.716 43.844 -5.707 1 94.38 158 ASP B O 1
ATOM 5504 N N . GLY B 1 159 ? -1.912 43.656 -3.518 1 89.75 159 GLY B N 1
ATOM 5505 C CA . GLY B 1 159 ? -2.73 44.844 -3.361 1 89.75 159 GLY B CA 1
ATOM 5506 C C . GLY B 1 159 ? -4.195 44.625 -3.68 1 89.75 159 GLY B C 1
ATOM 5507 O O . GLY B 1 159 ? -5.016 45.531 -3.551 1 89.75 159 GLY B O 1
ATOM 5508 N N . LYS B 1 160 ? -4.512 43.5 -4.055 1 91.25 160 LYS B N 1
ATOM 5509 C CA . LYS B 1 160 ? -5.895 43.219 -4.426 1 91.25 160 LYS B CA 1
ATOM 5510 C C . LYS B 1 160 ? -6.555 42.281 -3.426 1 91.25 160 LYS B C 1
ATOM 5512 O O . LYS B 1 160 ? -5.934 41.312 -2.967 1 91.25 160 LYS B O 1
ATOM 5517 N N . GLY B 1 161 ? -7.719 42.531 -3.219 1 88.12 161 GLY B N 1
ATOM 5518 C CA . GLY B 1 161 ? -8.469 41.688 -2.314 1 88.12 161 GLY B CA 1
ATOM 5519 C C . GLY B 1 161 ? -8.758 40.312 -2.895 1 88.12 161 GLY B C 1
ATOM 5520 O O . GLY B 1 161 ? -8.945 40.156 -4.105 1 88.12 161 GLY B O 1
ATOM 5521 N N . THR B 1 162 ? -8.695 39.312 -1.97 1 86.94 162 THR B N 1
ATOM 5522 C CA . THR B 1 162 ? -8.992 37.969 -2.406 1 86.94 162 THR B CA 1
ATOM 5523 C C . THR B 1 162 ? -10.227 37.438 -1.695 1 86.94 162 THR B C 1
ATOM 5525 O O . THR B 1 162 ? -10.609 37.906 -0.633 1 86.94 162 THR B O 1
ATOM 5528 N N . PHE B 1 163 ? -10.867 36.469 -2.318 1 84.69 163 PHE B N 1
ATOM 5529 C CA . PHE B 1 163 ? -12 35.781 -1.701 1 84.69 163 PHE B CA 1
ATOM 5530 C C . PHE B 1 163 ? -11.539 34.562 -0.895 1 84.69 163 PHE B C 1
ATOM 5532 O O . PHE B 1 163 ? -12.336 33.938 -0.183 1 84.69 163 PHE B O 1
ATOM 5539 N N . GLY B 1 164 ? -10.32 34.375 -0.889 1 90.38 164 GLY B N 1
ATOM 5540 C CA . GLY B 1 164 ? -9.805 33.25 -0.16 1 90.38 164 GLY B CA 1
ATOM 5541 C C . GLY B 1 164 ? -9.562 33.531 1.311 1 90.38 164 GLY B C 1
ATOM 5542 O O . GLY B 1 164 ? -9.883 34.625 1.796 1 90.38 164 GLY B O 1
ATOM 5543 N N . THR B 1 165 ? -9.188 32.438 2.068 1 94.06 165 THR B N 1
ATOM 5544 C CA . THR B 1 165 ? -8.914 32.562 3.5 1 94.06 165 THR B CA 1
ATOM 5545 C C . THR B 1 165 ? -7.453 32.25 3.799 1 94.06 165 THR B C 1
ATOM 5547 O O . THR B 1 165 ? -6.871 31.344 3.197 1 94.06 165 THR B O 1
ATOM 5550 N N . LEU B 1 166 ? -6.93 33.094 4.695 1 96.81 166 LEU B N 1
ATOM 5551 C CA . LEU B 1 166 ? -5.57 32.906 5.188 1 96.81 166 LEU B CA 1
ATOM 5552 C C . LEU B 1 166 ? -5.582 32.188 6.531 1 96.81 166 LEU B C 1
ATOM 5554 O O . LEU B 1 166 ? -6.238 32.625 7.473 1 96.81 166 LEU B O 1
ATOM 5558 N N . LEU B 1 167 ? -4.883 31.062 6.582 1 97.75 167 LEU B N 1
ATOM 5559 C CA . LEU B 1 167 ? -4.742 30.344 7.852 1 97.75 167 LEU B CA 1
ATOM 5560 C C . LEU B 1 167 ? -3.463 30.781 8.57 1 97.75 167 LEU B C 1
ATOM 5562 O O . LEU B 1 167 ? -2.377 30.734 7.988 1 97.75 167 LEU B O 1
ATOM 5566 N N . LYS B 1 168 ? -3.605 31.266 9.781 1 97.62 168 LYS B N 1
ATOM 5567 C CA . LYS B 1 168 ? -2.471 31.562 10.656 1 97.62 168 LYS B CA 1
ATOM 5568 C C . LYS B 1 168 ? -2.223 30.422 11.641 1 97.62 168 LYS B C 1
ATOM 5570 O O . LYS B 1 168 ? -3.055 30.141 12.508 1 97.62 168 LYS B O 1
ATOM 5575 N N . LEU B 1 169 ? -1.09 29.812 11.492 1 98.25 169 LEU B N 1
ATOM 5576 C CA . LEU B 1 169 ? -0.762 28.641 12.281 1 98.25 169 LEU B CA 1
ATOM 5577 C C . LEU B 1 169 ? 0.444 28.906 13.18 1 98.25 169 LEU B C 1
ATOM 5579 O O . LEU B 1 169 ? 1.339 29.672 12.812 1 98.25 169 LEU B O 1
ATOM 5583 N N . THR B 1 170 ? 0.4 28.359 14.328 1 98.12 170 THR B N 1
ATOM 5584 C CA . THR B 1 170 ? 1.537 28.375 15.242 1 98.12 170 THR B CA 1
ATOM 5585 C C . THR B 1 170 ? 2.012 26.953 15.531 1 98.12 170 THR B C 1
ATOM 5587 O O . THR B 1 170 ? 1.289 26.156 16.141 1 98.12 170 THR B O 1
ATOM 5590 N N . ILE B 1 171 ? 3.197 26.641 15.07 1 97.81 171 ILE B N 1
ATOM 5591 C CA . ILE B 1 171 ? 3.785 25.328 15.203 1 97.81 171 ILE B CA 1
ATOM 5592 C C . ILE B 1 171 ? 5.164 25.438 15.852 1 97.81 171 ILE B C 1
ATOM 5594 O O . ILE B 1 171 ? 6.055 26.094 15.32 1 97.81 171 ILE B O 1
ATOM 5598 N N . ASN B 1 172 ? 5.387 24.781 16.984 1 96.19 172 ASN B N 1
ATOM 5599 C CA . ASN B 1 172 ? 6.629 24.875 17.75 1 96.19 172 ASN B CA 1
ATOM 5600 C C . ASN B 1 172 ? 7.023 26.328 18.016 1 96.19 172 ASN B C 1
ATOM 5602 O O . ASN B 1 172 ? 8.164 26.719 17.781 1 96.19 172 ASN B O 1
ATOM 5606 N N . ASN B 1 173 ? 6.09 27.125 18.266 1 95.5 173 ASN B N 1
ATOM 5607 C CA . ASN B 1 173 ? 6.238 28.531 18.625 1 95.5 173 ASN B CA 1
ATOM 5608 C C . ASN B 1 173 ? 6.648 29.375 17.438 1 95.5 173 ASN B C 1
ATOM 5610 O O . ASN B 1 173 ? 7.074 30.531 17.594 1 95.5 173 ASN B O 1
ATOM 5614 N N . ASN B 1 174 ? 6.637 28.812 16.281 1 97.62 174 ASN B N 1
ATOM 5615 C CA . ASN B 1 174 ? 6.863 29.562 15.055 1 97.62 174 ASN B CA 1
ATOM 5616 C C . ASN B 1 174 ? 5.559 29.844 14.32 1 97.62 174 ASN B C 1
ATOM 5618 O O . ASN B 1 174 ? 4.641 29.016 14.344 1 97.62 174 ASN B O 1
ATOM 5622 N N . LYS B 1 175 ? 5.531 30.938 13.664 1 97.81 175 LYS B N 1
ATOM 5623 C CA . LYS B 1 175 ? 4.305 31.359 12.992 1 97.81 175 LYS B CA 1
ATOM 5624 C C . LYS B 1 175 ? 4.367 31.078 11.5 1 97.81 175 LYS B C 1
ATOM 5626 O O . LYS B 1 175 ? 5.391 31.312 10.852 1 97.81 175 LYS B O 1
ATOM 5631 N N . PHE B 1 176 ? 3.248 30.547 10.977 1 98.25 176 PHE B N 1
ATOM 5632 C CA . PHE B 1 176 ? 3.139 30.203 9.562 1 98.25 176 PHE B CA 1
ATOM 5633 C C . PHE B 1 176 ? 1.822 30.703 8.984 1 98.25 176 PHE B C 1
ATOM 5635 O O . PHE B 1 176 ? 0.821 30.797 9.695 1 98.25 176 PHE B O 1
ATOM 5642 N N . HIS B 1 177 ? 1.864 31.078 7.723 1 98.25 177 HIS B N 1
ATOM 5643 C CA . HIS B 1 177 ? 0.66 31.344 6.945 1 98.25 177 HIS B CA 1
ATOM 5644 C C . HIS B 1 177 ? 0.433 30.266 5.891 1 98.25 177 HIS B C 1
ATOM 5646 O O . HIS B 1 177 ? 1.375 29.844 5.219 1 98.25 177 HIS B O 1
ATOM 5652 N N . PHE B 1 178 ? -0.725 29.719 5.852 1 98.25 178 PHE B N 1
ATOM 5653 C CA . PHE B 1 178 ? -1.134 28.734 4.855 1 98.25 178 PHE B CA 1
ATOM 5654 C C . PHE B 1 178 ? -2.328 29.234 4.055 1 98.25 178 PHE B C 1
ATOM 5656 O O . PHE B 1 178 ? -3.369 29.562 4.625 1 98.25 178 PHE B O 1
ATOM 5663 N N . PHE B 1 179 ? -2.158 29.328 2.68 1 97.38 179 PHE B N 1
ATOM 5664 C CA . PHE B 1 179 ? -3.234 29.859 1.848 1 97.38 179 PHE B CA 1
ATOM 5665 C C . PHE B 1 179 ? -3.125 29.328 0.423 1 97.38 179 PHE B C 1
ATOM 5667 O O . PHE B 1 179 ? -2.16 28.641 0.084 1 97.38 179 PHE B O 1
ATOM 5674 N N . ALA B 1 180 ? -4.199 29.516 -0.319 1 96.44 180 ALA B N 1
ATOM 5675 C CA . ALA B 1 180 ? -4.258 29.109 -1.72 1 96.44 180 ALA B CA 1
ATOM 5676 C C . ALA B 1 180 ? -4.387 30.312 -2.641 1 96.44 180 ALA B C 1
ATOM 5678 O O . ALA B 1 180 ? -4.777 31.391 -2.199 1 96.44 180 ALA B O 1
ATOM 5679 N N . HIS B 1 181 ? -3.961 30.109 -3.846 1 95.75 181 HIS B N 1
ATOM 5680 C CA . HIS B 1 181 ? -4.008 31.219 -4.793 1 95.75 181 HIS B CA 1
ATOM 5681 C C . HIS B 1 181 ? -4.336 30.719 -6.199 1 95.75 181 HIS B C 1
ATOM 5683 O O . HIS B 1 181 ? -3.869 29.656 -6.617 1 95.75 181 HIS B O 1
ATOM 5689 N N . LYS B 1 182 ? -5.129 31.5 -6.879 1 94.31 182 LYS B N 1
ATOM 5690 C CA . LYS B 1 182 ? -5.477 31.281 -8.281 1 94.31 182 LYS B CA 1
ATOM 5691 C C . LYS B 1 182 ? -5.035 32.469 -9.141 1 94.31 182 LYS B C 1
ATOM 5693 O O . LYS B 1 182 ? -5.387 33.625 -8.852 1 94.31 182 LYS B O 1
ATOM 5698 N N . THR B 1 183 ? -4.34 32.125 -10.172 1 93 183 THR B N 1
ATOM 5699 C CA . THR B 1 183 ? -3.906 33.188 -11.07 1 93 183 THR B CA 1
ATOM 5700 C C . THR B 1 183 ? -4.992 33.5 -12.094 1 93 183 THR B C 1
ATOM 5702 O O . THR B 1 183 ? -5.98 32.781 -12.203 1 93 183 THR B O 1
ATOM 5705 N N . LYS B 1 184 ? -4.754 34.531 -12.812 1 87.44 184 LYS B N 1
ATOM 5706 C CA . LYS B 1 184 ? -5.684 34.938 -13.867 1 87.44 184 LYS B CA 1
ATOM 5707 C C . LYS B 1 184 ? -5.754 33.875 -14.969 1 87.44 184 LYS B C 1
ATOM 5709 O O . LYS B 1 184 ? -6.805 33.688 -15.578 1 87.44 184 LYS B O 1
ATOM 5714 N N . ASP B 1 185 ? -4.688 33.219 -15.148 1 89.31 185 ASP B N 1
ATOM 5715 C CA . ASP B 1 185 ? -4.602 32.188 -16.203 1 89.31 185 ASP B CA 1
ATOM 5716 C C . ASP B 1 185 ? -5.105 30.844 -15.695 1 89.31 185 ASP B C 1
ATOM 5718 O O . ASP B 1 185 ? -4.859 29.812 -16.328 1 89.31 185 ASP B O 1
ATOM 5722 N N . LYS B 1 186 ? -5.609 30.797 -14.5 1 90.19 186 LYS B N 1
ATOM 5723 C CA . LYS B 1 186 ? -6.238 29.609 -13.906 1 90.19 186 LYS B CA 1
ATOM 5724 C C . LYS B 1 186 ? -5.195 28.578 -13.484 1 90.19 186 LYS B C 1
ATOM 5726 O O . LYS B 1 186 ? -5.383 27.375 -13.688 1 90.19 186 LYS B O 1
ATOM 5731 N N . GLU B 1 187 ? -4.121 29.141 -13.133 1 93.06 187 GLU B N 1
ATOM 5732 C CA . GLU B 1 187 ? -3.174 28.297 -12.414 1 93.06 187 GLU B CA 1
ATOM 5733 C C . GLU B 1 187 ? -3.441 28.328 -10.906 1 93.06 187 GLU B C 1
ATOM 5735 O O . GLU B 1 187 ? -3.787 29.375 -10.359 1 93.06 187 GLU B O 1
ATOM 5740 N N . TYR B 1 188 ? -3.314 27.172 -10.328 1 94.94 188 TYR B N 1
ATOM 5741 C CA . TYR B 1 188 ? -3.664 27.062 -8.922 1 94.94 188 TYR B CA 1
ATOM 5742 C C . TYR B 1 188 ? -2.449 26.688 -8.086 1 94.94 188 TYR B C 1
ATOM 5744 O O . TYR B 1 188 ? -1.62 25.875 -8.516 1 94.94 188 TYR B O 1
ATOM 5752 N N . TYR B 1 189 ? -2.393 27.297 -6.852 1 96.31 189 TYR B N 1
ATOM 5753 C CA . TYR B 1 189 ? -1.252 27.047 -5.98 1 96.31 189 TYR B CA 1
ATOM 5754 C C . TYR B 1 189 ? -1.693 26.922 -4.527 1 96.31 189 TYR B C 1
ATOM 5756 O O . TYR B 1 189 ? -2.678 27.547 -4.113 1 96.31 189 TYR B O 1
ATOM 5764 N N . ILE B 1 190 ? -0.978 26.109 -3.791 1 96.75 190 ILE B N 1
ATOM 5765 C CA . ILE B 1 190 ? -0.988 26.172 -2.334 1 96.75 190 ILE B CA 1
ATOM 5766 C C . ILE B 1 190 ? 0.331 26.766 -1.836 1 96.75 190 ILE B C 1
ATOM 5768 O O . ILE B 1 190 ? 1.396 26.469 -2.385 1 96.75 190 ILE B O 1
ATOM 5772 N N . ILE B 1 191 ? 0.186 27.578 -0.802 1 98.12 191 ILE B N 1
ATOM 5773 C CA . ILE B 1 191 ? 1.354 28.328 -0.38 1 98.12 191 ILE B CA 1
ATOM 5774 C C . ILE B 1 191 ? 1.468 28.312 1.143 1 98.12 191 ILE B C 1
ATOM 5776 O O . ILE B 1 191 ? 0.465 28.438 1.849 1 98.12 191 ILE B O 1
ATOM 5780 N N . ILE B 1 192 ? 2.684 28.109 1.636 1 98.5 192 ILE B N 1
ATOM 5781 C CA . ILE B 1 192 ? 2.996 28.188 3.059 1 98.5 192 ILE B CA 1
ATOM 5782 C C . ILE B 1 192 ? 4.141 29.172 3.279 1 98.5 192 ILE B C 1
ATOM 5784 O O . ILE B 1 192 ? 5.211 29.047 2.68 1 98.5 192 ILE B O 1
ATOM 5788 N N . ASP B 1 193 ? 3.906 30.188 4.125 1 98.38 193 ASP B N 1
ATOM 5789 C CA . ASP B 1 193 ? 4.922 31.156 4.52 1 98.38 193 ASP B CA 1
ATOM 5790 C C . ASP B 1 193 ? 5.371 30.922 5.957 1 98.38 193 ASP B C 1
ATOM 5792 O O . ASP B 1 193 ? 4.543 30.766 6.855 1 98.38 193 ASP B O 1
ATOM 5796 N N . SER B 1 194 ? 6.66 30.891 6.09 1 98.06 194 SER B N 1
ATOM 5797 C CA . SER B 1 194 ? 7.172 30.969 7.453 1 98.06 194 SER B CA 1
ATOM 5798 C C . SER B 1 194 ? 7.43 32.406 7.863 1 98.06 194 SER B C 1
ATOM 5800 O O . SER B 1 194 ? 8.391 33.031 7.398 1 98.06 194 SER B O 1
ATOM 5802 N N . ILE B 1 195 ? 6.656 32.844 8.75 1 97 195 ILE B N 1
ATOM 5803 C CA . ILE B 1 195 ? 6.809 34.219 9.219 1 97 195 ILE B CA 1
ATOM 5804 C C . ILE B 1 195 ? 8.055 34.344 10.094 1 97 195 ILE B C 1
ATOM 5806 O O . ILE B 1 195 ? 8.742 35.344 10.078 1 97 195 ILE B O 1
ATOM 5810 N N . SER B 1 196 ? 8.328 33.281 10.766 1 95.5 196 SER B N 1
ATOM 5811 C CA . SER B 1 196 ? 9.547 33.188 11.562 1 95.5 196 SER B CA 1
ATOM 5812 C C . SER B 1 196 ? 10.734 32.781 10.711 1 95.5 196 SER B C 1
ATOM 5814 O O . SER B 1 196 ? 10.562 32.062 9.703 1 95.5 196 SER B O 1
ATOM 5816 N N . LYS B 1 197 ? 11.906 33.219 11.148 1 96.5 197 LYS B N 1
ATOM 5817 C CA . LYS B 1 197 ? 13.125 32.75 10.484 1 96.5 197 LYS B CA 1
ATOM 5818 C C . LYS B 1 197 ? 13.516 31.344 10.961 1 96.5 197 LYS B C 1
ATOM 5820 O O . LYS B 1 197 ? 13.508 31.062 12.156 1 96.5 197 LYS B O 1
ATOM 5825 N N . LEU B 1 198 ? 13.773 30.531 9.922 1 96.06 198 LEU B N 1
ATOM 5826 C CA . LEU B 1 198 ? 14.133 29.141 10.18 1 96.06 198 LEU B CA 1
ATOM 5827 C C . LEU B 1 198 ? 15.266 28.703 9.258 1 96.06 198 LEU B C 1
ATOM 5829 O O . LEU B 1 198 ? 15.602 29.391 8.297 1 96.06 198 LEU B O 1
ATOM 5833 N N . ILE B 1 199 ? 15.875 27.625 9.633 1 94.25 199 ILE B N 1
ATOM 5834 C CA . ILE B 1 199 ? 16.75 26.953 8.672 1 94.25 199 ILE B CA 1
ATOM 5835 C C . ILE B 1 199 ? 15.922 26.094 7.723 1 94.25 199 ILE B C 1
ATOM 5837 O O . ILE B 1 199 ? 14.797 25.703 8.055 1 94.25 199 ILE B O 1
ATOM 5841 N N . LEU B 1 200 ? 16.438 25.734 6.656 1 94.06 200 LEU B N 1
ATOM 5842 C CA . LEU B 1 200 ? 15.688 25.078 5.586 1 94.06 200 LEU B CA 1
ATOM 5843 C C . LEU B 1 200 ? 15.109 23.766 6.066 1 94.06 200 LEU B C 1
ATOM 5845 O O . LEU B 1 200 ? 13.93 23.469 5.824 1 94.06 200 LEU B O 1
ATOM 5849 N N . ASP B 1 201 ? 15.867 22.969 6.73 1 89.69 201 ASP B N 1
ATOM 5850 C CA . ASP B 1 201 ? 15.438 21.641 7.164 1 89.69 201 ASP B CA 1
ATOM 5851 C C . ASP B 1 201 ? 14.219 21.734 8.086 1 89.69 201 ASP B C 1
ATOM 5853 O O . ASP B 1 201 ? 13.273 20.953 7.957 1 89.69 201 ASP B O 1
ATOM 5857 N N . GLU B 1 202 ? 14.273 22.656 8.906 1 92.44 202 GLU B N 1
ATOM 5858 C CA . GLU B 1 202 ? 13.164 22.859 9.836 1 92.44 202 GLU B CA 1
ATOM 5859 C C . GLU B 1 202 ? 11.914 23.344 9.102 1 92.44 202 GLU B C 1
ATOM 5861 O O . GLU B 1 202 ? 10.805 22.891 9.406 1 92.44 202 GLU B O 1
ATOM 5866 N N . PHE B 1 203 ? 12.156 24.25 8.203 1 95.62 203 PHE B N 1
ATOM 5867 C CA . PHE B 1 203 ? 11.031 24.75 7.426 1 95.62 203 PHE B CA 1
ATOM 5868 C C . PHE B 1 203 ? 10.383 23.641 6.625 1 95.62 203 PHE B C 1
ATOM 5870 O O . PHE B 1 203 ? 9.156 23.5 6.613 1 95.62 203 PHE B O 1
ATOM 5877 N N . GLN B 1 204 ? 11.148 22.844 5.945 1 93.19 204 GLN B N 1
ATOM 5878 C CA . GLN B 1 204 ? 10.633 21.75 5.121 1 93.19 204 GLN B CA 1
ATOM 5879 C C . GLN B 1 204 ? 9.844 20.75 5.957 1 93.19 204 GLN B C 1
ATOM 5881 O O . GLN B 1 204 ? 8.781 20.281 5.543 1 93.19 204 GLN B O 1
ATOM 5886 N N . LYS B 1 205 ? 10.352 20.453 7.082 1 91.69 205 LYS B N 1
ATOM 5887 C CA . LYS B 1 205 ? 9.68 19.531 7.988 1 91.69 205 LYS B CA 1
ATOM 5888 C C . LYS B 1 205 ? 8.312 20.078 8.398 1 91.69 205 LYS B C 1
ATOM 5890 O O . LYS B 1 205 ? 7.316 19.344 8.367 1 91.69 205 LYS B O 1
ATOM 5895 N N . THR B 1 206 ? 8.297 21.281 8.758 1 96 206 THR B N 1
ATOM 5896 C CA . THR B 1 206 ? 7.062 21.906 9.219 1 96 206 THR B CA 1
ATOM 5897 C C . THR B 1 206 ? 6.07 22.062 8.07 1 96 206 THR B C 1
ATOM 5899 O O . THR B 1 206 ? 4.879 21.781 8.234 1 96 206 THR B O 1
ATOM 5902 N N . ALA B 1 207 ? 6.582 22.484 6.977 1 96.44 207 ALA B N 1
ATOM 5903 C CA . ALA B 1 207 ? 5.727 22.625 5.805 1 96.44 207 ALA B CA 1
ATOM 5904 C C . ALA B 1 207 ? 5.102 21.297 5.418 1 96.44 207 ALA B C 1
ATOM 5906 O O . ALA B 1 207 ? 3.92 21.234 5.07 1 96.44 207 ALA B O 1
ATOM 5907 N N . ASN B 1 208 ? 5.852 20.312 5.477 1 93.25 208 ASN B N 1
ATOM 5908 C CA . ASN B 1 208 ? 5.336 18.969 5.191 1 93.25 208 ASN B CA 1
ATOM 5909 C C . ASN B 1 208 ? 4.234 18.578 6.168 1 93.25 208 ASN B C 1
ATOM 5911 O O . ASN B 1 208 ? 3.252 17.938 5.777 1 93.25 208 ASN B O 1
ATOM 5915 N N . SER B 1 209 ? 4.457 18.875 7.406 1 96.25 209 SER B N 1
ATOM 5916 C CA . SER B 1 209 ? 3.441 18.562 8.406 1 96.25 209 SER B CA 1
ATOM 5917 C C . SER B 1 209 ? 2.129 19.281 8.102 1 96.25 209 SER B C 1
ATOM 5919 O O . SER B 1 209 ? 1.051 18.719 8.305 1 96.25 209 SER B O 1
ATOM 5921 N N . ILE B 1 210 ? 2.23 20.484 7.625 1 97.88 210 ILE B N 1
ATOM 5922 C CA . ILE B 1 210 ? 1.041 21.25 7.27 1 97.88 210 ILE B CA 1
ATOM 5923 C C . ILE B 1 210 ? 0.343 20.594 6.082 1 97.88 210 ILE B C 1
ATOM 5925 O O . ILE B 1 210 ? -0.876 20.406 6.094 1 97.88 210 ILE B O 1
ATOM 5929 N N . LEU B 1 211 ? 1.109 20.25 5.141 1 96.31 211 LEU B N 1
ATOM 5930 C CA . LEU B 1 211 ? 0.557 19.609 3.947 1 96.31 211 LEU B CA 1
ATOM 5931 C C . LEU B 1 211 ? -0.07 18.266 4.281 1 96.31 211 LEU B C 1
ATOM 5933 O O . LEU B 1 211 ? -1.133 17.922 3.758 1 96.31 211 LEU B O 1
ATOM 5937 N N . LEU B 1 212 ? 0.55 17.547 5.102 1 95.75 212 LEU B N 1
ATOM 5938 C CA . LEU B 1 212 ? 0.029 16.25 5.516 1 95.75 212 LEU B CA 1
ATOM 5939 C C . LEU B 1 212 ? -1.254 16.406 6.324 1 95.75 212 LEU B C 1
ATOM 5941 O O . LEU B 1 212 ? -2.199 15.633 6.164 1 95.75 212 LEU B O 1
ATOM 5945 N N . ALA B 1 213 ? -1.232 17.359 7.211 1 98 213 ALA B N 1
ATOM 5946 C CA . ALA B 1 213 ? -2.441 17.641 7.98 1 98 213 ALA B CA 1
ATOM 5947 C C . ALA B 1 213 ? -3.609 17.984 7.066 1 98 213 ALA B C 1
ATOM 5949 O O . ALA B 1 213 ? -4.723 17.5 7.25 1 98 213 ALA B O 1
ATOM 5950 N N . TYR B 1 214 ? -3.309 18.797 6.117 1 96.94 214 TYR B N 1
ATOM 5951 C CA . TYR B 1 214 ? -4.332 19.156 5.141 1 96.94 214 TYR B CA 1
ATOM 5952 C C . TYR B 1 214 ? -4.824 17.922 4.387 1 96.94 214 TYR B C 1
ATOM 5954 O O . TYR B 1 214 ? -6.031 17.734 4.227 1 96.94 214 TYR B O 1
ATOM 5962 N N . ALA B 1 215 ? -3.914 17.156 3.924 1 95.88 215 ALA B N 1
ATOM 5963 C CA . ALA B 1 215 ? -4.262 15.938 3.188 1 95.88 215 ALA B CA 1
ATOM 5964 C C . ALA B 1 215 ? -5.082 14.984 4.051 1 95.88 215 ALA B C 1
ATOM 5966 O O . ALA B 1 215 ? -6.027 14.359 3.57 1 95.88 215 ALA B O 1
ATOM 5967 N N . PHE B 1 216 ? -4.691 14.859 5.277 1 96.62 216 PHE B N 1
ATOM 5968 C CA . PHE B 1 216 ? -5.398 14.031 6.246 1 96.62 216 PHE B CA 1
ATOM 5969 C C . PHE B 1 216 ? -6.844 14.484 6.398 1 96.62 216 PHE B C 1
ATOM 5971 O O . PHE B 1 216 ? -7.766 13.672 6.371 1 96.62 216 PHE B O 1
ATOM 5978 N N . LEU B 1 217 ? -7.047 15.742 6.461 1 97.12 217 LEU B N 1
ATOM 5979 C CA . LEU B 1 217 ? -8.367 16.297 6.738 1 97.12 217 LEU B CA 1
ATOM 5980 C C . LEU B 1 217 ? -9.219 16.328 5.477 1 97.12 217 LEU B C 1
ATOM 5982 O O . LEU B 1 217 ? -10.422 16.047 5.527 1 97.12 217 LEU B O 1
ATOM 5986 N N . LYS B 1 218 ? -8.555 16.641 4.355 1 94.38 218 LYS B N 1
ATOM 5987 C CA . LYS B 1 218 ? -9.344 16.938 3.168 1 94.38 218 LYS B CA 1
ATOM 5988 C C . LYS B 1 218 ? -9.242 15.828 2.131 1 94.38 218 LYS B C 1
ATOM 5990 O O . LYS B 1 218 ? -10 15.805 1.158 1 94.38 218 LYS B O 1
ATOM 5995 N N . GLY B 1 219 ? -8.328 14.93 2.352 1 92.06 219 GLY B N 1
ATOM 5996 C CA . GLY B 1 219 ? -8.242 13.758 1.497 1 92.06 219 GLY B CA 1
ATOM 5997 C C . GLY B 1 219 ? -7.477 14.008 0.21 1 92.06 219 GLY B C 1
ATOM 5998 O O . GLY B 1 219 ? -7.602 13.25 -0.75 1 92.06 219 GLY B O 1
ATOM 5999 N N . GLU B 1 220 ? -6.727 15.102 0.179 1 89.75 220 GLU B N 1
ATOM 6000 C CA . GLU B 1 220 ? -5.984 15.422 -1.038 1 89.75 220 GLU B CA 1
ATOM 6001 C C . GLU B 1 220 ? -4.535 15.773 -0.725 1 89.75 220 GLU B C 1
ATOM 6003 O O . GLU B 1 220 ? -4.27 16.75 -0.01 1 89.75 220 GLU B O 1
ATOM 6008 N N . TYR B 1 221 ? -3.701 14.969 -1.311 1 90.06 221 TYR B N 1
ATOM 6009 C CA . TYR B 1 221 ? -2.277 15.242 -1.152 1 90.06 221 TYR B CA 1
ATOM 6010 C C . TYR B 1 221 ? -1.665 15.719 -2.463 1 90.06 221 TYR B C 1
ATOM 6012 O O . TYR B 1 221 ? -1.932 15.148 -3.523 1 90.06 221 TYR B O 1
ATOM 6020 N N . HIS B 1 222 ? -0.899 16.734 -2.383 1 88.88 222 HIS B N 1
ATOM 6021 C CA . HIS B 1 222 ? -0.232 17.312 -3.547 1 88.88 222 HIS B CA 1
ATOM 6022 C C . HIS B 1 222 ? 1.283 17.188 -3.426 1 88.88 222 HIS B C 1
ATOM 6024 O O . HIS B 1 222 ? 1.928 18.031 -2.797 1 88.88 222 HIS B O 1
ATOM 6030 N N . GLY B 1 223 ? 1.822 16.219 -4.086 1 84.44 223 GLY B N 1
ATOM 6031 C CA . GLY B 1 223 ? 3.24 15.945 -3.91 1 84.44 223 GLY B CA 1
ATOM 6032 C C . GLY B 1 223 ? 4.008 15.906 -5.219 1 84.44 223 GLY B C 1
ATOM 6033 O O . GLY B 1 223 ? 5.004 15.195 -5.336 1 84.44 223 GLY B O 1
ATOM 6034 N N . LYS B 1 224 ? 3.621 16.688 -6.188 1 85.31 224 LYS B N 1
ATOM 6035 C CA . LYS B 1 224 ? 4.285 16.625 -7.484 1 85.31 224 LYS B CA 1
ATOM 6036 C C . LYS B 1 224 ? 5.566 17.453 -7.496 1 85.31 224 LYS B C 1
ATOM 6038 O O . LYS B 1 224 ? 6.625 16.953 -7.891 1 85.31 224 LYS B O 1
ATOM 6043 N N . GLU B 1 225 ? 5.41 18.703 -7.117 1 90.69 225 GLU B N 1
ATOM 6044 C CA . GLU B 1 225 ? 6.531 19.641 -7.16 1 90.69 225 GLU B CA 1
ATOM 6045 C C . GLU B 1 225 ? 6.426 20.688 -6.059 1 90.69 225 GLU B C 1
ATOM 6047 O O . GLU B 1 225 ? 5.324 21 -5.605 1 90.69 225 GLU B O 1
ATOM 6052 N N . ALA B 1 226 ? 7.566 21.094 -5.645 1 93.62 226 ALA B N 1
ATOM 6053 C CA . ALA B 1 226 ? 7.633 22.156 -4.645 1 93.62 226 ALA B CA 1
ATOM 6054 C C . ALA B 1 226 ? 8.703 23.188 -5.004 1 93.62 226 ALA B C 1
ATOM 6056 O O . ALA B 1 226 ? 9.805 22.828 -5.422 1 93.62 226 ALA B O 1
ATOM 6057 N N . ASN B 1 227 ? 8.328 24.422 -4.918 1 96.12 227 ASN B N 1
ATOM 6058 C CA . ASN B 1 227 ? 9.258 25.531 -5.043 1 96.12 227 ASN B CA 1
ATOM 6059 C C . ASN B 1 227 ? 9.445 26.266 -3.717 1 96.12 227 ASN B C 1
ATOM 6061 O O . ASN B 1 227 ? 8.492 26.844 -3.186 1 96.12 227 ASN B O 1
ATOM 6065 N N . ILE B 1 228 ? 10.633 26.203 -3.271 1 97.69 228 ILE B N 1
ATOM 6066 C CA . ILE B 1 228 ? 10.945 26.844 -1.993 1 97.69 228 ILE B CA 1
ATOM 6067 C C . ILE B 1 228 ? 11.758 28.109 -2.229 1 97.69 228 ILE B C 1
ATOM 6069 O O . ILE B 1 228 ? 12.836 28.062 -2.814 1 97.69 228 ILE B O 1
ATOM 6073 N N . LEU B 1 229 ? 11.266 29.203 -1.755 1 98.19 229 LEU B N 1
ATOM 6074 C CA . LEU B 1 229 ? 11.922 30.484 -1.924 1 98.19 229 LEU B CA 1
ATOM 6075 C C . LEU B 1 229 ? 12.383 31.047 -0.581 1 98.19 229 LEU B C 1
ATOM 6077 O O . LEU B 1 229 ? 11.805 30.734 0.46 1 98.19 229 LEU B O 1
ATOM 6081 N N . THR B 1 230 ? 13.414 31.828 -0.652 1 97.62 230 THR B N 1
ATOM 6082 C CA . THR B 1 230 ? 13.922 32.469 0.56 1 97.62 230 THR B CA 1
ATOM 6083 C C . THR B 1 230 ? 13.758 33.969 0.488 1 97.62 230 THR B C 1
ATOM 6085 O O . THR B 1 230 ? 13.781 34.562 -0.599 1 97.62 230 THR B O 1
ATOM 6088 N N . TYR B 1 231 ? 13.586 34.531 1.696 1 96.75 231 TYR B N 1
ATOM 6089 C CA . TYR B 1 231 ? 13.43 35.969 1.836 1 96.75 231 TYR B CA 1
ATOM 6090 C C . TYR B 1 231 ? 14.242 36.5 3.016 1 96.75 231 TYR B C 1
ATOM 6092 O O . TYR B 1 231 ? 14.445 35.781 4.004 1 96.75 231 TYR B O 1
ATOM 6100 N N . THR B 1 232 ? 14.578 37.719 2.928 1 90.94 232 THR B N 1
ATOM 6101 C CA . THR B 1 232 ? 15.328 38.375 4 1 90.94 232 THR B CA 1
ATOM 6102 C C . THR B 1 232 ? 14.391 38.875 5.102 1 90.94 232 THR B C 1
ATOM 6104 O O . THR B 1 232 ? 14.797 38.969 6.258 1 90.94 232 THR B O 1
ATOM 6107 N N . SER B 1 233 ? 13.219 39.188 4.668 1 91.38 233 SER B N 1
ATOM 6108 C CA . SER B 1 233 ? 12.242 39.688 5.625 1 91.38 233 SER B CA 1
ATOM 6109 C C . SER B 1 233 ? 10.906 38.969 5.48 1 91.38 233 SER B C 1
ATOM 6111 O O . SER B 1 233 ? 10.641 38.344 4.457 1 91.38 233 SER B O 1
ATOM 6113 N N . ASN B 1 234 ? 10.062 39.219 6.453 1 92.44 234 ASN B N 1
ATOM 6114 C CA . ASN B 1 234 ? 8.789 38.5 6.496 1 92.44 234 ASN B CA 1
ATOM 6115 C C . ASN B 1 234 ? 7.715 39.219 5.684 1 92.44 234 ASN B C 1
ATOM 6117 O O . ASN B 1 234 ? 6.543 38.844 5.727 1 92.44 234 ASN B O 1
ATOM 6121 N N . ASN B 1 235 ? 8.133 40.219 4.91 1 91.62 235 ASN B N 1
ATOM 6122 C CA . ASN B 1 235 ? 7.168 40.844 4.02 1 91.62 235 ASN B CA 1
ATOM 6123 C C . ASN B 1 235 ? 6.996 40.062 2.725 1 91.62 235 ASN B C 1
ATOM 6125 O O . ASN B 1 235 ? 6.027 40.25 1.992 1 91.62 235 ASN B O 1
ATOM 6129 N N . PHE B 1 236 ? 7.91 39.219 2.326 1 96.12 236 PHE B N 1
ATOM 6130 C CA . PHE B 1 236 ? 7.859 38.25 1.227 1 96.12 236 PHE B CA 1
ATOM 6131 C C . PHE B 1 236 ? 7.664 38.969 -0.105 1 96.12 236 PHE B C 1
ATOM 6133 O O . PHE B 1 236 ? 6.965 38.469 -0.987 1 96.12 236 PHE B O 1
ATOM 6140 N N . LYS B 1 237 ? 8.242 40.062 -0.265 1 93.62 237 LYS B N 1
ATOM 6141 C CA . LYS B 1 237 ? 8.055 40.844 -1.479 1 93.62 237 LYS B CA 1
ATOM 6142 C C . LYS B 1 237 ? 8.977 40.375 -2.596 1 93.62 237 LYS B C 1
ATOM 6144 O O . LYS B 1 237 ? 8.508 40.031 -3.684 1 93.62 237 LYS B O 1
ATOM 6149 N N . THR B 1 238 ? 10.281 40.312 -2.303 1 94.75 238 THR B N 1
ATOM 6150 C CA . THR B 1 238 ? 11.25 39.938 -3.32 1 94.75 238 THR B CA 1
ATOM 6151 C C . THR B 1 238 ? 12.031 38.719 -2.885 1 94.75 238 THR B C 1
ATOM 6153 O O . THR B 1 238 ? 12.781 38.75 -1.908 1 94.75 238 THR B O 1
ATOM 6156 N N . PRO B 1 239 ? 11.852 37.656 -3.66 1 97.25 239 PRO B N 1
ATOM 6157 C CA . PRO B 1 239 ? 12.594 36.438 -3.285 1 97.25 239 PRO B CA 1
ATOM 6158 C C . PRO B 1 239 ? 14.094 36.562 -3.564 1 97.25 239 PRO B C 1
ATOM 6160 O O . PRO B 1 239 ? 14.492 37.156 -4.562 1 97.25 239 PRO B O 1
ATOM 6163 N N . GLU B 1 240 ? 14.914 35.938 -2.727 1 95.94 240 GLU B N 1
ATOM 6164 C CA . GLU B 1 240 ? 16.375 35.938 -2.865 1 95.94 240 GLU B CA 1
ATOM 6165 C C . GLU B 1 240 ? 16.844 34.688 -3.607 1 95.94 240 GLU B C 1
ATOM 6167 O O . GLU B 1 240 ? 17.906 34.719 -4.234 1 95.94 240 GLU B O 1
ATOM 6172 N N . SER B 1 241 ? 16.172 33.688 -3.412 1 96.62 241 SER B N 1
ATOM 6173 C CA . SER B 1 241 ? 16.578 32.438 -4.023 1 96.62 241 SER B CA 1
ATOM 6174 C C . SER B 1 241 ? 15.383 31.516 -4.25 1 96.62 241 SER B C 1
ATOM 6176 O O . SER B 1 241 ? 14.289 31.766 -3.725 1 96.62 241 SER B O 1
ATOM 6178 N N . ILE B 1 242 ? 15.617 30.5 -5.062 1 97.06 242 ILE B N 1
ATOM 6179 C CA . ILE B 1 242 ? 14.609 29.469 -5.297 1 97.06 242 ILE B CA 1
ATOM 6180 C C . ILE B 1 242 ? 15.273 28.094 -5.285 1 97.06 242 ILE B C 1
ATOM 6182 O O . ILE B 1 242 ? 16.375 27.922 -5.797 1 97.06 242 ILE B O 1
ATOM 6186 N N . LEU B 1 243 ? 14.711 27.203 -4.602 1 96.56 243 LEU B N 1
ATOM 6187 C CA . LEU B 1 243 ? 14.984 25.781 -4.637 1 96.56 243 LEU B CA 1
ATOM 6188 C C . LEU B 1 243 ? 13.789 25 -5.176 1 96.56 243 LEU B C 1
ATOM 6190 O O . LEU B 1 243 ? 12.758 24.906 -4.504 1 96.56 243 LEU B O 1
ATOM 6194 N N . SER B 1 244 ? 13.906 24.516 -6.352 1 94.06 244 SER B N 1
ATOM 6195 C CA . SER B 1 244 ? 12.844 23.734 -6.984 1 94.06 244 SER B CA 1
ATOM 6196 C C . SER B 1 244 ? 13.102 22.234 -6.844 1 94.06 244 SER B C 1
ATOM 6198 O O . SER B 1 244 ? 14.188 21.75 -7.168 1 94.06 244 SER B O 1
ATOM 6200 N N . VAL B 1 245 ? 12.086 21.578 -6.398 1 91.25 245 VAL B N 1
ATOM 6201 C CA . VAL B 1 245 ? 12.234 20.156 -6.164 1 91.25 245 VAL B CA 1
ATOM 6202 C C . VAL B 1 245 ? 11.062 19.406 -6.809 1 91.25 245 VAL B C 1
ATOM 6204 O O . VAL B 1 245 ? 9.906 19.766 -6.605 1 91.25 245 VAL B O 1
ATOM 6207 N N . ILE B 1 246 ? 11.406 18.406 -7.516 1 86.38 246 ILE B N 1
ATOM 6208 C CA . ILE B 1 246 ? 10.398 17.469 -8.008 1 86.38 246 ILE B CA 1
ATOM 6209 C C . ILE B 1 246 ? 10.203 16.344 -6.984 1 86.38 246 ILE B C 1
ATOM 6211 O O . ILE B 1 246 ? 11.125 15.57 -6.715 1 86.38 246 ILE B O 1
ATOM 6215 N N . LEU B 1 247 ? 9.062 16.297 -6.43 1 77.12 247 LEU B N 1
ATOM 6216 C CA . LEU B 1 247 ? 8.797 15.391 -5.312 1 77.12 247 LEU B CA 1
ATOM 6217 C C . LEU B 1 247 ? 8.406 14.008 -5.816 1 77.12 247 LEU B C 1
ATOM 6219 O O . LEU B 1 247 ? 8.555 13.016 -5.102 1 77.12 247 LEU B O 1
ATOM 6223 N N . GLY B 1 248 ? 8.008 13.898 -7.07 1 67.25 248 GLY B N 1
ATOM 6224 C CA . GLY B 1 248 ? 7.688 12.617 -7.672 1 67.25 248 GLY B CA 1
ATOM 6225 C C . GLY B 1 248 ? 6.414 12 -7.125 1 67.25 248 GLY B C 1
ATOM 6226 O O . GLY B 1 248 ? 6.004 10.922 -7.555 1 67.25 248 GLY B O 1
ATOM 6227 N N . GLY B 1 249 ? 5.992 12.719 -6.051 1 65.31 249 GLY B N 1
ATOM 6228 C CA . GLY B 1 249 ? 4.711 12.234 -5.57 1 65.31 249 GLY B CA 1
ATOM 6229 C C . GLY B 1 249 ? 3.547 12.648 -6.445 1 65.31 249 GLY B C 1
ATOM 6230 O O . GLY B 1 249 ? 3.691 13.523 -7.305 1 65.31 249 GLY B O 1
ATOM 6231 N N . GLY B 1 250 ? 2.635 11.914 -6.715 1 67.06 250 GLY B N 1
ATOM 6232 C CA . GLY B 1 250 ? 1.387 12.164 -7.418 1 67.06 250 GLY B CA 1
ATOM 6233 C C . GLY B 1 250 ? 0.352 12.867 -6.555 1 67.06 250 GLY B C 1
ATOM 6234 O O . GLY B 1 250 ? 0.701 13.578 -5.613 1 67.06 250 GLY B O 1
ATOM 6235 N N . ILE B 1 251 ? -0.655 13.055 -7.172 1 70.25 251 ILE B N 1
ATOM 6236 C CA . ILE B 1 251 ? -1.836 13.484 -6.434 1 70.25 251 ILE B CA 1
ATOM 6237 C C . ILE B 1 251 ? -2.561 12.273 -5.855 1 70.25 251 ILE B C 1
ATOM 6239 O O . ILE B 1 251 ? -2.814 11.297 -6.562 1 70.25 251 ILE B O 1
ATOM 6243 N N . LEU B 1 252 ? -2.629 12.281 -4.547 1 74.06 252 LEU B N 1
ATOM 6244 C CA . LEU B 1 252 ? -3.387 11.219 -3.891 1 74.06 252 LEU B CA 1
ATOM 6245 C C . LEU B 1 252 ? -4.77 11.711 -3.479 1 74.06 252 LEU B C 1
ATOM 6247 O O . LEU B 1 252 ? -4.895 12.758 -2.842 1 74.06 252 LEU B O 1
ATOM 6251 N N . ASP B 1 253 ? -5.719 11 -3.934 1 76 253 ASP B N 1
ATOM 6252 C CA . ASP B 1 253 ? -7.098 11.32 -3.566 1 76 253 ASP B CA 1
ATOM 6253 C C . ASP B 1 253 ? -7.668 10.266 -2.621 1 76 253 ASP B C 1
ATOM 6255 O O . ASP B 1 253 ? -7.562 9.07 -2.881 1 76 253 ASP B O 1
ATOM 6259 N N . GLY B 1 254 ? -8.117 10.734 -1.504 1 85.38 254 GLY B N 1
ATOM 6260 C CA . GLY B 1 254 ? -8.711 9.852 -0.517 1 85.38 254 GLY B CA 1
ATOM 6261 C C . GLY B 1 254 ? -10.016 10.383 0.049 1 85.38 254 GLY B C 1
ATOM 6262 O O . GLY B 1 254 ? -10.672 11.227 -0.569 1 85.38 254 GLY B O 1
ATOM 6263 N N . PHE B 1 255 ? -10.406 9.789 1.113 1 88.44 255 PHE B N 1
ATOM 6264 C CA . PHE B 1 255 ? -11.656 10.156 1.765 1 88.44 255 PHE B CA 1
ATOM 6265 C C . PHE B 1 255 ? -11.43 11.234 2.811 1 88.44 255 PHE B C 1
ATOM 6267 O O . PHE B 1 255 ? -10.602 11.07 3.715 1 88.44 255 PHE B O 1
ATOM 6274 N N . PRO B 1 256 ? -12.133 12.305 2.686 1 92.75 256 PRO B N 1
ATOM 6275 C CA . PRO B 1 256 ? -11.945 13.359 3.686 1 92.75 256 PRO B CA 1
ATOM 6276 C C . PRO B 1 256 ? -12.422 12.938 5.074 1 92.75 256 PRO B C 1
ATOM 6278 O O . PRO B 1 256 ? -13.367 12.156 5.203 1 92.75 256 PRO B O 1
ATOM 6281 N N . VAL B 1 257 ? -11.805 13.469 6.059 1 96 257 VAL B N 1
ATOM 6282 C CA . VAL B 1 257 ? -12.172 13.234 7.449 1 96 257 VAL B CA 1
ATOM 6283 C C . VAL B 1 257 ? -13.172 14.297 7.91 1 96 257 VAL B C 1
ATOM 6285 O O . VAL B 1 257 ? -14.023 14.023 8.758 1 96 257 VAL B O 1
ATOM 6288 N N . HIS B 1 258 ? -13.062 15.508 7.352 1 95.38 258 HIS B N 1
ATOM 6289 C CA . HIS B 1 258 ? -13.859 16.656 7.766 1 95.38 258 HIS B CA 1
ATOM 6290 C C . HIS B 1 258 ? -14.406 17.406 6.562 1 95.38 258 HIS B C 1
ATOM 6292 O O . HIS B 1 258 ? -13.719 17.531 5.539 1 95.38 258 HIS B O 1
ATOM 6298 N N . THR B 1 259 ? -15.664 17.828 6.707 1 91.38 259 THR B N 1
ATOM 6299 C CA . THR B 1 259 ? -16.266 18.688 5.695 1 91.38 259 THR B CA 1
ATOM 6300 C C . THR B 1 259 ? -17.219 19.703 6.336 1 91.38 259 THR B C 1
ATOM 6302 O O . THR B 1 259 ? -17.641 19.516 7.477 1 91.38 259 THR B O 1
ATOM 6305 N N . THR B 1 260 ? -17.375 20.781 5.707 1 90.31 260 THR B N 1
ATOM 6306 C CA . THR B 1 260 ? -18.359 21.766 6.129 1 90.31 260 THR B CA 1
ATOM 6307 C C . THR B 1 260 ? -19.531 21.828 5.145 1 90.31 260 THR B C 1
ATOM 6309 O O . THR B 1 260 ? -20.344 22.75 5.191 1 90.31 260 THR B O 1
ATOM 6312 N N . LYS B 1 261 ? -19.609 20.844 4.258 1 85.5 261 LYS B N 1
ATOM 6313 C CA . LYS B 1 261 ? -20.641 20.812 3.221 1 85.5 261 LYS B CA 1
ATOM 6314 C C . LYS B 1 261 ? -21.516 19.562 3.354 1 85.5 261 LYS B C 1
ATOM 6316 O O . LYS B 1 261 ? -21.5 18.703 2.482 1 85.5 261 LYS B O 1
ATOM 6321 N N . PRO B 1 262 ? -22.328 19.578 4.273 1 83.56 262 PRO B N 1
ATOM 6322 C CA . PRO B 1 262 ? -23.172 18.406 4.52 1 83.56 262 PRO B CA 1
ATOM 6323 C C . PRO B 1 262 ? -24.172 18.156 3.404 1 83.56 262 PRO B C 1
ATOM 6325 O O . PRO B 1 262 ? -24.625 17.016 3.209 1 83.56 262 PRO B O 1
ATOM 6328 N N . HIS B 1 263 ? -24.484 19.188 2.658 1 74.69 263 HIS B N 1
ATOM 6329 C CA . HIS B 1 263 ? -25.531 19.078 1.655 1 74.69 263 HIS B CA 1
ATOM 6330 C C . HIS B 1 263 ? -25.156 18.094 0.555 1 74.69 263 HIS B C 1
ATOM 6332 O O . HIS B 1 263 ? -26.031 17.469 -0.064 1 74.69 263 HIS B O 1
ATOM 6338 N N . SER B 1 264 ? -23.938 18.016 0.354 1 68.12 264 SER B N 1
ATOM 6339 C CA . SER B 1 264 ? -23.484 17.125 -0.704 1 68.12 264 SER B CA 1
ATOM 6340 C C . SER B 1 264 ? -23.562 15.664 -0.266 1 68.12 264 SER B C 1
ATOM 6342 O O . SER B 1 264 ? -23.516 14.758 -1.102 1 68.12 264 SER B O 1
ATOM 6344 N N . LEU B 1 265 ? -23.75 15.422 1.002 1 72.56 265 LEU B N 1
ATOM 6345 C CA . LEU B 1 265 ? -23.641 14.07 1.542 1 72.56 265 LEU B CA 1
ATOM 6346 C C . LEU B 1 265 ? -25.016 13.539 1.946 1 72.56 265 LEU B C 1
ATOM 6348 O O . LEU B 1 265 ? -25.188 12.328 2.127 1 72.56 265 LEU B O 1
ATOM 6352 N N . VAL B 1 266 ? -25.859 14.438 2.279 1 59.81 266 VAL B N 1
ATOM 6353 C CA . VAL B 1 266 ? -27.156 14.016 2.795 1 59.81 266 VAL B CA 1
ATOM 6354 C C . VAL B 1 266 ? -28.156 13.875 1.641 1 59.81 266 VAL B C 1
ATOM 6356 O O . VAL B 1 266 ? -28.016 14.539 0.61 1 59.81 266 VAL B O 1
ATOM 6359 N N . SER B 1 267 ? -28.844 12.82 1.889 1 52.97 267 SER B N 1
ATOM 6360 C CA . SER B 1 267 ? -29.906 12.602 0.902 1 52.97 267 SER B CA 1
ATOM 6361 C C . SER B 1 267 ? -30.797 13.82 0.773 1 52.97 267 SER B C 1
ATOM 6363 O O . SER B 1 267 ? -30.844 14.664 1.671 1 52.97 267 SER B O 1
ATOM 6365 N N . ILE B 1 268 ? -31.359 13.93 -0.352 1 43.09 268 ILE B N 1
ATOM 6366 C CA . ILE B 1 268 ? -32.281 15.016 -0.627 1 43.09 268 ILE B CA 1
ATOM 6367 C C . ILE B 1 268 ? -33.344 15.094 0.486 1 43.09 268 ILE B C 1
ATOM 6369 O O . ILE B 1 268 ? -33.719 16.188 0.901 1 43.09 268 ILE B O 1
ATOM 6373 N N . LYS B 1 269 ? -3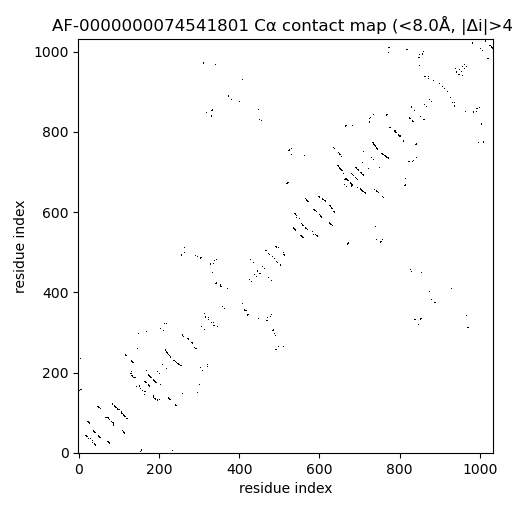3.812 14.016 0.975 1 41.38 269 LYS B N 1
ATOM 6374 C CA . LYS B 1 269 ? -34.844 13.984 2.029 1 41.38 269 LYS B CA 1
ATOM 6375 C C . LYS B 1 269 ? -34.312 14.648 3.303 1 41.38 269 LYS B C 1
ATOM 6377 O O . LYS B 1 269 ? -35.062 15.359 3.982 1 41.38 269 LYS B O 1
ATOM 6382 N N . GLN B 1 270 ? -33.094 14.289 3.576 1 49 270 GLN B N 1
ATOM 6383 C CA . GLN B 1 270 ? -32.531 14.875 4.785 1 49 270 GLN B CA 1
ATOM 6384 C C . GLN B 1 270 ? -32.219 16.344 4.59 1 49 270 GLN B C 1
ATOM 6386 O O . GLN B 1 270 ? -32.188 17.125 5.555 1 49 270 GLN B O 1
ATOM 6391 N N . LYS B 1 271 ? -31.953 16.625 3.301 1 49.97 271 LYS B N 1
ATOM 6392 C CA . LYS B 1 271 ? -31.75 18.031 2.98 1 49.97 271 LYS B CA 1
ATOM 6393 C C . LYS B 1 271 ? -33 18.859 3.271 1 49.97 271 LYS B C 1
ATOM 6395 O O . LYS B 1 271 ? -32.906 20.031 3.631 1 49.97 271 LYS B O 1
ATOM 6400 N N . THR B 1 272 ? -34.125 18.172 2.957 1 47.59 272 THR B N 1
ATOM 6401 C CA . THR B 1 272 ? -35.406 18.891 3.012 1 47.59 272 THR B CA 1
ATOM 6402 C C . THR B 1 272 ? -36.125 18.594 4.316 1 47.59 272 THR B C 1
ATOM 6404 O O . THR B 1 272 ? -37.375 18.5 4.34 1 47.59 272 THR B O 1
ATOM 6407 N N . LYS B 1 273 ? -35.469 18.219 5.266 1 50.97 273 LYS B N 1
ATOM 6408 C CA . LYS B 1 273 ? -36.281 18.094 6.469 1 50.97 273 LYS B CA 1
ATOM 6409 C C . LYS B 1 273 ? -37.031 19.391 6.758 1 50.97 273 LYS B C 1
ATOM 6411 O O . LYS B 1 273 ? -36.438 20.469 6.77 1 50.97 273 LYS B O 1
ATOM 6416 N N . TYR B 1 274 ? -38.281 19.188 6.547 1 49.97 274 TYR B N 1
ATOM 6417 C CA . TYR B 1 274 ? -39.219 20.281 6.746 1 49.97 274 TYR B CA 1
ATOM 6418 C C . TYR B 1 274 ? -39.531 20.484 8.227 1 49.97 274 TYR B C 1
ATOM 6420 O O . TYR B 1 274 ? -39.594 19.516 8.992 1 49.97 274 TYR B O 1
ATOM 6428 N N . LYS B 1 275 ? -39.312 21.609 8.664 1 51.44 275 LYS B N 1
ATOM 6429 C CA . LYS B 1 275 ? -39.812 21.984 9.977 1 51.44 275 LYS B CA 1
ATOM 6430 C C . LYS B 1 275 ? -41.344 22.062 9.977 1 51.44 275 LYS B C 1
ATOM 6432 O O . LYS B 1 275 ? -41.969 22.578 9.031 1 51.44 275 LYS B O 1
ATOM 6437 N N . LYS B 1 276 ? -41.875 21.188 10.883 1 54.34 276 LYS B N 1
ATOM 6438 C CA . LYS B 1 276 ? -43.312 21.312 11.102 1 54.34 276 LYS B CA 1
ATOM 6439 C C . LYS B 1 276 ? -43.625 22.234 12.281 1 54.34 276 LYS B C 1
ATOM 6441 O O . LYS B 1 276 ? -42.844 22.328 13.219 1 54.34 276 LYS B O 1
ATOM 6446 N N . ASP B 1 277 ? -44.5 23.031 12.102 1 51.19 277 ASP B N 1
ATOM 6447 C CA . ASP B 1 277 ? -44.906 23.875 13.211 1 51.19 277 ASP B CA 1
ATOM 6448 C C . ASP B 1 277 ? -45.688 23.062 14.258 1 51.19 277 ASP B C 1
ATOM 6450 O O . ASP B 1 277 ? -45.844 21.844 14.102 1 51.19 277 ASP B O 1
ATOM 6454 N N . LYS B 1 278 ? -46.094 23.703 15.453 1 58.75 278 LYS B N 1
ATOM 6455 C CA . LYS B 1 278 ? -46.812 23.109 16.594 1 58.75 278 LYS B CA 1
ATOM 6456 C C . LYS B 1 278 ? -48.031 22.312 16.109 1 58.75 278 LYS B C 1
ATOM 6458 O O . LYS B 1 278 ? -48.469 21.391 16.797 1 58.75 278 LYS B O 1
ATOM 6463 N N . ASN B 1 279 ? -48.438 22.625 14.961 1 66.44 279 ASN B N 1
ATOM 6464 C CA . ASN B 1 279 ? -49.656 22.016 14.484 1 66.44 279 ASN B CA 1
ATOM 6465 C C . ASN B 1 279 ? -49.406 20.984 13.383 1 66.44 279 ASN B C 1
ATOM 6467 O O . ASN B 1 279 ? -50.344 20.516 12.742 1 66.44 279 ASN B O 1
ATOM 6471 N N . GLY B 1 280 ? -48.156 20.688 13.109 1 57.84 280 GLY B N 1
ATOM 6472 C CA . GLY B 1 280 ? -47.75 19.625 12.188 1 57.84 280 GLY B CA 1
ATOM 6473 C C . GLY B 1 280 ? -47.531 20.125 10.773 1 57.84 280 GLY B C 1
ATOM 6474 O O . GLY B 1 280 ? -47.344 19.328 9.852 1 57.84 280 GLY B O 1
ATOM 6475 N N . LYS B 1 281 ? -47.875 21.359 10.57 1 54.53 281 LYS B N 1
ATOM 6476 C CA . LYS B 1 281 ? -47.75 21.891 9.219 1 54.53 281 LYS B CA 1
ATOM 6477 C C . LYS B 1 281 ? -46.281 22.141 8.836 1 54.53 281 LYS B C 1
ATOM 6479 O O . LYS B 1 281 ? -45.5 22.609 9.656 1 54.53 281 LYS B O 1
ATOM 6484 N N . LEU B 1 282 ? -46.031 21.812 7.688 1 53.06 282 LEU B N 1
ATOM 6485 C CA . LEU B 1 282 ? -44.656 21.891 7.152 1 53.06 282 LEU B CA 1
ATOM 6486 C C . LEU B 1 282 ? -44.219 23.344 7.027 1 53.06 282 LEU B C 1
ATOM 6488 O O . LEU B 1 282 ? -44.875 24.141 6.367 1 53.06 282 LEU B O 1
ATOM 6492 N N . ILE B 1 283 ? -43.5 24.062 7.895 1 52.47 283 ILE B N 1
ATOM 6493 C CA . ILE B 1 283 ? -43.156 25.469 7.855 1 52.47 283 ILE B CA 1
ATOM 6494 C C . ILE B 1 283 ? -41.969 25.703 6.902 1 52.47 283 ILE B C 1
ATOM 6496 O O . ILE B 1 283 ? -41.781 26.812 6.418 1 52.47 283 ILE B O 1
ATOM 6500 N N . GLY B 1 284 ? -41.062 24.703 6.605 1 51.91 284 GLY B N 1
ATOM 6501 C CA . GLY B 1 284 ? -39.938 24.875 5.691 1 51.91 284 GLY B CA 1
ATOM 6502 C C . GLY B 1 284 ? -38.875 23.781 5.836 1 51.91 284 GLY B C 1
ATOM 6503 O O . GLY B 1 284 ? -39.094 22.797 6.547 1 51.91 284 GLY B O 1
ATOM 6504 N N . VAL B 1 285 ? -37.938 23.859 4.949 1 51.72 285 VAL B N 1
ATOM 6505 C CA . VAL B 1 285 ? -36.812 22.938 5.012 1 51.72 285 VAL B CA 1
ATOM 6506 C C . VAL B 1 285 ? -36.031 23.188 6.285 1 51.72 285 VAL B C 1
ATOM 6508 O O . VAL B 1 285 ? -35.719 24.344 6.621 1 51.72 285 VAL B O 1
ATOM 6511 N N . ASP B 1 286 ? -36 22.359 7.23 1 55.06 286 ASP B N 1
ATOM 6512 C CA . ASP B 1 286 ? -35.188 22.531 8.453 1 55.06 286 ASP B CA 1
ATOM 6513 C C . ASP B 1 286 ? -33.719 22.578 8.141 1 55.06 286 ASP B C 1
ATOM 6515 O O . ASP B 1 286 ? -33.031 21.547 8.211 1 55.06 286 ASP B O 1
ATOM 6519 N N . GLU B 1 287 ? -33.344 23.641 7.531 1 56.09 287 GLU B N 1
ATOM 6520 C CA . GLU B 1 287 ? -31.938 23.906 7.23 1 56.09 287 GLU B CA 1
ATOM 6521 C C . GLU B 1 287 ? -31.094 23.922 8.5 1 56.09 287 GLU B C 1
ATOM 6523 O O . GLU B 1 287 ? -29.891 23.688 8.445 1 56.09 287 GLU B O 1
ATOM 6528 N N . ALA B 1 288 ? -31.766 24.203 9.586 1 62.44 288 ALA B N 1
ATOM 6529 C CA . ALA B 1 288 ? -31.062 24.375 10.852 1 62.44 288 ALA B CA 1
ATOM 6530 C C . ALA B 1 288 ? -30.359 23.078 11.266 1 62.44 288 ALA B C 1
ATOM 6532 O O . ALA B 1 288 ? -29.328 23.094 11.938 1 62.44 288 ALA B O 1
ATOM 6533 N N . HIS B 1 289 ? -30.969 22.047 10.711 1 72.38 289 HIS B N 1
ATOM 6534 C CA . HIS B 1 289 ? -30.422 20.781 11.188 1 72.38 289 HIS B CA 1
ATOM 6535 C C . HIS B 1 289 ? -29.062 20.5 10.57 1 72.38 289 HIS B C 1
ATOM 6537 O O . HIS B 1 289 ? -28.219 19.859 11.188 1 72.38 289 HIS B O 1
ATOM 6543 N N . LEU B 1 290 ? -28.766 21.109 9.477 1 79.81 290 LEU B N 1
ATOM 6544 C CA . LEU B 1 290 ? -27.484 20.875 8.812 1 79.81 290 LEU B CA 1
ATOM 6545 C C . LEU B 1 290 ? -26.453 21.906 9.25 1 79.81 290 LEU B C 1
ATOM 6547 O O . LEU B 1 290 ? -25.25 21.688 9.102 1 79.81 290 LEU B O 1
ATOM 6551 N N . LYS B 1 291 ? -26.891 23.016 9.867 1 81.69 291 LYS B N 1
ATOM 6552 C CA . LYS B 1 291 ? -26 24.109 10.234 1 81.69 291 LYS B CA 1
ATOM 6553 C C . LYS B 1 291 ? -25 23.672 11.289 1 81.69 291 LYS B C 1
ATOM 6555 O O . LYS B 1 291 ? -23.859 24.156 11.312 1 81.69 291 LYS B O 1
ATOM 6560 N N . LYS B 1 292 ? -25.359 22.781 12.125 1 84.56 292 LYS B N 1
ATOM 6561 C CA . LYS B 1 292 ? -24.469 22.297 13.188 1 84.56 292 LYS B CA 1
ATOM 6562 C C . LYS B 1 292 ? -23.25 21.594 12.609 1 84.56 292 LYS B C 1
ATOM 6564 O O . LYS B 1 292 ? -22.219 21.484 13.266 1 84.56 292 LYS B O 1
ATOM 6569 N N . TYR B 1 293 ? -23.422 21.156 11.383 1 86.94 293 TYR B N 1
ATOM 6570 C CA . TYR B 1 293 ? -22.328 20.438 10.742 1 86.94 293 TYR B CA 1
ATOM 6571 C C . TYR B 1 293 ? -21.469 21.375 9.906 1 86.94 293 TYR B C 1
ATOM 6573 O O . TYR B 1 293 ? -20.406 20.984 9.398 1 86.94 293 TYR B O 1
ATOM 6581 N N . MET B 1 294 ? -21.859 22.594 9.797 1 88.88 294 MET B N 1
ATOM 6582 C CA . MET B 1 294 ? -21.172 23.562 8.945 1 88.88 294 MET B CA 1
ATOM 6583 C C . MET B 1 294 ? -20.219 24.422 9.766 1 88.88 294 MET B C 1
ATOM 6585 O O . MET B 1 294 ? -20.234 25.656 9.664 1 88.88 294 MET B O 1
ATOM 6589 N N . VAL B 1 295 ? -19.484 23.766 10.586 1 91.88 295 VAL B N 1
ATOM 6590 C CA . VAL B 1 295 ? -18.531 24.484 11.438 1 91.88 295 VAL B CA 1
ATOM 6591 C C . VAL B 1 295 ? -17.125 24.312 10.891 1 91.88 295 VAL B C 1
ATOM 6593 O O . VAL B 1 295 ? -16.672 23.188 10.641 1 91.88 295 VAL B O 1
ATOM 6596 N N . GLU B 1 296 ? -16.484 25.422 10.758 1 95.38 296 GLU B N 1
ATOM 6597 C CA . GLU B 1 296 ? -15.125 25.438 10.227 1 95.38 296 GLU B CA 1
ATOM 6598 C C . GLU B 1 296 ? -14.148 24.75 11.18 1 95.38 296 GLU B C 1
ATOM 6600 O O . GLU B 1 296 ? -14.32 24.797 12.398 1 95.38 296 GLU B O 1
ATOM 6605 N N . PHE B 1 297 ? -13.125 24.078 10.617 1 97.12 297 PHE B N 1
ATOM 6606 C CA . PHE B 1 297 ? -12.086 23.469 11.43 1 97.12 297 PHE B CA 1
ATOM 6607 C C . PHE B 1 297 ? -11.219 24.516 12.102 1 97.12 297 PHE B C 1
ATOM 6609 O O . PHE B 1 297 ? -10.68 25.406 11.438 1 97.12 297 PHE B O 1
ATOM 6616 N N . PRO B 1 298 ? -11.031 24.484 13.359 1 97 298 PRO B N 1
ATOM 6617 C CA . PRO B 1 298 ? -10.352 25.562 14.086 1 97 298 PRO B CA 1
ATOM 6618 C C . PRO B 1 298 ? -8.859 25.609 13.789 1 97 298 PRO B C 1
ATOM 6620 O O . PRO B 1 298 ? -8.195 24.562 13.742 1 97 298 PRO B O 1
ATOM 6623 N N . HIS B 1 299 ? -8.328 26.844 13.734 1 96.12 299 HIS B N 1
ATOM 6624 C CA . HIS B 1 299 ? -6.91 27.016 13.445 1 96.12 299 HIS B CA 1
ATOM 6625 C C . HIS B 1 299 ? -6.047 26.5 14.594 1 96.12 299 HIS B C 1
ATOM 6627 O O . HIS B 1 299 ? -4.941 26 14.375 1 96.12 299 HIS B O 1
ATOM 6633 N N . GLU B 1 300 ? -6.562 26.516 15.797 1 96.94 300 GLU B N 1
ATOM 6634 C CA . GLU B 1 300 ? -5.82 26.031 16.953 1 96.94 300 GLU B CA 1
ATOM 6635 C C . GLU B 1 300 ? -5.613 24.516 16.891 1 96.94 300 GLU B C 1
ATOM 6637 O O . GLU B 1 300 ? -4.508 24.031 17.125 1 96.94 300 GLU B O 1
ATOM 6642 N N . SER B 1 301 ? -6.676 23.844 16.562 1 97.75 301 SER B N 1
ATOM 6643 C CA . SER B 1 301 ? -6.598 22.391 16.438 1 97.75 301 SER B CA 1
ATOM 6644 C C . SER B 1 301 ? -5.703 21.984 15.273 1 97.75 301 SER B C 1
ATOM 6646 O O . SER B 1 301 ? -4.973 20.984 15.367 1 97.75 301 SER B O 1
ATOM 6648 N N . LEU B 1 302 ? -5.793 22.766 14.195 1 98.38 302 LEU B N 1
ATOM 6649 C CA . LEU B 1 302 ? -4.93 22.469 13.055 1 98.38 302 LEU B CA 1
ATOM 6650 C C . LEU B 1 302 ? -3.463 22.672 13.422 1 98.38 302 LEU B C 1
ATOM 6652 O O . LEU B 1 302 ? -2.611 21.859 13.055 1 98.38 302 LEU B O 1
ATOM 6656 N N . SER B 1 303 ? -3.176 23.75 14.18 1 98.44 303 SER B N 1
ATOM 6657 C CA . SER B 1 303 ? -1.816 24.016 14.641 1 98.44 303 SER B CA 1
ATOM 6658 C C . SER B 1 303 ? -1.292 22.859 15.5 1 98.44 303 SER B C 1
ATOM 6660 O O . SER B 1 303 ? -0.166 22.406 15.305 1 98.44 303 SER B O 1
ATOM 6662 N N . LYS B 1 304 ? -2.125 22.406 16.328 1 98.19 304 LYS B N 1
ATOM 6663 C CA . LYS B 1 304 ? -1.728 21.328 17.234 1 98.19 304 LYS B CA 1
ATOM 6664 C C . LYS B 1 304 ? -1.531 20.016 16.484 1 98.19 304 LYS B C 1
ATOM 6666 O O . LYS B 1 304 ? -0.627 19.234 16.797 1 98.19 304 LYS B O 1
ATOM 6671 N N . LEU B 1 305 ? -2.43 19.75 15.562 1 98.44 305 LEU B N 1
ATOM 6672 C CA . LEU B 1 305 ? -2.277 18.562 14.727 1 98.44 305 LEU B CA 1
ATOM 6673 C C . LEU B 1 305 ? -0.947 18.594 13.984 1 98.44 305 LEU B C 1
ATOM 6675 O O . LEU B 1 305 ? -0.236 17.578 13.938 1 98.44 305 LEU B O 1
ATOM 6679 N N . CYS B 1 306 ? -0.617 19.734 13.414 1 98.38 306 CYS B N 1
ATOM 6680 C CA . CYS B 1 306 ? 0.651 19.891 12.711 1 98.38 306 CYS B CA 1
ATOM 6681 C C . CYS B 1 306 ? 1.828 19.672 13.656 1 98.38 306 CYS B C 1
ATOM 6683 O O . CYS B 1 306 ? 2.828 19.062 13.273 1 98.38 306 CYS B O 1
ATOM 6685 N N . GLU B 1 307 ? 1.686 20.156 14.836 1 97.62 307 GLU B N 1
ATOM 6686 C CA . GLU B 1 307 ? 2.738 19.984 15.836 1 97.62 307 GLU B CA 1
ATOM 6687 C C . GLU B 1 307 ? 2.943 18.516 16.172 1 97.62 307 GLU B C 1
ATOM 6689 O O . GLU B 1 307 ? 4.078 18.047 16.312 1 97.62 307 GLU B O 1
ATOM 6694 N N . LEU B 1 308 ? 1.865 17.812 16.344 1 96.12 308 LEU B N 1
ATOM 6695 C CA . LEU B 1 308 ? 1.943 16.375 16.609 1 96.12 308 LEU B CA 1
ATOM 6696 C C . LEU B 1 308 ? 2.645 15.641 15.477 1 96.12 308 LEU B C 1
ATOM 6698 O O . LEU B 1 308 ? 3.523 14.812 15.719 1 96.12 308 LEU B O 1
ATOM 6702 N N . ILE B 1 309 ? 2.309 15.977 14.266 1 95.69 309 ILE B N 1
ATOM 6703 C CA . ILE B 1 309 ? 2.889 15.336 13.086 1 95.69 309 ILE B CA 1
ATOM 6704 C C . ILE B 1 309 ? 4.375 15.68 13 1 95.69 309 ILE B C 1
ATOM 6706 O O . ILE B 1 309 ? 5.195 14.812 12.68 1 95.69 309 ILE B O 1
ATOM 6710 N N . CYS B 1 310 ? 4.68 16.875 13.352 1 93.62 310 CYS B N 1
ATOM 6711 C CA . CYS B 1 310 ? 6.039 17.375 13.227 1 93.62 310 CYS B CA 1
ATOM 6712 C C . CYS B 1 310 ? 6.953 16.766 14.281 1 93.62 310 CYS B C 1
ATOM 6714 O O . CYS B 1 310 ? 8.133 16.531 14.016 1 93.62 310 CYS B O 1
ATOM 6716 N N . ASN B 1 311 ? 6.445 16.469 15.438 1 92 311 ASN B N 1
ATOM 6717 C CA . ASN B 1 311 ? 7.32 16.219 16.578 1 92 311 ASN B CA 1
ATOM 6718 C C . ASN B 1 311 ? 7.258 14.758 17.016 1 92 311 ASN B C 1
ATOM 6720 O O . ASN B 1 311 ? 8.141 14.281 17.719 1 92 311 ASN B O 1
ATOM 6724 N N . LYS B 1 312 ? 6.238 14.086 16.625 1 90.81 312 LYS B N 1
ATOM 6725 C CA . LYS B 1 312 ? 6.086 12.695 17.047 1 90.81 312 LYS B CA 1
ATOM 6726 C C . LYS B 1 312 ? 6.23 11.75 15.852 1 90.81 312 LYS B C 1
ATOM 6728 O O . LYS B 1 312 ? 5.301 11.602 15.055 1 90.81 312 LYS B O 1
ATOM 6733 N N . GLY B 1 313 ? 7.301 11.078 15.867 1 86.69 313 GLY B N 1
ATOM 6734 C CA . GLY B 1 313 ? 7.617 10.203 14.75 1 86.69 313 GLY B CA 1
ATOM 6735 C C . GLY B 1 313 ? 6.523 9.188 14.461 1 86.69 313 GLY B C 1
ATOM 6736 O O . GLY B 1 313 ? 6.176 8.961 13.297 1 86.69 313 GLY B O 1
ATOM 6737 N N . GLY B 1 314 ? 5.988 8.586 15.508 1 88.06 314 GLY B N 1
ATOM 6738 C CA . GLY B 1 314 ? 4.918 7.617 15.336 1 88.06 314 GLY B CA 1
ATOM 6739 C C . GLY B 1 314 ? 3.672 8.211 14.711 1 88.06 314 GLY B C 1
ATOM 6740 O O . GLY B 1 314 ? 3.004 7.555 13.906 1 88.06 314 GLY B O 1
ATOM 6741 N N . ILE B 1 315 ? 3.393 9.43 15.016 1 93.38 315 ILE B N 1
ATOM 6742 C CA . ILE B 1 315 ? 2.232 10.109 14.445 1 93.38 315 ILE B CA 1
ATOM 6743 C C . ILE B 1 315 ? 2.518 10.484 12.992 1 93.38 315 ILE B C 1
ATOM 6745 O O . ILE B 1 315 ? 1.666 10.305 12.117 1 93.38 315 ILE B O 1
ATOM 6749 N N . LEU B 1 316 ? 3.711 11.008 12.781 1 92.44 316 LEU B N 1
ATOM 6750 C CA . LEU B 1 316 ? 4.102 11.312 11.414 1 92.44 316 LEU B CA 1
ATOM 6751 C C . LEU B 1 316 ? 3.947 10.086 10.516 1 92.44 316 LEU B C 1
ATOM 6753 O O . LEU B 1 316 ? 3.334 10.164 9.453 1 92.44 316 LEU B O 1
ATOM 6757 N N . ARG B 1 317 ? 4.375 9.039 10.938 1 89.12 317 ARG B N 1
ATOM 6758 C CA . ARG B 1 317 ? 4.293 7.797 10.172 1 89.12 317 ARG B CA 1
ATOM 6759 C C . ARG B 1 317 ? 2.844 7.383 9.945 1 89.12 317 ARG B C 1
ATOM 6761 O O . ARG B 1 317 ? 2.471 6.969 8.852 1 89.12 317 ARG B O 1
ATOM 6768 N N . ALA B 1 318 ? 2.137 7.43 10.977 1 93.12 318 ALA B N 1
ATOM 6769 C CA . ALA B 1 318 ? 0.731 7.043 10.875 1 93.12 318 ALA B CA 1
ATOM 6770 C C . ALA B 1 318 ? 0.001 7.891 9.844 1 93.12 318 ALA B C 1
ATOM 6772 O O . ALA B 1 318 ? -0.777 7.367 9.039 1 93.12 318 ALA B O 1
ATOM 6773 N N . VAL B 1 319 ? 0.292 9.18 9.867 1 94.75 319 VAL B N 1
ATOM 6774 C CA . VAL B 1 319 ? -0.385 10.086 8.938 1 94.75 319 VAL B CA 1
ATOM 6775 C C . VAL B 1 319 ? 0.09 9.812 7.512 1 94.75 319 VAL B C 1
ATOM 6777 O O . VAL B 1 319 ? -0.704 9.844 6.57 1 94.75 319 VAL B O 1
ATOM 6780 N N . ILE B 1 320 ? 1.317 9.539 7.359 1 90.94 320 ILE B N 1
ATOM 6781 C CA . ILE B 1 320 ? 1.844 9.195 6.043 1 90.94 320 ILE B CA 1
ATOM 6782 C C . ILE B 1 320 ? 1.16 7.93 5.523 1 90.94 320 ILE B C 1
ATOM 6784 O O . ILE B 1 320 ? 0.721 7.879 4.375 1 90.94 320 ILE B O 1
ATOM 6788 N N . LEU B 1 321 ? 1.085 6.961 6.359 1 91.81 321 LEU B N 1
ATOM 6789 C CA . LEU B 1 321 ? 0.412 5.723 5.973 1 91.81 321 LEU B CA 1
ATOM 6790 C C . LEU B 1 321 ? -1.055 5.984 5.645 1 91.81 321 LEU B C 1
ATOM 6792 O O . LEU B 1 321 ? -1.584 5.438 4.676 1 91.81 321 LEU B O 1
ATOM 6796 N N . PHE B 1 322 ? -1.644 6.781 6.438 1 94.5 322 PHE B N 1
ATOM 6797 C CA . PHE B 1 322 ? -3.045 7.137 6.246 1 94.5 322 PHE B CA 1
ATOM 6798 C C . PHE B 1 322 ? -3.25 7.812 4.895 1 94.5 322 PHE B C 1
ATOM 6800 O O . PHE B 1 322 ? -4.125 7.418 4.125 1 94.5 322 PHE B O 1
ATOM 6807 N N . VAL B 1 323 ? -2.439 8.758 4.586 1 92.31 323 VAL B N 1
ATOM 6808 C CA . VAL B 1 323 ? -2.57 9.57 3.381 1 92.31 323 VAL B CA 1
ATOM 6809 C C . VAL B 1 323 ? -2.145 8.758 2.158 1 92.31 323 VAL B C 1
ATOM 6811 O O . VAL B 1 323 ? -2.785 8.82 1.107 1 92.31 323 VAL B O 1
ATOM 6814 N N . SER B 1 324 ? -1.132 7.992 2.285 1 86.31 324 SER B N 1
ATOM 6815 C CA . SER B 1 324 ? -0.628 7.188 1.175 1 86.31 324 SER B CA 1
ATOM 6816 C C . SER B 1 324 ? -1.61 6.086 0.8 1 86.31 324 SER B C 1
ATOM 6818 O O . SER B 1 324 ? -1.569 5.562 -0.316 1 86.31 324 SER B O 1
ATOM 6820 N N . ASN B 1 325 ? -2.396 5.742 1.673 1 86.19 325 ASN B N 1
ATOM 6821 C CA . ASN B 1 325 ? -3.369 4.672 1.473 1 86.19 325 ASN B CA 1
ATOM 6822 C C . ASN B 1 325 ? -4.496 5.109 0.54 1 86.19 325 ASN B C 1
ATOM 6824 O O . ASN B 1 325 ? -5.277 4.277 0.076 1 86.19 325 ASN B O 1
ATOM 6828 N N . HIS B 1 326 ? -4.562 6.328 0.223 1 78.69 326 HIS B N 1
ATOM 6829 C CA . HIS B 1 326 ? -5.633 6.848 -0.622 1 78.69 326 HIS B CA 1
ATOM 6830 C C . HIS B 1 326 ? -5.668 6.133 -1.969 1 78.69 326 HIS B C 1
ATOM 6832 O O . HIS B 1 326 ? -6.742 5.93 -2.539 1 78.69 326 HIS B O 1
ATOM 6838 N N . SER B 1 327 ? -4.562 5.664 -2.418 1 74 327 SER B N 1
ATOM 6839 C CA . SER B 1 327 ? -4.496 5.043 -3.736 1 74 327 SER B CA 1
ATOM 6840 C C . SER B 1 327 ? -4.094 3.578 -3.639 1 74 327 SER B C 1
ATOM 6842 O O . SER B 1 327 ? -3.871 2.92 -4.656 1 74 327 SER B O 1
ATOM 6844 N N . ALA B 1 328 ? -4.066 3.104 -2.479 1 78.81 328 ALA B N 1
ATOM 6845 C CA . ALA B 1 328 ? -3.607 1.728 -2.301 1 78.81 328 ALA B CA 1
ATOM 6846 C C . ALA B 1 328 ? -4.75 0.737 -2.516 1 78.81 328 ALA B C 1
ATOM 6848 O O . ALA B 1 328 ? -5.918 1.076 -2.322 1 78.81 328 ALA B O 1
ATOM 6849 N N . THR B 1 329 ? -4.383 -0.421 -2.977 1 78.38 329 THR B N 1
ATOM 6850 C CA . THR B 1 329 ? -5.363 -1.499 -3.025 1 78.38 329 THR B CA 1
ATOM 6851 C C . THR B 1 329 ? -5.805 -1.895 -1.619 1 78.38 329 THR B C 1
ATOM 6853 O O . THR B 1 329 ? -5.074 -1.678 -0.65 1 78.38 329 THR B O 1
ATOM 6856 N N . LEU B 1 330 ? -6.957 -2.496 -1.527 1 80.88 330 LEU B N 1
ATOM 6857 C CA . LEU B 1 330 ? -7.52 -2.824 -0.223 1 80.88 330 LEU B CA 1
ATOM 6858 C C . LEU B 1 330 ? -6.641 -3.828 0.514 1 80.88 330 LEU B C 1
ATOM 6860 O O . LEU B 1 330 ? -6.535 -3.787 1.742 1 80.88 330 LEU B O 1
ATOM 6864 N N . GLU B 1 331 ? -6.004 -4.633 -0.207 1 78.81 331 GLU B N 1
ATOM 6865 C CA . GLU B 1 331 ? -5.121 -5.641 0.374 1 78.81 331 GLU B CA 1
ATOM 6866 C C . GLU B 1 331 ? -3.943 -4.992 1.097 1 78.81 331 GLU B C 1
ATOM 6868 O O . GLU B 1 331 ? -3.479 -5.5 2.119 1 78.81 331 GLU B O 1
ATOM 6873 N N . LEU B 1 332 ? -3.535 -3.902 0.55 1 85.31 332 LEU B N 1
ATOM 6874 C CA . LEU B 1 332 ? -2.445 -3.154 1.167 1 85.31 332 LEU B CA 1
ATOM 6875 C C . LEU B 1 332 ? -2.977 -2.186 2.217 1 85.31 332 LEU B C 1
ATOM 6877 O O . LEU B 1 332 ? -2.312 -1.93 3.225 1 85.31 332 LEU B O 1
ATOM 6881 N N . LYS B 1 333 ? -4.102 -1.71 1.991 1 90 333 LYS B N 1
ATOM 6882 C CA . LYS B 1 333 ? -4.676 -0.629 2.785 1 90 333 LYS B CA 1
ATOM 6883 C C . LYS B 1 333 ? -4.934 -1.078 4.223 1 90 333 LYS B C 1
ATOM 6885 O O . LYS B 1 333 ? -4.555 -0.388 5.168 1 90 333 LYS B O 1
ATOM 6890 N N . VAL B 1 334 ? -5.52 -2.225 4.375 1 91.31 334 VAL B N 1
ATOM 6891 C CA . VAL B 1 334 ? -6.02 -2.641 5.68 1 91.31 334 VAL B CA 1
ATOM 6892 C C . VAL B 1 334 ? -4.844 -2.926 6.617 1 91.31 334 VAL B C 1
ATOM 6894 O O . VAL B 1 334 ? -4.766 -2.363 7.711 1 91.31 334 VAL B O 1
ATOM 6897 N N . PRO B 1 335 ? -3.885 -3.717 6.195 1 89.94 335 PRO B N 1
ATOM 6898 C CA . PRO B 1 335 ? -2.758 -3.916 7.109 1 89.94 335 PRO B CA 1
ATOM 6899 C C . PRO B 1 335 ? -2.025 -2.615 7.434 1 89.94 335 PRO B C 1
ATOM 6901 O O . PRO B 1 335 ? -1.592 -2.412 8.57 1 89.94 335 PRO B O 1
ATOM 6904 N N . THR B 1 336 ? -1.911 -1.772 6.516 1 92.12 336 THR B N 1
ATOM 6905 C CA . THR B 1 336 ? -1.194 -0.52 6.727 1 92.12 336 THR B CA 1
ATOM 6906 C C . THR B 1 336 ? -1.96 0.385 7.688 1 92.12 336 THR B C 1
ATOM 6908 O O . THR B 1 336 ? -1.354 1.111 8.477 1 92.12 336 THR B O 1
ATOM 6911 N N . LEU B 1 337 ? -3.215 0.347 7.602 1 94.88 337 LEU B N 1
ATOM 6912 C CA . LEU B 1 337 ? -4.02 1.145 8.523 1 94.88 337 LEU B CA 1
ATOM 6913 C C . LEU B 1 337 ? -3.93 0.597 9.938 1 94.88 337 LEU B C 1
ATOM 6915 O O . LEU B 1 337 ? -3.959 1.36 10.906 1 94.88 337 LEU B O 1
ATOM 6919 N N . PHE B 1 338 ? -3.822 -0.707 10.062 1 93.44 338 PHE B N 1
ATOM 6920 C CA . PHE B 1 338 ? -3.609 -1.28 11.383 1 93.44 338 PHE B CA 1
ATOM 6921 C C . PHE B 1 338 ? -2.271 -0.831 11.961 1 93.44 338 PHE B C 1
ATOM 6923 O O . PHE B 1 338 ? -2.17 -0.54 13.156 1 93.44 338 PHE B O 1
ATOM 6930 N N . VAL B 1 339 ? -1.3 -0.812 11.125 1 91.75 339 VAL B N 1
ATOM 6931 C CA . VAL B 1 339 ? 0.01 -0.329 11.547 1 91.75 339 VAL B CA 1
ATOM 6932 C C . VAL B 1 339 ? -0.09 1.135 11.969 1 91.75 339 VAL B C 1
ATOM 6934 O O . VAL B 1 339 ? 0.474 1.534 12.992 1 91.75 339 VAL B O 1
ATOM 6937 N N . ALA B 1 340 ? -0.748 1.94 11.18 1 93.94 340 ALA B N 1
ATOM 6938 C CA . ALA B 1 340 ? -0.95 3.35 11.516 1 93.94 340 ALA B CA 1
ATOM 6939 C C . ALA B 1 340 ? -1.644 3.5 12.867 1 93.94 340 ALA B C 1
ATOM 6941 O O . ALA B 1 340 ? -1.241 4.324 13.688 1 93.94 340 ALA B O 1
ATOM 6942 N N . LEU B 1 341 ? -2.684 2.676 13.062 1 94.88 341 LEU B N 1
ATOM 6943 C CA . LEU B 1 341 ? -3.414 2.715 14.328 1 94.88 341 LEU B CA 1
ATOM 6944 C C . LEU B 1 341 ? -2.496 2.381 15.5 1 94.88 341 LEU B C 1
ATOM 6946 O O . LEU B 1 341 ? -2.539 3.047 16.531 1 94.88 341 LEU B O 1
ATOM 6950 N N . GLU B 1 342 ? -1.696 1.412 15.336 1 90.81 342 GLU B N 1
ATOM 6951 C CA . GLU B 1 342 ? -0.763 1.015 16.391 1 90.81 342 GLU B CA 1
ATOM 6952 C C . GLU B 1 342 ? 0.235 2.129 16.688 1 90.81 342 GLU B C 1
ATOM 6954 O O . GLU B 1 342 ? 0.564 2.377 17.844 1 90.81 342 GLU B O 1
ATOM 6959 N N . ASN B 1 343 ? 0.694 2.777 15.641 1 89.88 343 ASN B N 1
ATOM 6960 C CA . ASN B 1 343 ? 1.636 3.879 15.82 1 89.88 343 ASN B CA 1
ATOM 6961 C C . ASN B 1 343 ? 1.011 5.031 16.609 1 89.88 343 ASN B C 1
ATOM 6963 O O . ASN B 1 343 ? 1.635 5.578 17.516 1 89.88 343 ASN B O 1
ATOM 6967 N N . VAL B 1 344 ? -0.168 5.367 16.25 1 93.94 344 VAL B N 1
ATOM 6968 C CA . VAL B 1 344 ? -0.85 6.477 16.922 1 93.94 344 VAL B CA 1
ATOM 6969 C C . VAL B 1 344 ? -1.096 6.133 18.391 1 93.94 344 VAL B C 1
ATOM 6971 O O . VAL B 1 344 ? -0.834 6.945 19.281 1 93.94 344 VAL B O 1
ATOM 6974 N N . THR B 1 345 ? -1.597 4.941 18.641 1 92.19 345 THR B N 1
ATOM 6975 C CA . THR B 1 345 ? -1.931 4.543 20 1 92.19 345 THR B CA 1
ATOM 6976 C C . THR B 1 345 ? -0.677 4.48 20.875 1 92.19 345 THR B C 1
ATOM 6978 O O . THR B 1 345 ? -0.699 4.895 22.031 1 92.19 345 THR B O 1
ATOM 6981 N N . LYS B 1 346 ? 0.35 4.012 20.328 1 87.69 346 LYS B N 1
ATOM 6982 C CA . LYS B 1 346 ? 1.605 3.916 21.062 1 87.69 346 LYS B CA 1
ATOM 6983 C C . LYS B 1 346 ? 2.098 5.297 21.484 1 87.69 346 LYS B C 1
ATOM 6985 O O . LYS B 1 346 ? 2.535 5.48 22.625 1 87.69 346 LYS B O 1
ATOM 6990 N N . VAL B 1 347 ? 2.074 6.234 20.578 1 88.38 347 VAL B N 1
ATOM 6991 C CA . VAL B 1 347 ? 2.551 7.586 20.859 1 88.38 347 VAL B CA 1
ATOM 6992 C C . VAL B 1 347 ? 1.662 8.242 21.906 1 88.38 347 VAL B C 1
ATOM 6994 O O . VAL B 1 347 ? 2.154 8.938 22.797 1 88.38 347 VAL B O 1
ATOM 6997 N N . LEU B 1 348 ? 0.404 8.07 21.797 1 91.12 348 LEU B N 1
ATOM 6998 C CA . LEU B 1 348 ? -0.543 8.773 22.656 1 91.12 348 LEU B CA 1
ATOM 6999 C C . LEU B 1 348 ? -0.55 8.164 24.062 1 91.12 348 LEU B C 1
ATOM 7001 O O . LEU B 1 348 ? -0.937 8.828 25.031 1 91.12 348 LEU B O 1
ATOM 7005 N N . ILE B 1 349 ? -0.376 6.926 24.172 1 81.31 349 ILE B N 1
ATOM 7006 C CA . ILE B 1 349 ? -0.261 6.305 25.484 1 81.31 349 ILE B CA 1
ATOM 7007 C C . ILE B 1 349 ? 1.022 6.773 26.172 1 81.31 349 ILE B C 1
ATOM 7009 O O . ILE B 1 349 ? 1.084 6.863 27.391 1 81.31 349 ILE B O 1
ATOM 7013 N N . GLY B 1 350 ? 1.899 7.438 25.406 1 66.88 350 GLY B N 1
ATOM 7014 C CA . GLY B 1 350 ? 3.158 7.91 25.953 1 66.88 350 GLY B CA 1
ATOM 7015 C C . GLY B 1 350 ? 4.219 6.824 26.031 1 66.88 350 GLY B C 1
ATOM 7016 O O . GLY B 1 350 ? 3.93 5.648 25.797 1 66.88 350 GLY B O 1
ATOM 7017 N N . GLY B 1 351 ? 5.488 7.168 25.906 1 53.25 351 GLY B N 1
ATOM 7018 C CA . GLY B 1 351 ? 6.676 6.328 25.875 1 53.25 351 GLY B CA 1
ATOM 7019 C C . GLY B 1 351 ? 6.547 5.086 26.734 1 53.25 351 GLY B C 1
ATOM 7020 O O . GLY B 1 351 ? 6.402 3.979 26.219 1 53.25 351 GLY B O 1
ATOM 7021 N N . ASP B 1 352 ? 6.914 5.281 28 1 45.78 352 ASP B N 1
ATOM 7022 C CA . ASP B 1 352 ? 7.199 4.195 28.938 1 45.78 352 ASP B CA 1
ATOM 7023 C C . ASP B 1 352 ? 5.91 3.531 29.406 1 45.78 352 ASP B C 1
ATOM 7025 O O . ASP B 1 352 ? 5.863 2.973 30.516 1 45.78 352 ASP B O 1
ATOM 7029 N N . VAL B 1 353 ? 4.875 3.975 28.891 1 48.12 353 VAL B N 1
ATOM 7030 C CA . VAL B 1 353 ? 3.75 3.422 29.641 1 48.12 353 VAL B CA 1
ATOM 7031 C C . VAL B 1 353 ? 3.629 1.925 29.359 1 48.12 353 VAL B C 1
ATOM 7033 O O . VAL B 1 353 ? 3.561 1.506 28.203 1 48.12 353 VAL B O 1
ATOM 7036 N N . SER B 1 354 ? 4.117 1.186 30.203 1 53.31 354 SER B N 1
ATOM 7037 C CA . SER B 1 354 ? 4.109 -0.266 30.359 1 53.31 354 SER B CA 1
ATOM 7038 C C . SER B 1 354 ? 2.727 -0.843 30.062 1 53.31 354 SER B C 1
ATOM 7040 O O . SER B 1 354 ? 1.723 -0.133 30.156 1 53.31 354 SER B O 1
ATOM 7042 N N . VAL B 1 355 ? 2.686 -1.782 29.375 1 60.19 355 VAL B N 1
ATOM 7043 C CA . VAL B 1 355 ? 1.511 -2.641 29.281 1 60.19 355 VAL B CA 1
ATOM 7044 C C . VAL B 1 355 ? 0.74 -2.609 30.609 1 60.19 355 VAL B C 1
ATOM 7046 O O . VAL B 1 355 ? 1.334 -2.697 31.672 1 60.19 355 VAL B O 1
ATOM 7049 N N . PRO B 1 356 ? -0.547 -2.08 30.469 1 67.25 356 PRO B N 1
ATOM 7050 C CA . PRO B 1 356 ? -1.288 -2.059 31.734 1 67.25 356 PRO B CA 1
ATOM 7051 C C . PRO B 1 356 ? -1.15 -3.359 32.531 1 67.25 356 PRO B C 1
ATOM 7053 O O . PRO B 1 356 ? -1.057 -4.438 31.922 1 67.25 356 PRO B O 1
ATOM 7056 N N . ARG B 1 357 ? -1.097 -3.123 33.781 1 78.69 357 ARG B N 1
ATOM 7057 C CA . ARG B 1 357 ? -0.945 -4.277 34.656 1 78.69 357 ARG B CA 1
ATOM 7058 C C . ARG B 1 357 ? -2.262 -5.027 34.812 1 78.69 357 ARG B C 1
ATOM 7060 O O . ARG B 1 357 ? -3.338 -4.434 34.719 1 78.69 357 ARG B O 1
ATOM 7067 N N . LEU B 1 358 ? -2.178 -6.305 34.812 1 86.56 358 LEU B N 1
ATOM 7068 C CA . LEU B 1 358 ? -3.352 -7.129 35.094 1 86.56 358 LEU B CA 1
ATOM 7069 C C . LEU B 1 358 ? -3.932 -6.82 36.469 1 86.56 358 LEU B C 1
ATOM 7071 O O . LEU B 1 358 ? -5.152 -6.707 36.625 1 86.56 358 LEU B O 1
ATOM 7075 N N . ILE B 1 359 ? -3.021 -6.738 37.438 1 89.38 359 ILE B N 1
ATOM 7076 C CA . ILE B 1 359 ? -3.365 -6.41 38.812 1 89.38 359 ILE B CA 1
ATOM 7077 C C . ILE B 1 359 ? -2.736 -5.07 39.188 1 89.38 359 ILE B C 1
ATOM 7079 O O . ILE B 1 359 ? -1.551 -4.844 38.938 1 89.38 359 ILE B O 1
ATOM 7083 N N . GLU B 1 360 ? -3.551 -4.152 39.781 1 87.38 360 GLU B N 1
ATOM 7084 C CA . GLU B 1 360 ? -3.055 -2.828 40.125 1 87.38 360 GLU B CA 1
ATOM 7085 C C . GLU B 1 360 ? -2.787 -2.721 41.625 1 87.38 360 GLU B C 1
ATOM 7087 O O . GLU B 1 360 ? -1.982 -1.896 42.062 1 87.38 360 GLU B O 1
ATOM 7092 N N . ASP B 1 361 ? -3.475 -3.506 42.438 1 90.19 361 ASP B N 1
ATOM 7093 C CA . ASP B 1 361 ? -3.344 -3.469 43.875 1 90.19 361 ASP B CA 1
ATOM 7094 C C . ASP B 1 361 ? -1.943 -3.893 44.312 1 90.19 361 ASP B C 1
ATOM 7096 O O . ASP B 1 361 ? -1.564 -5.055 44.156 1 90.19 361 ASP B O 1
ATOM 7100 N N . ASP B 1 362 ? -1.208 -3.053 44.938 1 92.12 362 ASP B N 1
ATOM 7101 C CA . ASP B 1 362 ? 0.196 -3.26 45.281 1 92.12 362 ASP B CA 1
ATOM 7102 C C . ASP B 1 362 ? 0.356 -4.41 46.281 1 92.12 362 ASP B C 1
ATOM 7104 O O . ASP B 1 362 ? 1.354 -5.133 46.25 1 92.12 362 ASP B O 1
ATOM 7108 N N . LYS B 1 363 ? -0.534 -4.473 47.219 1 93.38 363 LYS B N 1
ATOM 7109 C CA . LYS B 1 363 ? -0.462 -5.559 48.188 1 93.38 363 LYS B CA 1
ATOM 7110 C C . LYS B 1 363 ? -0.557 -6.918 47.5 1 93.38 363 LYS B C 1
ATOM 7112 O O . LYS B 1 363 ? 0.231 -7.82 47.781 1 93.38 363 LYS B O 1
ATOM 7117 N N . ILE B 1 364 ? -1.484 -7.051 46.625 1 95.56 364 ILE B N 1
ATOM 7118 C CA . ILE B 1 364 ? -1.673 -8.297 45.875 1 95.56 364 ILE B CA 1
ATOM 7119 C C . ILE B 1 364 ? -0.442 -8.586 45.031 1 95.56 364 ILE B C 1
ATOM 7121 O O . ILE B 1 364 ? 0.021 -9.727 44.969 1 95.56 364 ILE B O 1
ATOM 7125 N N . ILE B 1 365 ? 0.096 -7.559 44.406 1 95.5 365 ILE B N 1
ATOM 7126 C CA . ILE B 1 365 ? 1.269 -7.699 43.562 1 95.5 365 ILE B CA 1
ATOM 7127 C C . ILE B 1 365 ? 2.441 -8.242 44.375 1 95.5 365 ILE B C 1
ATOM 7129 O O . ILE B 1 365 ? 3.166 -9.125 43.906 1 95.5 365 ILE B O 1
ATOM 7133 N N . LYS B 1 366 ? 2.602 -7.711 45.531 1 95.69 366 LYS B N 1
ATOM 7134 C CA . LYS B 1 366 ? 3.695 -8.148 46.406 1 95.69 366 LYS B CA 1
ATOM 7135 C C . LYS B 1 366 ? 3.547 -9.617 46.781 1 95.69 366 LYS B C 1
ATOM 7137 O O . LYS B 1 366 ? 4.535 -10.352 46.812 1 95.69 366 LYS B O 1
ATOM 7142 N N . GLU B 1 367 ? 2.371 -9.977 47.062 1 96.62 367 GLU B N 1
ATOM 7143 C CA . GLU B 1 367 ? 2.115 -11.367 47.438 1 96.62 367 GLU B CA 1
ATOM 7144 C C . GLU B 1 367 ? 2.41 -12.305 46.25 1 96.62 367 GLU B C 1
ATOM 7146 O O . GLU B 1 367 ? 3.021 -13.359 46.438 1 96.62 367 GLU B O 1
ATOM 7151 N N . ILE B 1 368 ? 2 -11.906 45.125 1 97 368 ILE B N 1
ATOM 7152 C CA . ILE B 1 368 ? 2.238 -12.734 43.938 1 97 368 ILE B CA 1
ATOM 7153 C C . ILE B 1 368 ? 3.732 -12.773 43.625 1 97 368 ILE B C 1
ATOM 7155 O O . ILE B 1 368 ? 4.27 -13.82 43.281 1 97 368 ILE B O 1
ATOM 7159 N N . LYS B 1 369 ? 4.359 -11.633 43.75 1 96.56 369 LYS B N 1
ATOM 7160 C CA . LYS B 1 369 ? 5.797 -11.562 43.531 1 96.56 369 LYS B CA 1
ATOM 7161 C C . LYS B 1 369 ? 6.551 -12.555 44.406 1 96.56 369 LYS B C 1
ATOM 7163 O O . LYS B 1 369 ? 7.539 -13.148 44 1 96.56 369 LYS B O 1
ATOM 7168 N N . ALA B 1 370 ? 6.109 -12.648 45.625 1 96.81 370 ALA B N 1
ATOM 7169 C CA . ALA B 1 370 ? 6.734 -13.602 46.531 1 96.81 370 ALA B CA 1
ATOM 7170 C C . ALA B 1 370 ? 6.602 -15.031 46 1 96.81 370 ALA B C 1
ATOM 7172 O O . ALA B 1 370 ? 7.551 -15.812 46.094 1 96.81 370 ALA B O 1
ATOM 7173 N N . VAL B 1 371 ? 5.418 -15.344 45.562 1 97.38 371 VAL B N 1
ATOM 7174 C CA . VAL B 1 371 ? 5.18 -16.656 44.969 1 97.38 371 VAL B CA 1
ATOM 7175 C C . VAL B 1 371 ? 6.086 -16.875 43.781 1 97.38 371 VAL B C 1
ATOM 7177 O O . VAL B 1 371 ? 6.703 -17.922 43.625 1 97.38 371 VAL B O 1
ATOM 7180 N N . ILE B 1 372 ? 6.227 -15.844 42.906 1 97.75 372 ILE B N 1
ATOM 7181 C CA . ILE B 1 372 ? 7.02 -15.891 41.688 1 97.75 372 ILE B CA 1
ATOM 7182 C C . ILE B 1 372 ? 8.5 -16.047 42.031 1 97.75 372 ILE B C 1
ATOM 7184 O O . ILE B 1 372 ? 9.211 -16.844 41.406 1 97.75 372 ILE B O 1
ATOM 7188 N N . ASN B 1 373 ? 8.891 -15.328 43.031 1 97.06 373 ASN B N 1
ATOM 7189 C CA . ASN B 1 373 ? 10.289 -15.43 43.438 1 97.06 373 ASN B CA 1
ATOM 7190 C C . ASN B 1 373 ? 10.633 -16.844 43.906 1 97.06 373 ASN B C 1
ATOM 7192 O O . ASN B 1 373 ? 11.727 -17.344 43.625 1 97.06 373 ASN B O 1
ATOM 7196 N N . THR B 1 374 ? 9.773 -17.391 44.625 1 97.12 374 THR B N 1
ATOM 7197 C CA . THR B 1 374 ? 9.977 -18.766 45.062 1 97.12 374 THR B CA 1
ATOM 7198 C C . THR B 1 374 ? 10.039 -19.719 43.875 1 97.12 374 THR B C 1
ATOM 7200 O O . THR B 1 374 ? 10.867 -20.625 43.844 1 97.12 374 THR B O 1
ATOM 7203 N N . ALA B 1 375 ? 9.148 -19.516 42.969 1 97.44 375 ALA B N 1
ATOM 7204 C CA . ALA B 1 375 ? 9.141 -20.344 41.75 1 97.44 375 ALA B CA 1
ATOM 7205 C C . ALA B 1 375 ? 10.445 -20.188 40.969 1 97.44 375 ALA B C 1
ATOM 7207 O O . ALA B 1 375 ? 11 -21.172 40.5 1 97.44 375 ALA B O 1
ATOM 7208 N N . VAL B 1 376 ? 10.922 -18.953 40.812 1 97.62 376 VAL B N 1
ATOM 7209 C CA . VAL B 1 376 ? 12.156 -18.672 40.094 1 97.62 376 VAL B CA 1
ATOM 7210 C C . VAL B 1 376 ? 13.328 -19.375 40.75 1 97.62 376 VAL B C 1
ATOM 7212 O O . VAL B 1 376 ? 14.211 -19.922 40.094 1 97.62 376 VAL B O 1
ATOM 7215 N N . LYS B 1 377 ? 13.344 -19.391 42.094 1 97.06 377 LYS B N 1
ATOM 7216 C CA . LYS B 1 377 ? 14.367 -20.141 42.812 1 97.06 377 LYS B CA 1
ATOM 7217 C C . LYS B 1 377 ? 14.297 -21.625 42.5 1 97.06 377 LYS B C 1
ATOM 7219 O O . LYS B 1 377 ? 15.328 -22.297 42.375 1 97.06 377 LYS B O 1
ATOM 7224 N N . GLY B 1 378 ? 13.078 -22.094 42.469 1 96.88 378 GLY B N 1
ATOM 7225 C CA . GLY B 1 378 ? 12.898 -23.484 42.062 1 96.88 378 GLY B CA 1
ATOM 7226 C C . GLY B 1 378 ? 13.414 -23.781 40.688 1 96.88 378 GLY B C 1
ATOM 7227 O O . GLY B 1 378 ? 14 -24.844 40.438 1 96.88 378 GLY B O 1
ATOM 7228 N N . ILE B 1 379 ? 13.188 -22.891 39.781 1 97.12 379 ILE B N 1
ATOM 7229 C CA . ILE B 1 379 ? 13.633 -23.031 38.375 1 97.12 379 ILE B CA 1
ATOM 7230 C C . ILE B 1 379 ? 15.156 -23 38.344 1 97.12 379 ILE B C 1
ATOM 7232 O O . ILE B 1 379 ? 15.781 -23.75 37.562 1 97.12 379 ILE B O 1
ATOM 7236 N N . ASP B 1 380 ? 15.727 -22.141 39.156 1 96 380 ASP B N 1
ATOM 7237 C CA . ASP B 1 380 ? 17.172 -22.062 39.219 1 96 380 ASP B CA 1
ATOM 7238 C C . ASP B 1 380 ? 17.781 -23.391 39.656 1 96 380 ASP B C 1
ATOM 7240 O O . ASP B 1 380 ? 18.828 -23.797 39.188 1 96 380 ASP B O 1
ATOM 7244 N N . ILE B 1 381 ? 17.172 -24.031 40.562 1 96.88 381 ILE B N 1
ATOM 7245 C CA . ILE B 1 381 ? 17.609 -25.328 41.062 1 96.88 381 ILE B CA 1
ATOM 7246 C C . ILE B 1 381 ? 17.531 -26.344 39.938 1 96.88 381 ILE B C 1
ATOM 7248 O O . ILE B 1 381 ? 18.469 -27.141 39.75 1 96.88 381 ILE B O 1
ATOM 7252 N N . VAL B 1 382 ? 16.422 -26.281 39.219 1 96.88 382 VAL B N 1
ATOM 7253 C CA . VAL B 1 382 ? 16.266 -27.203 38.094 1 96.88 382 VAL B CA 1
ATOM 7254 C C . VAL B 1 382 ? 17.375 -26.969 37.062 1 96.88 382 VAL B C 1
ATOM 7256 O O . VAL B 1 382 ? 17.922 -27.922 36.5 1 96.88 382 VAL B O 1
ATOM 7259 N N . GLU B 1 383 ? 17.656 -25.703 36.781 1 96.81 383 GLU B N 1
ATOM 7260 C CA . GLU B 1 383 ? 18.703 -25.344 35.844 1 96.81 383 GLU B CA 1
ATOM 7261 C C . GLU B 1 383 ? 20.047 -25.938 36.25 1 96.81 383 GLU B C 1
ATOM 7263 O O . GLU B 1 383 ? 20.766 -26.5 35.438 1 96.81 383 GLU B O 1
ATOM 7268 N N . LYS B 1 384 ? 20.422 -25.875 37.531 1 95.44 384 LYS B N 1
ATOM 7269 C CA . LYS B 1 384 ? 21.703 -26.359 38.062 1 95.44 384 LYS B CA 1
ATOM 7270 C C . LYS B 1 384 ? 21.766 -27.875 38.031 1 95.44 384 LYS B C 1
ATOM 7272 O O . LYS B 1 384 ? 22.812 -28.453 37.719 1 95.44 384 LYS B O 1
ATOM 7277 N N . ASP B 1 385 ? 20.703 -28.484 38.344 1 95.19 385 ASP B N 1
ATOM 7278 C CA . ASP B 1 385 ? 20.672 -29.938 38.5 1 95.19 385 ASP B CA 1
ATOM 7279 C C . ASP B 1 385 ? 20.766 -30.625 37.125 1 95.19 385 ASP B C 1
ATOM 7281 O O . ASP B 1 385 ? 21.234 -31.766 37.031 1 95.19 385 ASP B O 1
ATOM 7285 N N . ASN B 1 386 ? 20.359 -29.938 36.125 1 94 386 ASN B N 1
ATOM 7286 C CA . ASN B 1 386 ? 20.297 -30.594 34.844 1 94 386 ASN B CA 1
ATOM 7287 C C . ASN B 1 386 ? 21.375 -30.078 33.906 1 94 386 ASN B C 1
ATOM 7289 O O . ASN B 1 386 ? 21.375 -30.391 32.719 1 94 386 ASN B O 1
ATOM 7293 N N . LYS B 1 387 ? 22.219 -29.281 34.469 1 93.12 387 LYS B N 1
ATOM 7294 C CA . LYS B 1 387 ? 23.344 -28.797 33.656 1 93.12 387 LYS B CA 1
ATOM 7295 C C . LYS B 1 387 ? 24.281 -29.93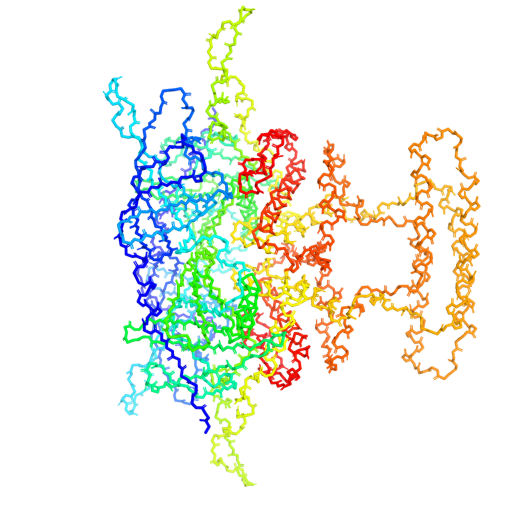8 33.281 1 93.12 387 LYS B C 1
ATOM 7297 O O . LYS B 1 387 ? 24.797 -30.625 34.156 1 93.12 387 LYS B O 1
ATOM 7302 N N . LYS B 1 388 ? 24.469 -30.125 32 1 89.12 388 LYS B N 1
ATOM 7303 C CA . LYS B 1 388 ? 25.328 -31.203 31.547 1 89.12 388 LYS B CA 1
ATOM 7304 C C . LYS B 1 388 ? 26.781 -30.75 31.469 1 89.12 388 LYS B C 1
ATOM 7306 O O . LYS B 1 388 ? 27.062 -29.625 31.016 1 89.12 388 LYS B O 1
ATOM 7311 N N . SER B 1 389 ? 27.672 -31.609 31.875 1 86.62 389 SER B N 1
ATOM 7312 C CA . SER B 1 389 ? 29.094 -31.297 31.844 1 86.62 389 SER B CA 1
ATOM 7313 C C . SER B 1 389 ? 29.625 -31.344 30.406 1 86.62 389 SER B C 1
ATOM 7315 O O . SER B 1 389 ? 30.656 -30.734 30.109 1 86.62 389 SER B O 1
ATOM 7317 N N . THR B 1 390 ? 28.938 -31.984 29.5 1 91.88 390 THR B N 1
ATOM 7318 C CA . THR B 1 390 ? 29.391 -32.219 28.125 1 91.88 390 THR B CA 1
ATOM 7319 C C . THR B 1 390 ? 28.969 -31.062 27.219 1 91.88 390 THR B C 1
ATOM 7321 O O . THR B 1 390 ? 29.203 -31.109 26.016 1 91.88 390 THR B O 1
ATOM 7324 N N . PHE B 1 391 ? 28.344 -29.984 27.766 1 89.38 391 PHE B N 1
ATOM 7325 C CA . PHE B 1 391 ? 27.891 -28.859 26.938 1 89.38 391 PHE B CA 1
ATOM 7326 C C . PHE B 1 391 ? 29.094 -28.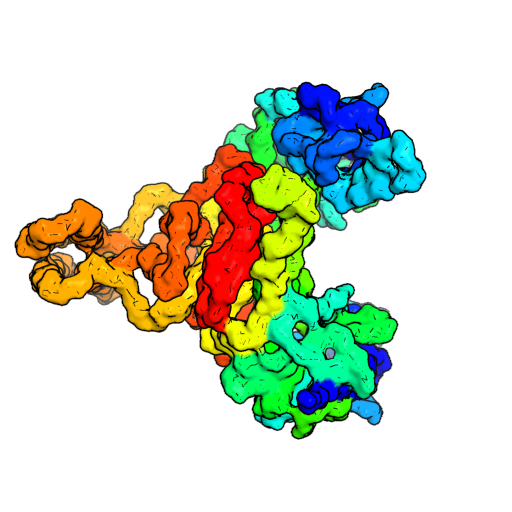109 26.344 1 89.38 391 PHE B C 1
ATOM 7328 O O . PHE B 1 391 ? 30.078 -27.859 27.047 1 89.38 391 PHE B O 1
ATOM 7335 N N . SER B 1 392 ? 29.047 -27.969 25.078 1 90.75 392 SER B N 1
ATOM 7336 C CA . SER B 1 392 ? 29.969 -27 24.5 1 90.75 392 SER B CA 1
ATOM 7337 C C . SER B 1 392 ? 29.734 -25.594 25.047 1 90.75 392 SER B C 1
ATOM 7339 O O . SER B 1 392 ? 28.75 -25.359 25.734 1 90.75 392 SER B O 1
ATOM 7341 N N . ILE B 1 393 ? 30.672 -24.703 24.812 1 89.94 393 ILE B N 1
ATOM 7342 C CA . ILE B 1 393 ? 30.578 -23.344 25.297 1 89.94 393 ILE B CA 1
ATOM 7343 C C . ILE B 1 393 ? 29.281 -22.703 24.781 1 89.94 393 ILE B C 1
ATOM 7345 O O . ILE B 1 393 ? 28.562 -22.047 25.531 1 89.94 393 ILE B O 1
ATOM 7349 N N . GLN B 1 394 ? 28.969 -22.938 23.5 1 87.19 394 GLN B N 1
ATOM 7350 C CA . GLN B 1 394 ? 27.781 -22.359 22.906 1 87.19 394 GLN B CA 1
ATOM 7351 C C . GLN B 1 394 ? 26.516 -23 23.469 1 87.19 394 GLN B C 1
ATOM 7353 O O . GLN B 1 394 ? 25.531 -22.312 23.75 1 87.19 394 GLN B O 1
ATOM 7358 N N . GLU B 1 395 ? 26.547 -24.234 23.656 1 87.56 395 GLU B N 1
ATOM 7359 C CA . GLU B 1 395 ? 25.391 -24.953 24.203 1 87.56 395 GLU B CA 1
ATOM 7360 C C . GLU B 1 395 ? 25.078 -24.484 25.609 1 87.56 395 GLU B C 1
ATOM 7362 O O . GLU B 1 395 ? 23.906 -24.375 25.984 1 87.56 395 GLU B O 1
ATOM 7367 N N . LEU B 1 396 ? 26.109 -24.297 26.344 1 91.94 396 LEU B N 1
ATOM 7368 C CA . LEU B 1 396 ? 25.938 -23.828 27.703 1 91.94 396 LEU B CA 1
ATOM 7369 C C . LEU B 1 396 ? 25.312 -22.438 27.734 1 91.94 396 LEU B C 1
ATOM 7371 O O . LEU B 1 396 ? 24.453 -22.156 28.578 1 91.94 396 LEU B O 1
ATOM 7375 N N . LYS B 1 397 ? 25.828 -21.625 26.891 1 91.19 397 LYS B N 1
ATOM 7376 C CA . LYS B 1 397 ? 25.281 -20.266 26.797 1 91.19 397 LYS B CA 1
ATOM 7377 C C . LYS B 1 397 ? 23.797 -20.312 26.453 1 91.19 397 LYS B C 1
ATOM 7379 O O . LYS B 1 397 ? 23 -19.578 27.031 1 91.19 397 LYS B O 1
ATOM 7384 N N . ASP B 1 398 ? 23.391 -21.078 25.531 1 88.19 398 ASP B N 1
ATOM 7385 C CA . ASP B 1 398 ? 22 -21.219 25.109 1 88.19 398 ASP B CA 1
ATOM 7386 C C . ASP B 1 398 ? 21.141 -21.781 26.234 1 88.19 398 ASP B C 1
ATOM 7388 O O . ASP B 1 398 ? 20 -21.344 26.453 1 88.19 398 ASP B O 1
ATOM 7392 N N . TYR B 1 399 ? 21.719 -22.75 26.844 1 91.5 399 TYR B N 1
ATOM 7393 C CA . TYR B 1 399 ? 21.047 -23.375 27.984 1 91.5 399 TYR B CA 1
ATOM 7394 C C . TYR B 1 399 ? 20.719 -22.344 29.062 1 91.5 399 TYR B C 1
ATOM 7396 O O . TYR B 1 399 ? 19.578 -22.234 29.484 1 91.5 399 TYR B O 1
ATOM 7404 N N . LYS B 1 400 ? 21.609 -21.547 29.391 1 93.12 400 LYS B N 1
ATOM 7405 C CA . LYS B 1 400 ? 21.438 -20.516 30.422 1 93.12 400 LYS B CA 1
ATOM 7406 C C . LYS B 1 400 ? 20.453 -19.438 29.953 1 93.12 400 LYS B C 1
ATOM 7408 O O . LYS B 1 400 ? 19.656 -18.938 30.734 1 93.12 400 LYS B O 1
ATOM 7413 N N . ALA B 1 401 ? 20.562 -19.109 28.719 1 91.75 401 ALA B N 1
ATOM 7414 C CA . ALA B 1 401 ? 19.688 -18.094 28.156 1 91.75 401 ALA B CA 1
ATOM 7415 C C . ALA B 1 401 ? 18.219 -18.547 28.203 1 91.75 401 ALA B C 1
ATOM 7417 O O . ALA B 1 401 ? 17.328 -17.734 28.453 1 91.75 401 ALA B O 1
ATOM 7418 N N . ASN B 1 402 ? 18.016 -19.719 27.938 1 91.25 402 ASN B N 1
ATOM 7419 C CA . ASN B 1 402 ? 16.656 -20.25 27.953 1 91.25 402 ASN B CA 1
ATOM 7420 C C . ASN B 1 402 ? 16.031 -20.203 29.344 1 91.25 402 ASN B C 1
ATOM 7422 O O . ASN B 1 402 ? 14.883 -19.797 29.5 1 91.25 402 ASN B O 1
ATOM 7426 N N . PHE B 1 403 ? 16.781 -20.562 30.266 1 94.25 403 PHE B N 1
ATOM 7427 C CA . PHE B 1 403 ? 16.281 -20.531 31.641 1 94.25 403 PHE B CA 1
ATOM 7428 C C . PHE B 1 403 ? 16.062 -19.094 32.094 1 94.25 403 PHE B C 1
ATOM 7430 O O . PHE B 1 403 ? 15.094 -18.812 32.812 1 94.25 403 PHE B O 1
ATOM 7437 N N . SER B 1 404 ? 16.984 -18.266 31.688 1 93.94 404 SER B N 1
ATOM 7438 C CA . SER B 1 404 ? 16.797 -16.859 32 1 93.94 404 SER B CA 1
ATOM 7439 C C . SER B 1 404 ? 15.508 -16.312 31.406 1 93.94 404 SER B C 1
ATOM 7441 O O . SER B 1 404 ? 14.828 -15.5 32.031 1 93.94 404 SER B O 1
ATOM 7443 N N . ARG B 1 405 ? 15.227 -16.703 30.234 1 91.12 405 ARG B N 1
ATOM 7444 C CA . ARG B 1 405 ? 13.992 -16.281 29.562 1 91.12 405 ARG B CA 1
ATOM 7445 C C . ARG B 1 405 ? 12.766 -16.781 30.312 1 91.12 405 ARG B C 1
ATOM 7447 O O . ARG B 1 405 ? 11.758 -16.078 30.422 1 91.12 405 ARG B O 1
ATOM 7454 N N . ILE B 1 406 ? 12.82 -17.984 30.766 1 94 406 ILE B N 1
ATOM 7455 C CA . ILE B 1 406 ? 11.711 -18.547 31.531 1 94 406 ILE B CA 1
ATOM 7456 C C . ILE B 1 406 ? 11.484 -17.719 32.812 1 94 406 ILE B C 1
ATOM 7458 O O . ILE B 1 406 ? 10.352 -17.344 33.094 1 94 406 ILE B O 1
ATOM 7462 N N . SER B 1 407 ? 12.578 -17.438 33.5 1 94.75 407 SER B N 1
ATOM 7463 C CA . SER B 1 407 ? 12.484 -16.641 34.719 1 94.75 407 SER B CA 1
ATOM 7464 C C . SER B 1 407 ? 11.906 -15.258 34.438 1 94.75 407 SER B C 1
ATOM 7466 O O . SER B 1 407 ? 11.062 -14.766 35.188 1 94.75 407 SER B O 1
ATOM 7468 N N . SER B 1 408 ? 12.375 -14.734 33.375 1 91.94 408 SER B N 1
ATOM 7469 C CA . SER B 1 408 ? 11.891 -13.414 33 1 91.94 408 SER B CA 1
ATOM 7470 C C . SER B 1 408 ? 10.398 -13.43 32.688 1 91.94 408 SER B C 1
ATOM 7472 O O . SER B 1 408 ? 9.68 -12.492 33.062 1 91.94 408 SER B O 1
ATOM 7474 N N . LYS B 1 409 ? 9.961 -14.438 32.062 1 90.5 409 LYS B N 1
ATOM 7475 C CA . LYS B 1 409 ? 8.539 -14.586 31.781 1 90.5 409 LYS B CA 1
ATOM 7476 C C . LYS B 1 409 ? 7.719 -14.641 33.062 1 90.5 409 LYS B C 1
ATOM 7478 O O . LYS B 1 409 ? 6.625 -14.078 33.125 1 90.5 409 LYS B O 1
ATOM 7483 N N . LEU B 1 410 ? 8.234 -15.344 34 1 94.44 410 LEU B N 1
ATOM 7484 C CA . LEU B 1 410 ? 7.539 -15.438 35.281 1 94.44 410 LEU B CA 1
ATOM 7485 C C . LEU B 1 410 ? 7.465 -14.078 35.938 1 94.44 410 LEU B C 1
ATOM 7487 O O . LEU B 1 410 ? 6.43 -13.719 36.531 1 94.44 410 LEU B O 1
ATOM 7491 N N . HIS B 1 411 ? 8.516 -13.32 35.812 1 93.31 411 HIS B N 1
ATOM 7492 C CA . HIS B 1 411 ? 8.547 -12 36.438 1 93.31 411 HIS B CA 1
ATOM 7493 C C . HIS B 1 411 ? 7.602 -11.039 35.719 1 93.31 411 HIS B C 1
ATOM 7495 O O . HIS B 1 411 ? 7.184 -10.031 36.312 1 93.31 411 HIS B O 1
ATOM 7501 N N . ASP B 1 412 ? 7.254 -11.383 34.5 1 89.38 412 ASP B N 1
ATOM 7502 C CA . ASP B 1 412 ? 6.355 -10.547 33.719 1 89.38 412 ASP B CA 1
ATOM 7503 C C . ASP B 1 412 ? 4.898 -10.953 33.906 1 89.38 412 ASP B C 1
ATOM 7505 O O . ASP B 1 412 ? 4.047 -10.672 33.062 1 89.38 412 ASP B O 1
ATOM 7509 N N . PHE B 1 413 ? 4.602 -11.531 35.031 1 92 413 PHE B N 1
ATOM 7510 C CA . PHE B 1 413 ? 3.293 -12.117 35.281 1 92 413 PHE B CA 1
ATOM 7511 C C . PHE B 1 413 ? 2.201 -11.055 35.188 1 92 413 PHE B C 1
ATOM 7513 O O . PHE B 1 413 ? 1.061 -11.359 34.844 1 92 413 PHE B O 1
ATOM 7520 N N . ASN B 1 414 ? 2.57 -9.844 35.594 1 89.81 414 ASN B N 1
ATOM 7521 C CA . ASN B 1 414 ? 1.557 -8.805 35.75 1 89.81 414 ASN B CA 1
ATOM 7522 C C . ASN B 1 414 ? 1.401 -7.98 34.469 1 89.81 414 ASN B C 1
ATOM 7524 O O . ASN B 1 414 ? 0.643 -7.008 34.438 1 89.81 414 ASN B O 1
ATOM 7528 N N . LYS B 1 415 ? 2.115 -8.32 33.469 1 81.69 415 LYS B N 1
ATOM 7529 C CA . LYS B 1 415 ? 2.045 -7.586 32.219 1 81.69 415 LYS B CA 1
ATOM 7530 C C . LYS B 1 415 ? 0.746 -7.891 31.469 1 81.69 415 LYS B C 1
ATOM 7532 O O . LYS B 1 415 ? 0.402 -9.055 31.266 1 81.69 415 LYS B O 1
ATOM 7537 N N . GLY B 1 416 ? -0.011 -6.883 31.281 1 75 416 GLY B N 1
ATOM 7538 C CA . GLY B 1 416 ? -1.253 -7.027 30.531 1 75 416 GLY B CA 1
ATOM 7539 C C . GLY B 1 416 ? -1.038 -7.348 29.078 1 75 416 GLY B C 1
ATOM 7540 O O . GLY B 1 416 ? 0.077 -7.672 28.656 1 75 416 GLY B O 1
ATOM 7541 N N . THR B 1 417 ? -2.227 -7.531 28.375 1 71.25 417 THR B N 1
ATOM 7542 C CA . THR B 1 417 ? -2.16 -7.867 26.953 1 71.25 417 THR B CA 1
ATOM 7543 C C . THR B 1 417 ? -2.006 -6.609 26.109 1 71.25 417 THR B C 1
ATOM 7545 O O . THR B 1 417 ? -2.381 -5.516 26.531 1 71.25 417 THR B O 1
ATOM 7548 N N . ASN B 1 418 ? -1.433 -6.734 24.969 1 70.56 418 ASN B N 1
ATOM 7549 C CA . ASN B 1 418 ? -1.245 -5.648 24.016 1 70.56 418 ASN B CA 1
ATOM 7550 C C . ASN B 1 418 ? -2.578 -5.047 23.594 1 70.56 418 ASN B C 1
ATOM 7552 O O . ASN B 1 418 ? -2.648 -3.861 23.25 1 70.56 418 ASN B O 1
ATOM 7556 N N . ASN B 1 419 ? -3.576 -5.785 23.703 1 75.81 419 ASN B N 1
ATOM 7557 C CA . ASN B 1 419 ? -4.879 -5.297 23.266 1 75.81 419 ASN B CA 1
ATOM 7558 C C . ASN B 1 419 ? -5.371 -4.152 24.141 1 75.81 419 ASN B C 1
ATOM 7560 O O . ASN B 1 419 ? -5.961 -3.189 23.641 1 75.81 419 ASN B O 1
ATOM 7564 N N . LYS B 1 420 ? -5.125 -4.262 25.328 1 75.12 420 LYS B N 1
ATOM 7565 C CA . LYS B 1 420 ? -5.555 -3.209 26.25 1 75.12 420 LYS B CA 1
ATOM 7566 C C . LYS B 1 420 ? -4.805 -1.907 25.969 1 75.12 420 LYS B C 1
ATOM 7568 O O . LYS B 1 420 ? -5.371 -0.821 26.094 1 75.12 420 LYS B O 1
ATOM 7573 N N . LYS B 1 421 ? -3.656 -2.08 25.562 1 80.5 421 LYS B N 1
ATOM 7574 C CA . LYS B 1 421 ? -2.842 -0.908 25.25 1 80.5 421 LYS B CA 1
ATOM 7575 C C . LYS B 1 421 ? -3.412 -0.143 24.047 1 80.5 421 LYS B C 1
ATOM 7577 O O . LYS B 1 421 ? -3.381 1.089 24.031 1 80.5 421 LYS B O 1
ATOM 7582 N N . LEU B 1 422 ? -4.023 -0.83 23.188 1 87.75 422 LEU B N 1
ATOM 7583 C CA . LEU B 1 422 ? -4.512 -0.228 21.953 1 87.75 422 LEU B CA 1
ATOM 7584 C C . LEU B 1 422 ? -5.832 0.498 22.188 1 87.75 422 LEU B C 1
ATOM 7586 O O . LEU B 1 422 ? -6.184 1.407 21.422 1 87.75 422 LEU B O 1
ATOM 7590 N N . ILE B 1 423 ? -6.52 0.143 23.25 1 90.25 423 ILE B N 1
ATOM 7591 C CA . ILE B 1 423 ? -7.828 0.728 23.516 1 90.25 423 ILE B CA 1
ATOM 7592 C C . ILE B 1 423 ? -7.672 1.926 24.453 1 90.25 423 ILE B C 1
ATOM 7594 O O . ILE B 1 423 ? -8.539 2.803 24.5 1 90.25 423 ILE B O 1
ATOM 7598 N N . GLU B 1 424 ? -6.672 2.023 25.141 1 89.25 424 GLU B N 1
ATOM 7599 C CA . GLU B 1 424 ? -6.465 2.975 26.234 1 89.25 424 GLU B CA 1
ATOM 7600 C C . GLU B 1 424 ? -6.59 4.414 25.75 1 89.25 424 GLU B C 1
ATOM 7602 O O . GLU B 1 424 ? -7.238 5.242 26.391 1 89.25 424 GLU B O 1
ATOM 7607 N N . PRO B 1 425 ? -5.965 4.734 24.641 1 93.12 425 PRO B N 1
ATOM 7608 C CA . PRO B 1 425 ? -6.094 6.121 24.188 1 93.12 425 PRO B CA 1
ATOM 7609 C C . PRO B 1 425 ? -7.539 6.527 23.922 1 93.12 425 PRO B C 1
ATOM 7611 O O . PRO B 1 425 ? -7.918 7.676 24.188 1 93.12 425 PRO B O 1
ATOM 7614 N N . PHE B 1 426 ? -8.32 5.617 23.453 1 94.69 426 PHE B N 1
ATOM 7615 C CA . PHE B 1 426 ? -9.727 5.926 23.234 1 94.69 426 PHE B CA 1
ATOM 7616 C C . PHE B 1 426 ? -10.438 6.23 24.547 1 94.69 426 PHE B C 1
ATOM 7618 O O . PHE B 1 426 ? -11.195 7.199 24.641 1 94.69 426 PHE B O 1
ATOM 7625 N N . VAL B 1 427 ? -10.141 5.465 25.484 1 90.44 427 VAL B N 1
ATOM 7626 C CA . VAL B 1 427 ? -10.734 5.648 26.812 1 90.44 427 VAL B CA 1
ATOM 7627 C C . VAL B 1 427 ? -10.273 6.984 27.406 1 90.44 427 VAL B C 1
ATOM 7629 O O . VAL B 1 427 ? -11.086 7.746 27.922 1 90.44 427 VAL B O 1
ATOM 7632 N N . ASN B 1 428 ? -9.031 7.258 27.266 1 91.12 428 ASN B N 1
ATOM 7633 C CA . ASN B 1 428 ? -8.461 8.492 27.812 1 91.12 428 ASN B CA 1
ATOM 7634 C C . ASN B 1 428 ? -9.109 9.727 27.172 1 91.12 428 ASN B C 1
ATOM 7636 O O . ASN B 1 428 ? -9.25 10.758 27.828 1 91.12 428 ASN B O 1
ATOM 7640 N N . PHE B 1 429 ? -9.484 9.586 25.969 1 94.31 429 PHE B N 1
ATOM 7641 C CA . PHE B 1 429 ? -10.07 10.719 25.266 1 94.31 429 PHE B CA 1
ATOM 7642 C C . PHE B 1 429 ? -11.594 10.711 25.391 1 94.31 429 PHE B C 1
ATOM 7644 O O . PHE B 1 429 ? -12.273 11.539 24.797 1 94.31 429 PHE B O 1
ATOM 7651 N N . GLY B 1 430 ? -12.117 9.734 26.125 1 92.25 430 GLY B N 1
ATOM 7652 C CA . GLY B 1 430 ? -13.547 9.664 26.359 1 92.25 430 GLY B CA 1
ATOM 7653 C C . GLY B 1 430 ? -14.32 9.156 25.156 1 92.25 430 GLY B C 1
ATOM 7654 O O . GLY B 1 430 ? -15.477 9.531 24.953 1 92.25 430 GLY B O 1
ATOM 7655 N N . TYR B 1 431 ? -13.719 8.445 24.281 1 94.06 431 TYR B N 1
ATOM 7656 C CA . TYR B 1 431 ? -14.375 7.832 23.141 1 94.06 431 TYR B CA 1
ATOM 7657 C C . TYR B 1 431 ? -14.703 6.367 23.406 1 94.06 431 TYR B C 1
ATOM 7659 O O . TYR B 1 431 ? -13.805 5.566 23.688 1 94.06 431 TYR B O 1
ATOM 7667 N N . THR B 1 432 ? -15.93 6.023 23.297 1 93.31 432 THR B N 1
ATOM 7668 C CA . THR B 1 432 ? -16.359 4.648 23.531 1 93.31 432 THR B CA 1
ATOM 7669 C C . THR B 1 432 ? -16.359 3.855 22.234 1 93.31 432 THR B C 1
ATOM 7671 O O . THR B 1 432 ? -17.094 4.184 21.297 1 93.31 432 THR B O 1
ATOM 7674 N N . LEU B 1 433 ? -15.648 2.85 22.234 1 94.44 433 LEU B N 1
ATOM 7675 C CA . LEU B 1 433 ? -15.562 1.993 21.047 1 94.44 433 LEU B CA 1
ATOM 7676 C C . LEU B 1 433 ? -16.812 1.121 20.922 1 94.44 433 LEU B C 1
ATOM 7678 O O . LEU B 1 433 ? -17.297 0.592 21.922 1 94.44 433 LEU B O 1
ATOM 7682 N N . SER B 1 434 ? -17.344 1.057 19.719 1 93.56 434 SER B N 1
ATOM 7683 C CA . SER B 1 434 ? -18.391 0.087 19.438 1 93.56 434 SER B CA 1
ATOM 7684 C C . SER B 1 434 ? -17.859 -1.342 19.5 1 93.56 434 SER B C 1
ATOM 7686 O O . SER B 1 434 ? -16.641 -1.558 19.531 1 93.56 434 SER B O 1
ATOM 7688 N N . GLU B 1 435 ? -18.719 -2.301 19.531 1 92.62 435 GLU B N 1
ATOM 7689 C CA . GLU B 1 435 ? -18.312 -3.703 19.531 1 92.62 435 GLU B CA 1
ATOM 7690 C C . GLU B 1 435 ? -17.547 -4.059 18.266 1 92.62 435 GLU B C 1
ATOM 7692 O O . GLU B 1 435 ? -16.594 -4.844 18.312 1 92.62 435 GLU B O 1
ATOM 7697 N N . GLU B 1 436 ? -18.031 -3.492 17.219 1 94.06 436 GLU B N 1
ATOM 7698 C CA . GLU B 1 436 ? -17.328 -3.729 15.961 1 94.06 436 GLU B CA 1
ATOM 7699 C C . GLU B 1 436 ? -15.898 -3.213 16.016 1 94.06 436 GLU B C 1
ATOM 7701 O O . GLU B 1 436 ? -14.969 -3.895 15.57 1 94.06 436 GLU B O 1
ATOM 7706 N N . GLU B 1 437 ? -15.766 -2.029 16.516 1 95 437 GLU B N 1
ATOM 7707 C CA . GLU B 1 437 ? -14.445 -1.421 16.609 1 95 437 GLU B CA 1
ATOM 7708 C C . GLU B 1 437 ? -13.539 -2.215 17.547 1 95 437 GLU B C 1
ATOM 7710 O O . GLU B 1 437 ? -12.344 -2.373 17.281 1 95 437 GLU B O 1
ATOM 7715 N N . LYS B 1 438 ? -14.039 -2.732 18.609 1 94 438 LYS B N 1
ATOM 7716 C CA . LYS B 1 438 ? -13.273 -3.588 19.5 1 94 438 LYS B CA 1
ATOM 7717 C C . LYS B 1 438 ? -12.805 -4.855 18.797 1 94 438 LYS B C 1
ATOM 7719 O O . LYS B 1 438 ? -11.664 -5.281 18.969 1 94 438 LYS B O 1
ATOM 7724 N N . ASN B 1 439 ? -13.711 -5.359 18.031 1 93 439 ASN B N 1
ATOM 7725 C CA . ASN B 1 439 ? -13.375 -6.562 17.281 1 93 439 ASN B CA 1
ATOM 7726 C C . ASN B 1 439 ? -12.258 -6.297 16.266 1 93 439 ASN B C 1
ATOM 7728 O O . ASN B 1 439 ? -11.438 -7.176 16 1 93 439 ASN B O 1
ATOM 7732 N N . LEU B 1 440 ? -12.281 -5.125 15.672 1 94.31 440 LEU B N 1
ATOM 7733 C CA . LEU B 1 440 ? -11.211 -4.758 14.75 1 94.31 440 LEU B CA 1
ATOM 7734 C C . LEU B 1 440 ? -9.852 -4.805 15.438 1 94.31 440 LEU B C 1
ATOM 7736 O O . LEU B 1 440 ? -8.883 -5.305 14.875 1 94.31 440 LEU B O 1
ATOM 7740 N N . ILE B 1 441 ? -9.812 -4.344 16.641 1 93 441 ILE B N 1
ATOM 7741 C CA . ILE B 1 441 ? -8.562 -4.254 17.375 1 93 441 ILE B CA 1
ATOM 7742 C C . ILE B 1 441 ? -8.172 -5.637 17.906 1 93 441 ILE B C 1
ATOM 7744 O O . ILE B 1 441 ? -7.016 -6.051 17.781 1 93 441 ILE B O 1
ATOM 7748 N N . PHE B 1 442 ? -9.094 -6.398 18.406 1 87.75 442 PHE B N 1
ATOM 7749 C CA . PHE B 1 442 ? -8.797 -7.621 19.141 1 87.75 442 PHE B CA 1
ATOM 7750 C C . PHE B 1 442 ? -8.625 -8.797 18.203 1 87.75 442 PHE B C 1
ATOM 7752 O O . PHE B 1 442 ? -7.805 -9.688 18.438 1 87.75 442 PHE B O 1
ATOM 7759 N N . VAL B 1 443 ? -9.352 -8.727 17.094 1 87.94 443 VAL B N 1
ATOM 7760 C CA . VAL B 1 443 ? -9.398 -9.922 16.266 1 87.94 443 VAL B CA 1
ATOM 7761 C C . VAL B 1 443 ? -8.781 -9.625 14.898 1 87.94 443 VAL B C 1
ATOM 7763 O O . VAL B 1 443 ? -7.797 -10.258 14.508 1 87.94 443 VAL B O 1
ATOM 7766 N N . HIS B 1 444 ? -9.344 -8.656 14.234 1 89.19 444 HIS B N 1
ATOM 7767 C CA . HIS B 1 444 ? -8.961 -8.414 12.844 1 89.19 444 HIS B CA 1
ATOM 7768 C C . HIS B 1 444 ? -7.508 -7.961 12.75 1 89.19 444 HIS B C 1
ATOM 7770 O O . HIS B 1 444 ? -6.797 -8.344 11.82 1 89.19 444 HIS B O 1
ATOM 7776 N N . ARG B 1 445 ? -7.102 -7.137 13.672 1 89.12 445 ARG B N 1
ATOM 7777 C CA . ARG B 1 445 ? -5.723 -6.652 13.648 1 89.12 445 ARG B CA 1
ATOM 7778 C C . ARG B 1 445 ? -4.734 -7.816 13.648 1 89.12 445 ARG B C 1
ATOM 7780 O O . ARG B 1 445 ? -3.812 -7.848 12.828 1 89.12 445 ARG B O 1
ATOM 7787 N N . ASN B 1 446 ? -4.941 -8.742 14.523 1 83 446 ASN B N 1
ATOM 7788 C CA . ASN B 1 446 ? -4.055 -9.898 14.617 1 83 446 ASN B CA 1
ATOM 7789 C C . ASN B 1 446 ? -4.102 -10.75 13.352 1 83 446 ASN B C 1
ATOM 7791 O O . ASN B 1 446 ? -3.074 -11.258 12.906 1 83 446 ASN B O 1
ATOM 7795 N N . LYS B 1 447 ? -5.215 -10.82 12.844 1 83.56 447 LYS B N 1
ATOM 7796 C CA . LYS B 1 447 ? -5.383 -11.609 11.625 1 83.56 447 LYS B CA 1
ATOM 7797 C C . LYS B 1 447 ? -4.645 -10.969 10.445 1 83.56 447 LYS B C 1
ATOM 7799 O O . LYS B 1 447 ? -3.973 -11.656 9.68 1 83.56 447 LYS B O 1
ATOM 7804 N N . PHE B 1 448 ? -4.773 -9.695 10.359 1 86.06 448 PHE B N 1
ATOM 7805 C CA . PHE B 1 448 ? -4.234 -9 9.195 1 86.06 448 PHE B CA 1
ATOM 7806 C C . PHE B 1 448 ? -2.734 -8.773 9.344 1 86.06 448 PHE B C 1
ATOM 7808 O O . PHE B 1 448 ? -2.006 -8.727 8.352 1 86.06 448 PHE B O 1
ATOM 7815 N N . LEU B 1 449 ? -2.273 -8.617 10.547 1 84 449 LEU B N 1
ATOM 7816 C CA . LEU B 1 449 ? -0.864 -8.312 10.758 1 84 449 LEU B CA 1
ATOM 7817 C C . LEU B 1 449 ? -0.049 -9.586 10.938 1 84 449 LEU B C 1
ATOM 7819 O O . LEU B 1 449 ? 1.131 -9.633 10.578 1 84 449 LEU B O 1
ATOM 7823 N N . HIS B 1 450 ? -0.735 -10.648 11.398 1 76.12 450 HIS B N 1
ATOM 7824 C CA . HIS B 1 450 ? 0.051 -11.812 11.797 1 76.12 450 HIS B CA 1
ATOM 7825 C C . HIS B 1 450 ? -0.443 -13.078 11.109 1 76.12 450 HIS B C 1
ATOM 7827 O O . HIS B 1 450 ? 0.056 -14.172 11.375 1 76.12 450 HIS B O 1
ATOM 7833 N N . GLY B 1 451 ? -1.238 -12.945 10.016 1 65.88 451 GLY B N 1
ATOM 7834 C CA . GLY B 1 451 ? -1.511 -13.984 9.039 1 65.88 451 GLY B CA 1
ATOM 7835 C C . GLY B 1 451 ? -2.6 -14.945 9.477 1 65.88 451 GLY B C 1
ATOM 7836 O O . GLY B 1 451 ? -2.656 -16.078 9.008 1 65.88 451 GLY B O 1
ATOM 7837 N N . ASP B 1 452 ? -3.4 -14.555 10.43 1 58.84 452 ASP B N 1
ATOM 7838 C CA . ASP B 1 452 ? -4.465 -15.531 10.617 1 58.84 452 ASP B CA 1
ATOM 7839 C C . ASP B 1 452 ? -5.453 -15.508 9.453 1 58.84 452 ASP B C 1
ATOM 7841 O O . ASP B 1 452 ? -5.609 -14.477 8.789 1 58.84 452 ASP B O 1
ATOM 7845 N N . ASP B 1 453 ? -5.844 -16.641 8.82 1 53.78 453 ASP B N 1
ATOM 7846 C CA . ASP B 1 453 ? -6.539 -16.969 7.578 1 53.78 453 ASP B CA 1
ATOM 7847 C C . ASP B 1 453 ? -7.746 -16.047 7.371 1 53.78 453 ASP B C 1
ATOM 7849 O O . ASP B 1 453 ? -8.797 -16.25 7.973 1 53.78 453 ASP B O 1
ATOM 7853 N N . TYR B 1 454 ? -7.559 -14.836 7.203 1 51.97 454 TYR B N 1
ATOM 7854 C CA . TYR B 1 454 ? -8.766 -14.062 6.941 1 51.97 454 TYR B CA 1
ATOM 7855 C C . TYR B 1 454 ? -9.391 -14.461 5.609 1 51.97 454 TYR B C 1
ATOM 7857 O O . TYR B 1 454 ? -10.617 -14.492 5.48 1 51.97 454 TYR B O 1
ATOM 7865 N N . MET B 1 455 ? -8.531 -14.648 4.57 1 54.44 455 MET B N 1
ATOM 7866 C CA . MET B 1 455 ? -9.133 -14.852 3.254 1 54.44 455 MET B CA 1
ATOM 7867 C C . MET B 1 455 ? -9.461 -16.328 3.031 1 54.44 455 MET B C 1
ATOM 7869 O O . MET B 1 455 ? -8.57 -17.172 3 1 54.44 455 MET B O 1
ATOM 7873 N N . SER B 1 456 ? -10.656 -16.578 3.615 1 51.97 456 SER B N 1
ATOM 7874 C CA . SER B 1 456 ? -11.086 -17.938 3.262 1 51.97 456 SER B CA 1
ATOM 7875 C C . SER B 1 456 ? -10.961 -18.172 1.762 1 51.97 456 SER B C 1
ATOM 7877 O O . SER B 1 456 ? -11.391 -17.344 0.956 1 51.97 456 SER B O 1
ATOM 7879 N N . LEU B 1 457 ? -10.133 -19.109 1.451 1 52.03 457 LEU B N 1
ATOM 7880 C CA . LEU B 1 457 ? -9.984 -19.531 0.064 1 52.03 457 LEU B CA 1
ATOM 7881 C C . LEU B 1 457 ? -11.352 -19.688 -0.598 1 52.03 457 LEU B C 1
ATOM 7883 O O . LEU B 1 457 ? -11.461 -19.641 -1.825 1 52.03 457 LEU B O 1
ATOM 7887 N N . GLU B 1 458 ? -12.352 -19.938 0.246 1 49.53 458 GLU B N 1
ATOM 7888 C CA . GLU B 1 458 ? -13.68 -20.25 -0.297 1 49.53 458 GLU B CA 1
ATOM 7889 C C . GLU B 1 458 ? -14.492 -18.969 -0.513 1 49.53 458 GLU B C 1
ATOM 7891 O O . GLU B 1 458 ? -15.523 -19 -1.184 1 49.53 458 GLU B O 1
ATOM 7896 N N . LYS B 1 459 ? -13.969 -18.016 0.066 1 51.69 459 LYS B N 1
ATOM 7897 C CA . LYS B 1 459 ? -14.859 -16.859 0.012 1 51.69 459 LYS B CA 1
ATOM 7898 C C . LYS B 1 459 ? -14.758 -16.141 -1.332 1 51.69 459 LYS B C 1
ATOM 7900 O O . LYS B 1 459 ? -13.688 -16.125 -1.948 1 51.69 459 LYS B O 1
ATOM 7905 N N . ASP B 1 460 ? -15.883 -15.695 -1.733 1 58.41 460 ASP B N 1
ATOM 7906 C CA . ASP B 1 460 ? -16.125 -14.875 -2.914 1 58.41 460 ASP B CA 1
ATOM 7907 C C . ASP B 1 460 ? -15.312 -13.586 -2.871 1 58.41 460 ASP B C 1
ATOM 7909 O O . ASP B 1 460 ? -15.281 -12.898 -1.848 1 58.41 460 ASP B O 1
ATOM 7913 N N . TYR B 1 461 ? -14.453 -13.422 -3.783 1 60.38 461 TYR B N 1
ATOM 7914 C CA . TYR B 1 461 ? -13.609 -12.234 -3.928 1 60.38 461 TYR B CA 1
ATOM 7915 C C . TYR B 1 461 ? -14.398 -10.961 -3.666 1 60.38 461 TYR B C 1
ATOM 7917 O O . TYR B 1 461 ? -13.891 -10.023 -3.055 1 60.38 461 TYR B O 1
ATOM 7925 N N . GLU B 1 462 ? -15.562 -11.023 -4.055 1 64 462 GLU B N 1
ATOM 7926 C CA . GLU B 1 462 ? -16.406 -9.852 -3.877 1 64 462 GLU B CA 1
ATOM 7927 C C . GLU B 1 462 ? -16.719 -9.617 -2.402 1 64 462 GLU B C 1
ATOM 7929 O O . GLU B 1 462 ? -16.703 -8.477 -1.932 1 64 462 GLU B O 1
ATOM 7934 N N . PHE B 1 463 ? -16.969 -10.688 -1.814 1 70.5 463 PHE B N 1
ATOM 7935 C CA . PHE B 1 463 ? -17.25 -10.57 -0.389 1 70.5 463 PHE B CA 1
ATOM 7936 C C . PHE B 1 463 ? -16.031 -10.062 0.368 1 70.5 463 PHE B C 1
ATOM 7938 O O . PHE B 1 463 ? -16.156 -9.203 1.239 1 70.5 463 PHE B O 1
ATOM 7945 N N . GLU B 1 464 ? -15 -10.547 -0.021 1 75.25 464 GLU B N 1
ATOM 7946 C CA . GLU B 1 464 ? -13.758 -10.133 0.637 1 75.25 464 GLU B CA 1
ATOM 7947 C C . GLU B 1 464 ? -13.477 -8.656 0.399 1 75.25 464 GLU B C 1
ATOM 7949 O O . GLU B 1 464 ? -13.078 -7.934 1.32 1 75.25 464 GLU B O 1
ATOM 7954 N N . PHE B 1 465 ? -13.727 -8.258 -0.767 1 75.81 465 PHE B N 1
ATOM 7955 C CA . PHE B 1 465 ? -13.539 -6.852 -1.103 1 75.81 465 PHE B CA 1
ATOM 7956 C C . PHE B 1 465 ? -14.43 -5.965 -0.236 1 75.81 465 PHE B C 1
ATOM 7958 O O . PHE B 1 465 ? -13.961 -4.973 0.331 1 75.81 465 PHE B O 1
ATOM 7965 N N . LYS B 1 466 ? -15.602 -6.348 -0.17 1 81.25 466 LYS B N 1
ATOM 7966 C CA . LYS B 1 466 ? -16.578 -5.559 0.579 1 81.25 466 LYS B CA 1
ATOM 7967 C C . LYS B 1 466 ? -16.188 -5.477 2.055 1 81.25 466 LYS B C 1
ATOM 7969 O O . LYS B 1 466 ? -16.266 -4.41 2.664 1 81.25 466 LYS B O 1
ATOM 7974 N N . GLU B 1 467 ? -15.82 -6.52 2.502 1 86.81 467 GLU B N 1
ATOM 7975 C CA . GLU B 1 467 ? -15.422 -6.574 3.908 1 86.81 467 GLU B CA 1
ATOM 7976 C C . GLU B 1 467 ? -14.18 -5.734 4.16 1 86.81 467 GLU B C 1
ATOM 7978 O O . GLU B 1 467 ? -14.117 -4.984 5.141 1 86.81 467 GLU B O 1
ATOM 7983 N N . LEU B 1 468 ? -13.273 -5.855 3.264 1 88.25 468 LEU B N 1
ATOM 7984 C CA . LEU B 1 468 ? -12.039 -5.102 3.408 1 88.25 468 LEU B CA 1
ATOM 7985 C C . LEU B 1 468 ? -12.297 -3.602 3.293 1 88.25 468 LEU B C 1
ATOM 7987 O O . LEU B 1 468 ? -11.695 -2.809 4.023 1 88.25 468 LEU B O 1
ATOM 7991 N N . PHE B 1 469 ? -13.148 -3.301 2.455 1 88.38 469 PHE B N 1
ATOM 7992 C CA . PHE B 1 469 ? -13.5 -1.897 2.275 1 88.38 469 PHE B CA 1
ATOM 7993 C C . PHE B 1 469 ? -14.117 -1.329 3.545 1 88.38 469 PHE B C 1
ATOM 7995 O O . PHE B 1 469 ? -13.727 -0.261 4.012 1 88.38 469 PHE B O 1
ATOM 8002 N N . HIS B 1 470 ? -15.008 -2.066 4.023 1 92.38 470 HIS B N 1
ATOM 8003 C CA . HIS B 1 470 ? -15.672 -1.65 5.258 1 92.38 470 HIS B CA 1
ATOM 8004 C C . HIS B 1 470 ? -14.672 -1.499 6.395 1 92.38 470 HIS B C 1
ATOM 8006 O O . HIS B 1 470 ? -14.672 -0.488 7.102 1 92.38 470 HIS B O 1
ATOM 8012 N N . ILE B 1 471 ? -13.883 -2.43 6.535 1 93.88 471 ILE B N 1
ATOM 8013 C CA . ILE B 1 471 ? -12.875 -2.428 7.594 1 93.88 471 ILE B CA 1
ATOM 8014 C C . ILE B 1 471 ? -11.961 -1.212 7.438 1 93.88 471 ILE B C 1
ATOM 8016 O O . ILE B 1 471 ? -11.641 -0.538 8.414 1 93.88 471 ILE B O 1
ATOM 8020 N N . SER B 1 472 ? -11.594 -0.923 6.23 1 94.44 472 SER B N 1
ATOM 8021 C CA . SER B 1 472 ? -10.703 0.205 5.977 1 94.44 472 SER B CA 1
ATOM 8022 C C . SER B 1 472 ? -11.344 1.521 6.406 1 94.44 472 SER B C 1
ATOM 8024 O O . SER B 1 472 ? -10.68 2.379 6.996 1 94.44 472 SER B O 1
ATOM 8026 N N . MET B 1 473 ? -12.602 1.67 6.168 1 94.81 473 MET B N 1
ATOM 8027 C CA . MET B 1 473 ? -13.297 2.896 6.535 1 94.81 473 MET B CA 1
ATOM 8028 C C . MET B 1 473 ? -13.398 3.035 8.055 1 94.81 473 MET B C 1
ATOM 8030 O O . MET B 1 473 ? -13.258 4.133 8.586 1 94.81 473 MET B O 1
ATOM 8034 N N . ARG B 1 474 ? -13.648 1.937 8.656 1 96.56 474 ARG B N 1
ATOM 8035 C CA . ARG B 1 474 ? -13.742 1.953 10.109 1 96.56 474 ARG B CA 1
ATOM 8036 C C . ARG B 1 474 ? -12.398 2.299 10.742 1 96.56 474 ARG B C 1
ATOM 8038 O O . ARG B 1 474 ? -12.336 3.088 11.688 1 96.56 474 ARG B O 1
ATOM 8045 N N . LEU B 1 475 ? -11.391 1.729 10.234 1 97 475 LEU B N 1
ATOM 8046 C CA . LEU B 1 475 ? -10.055 1.989 10.742 1 97 475 LEU B CA 1
ATOM 8047 C C . LEU B 1 475 ? -9.664 3.451 10.531 1 97 475 LEU B C 1
ATOM 8049 O O . LEU B 1 475 ? -9.094 4.078 11.43 1 97 475 LEU B O 1
ATOM 8053 N N . GLN B 1 476 ? -9.961 3.953 9.391 1 96.56 476 GLN B N 1
ATOM 8054 C CA . GLN B 1 476 ? -9.68 5.359 9.117 1 96.56 476 GLN B CA 1
ATOM 8055 C C . GLN B 1 476 ? -10.367 6.27 10.133 1 96.56 476 GLN B C 1
ATOM 8057 O O . GLN B 1 476 ? -9.773 7.238 10.602 1 96.56 476 GLN B O 1
ATOM 8062 N N . ARG B 1 477 ? -11.547 5.953 10.414 1 97.06 477 ARG B N 1
ATOM 8063 C CA . ARG B 1 477 ? -12.266 6.758 11.398 1 97.06 477 ARG B CA 1
ATOM 8064 C C . ARG B 1 477 ? -11.602 6.668 12.773 1 97.06 477 ARG B C 1
ATOM 8066 O O . ARG B 1 477 ? -11.461 7.676 13.461 1 97.06 477 ARG B O 1
ATOM 8073 N N . MET B 1 478 ? -11.25 5.488 13.141 1 97.75 478 MET B N 1
ATOM 8074 C CA . MET B 1 478 ? -10.625 5.297 14.445 1 97.75 478 MET B CA 1
ATOM 8075 C C . MET B 1 478 ? -9.328 6.086 14.555 1 97.75 478 MET B C 1
ATOM 8077 O O . MET B 1 478 ? -9.07 6.742 15.562 1 97.75 478 MET B O 1
ATOM 8081 N N . ILE B 1 479 ? -8.523 6.055 13.523 1 97.69 479 ILE B N 1
ATOM 8082 C CA . ILE B 1 479 ? -7.277 6.805 13.484 1 97.69 479 ILE B CA 1
ATOM 8083 C C . ILE B 1 479 ? -7.57 8.305 13.539 1 97.69 479 ILE B C 1
ATOM 8085 O O . ILE B 1 479 ? -6.926 9.039 14.289 1 97.69 479 ILE B O 1
ATOM 8089 N N . ALA B 1 480 ? -8.562 8.672 12.781 1 97.94 480 ALA B N 1
ATOM 8090 C CA . ALA B 1 480 ? -8.961 10.078 12.734 1 97.94 480 ALA B CA 1
ATOM 8091 C C . ALA B 1 480 ? -9.414 10.562 14.109 1 97.94 480 ALA B C 1
ATOM 8093 O O . ALA B 1 480 ? -9.039 11.656 14.547 1 97.94 480 ALA B O 1
ATOM 8094 N N . VAL B 1 481 ? -10.195 9.75 14.773 1 97.94 481 VAL B N 1
ATOM 8095 C CA . VAL B 1 481 ? -10.695 10.102 16.094 1 97.94 481 VAL B CA 1
ATOM 8096 C C . VAL B 1 481 ? -9.523 10.359 17.047 1 97.94 481 VAL B C 1
ATOM 8098 O O . VAL B 1 481 ? -9.484 11.383 17.734 1 97.94 481 VAL B O 1
ATOM 8101 N N . LEU B 1 482 ? -8.57 9.516 17.047 1 97.75 482 LEU B N 1
ATOM 8102 C CA . LEU B 1 482 ? -7.445 9.633 17.969 1 97.75 482 LEU B CA 1
ATOM 8103 C C . LEU B 1 482 ? -6.609 10.867 17.641 1 97.75 482 LEU B C 1
ATOM 8105 O O . LEU B 1 482 ? -6.258 11.641 18.547 1 97.75 482 LEU B O 1
ATOM 8109 N N . LEU B 1 483 ? -6.316 11.078 16.391 1 98.19 483 LEU B N 1
ATOM 8110 C CA . LEU B 1 483 ? -5.477 12.195 15.977 1 98.19 483 LEU B CA 1
ATOM 8111 C C . LEU B 1 483 ? -6.164 13.523 16.266 1 98.19 483 LEU B C 1
ATOM 8113 O O . LEU B 1 483 ? -5.531 14.469 16.766 1 98.19 483 LEU B O 1
ATOM 8117 N N . LEU B 1 484 ? -7.43 13.578 15.984 1 98.38 484 LEU B N 1
ATOM 8118 C CA . LEU B 1 484 ? -8.172 14.828 16.156 1 98.38 484 LEU B CA 1
ATOM 8119 C C . LEU B 1 484 ? -8.383 15.125 17.641 1 98.38 484 LEU B C 1
ATOM 8121 O O . LEU B 1 484 ? -8.25 16.266 18.078 1 98.38 484 LEU B O 1
ATOM 8125 N N . LYS B 1 485 ? -8.688 14.109 18.406 1 97.38 485 LYS B N 1
ATOM 8126 C CA . LYS B 1 485 ? -8.797 14.312 19.859 1 97.38 485 LYS B CA 1
ATOM 8127 C C . LYS B 1 485 ? -7.465 14.766 20.453 1 97.38 485 LYS B C 1
ATOM 8129 O O . LYS B 1 485 ? -7.43 15.656 21.297 1 97.38 485 LYS B O 1
ATOM 8134 N N . ALA B 1 486 ? -6.438 14.172 20.031 1 96.69 486 ALA B N 1
ATOM 8135 C CA . ALA B 1 486 ? -5.102 14.531 20.5 1 96.69 486 ALA B CA 1
ATOM 8136 C C . ALA B 1 486 ? -4.77 15.977 20.141 1 96.69 486 ALA B C 1
ATOM 8138 O O . ALA B 1 486 ? -3.971 16.625 20.812 1 96.69 486 ALA B O 1
ATOM 8139 N N . SER B 1 487 ? -5.332 16.469 19.062 1 97.31 487 SER B N 1
ATOM 8140 C CA . SER B 1 487 ? -5.094 17.844 18.625 1 97.31 487 SER B CA 1
ATOM 8141 C C . SER B 1 487 ? -6.012 18.812 19.344 1 97.31 487 SER B C 1
ATOM 8143 O O . SER B 1 487 ? -5.973 20.031 19.078 1 97.31 487 SER B O 1
ATOM 8145 N N . GLY B 1 488 ? -6.902 18.328 20.172 1 96.19 488 GLY B N 1
ATOM 8146 C CA . GLY B 1 488 ? -7.812 19.172 20.938 1 96.19 488 GLY B CA 1
ATOM 8147 C C . GLY B 1 488 ? -9.094 19.484 20.188 1 96.19 488 GLY B C 1
ATOM 8148 O O . GLY B 1 488 ? -9.891 20.312 20.641 1 96.19 488 GLY B O 1
ATOM 8149 N N . TYR B 1 489 ? -9.297 18.844 19.094 1 97.12 489 TYR B N 1
ATOM 8150 C CA . TYR B 1 489 ? -10.484 19.109 18.281 1 97.12 489 TYR B CA 1
ATOM 8151 C C . TYR B 1 489 ? -11.727 18.5 18.922 1 97.12 489 TYR B C 1
ATOM 8153 O O . TYR B 1 489 ? -11.688 17.391 19.453 1 97.12 489 TYR B O 1
ATOM 8161 N N . SER B 1 490 ? -12.758 19.219 18.969 1 95.69 490 SER B N 1
ATOM 8162 C CA . SER B 1 490 ? -14.102 18.781 19.328 1 95.69 490 SER B CA 1
ATOM 8163 C C . SER B 1 490 ? -15.125 19.234 18.297 1 95.69 490 SER B C 1
ATOM 8165 O O . SER B 1 490 ? -15.258 20.438 18.031 1 95.69 490 SER B O 1
ATOM 8167 N N . GLY B 1 491 ? -15.758 18.344 17.609 1 95.31 491 GLY B N 1
ATOM 8168 C CA . GLY B 1 491 ? -16.703 18.625 16.547 1 95.31 491 GLY B CA 1
ATOM 8169 C C . GLY B 1 491 ? -17.125 17.391 15.781 1 95.31 491 GLY B C 1
ATOM 8170 O O . GLY B 1 491 ? -17.047 16.281 16.312 1 95.31 491 GLY B O 1
ATOM 8171 N N . TYR B 1 492 ? -17.672 17.656 14.648 1 95.06 492 TYR B N 1
ATOM 8172 C CA . TYR B 1 492 ? -18.188 16.547 13.859 1 95.06 492 TYR B CA 1
ATOM 8173 C C . TYR B 1 492 ? -17.188 16.109 12.797 1 95.06 492 TYR B C 1
ATOM 8175 O O . TYR B 1 492 ? -16.5 16.953 12.203 1 95.06 492 TYR B O 1
ATOM 8183 N N . ILE B 1 493 ? -17.094 14.797 12.594 1 96.06 493 ILE B N 1
ATOM 8184 C CA . ILE B 1 493 ? -16.312 14.242 11.5 1 96.06 493 ILE B CA 1
ATOM 8185 C C . ILE B 1 493 ? -17.188 13.328 10.641 1 96.06 493 ILE B C 1
ATOM 8187 O O . ILE B 1 493 ? -18.297 12.969 11.039 1 96.06 493 ILE B O 1
ATOM 8191 N N . LEU B 1 494 ? -16.656 13.016 9.547 1 94.44 494 LEU B N 1
ATOM 8192 C CA . LEU B 1 494 ? -17.406 12.188 8.602 1 94.44 494 LEU B CA 1
ATOM 8193 C C . LEU B 1 494 ? -17.312 10.711 8.977 1 94.44 494 LEU B C 1
ATOM 8195 O O . LEU B 1 494 ? -16.25 10.242 9.391 1 94.44 494 LEU B O 1
ATOM 8199 N N . ASN B 1 495 ? -18.438 10.031 8.844 1 94.25 495 ASN B N 1
ATOM 8200 C CA . ASN B 1 495 ? -18.516 8.578 8.922 1 94.25 495 ASN B CA 1
ATOM 8201 C C . ASN B 1 495 ? -18.5 7.941 7.535 1 94.25 495 ASN B C 1
ATOM 8203 O O . ASN B 1 495 ? -19.547 7.527 7.035 1 94.25 495 ASN B O 1
ATOM 8207 N N . ASN B 1 496 ? -17.359 7.734 7.086 1 91.75 496 ASN B N 1
ATOM 8208 C CA . ASN B 1 496 ? -17.203 7.266 5.715 1 91.75 496 ASN B CA 1
ATOM 8209 C C . ASN B 1 496 ? -17.734 5.848 5.539 1 91.75 496 ASN B C 1
ATOM 8211 O O . ASN B 1 496 ? -18.203 5.48 4.457 1 91.75 496 ASN B O 1
ATOM 8215 N N . ALA B 1 497 ? -17.672 5.047 6.594 1 92.75 497 ALA B N 1
ATOM 8216 C CA . ALA B 1 497 ? -18.266 3.719 6.512 1 92.75 497 ALA B CA 1
ATOM 8217 C C . ALA B 1 497 ? -19.75 3.809 6.184 1 92.75 497 ALA B C 1
ATOM 8219 O O . ALA B 1 497 ? -20.281 2.992 5.422 1 92.75 497 ALA B O 1
ATOM 8220 N N . ARG B 1 498 ? -20.359 4.789 6.738 1 89.19 498 ARG B N 1
ATOM 8221 C CA . ARG B 1 498 ? -21.781 4.992 6.488 1 89.19 498 ARG B CA 1
ATOM 8222 C C . ARG B 1 498 ? -22 5.633 5.121 1 89.19 498 ARG B C 1
ATOM 8224 O O . ARG B 1 498 ? -22.938 5.254 4.398 1 89.19 498 ARG B O 1
ATOM 8231 N N . ILE B 1 499 ? -21.266 6.641 4.859 1 84.06 499 ILE B N 1
ATOM 8232 C CA . ILE B 1 499 ? -21.406 7.379 3.607 1 84.06 499 ILE B CA 1
ATOM 8233 C C . ILE B 1 499 ? -21.266 6.422 2.426 1 84.06 499 ILE B C 1
ATOM 8235 O O . ILE B 1 499 ? -22.016 6.52 1.447 1 84.06 499 ILE B O 1
ATOM 8239 N N . TYR B 1 500 ? -20.422 5.48 2.582 1 81.06 500 TYR B N 1
ATOM 8240 C CA . TYR B 1 500 ? -20.141 4.594 1.459 1 81.06 500 TYR B CA 1
ATOM 8241 C C . TYR B 1 500 ? -20.625 3.178 1.741 1 81.06 500 TYR B C 1
ATOM 8243 O O . TYR B 1 500 ? -20.047 2.207 1.243 1 81.06 500 TYR B O 1
ATOM 8251 N N . ASP B 1 501 ? -21.547 3.031 2.566 1 83.44 501 ASP B N 1
ATOM 8252 C CA . ASP B 1 501 ? -22.031 1.704 2.928 1 83.44 501 ASP B CA 1
ATOM 8253 C C . ASP B 1 501 ? -22.641 0.994 1.718 1 83.44 501 ASP B C 1
ATOM 8255 O O . ASP B 1 501 ? -22.75 -0.234 1.707 1 83.44 501 ASP B O 1
ATOM 8259 N N . TYR B 1 502 ? -22.922 1.832 0.708 1 70.56 502 TYR B N 1
ATOM 8260 C CA . TYR B 1 502 ? -23.422 1.228 -0.519 1 70.56 502 TYR B CA 1
ATOM 8261 C C . TYR B 1 502 ? -22.344 0.402 -1.205 1 70.56 502 TYR B C 1
ATOM 8263 O O . TYR B 1 502 ? -22.641 -0.54 -1.941 1 70.56 502 TYR B O 1
ATOM 8271 N N . ILE B 1 503 ? -21.156 0.662 -1.004 1 72.75 503 ILE B N 1
ATOM 8272 C CA . ILE B 1 503 ? -20.047 -0.083 -1.588 1 72.75 503 ILE B CA 1
ATOM 8273 C C . ILE B 1 503 ? -19.797 -1.361 -0.788 1 72.75 503 ILE B C 1
ATOM 8275 O O . ILE B 1 503 ? -19.625 -2.438 -1.364 1 72.75 503 ILE B O 1
ATOM 8279 N N . SER B 1 504 ? -19.812 -1.304 0.537 1 81.25 504 SER B N 1
ATOM 8280 C CA . SER B 1 504 ? -19.594 -2.467 1.396 1 81.25 504 SER B CA 1
ATOM 8281 C C . SER B 1 504 ? -20.875 -3.305 1.508 1 81.25 504 SER B C 1
ATOM 8283 O O . SER B 1 504 ? -20.828 -4.445 1.972 1 81.25 504 SER B O 1
ATOM 8285 N N . GLU B 1 505 ? -21.953 -2.76 1.188 1 72.75 505 GLU B N 1
ATOM 8286 C CA . GLU B 1 505 ? -23.266 -3.389 1.26 1 72.75 505 GLU B CA 1
ATOM 8287 C C . GLU B 1 505 ? -23.625 -3.768 2.695 1 72.75 505 GLU B C 1
ATOM 8289 O O . GLU B 1 505 ? -24.266 -4.789 2.932 1 72.75 505 GLU B O 1
ATOM 8294 N N . LYS B 1 506 ? -23.062 -3.076 3.518 1 82.25 506 LYS B N 1
ATOM 8295 C CA . LYS B 1 506 ? -23.422 -3.24 4.922 1 82.25 506 LYS B CA 1
ATOM 8296 C C . LYS B 1 506 ? -24.5 -2.244 5.332 1 82.25 506 LYS B C 1
ATOM 8298 O O . LYS B 1 506 ? -24.484 -1.094 4.887 1 82.25 506 LYS B O 1
ATOM 8303 N N . SER B 1 507 ? -25.438 -2.742 5.941 1 80.69 507 SER B N 1
ATOM 8304 C CA . SER B 1 507 ? -26.453 -1.845 6.484 1 80.69 507 SER B CA 1
ATOM 8305 C C . SER B 1 507 ? -26 -1.225 7.801 1 80.69 507 SER B C 1
ATOM 8307 O O . SER B 1 507 ? -26.125 -1.842 8.859 1 80.69 507 SER B O 1
ATOM 8309 N N . ILE B 1 508 ? -25.547 -0.02 7.66 1 86.44 508 ILE B N 1
ATOM 8310 C CA . ILE B 1 508 ? -25.016 0.663 8.836 1 86.44 508 ILE B CA 1
ATOM 8311 C C . ILE B 1 508 ? -26.047 1.665 9.359 1 86.44 508 ILE B C 1
ATOM 8313 O O . ILE B 1 508 ? -26.422 2.596 8.648 1 86.44 508 ILE B O 1
ATOM 8317 N N . ASN B 1 509 ? -26.469 1.396 10.539 1 87.81 509 ASN B N 1
ATOM 8318 C CA . ASN B 1 509 ? -27.406 2.301 11.188 1 87.81 509 ASN B CA 1
ATOM 8319 C C . ASN B 1 509 ? -26.688 3.336 12.047 1 87.81 509 ASN B C 1
ATOM 8321 O O . ASN B 1 509 ? -26.828 3.33 13.273 1 87.81 509 ASN B O 1
ATOM 8325 N N . GLU B 1 510 ? -25.938 4.191 11.445 1 90.62 510 GLU B N 1
ATOM 8326 C CA . GLU B 1 510 ? -25.188 5.281 12.062 1 90.62 510 GLU B CA 1
ATOM 8327 C C . GLU B 1 510 ? -25.375 6.586 11.297 1 90.62 510 GLU B C 1
ATOM 8329 O O . GLU B 1 510 ? -25.828 6.578 10.156 1 90.62 510 GLU B O 1
ATOM 8334 N N . ASP B 1 511 ? -25.078 7.668 11.992 1 88.5 511 ASP B N 1
ATOM 8335 C CA . ASP B 1 511 ? -25.141 8.977 11.344 1 88.5 511 ASP B CA 1
ATOM 8336 C C . ASP B 1 511 ? -23.922 9.195 10.43 1 88.5 511 ASP B C 1
ATOM 8338 O O . ASP B 1 511 ? -22.844 8.648 10.68 1 88.5 511 ASP B O 1
ATOM 8342 N N . ILE B 1 512 ? -24.141 10.039 9.453 1 89.75 512 ILE B N 1
ATOM 8343 C CA . ILE B 1 512 ? -23.094 10.383 8.516 1 89.75 512 ILE B CA 1
ATOM 8344 C C . ILE B 1 512 ? -22.047 11.25 9.211 1 89.75 512 ILE B C 1
ATOM 8346 O O . ILE B 1 512 ? -20.859 11.195 8.883 1 89.75 512 ILE B O 1
ATOM 8350 N N . PHE B 1 513 ? -22.578 11.984 10.203 1 92.06 513 PHE B N 1
ATOM 8351 C CA . PHE B 1 513 ? -21.703 12.828 11.008 1 92.06 513 PHE B CA 1
ATOM 8352 C C . PHE B 1 513 ? -21.594 12.297 12.43 1 92.06 513 PHE B C 1
ATOM 8354 O O . PHE B 1 513 ? -22.594 11.984 13.062 1 92.06 513 PHE B O 1
ATOM 8361 N N . VAL B 1 514 ? -20.344 12.188 12.844 1 93.5 514 VAL B N 1
ATOM 8362 C CA . VAL B 1 514 ? -20.094 11.695 14.188 1 93.5 514 VAL B CA 1
ATOM 8363 C C . VAL B 1 514 ? -19.422 12.781 15.023 1 93.5 514 VAL B C 1
ATOM 8365 O O . VAL B 1 514 ? -18.438 13.398 14.578 1 93.5 514 VAL B O 1
ATOM 8368 N N . LYS B 1 515 ? -19.969 12.969 16.156 1 94.44 515 LYS B N 1
ATOM 8369 C CA . LYS B 1 515 ? -19.359 13.945 17.078 1 94.44 515 LYS B CA 1
ATOM 8370 C C . LYS B 1 515 ? -18.25 13.312 17.906 1 94.44 515 LYS B C 1
ATOM 8372 O O . LYS B 1 515 ? -18.438 12.227 18.469 1 94.44 515 LYS B O 1
ATOM 8377 N N . ILE B 1 516 ? -17.156 13.977 17.953 1 95.19 516 ILE B N 1
ATOM 8378 C CA . ILE B 1 516 ? -16.062 13.461 18.766 1 95.19 516 ILE B CA 1
ATOM 8379 C C . ILE B 1 516 ? -15.555 14.562 19.703 1 95.19 516 ILE B C 1
ATOM 8381 O O . ILE B 1 516 ? -15.68 15.75 19.391 1 95.19 516 ILE B O 1
#

Radius of gyration: 32.95 Å; Cα contacts (8 Å, |Δi|>4): 1934; chains: 2; bounding box: 99×81×89 Å

Organism: Cytophaga hutchinsonii (strain ATCC 33406 / DSM 1761 / CIP 103989 / NBRC 15051 / NCIMB 9469 / D465) (NCBI:txid269798)

Solvent-accessible surface area (backbone atoms only — not comparable to full-atom values): 54110 Å² total; per-residue (Å²): 124,89,75,47,69,39,45,51,68,56,50,53,48,51,58,53,58,72,39,42,76,44,64,24,35,29,39,48,58,86,52,81,84,42,54,52,45,74,26,56,33,44,32,34,54,53,102,82,45,33,35,36,37,36,61,36,74,45,59,88,88,60,67,92,68,61,58,69,60,53,59,47,86,36,46,27,38,34,37,44,98,85,48,54,38,26,36,37,23,67,33,55,43,78,74,44,78,44,78,48,58,84,75,47,87,88,53,60,40,36,33,37,39,31,29,38,38,39,39,42,20,55,54,59,76,73,65,46,71,44,70,31,17,39,36,41,42,26,74,45,95,54,86,69,75,49,52,64,44,37,47,60,39,70,38,26,49,70,85,34,82,54,90,54,30,36,30,67,32,56,44,91,89,33,42,32,39,42,37,56,48,71,47,95,86,70,46,22,33,42,38,40,36,33,58,41,70,35,34,49,71,58,46,53,48,48,51,47,20,47,49,48,48,47,14,51,35,55,12,48,38,83,34,43,41,41,35,36,30,33,21,93,49,72,63,48,55,65,64,76,38,45,38,39,36,48,60,77,36,55,75,34,57,43,71,48,39,50,65,37,58,58,71,83,72,44,52,68,66,64,57,46,32,53,32,52,47,102,84,67,44,74,72,40,56,35,55,68,72,54,53,77,51,49,53,47,46,51,40,66,30,50,18,39,38,24,36,44,33,54,70,32,40,28,39,32,50,19,48,48,44,57,48,60,35,35,74,44,54,63,81,56,31,41,44,44,47,49,29,21,42,39,9,40,28,48,55,67,60,34,81,84,63,61,55,51,54,57,65,81,58,61,69,61,50,53,54,45,47,52,37,42,52,52,30,43,52,48,45,49,49,52,53,62,73,65,58,62,86,84,51,50,75,67,53,44,52,51,52,52,49,38,53,50,50,31,45,50,51,48,72,46,46,45,54,38,56,73,59,58,48,62,46,44,46,38,55,75,70,71,47,81,74,52,71,68,56,48,41,42,60,67,47,50,39,50,25,56,53,58,38,45,72,71,59,50,80,81,52,53,67,64,56,51,48,21,51,42,51,40,50,39,34,49,50,50,43,53,45,46,51,54,53,39,48,73,19,66,45,71,48,65,30,50,29,56,42,47,71,44,16,78,72,37,67,48,89,63,94,64,61,52,63,40,77,86,125,89,76,47,70,41,44,50,67,56,48,53,49,52,56,53,59,70,39,43,75,44,66,26,35,29,40,47,58,86,53,82,83,41,53,55,45,74,24,55,32,44,32,34,53,52,103,81,45,32,35,34,36,35,61,35,73,46,57,87,85,59,72,84,76,56,63,69,58,54,58,46,86,36,46,30,38,33,37,43,99,86,49,53,37,27,36,37,23,67,33,54,44,78,75,43,78,43,76,73,44,80,76,47,88,89,52,61,39,40,34,38,40,32,29,37,40,40,39,42,17,54,52,60,76,74,66,47,71,44,70,32,17,39,36,40,42,26,75,46,95,54,85,69,76,49,51,65,46,37,48,59,40,71,39,26,50,72,86,35,81,53,88,53,32,36,30,69,33,55,42,91,89,32,41,32,39,42,36,54,48,72,47,94,84,69,46,22,34,42,37,40,35,32,57,40,69,36,33,51,69,59,46,54,49,47,52,47,21,47,50,48,48,46,13,50,34,57,12,48,37,80,33,44,41,41,37,37,29,32,20,92,47,71,63,48,55,65,64,75,39,45,37,39,37,48,60,78,35,54,75,34,58,44,72,47,39,49,66,40,59,60,73,83,72,44,52,67,65,66,55,46,32,52,34,51,46,102,82,66,45,74,74,40,58,34,53,69,72,53,52,76,49,48,53,47,45,50,38,65,29,52,18,38,38,24,36,45,34,54,71,31,43,28,37,31,50,19,50,48,44,57,49,60,35,35,74,45,53,60,81,55,30,40,45,44,46,48,29,22,43,39,10,39,29,49,55,68,58,35,86,82,60,62,55,50,54,57,66,81,56,62,69,61,50,52,54,44,47,53,36,43,50,52,30,43,53,47,45,51,51,51,54,64,73,65,58,63,87,82,52,50,74,65,54,45,52,52,54,52,49,38,51,49,50,32,44,50,52,49,72,46,45,46,54,37,56,72,59,58,48,62,47,43,46,37,53,75,71,71,46,81,75,50,72,67,57,48,42,42,61,66,46,48,40,49,24,56,53,58,36,44,72,71,59,50,77,82,53,54,69,64,57,50,49,21,51,43,50,40,51,39,33,50,47,51,44,53,44,48,50,53,52,38,47,74,19,67,44,71,49,66,30,49,28,55,43,48,71,44,17,80,73,38,67,49,89,62,94,64,61,53,61,40,77,85

Secondary structure (DSSP, 8-state):
---EEE--HHHHHHHHHHHS-EEEEEEETT-TT-TTTT-EEEEEEETTEEEEEEEEE--TTS-TTGGGPPPTT-EEEEE-SS-EEEEEGGGEEEEEEEEE-TT-TTS-PEEEEEEEE-EEESS-GGGGGS-BEEEEEEEESS----BTTB--B-EEETTEE-SS-BEEEEETTEEEEEEEEE-TT--EEEEEEESS-B-HHHHHHHHHHHHHHHHHHHSEEE-SEEEEEEESSTT--S-SEEEEEE----EEE---S--S-GGGTS-HHHHT-EEE-TTS-EEEE-THHHHTT-PPBPHHHHHHHHHHHHH-HHHHHHHHHHHHGGGS-HHHHHHHHHHHHHHHHHHHH-TT----BS---HHHHHHHHHHHHHHHHHHHHHHHHT--TT--HHHHHHHHHHHHHHHHHHHTTTB--HHHHHHHHHHHTTPPPPHHHHHIIIIIHHHHHHT---S-TTS-HHHHHHHHHHHHHHHHHHHHHHHHHHTT--SEEE-HHHHTHHHHT----S-SEEE-/---EEE--HHHHHHHHHHHS-EEEEEEETT-TT-TTTT-EEEEEEETTEEEEEEEEE--TT--SSSTTPPPTT-EEEEE-SS-EEEEEGGGEEEEEEEE--S--TTS-PEEEEEEEE-EEESS-GGGGGS-BEEEEEEEESS----BTTB--B-EEETTEE-SS-BEEEEETTEEEEEEEEE-TT--EEEEEEESS-B-HHHHHHHHHHHHHHHHHHHSEEE-SEEEEEEESSTT--S-SEEEEEE----EEE---S--S-GGGTS-HHHHT-EEE-TTS-EEEE-THHHHTT-PPBPHHHHHHHHHHHHH-HHHHHHHHHHHHGGGS-HHHHHHHHHHHHHHHHHHHH-TT--S-BS---HHHHHHHHHHHHHHHHHHHHHHHHT--TT--HHHHHHHHHHHHHHHHHHHTTTB--HHHHHHHHHHHTTPPPPHHHHHIIIIIHHHHHHT---S-TTS-HHHHHHHHHHHHHHHHHHHHHHHHHHTT--SEEE-HHHHTHHHHT----S-SEEE-

pLDDT: mean 86.34, std 13.49, range [40.91, 98.5]

Nearest PDB structures (foldseek):
  8wy1-assembly2_B  TM=1.757E-01  e=1.232E+00  Thermoanaerobacter italicus Ab9
  1vr8-assembly1_A  TM=2.804E-01  e=3.476E+00  Thermotoga maritima
  7ax3-assembly1_D2  TM=1.406E-01  e=9.809E+00  Homo sapiens
  1vr8-assembly1_A  TM=3.204E-01  e=4.120E+00  Thermotoga maritima
  7ax3-assembly1_D2  TM=1.500E-01  e=6.229E+00  Homo sapiens

Sequence (1032 aa):
MSKTDKYLSDTLKLIEDIGKEQKFKVKVGKTKNHAFNNREFNFSKAKDSYFFNTTTLIRKGVQTDKEIEVKRETEVKLVNDERQLFTKGKYIIPSKISYLDFDDPDGLPIKHIEGSINSISTKNKSYYKKQRCYRIILPVNHEINLRGDFTGWHYTVDGKGTFGTLLKLTINNNKFHFFAHKTKDKEYYIIIDSISKLILDEFQKTANSILLAYAFLKGEYHGKEANILTYTSNNFKTPESILSVILGGGILDGFPVHTTKPHSLVSIKQKTKYKKDKNGKLIGVDEAHLKKYMVEFPHESLSKLCELICNKGGILRAVILFVSNHSATLELKVPTLFVALENVTKVLIGGDVSVPRLIEDDKIIKEIKAVINTAVKGIDIVEKDNKKSTFSIQELKDYKANFSRISSKLHDFNKGTNNKKLIEPFVNFGYTLSEEEKNLIFVHRNKFLHGDDYMSLEKDYEFEFKELFHISMRLQRMIAVLLLKASGYSGYILNNARIYDYISEKSINEDIFVKIMSKTDKYLSDTLKLIEDIGKEQKFKVKVGKTKNHAFNNREFNFSKAKDSYFFNTTTLIRKGVQTDKEIEVKRETEVKLVNDERQLFTKGKYIIPSKISYLDFDDPDGLPIKHIEGSINSISTKNKSYYKKQRCYRIILPVNHEINLRGDFTGWHYTVDGKGTFGTLLKLTINNNKFHFFAHKTKDKEYYIIIDSISKLILDEFQKTANSILLAYAFLKGEYHGKEANILTYTSNNFKTPESILSVILGGGILDGFPVHTTKPHSLVSIKQKTKYKKDKNGKLIGVDEAHLKKYMVEFPHESLSKLCELICNKGGILRAVILFVSNHSATLELKVPTLFVALENVTKVLIGGDVSVPRLIEDDKIIKEIKAVINTAVKGIDIVEKDNKKSTFSIQELKDYKANFSRISSKLHDFNKGTNNKKLIEPFVNFGYTLSEEEKNLIFVHRNKFLHGDDYMSLEKDYEFEFKELFHISMRLQRMIAVLLLKASGYSGYILNNARIYDYISEKSINEDIFVKI

Foldseek 3Di:
DPAAEAECVQVVVVVVVVQAWDKWAKDWAPDPPAFRHRWIWGWHDDDQFIKTKTKGFADPPPDPPVSNQHDFAIKMWTDDPPAIKIDGSVQWAWDDWDWPCPPPPPGGTMIMTMTTGFKMKRDDDVVLQDWFKKKKKAWDDAADAQPLAADFDWHYYPPHGDPGGWFWAAAPNWIKIWTKDADPVGIIMTMMITQGIDGPVLVVLLVVLLQLLCCLAQQKHGFAKMKMFTDHHSNNHHTDMIMIGGRPDDIFGADHWADLCCVVQDDPCLQQCFDADPVRHRPTRCNVVSNQRSDHFYSLLSNLLSNCLSPQVLQVQLSCLLSVLSPPALLSLLLSLLSSLLSLLQPLLPDPPFAQFQDDDPVVVVVLVVVLVVVLVVLVVVLVVPDDPPADPVRNVVSVVVSVVVSVVSVCVGHHDVLVSSCVLCVVLVHDDDPVRSCCSPPVNCCSNVPPPPPDPPDDPLLVSLVSVLSSLSSSNSSVVSSSSSSVDWGKTARVSCSVVVSSVDDDPDDRIDTD/DPAAEAECVQVVVVVVVVQAWDKWAKDWAPDPPQFRHRWIWGWHDDDFFIKTKTKGFADPPPDDDVSNQHDFAIKMWTDDPPAIKIAGRVQWAWDDWDWDPPPPPPGGTMIMTMTTGFKMKRDDDVVLQDWFKKKKKAWDDAADAQPLAADFDWHYYPPHGDPGGWFWAAAPNWIKIWTKDADPVGIIMIMMITQGIDGPVLVVLLVVLLQLLCCLAQQKHGFAKMKMFTDHHSNNHHTDMIMIGGRPDDIFGADHWADLCCVVQDDPCLQQCFDADPVRHRPTRPNVVSNQRSDHFYSLLSNLLSNCLSPQVLQVQLSCLLSVLSPPALLSLLLSLLSSLLSLLCPLCPPPPFQQFQDDDVVVVVVLVVVLVVVLVVLVVVLVVPDDPPADPVRNVVSVVVSVVVSVVSVCVGHHDVLVSSCVLCVVLVHDDDPVRSCCSPPVNCCSNVPPPPPDPPDDPLLVSLVSVLSSLSSSNSSVVSSSSSSVDWGKTARVSCSVVVSSVDDDPDDRIDTD